Protein AF-A0A970AX11-F1 (afdb_monomer)

Foldseek 3Di:
DAWFAFWDWAFLDAQVVQCLFFAAPQKAFDDKHKFFFSQQKTKTACDCVRWNQQFPDRIHMKGKLAGPRQQTDHGDAAQPDLFPFHQTRGDWQPVQQCVQLVATWPSKIKMKTKMAGQAFKWKWKKKKFWSCPPVCAPVQKKWFKFKDKQNHTQFFPAAPRTPINNQEHCVHQPLQKDACCVSPTRTNTRIMGQIGMTMDTDDHRDIMMMMIMITIHHDRTIMIMMHIHTNRRHRQWDQEAAEDEAEEQGKDKDQRCPPIDGNVPFQKDWQDKSSHGDDAQDWDATPQGWIWHHHPPRMIMIGHYNVGWFFKHKIKIWMAGPVGDIDIYMYIYGYHYDFDFQPFFQFPVGTDTLVRDDFQTQTQAPPPGTDGDHDHDDDDDDDDDQQFWDWDPACNVHHDHIWTHGPVPDDTDDDDDDDDDDDDDDDDDDDDDDDDDDDDDDDDDDDDDDDDDDDDDPHHTDDDPDDDDDDDDDDDDDDDDDDDDDDDDDDDDDDDDDDDDDDDPDDPPDDDPVVVDDDDDDDDPVLVVVVVVVVVQLVCLVVPFPKDKDKDKFFLFVVVVVLVVCQVVVPPFFRQDCVLLLLLLLLVLCVVQQLQLWFADPVVRDIGGDPFAQEFEWEAEPSGIATFTDGRSNVDHSRRVSVVCVVLNVCVRVVNQDPVRRDDGREYEYEPEQPFDLDDRDRDRPRHFKYKYKGYWDWDWDWDDPVPPGTDTDTTTMIMMMMIGRCVRDPPVSVVVSVVSSSVCSNVVVNSVPD

pLDDT: mean 76.19, std 24.23, range [20.14, 98.44]

Nearest PDB structures (foldseek):
  1dpb-assembly1_A  TM=8.694E-01  e=2.633E-24  Azotobacter vinelandii
  6zzl-assembly1_C  TM=8.648E-01  e=4.869E-24  Corynebacterium glutamicum ATCC 13032
  6zzk-assembly2_B  TM=8.872E-01  e=3.254E-23  Corynebacterium glutamicum ATCC 13032
  7b9k-assembly1_A  TM=8.643E-01  e=3.077E-23  Escherichia coli K-12
  6zzm-assembly2_B  TM=8.950E-01  e=8.792E-22  Corynebacterium mustelae

Secondary structure (DSSP, 8-state):
--B-----EEES--HHHHHHTTB-TTEEEEEEEEES-TTSEEEE-SHHHHSTTTSSSSSEEEEESS-GGGGS-SSSBTT--TT-----S-BTT-TTHHHHHSS-EEEEEEEEEEEEESSSEEEEEEEEEESSTTTTTTTT---EEEEEETTEE---SSTTS-EETTTSBTTBSGGGEEE-TT--SSSS-SEEE--EEEEEE--TTS-EEEEEEEEEESSS-S-EEEEEETT-BBSSEE---EEEEEETT-EEEEEGGGS-EETT----EEEEETTEE--TT-EEE-TTS-EEEE-STTEEEEE--TTSPPEEEEEEEEEE-TTS-EEEEEEEEEEE----TT-EEEETTEEEETTT--TT-EEE-SSSSEEE------------STTS-EEEPTTBTBS-PPEEE-SSS--B---------SS----------------------------------S------------------------------------------PPPPPPP--S--GGGTPPP-----HHHHHHHHHHHHHHHHHHHHS-EEEEEEEEE-HHHHHHHHHHHHT-TTSPP--SHHHHHHHHHHHGGG-TTTTEEEETTTTEEEE-SS--EEE-EEETTEEE--EETTGGG--HHHHHHHHHHHHHHHHTT---TTTSS--SEEE---GGG--S---PPP-TTBSEEEEEEEEEEEEEEEE-SSSSEEEEEEEEEEEEEEEETTTS-HHHHHHHHHHHHHHHHSGGGGT--

Sequence (755 aa):
MVDAVKLPIETGVDAMRLADAMFGSSIKIVDATYWGDPLSAGIYSDGLKVAPGVVPSDSGVILSTGRATDFTNATGEANQTASRSSDMSGIDGDGAMDGVAGAQTFDASIFEANFIPEGSVLTMQITFSSEEYLEYVGSGFNDAVGIWVNGKPAVLTVGNGDVSINNINPTSNGDLYIDNANDQFNTEMDGFTVTLTLKAPVIPGQINSIRIGIADGGDAVYDSNLLIKGDSIQTAVVATDDTFTVDWEGKTEVNLLANDTDASGGTLTITKINGVPVVAGSEVMLPSGLVIVVGEDGNITIVSDPSDTPGEASFSYEVANAEGITDVGFVTGQVVPCFVEGARIATARGPVRVEDVAVGDLVLTLDDGYQPVRWHGRRQVARPGALAAVRIPAGTLGDHGALAVSQDGMVAVSYICQSRLWKNCDDYSLEDSFISIPSGKLAAPLAVGGLWLWMFFTELRQRPLLATGDPYLREALETGEGTDGPRSSRRPRVGGRRRIPFYAMDYIEGKSLSGLIQENEVIPRRAAEFVRTIAETMVHAKHTIPHFTYVEECDVTDLEDLRAQLNAARGDRPKLTLLPLLITAICKTIPAFPMINARYDDEANVVTRYGAVHLGMAAQTDSGLMVPVIRDAQSKNLWQLAREIGRLAEAARSGKATSEELSGSTLTITSLGPLGGVATTPVINRPEVAIIGPNRIVERPMFVPDGMGGERIAKRKLMNISISCDHRVVDGHDAASFVQGIKRLIETPALLLVD

Radius of gyration: 34.45 Å; Cα contacts (8 Å, |Δi|>4): 1591; chains: 1; bounding box: 81×86×94 Å

Mean predicted aligned error: 20.93 Å

Solvent-accessible surface area (backbone atoms only — not comparable to full-atom values): 43191 Å² total; per-residue (Å²): 91,30,72,20,44,54,56,54,52,48,52,63,64,55,37,54,61,52,44,72,36,24,47,12,92,44,40,46,79,75,50,48,46,66,48,40,34,54,51,12,31,28,42,38,38,61,22,46,84,46,21,54,83,58,47,68,36,45,36,16,32,32,39,10,25,18,52,40,63,58,54,25,36,74,65,60,48,13,44,82,49,94,71,74,48,43,87,64,65,31,41,63,57,44,78,65,51,20,67,67,34,75,34,58,24,20,30,21,23,34,40,38,35,37,29,30,33,67,33,49,50,37,35,35,36,32,16,49,34,23,53,50,44,71,88,36,58,82,72,70,50,29,46,25,50,43,40,28,44,72,88,37,77,46,52,38,98,57,79,89,22,63,55,30,54,71,36,49,27,88,91,32,60,31,62,45,38,43,85,21,86,64,17,68,40,42,29,37,40,25,20,34,31,50,69,44,51,37,60,38,84,47,57,51,80,36,86,41,42,41,38,42,34,35,27,27,17,52,50,72,75,50,36,41,39,40,35,38,22,38,43,25,38,24,27,44,45,46,39,49,71,45,78,53,66,33,48,60,67,26,70,36,78,48,59,60,63,75,71,38,49,43,72,87,69,61,66,73,44,66,43,23,48,71,81,45,77,48,48,72,74,34,76,47,73,47,88,58,53,39,35,40,33,34,43,69,96,45,28,34,37,46,36,41,55,88,84,41,65,68,42,79,52,52,46,36,35,31,35,31,40,89,86,69,55,60,28,46,21,44,39,40,32,41,38,45,82,74,88,53,88,74,42,67,44,53,32,86,89,42,74,39,32,59,81,71,56,50,66,66,41,33,34,54,30,65,87,78,39,72,43,63,34,83,69,74,87,87,84,89,79,78,78,83,66,85,86,46,58,54,70,44,62,52,56,76,90,46,99,49,72,68,42,40,31,52,81,86,78,63,73,74,65,81,84,89,77,89,86,87,89,85,82,83,87,79,91,87,90,89,82,89,88,90,91,89,87,88,90,85,85,91,89,86,88,85,85,89,74,82,86,87,87,87,84,92,69,89,73,80,43,71,82,78,88,76,84,78,85,85,89,84,86,88,79,86,89,80,89,79,91,83,86,84,87,80,90,83,88,88,86,84,88,87,90,86,91,82,89,78,86,78,81,76,78,82,74,81,80,88,76,58,71,80,77,70,63,76,78,91,76,82,75,57,67,71,59,52,55,51,52,46,56,51,49,56,52,53,52,51,36,61,77,73,37,61,71,42,71,50,76,45,83,34,56,37,41,62,33,52,50,50,44,50,52,52,52,73,70,40,75,95,51,68,74,64,64,67,62,35,57,53,51,52,30,49,50,68,42,39,82,82,43,48,59,51,31,12,32,51,38,83,88,81,70,43,78,48,68,45,95,62,45,18,33,18,38,50,37,82,33,96,93,43,82,44,46,40,35,45,71,45,47,69,80,47,54,59,67,53,37,31,44,48,54,54,49,45,51,48,22,50,55,69,76,63,57,48,74,80,34,56,44,85,45,26,31,36,40,40,61,61,46,89,74,27,50,78,69,66,82,58,80,45,63,75,51,24,34,22,24,36,33,51,28,24,74,44,81,44,81,37,81,39,78,65,85,84,86,52,73,39,81,41,85,39,33,36,29,24,41,18,37,18,27,26,51,92,72,40,51,71,67,58,57,50,54,48,50,52,49,33,40,56,30,40,57,39,45,66,60,71,74,49,137

Structure (mmCIF, N/CA/C/O backbone):
data_AF-A0A970AX11-F1
#
_entry.id   AF-A0A970AX11-F1
#
loop_
_atom_site.group_PDB
_atom_site.id
_atom_site.type_symbol
_atom_site.label_atom_id
_atom_site.label_alt_id
_atom_site.label_comp_id
_atom_site.label_asym_id
_atom_site.label_entity_id
_atom_site.label_seq_id
_atom_site.pdbx_PDB_ins_code
_atom_site.Cartn_x
_atom_site.Cartn_y
_atom_site.Cartn_z
_atom_site.occupancy
_atom_site.B_iso_or_equiv
_atom_site.auth_seq_id
_atom_site.auth_comp_id
_atom_site.auth_asym_id
_atom_site.auth_atom_id
_atom_site.pdbx_PDB_model_num
ATOM 1 N N . MET A 1 1 ? -24.011 28.729 4.607 1.00 67.19 1 MET A N 1
ATOM 2 C CA . MET A 1 1 ? -25.065 28.995 5.608 1.00 67.19 1 MET A CA 1
ATOM 3 C C . MET A 1 1 ? -26.304 28.158 5.319 1.00 67.19 1 MET A C 1
ATOM 5 O O . MET A 1 1 ? -27.054 28.466 4.394 1.00 67.19 1 MET A O 1
ATOM 9 N N . VAL A 1 2 ? -26.484 27.086 6.092 1.00 81.31 2 VAL A N 1
ATOM 10 C CA . VAL A 1 2 ? -27.699 26.255 6.186 1.00 81.31 2 VAL A CA 1
ATOM 11 C C . VAL A 1 2 ? -28.391 26.549 7.528 1.00 81.31 2 VAL A C 1
ATOM 13 O O . VAL A 1 2 ? -27.719 26.883 8.504 1.00 81.31 2 VAL A O 1
ATOM 16 N N . ASP A 1 3 ? -29.723 26.447 7.588 1.00 81.50 3 ASP A N 1
ATOM 17 C CA . ASP A 1 3 ? -30.483 26.593 8.841 1.00 81.50 3 ASP A CA 1
ATOM 18 C C . ASP A 1 3 ? -30.063 25.511 9.858 1.00 81.50 3 ASP A C 1
ATOM 20 O O . ASP A 1 3 ? -30.034 24.324 9.525 1.00 81.50 3 ASP A O 1
ATOM 24 N N . ALA A 1 4 ? -29.791 25.893 11.110 1.00 83.31 4 ALA A N 1
ATOM 25 C CA . ALA A 1 4 ? -29.389 24.945 12.147 1.00 83.31 4 ALA A CA 1
ATOM 26 C C . ALA A 1 4 ? -30.532 24.001 12.552 1.00 83.31 4 ALA A C 1
ATOM 28 O O . ALA A 1 4 ? -31.623 24.444 12.931 1.00 83.31 4 ALA A O 1
ATOM 29 N N . VAL A 1 5 ? -30.253 22.695 12.567 1.00 88.81 5 VAL A N 1
ATOM 30 C CA . VAL A 1 5 ? -31.185 21.662 13.044 1.00 88.81 5 VAL A CA 1
ATOM 31 C C . VAL A 1 5 ?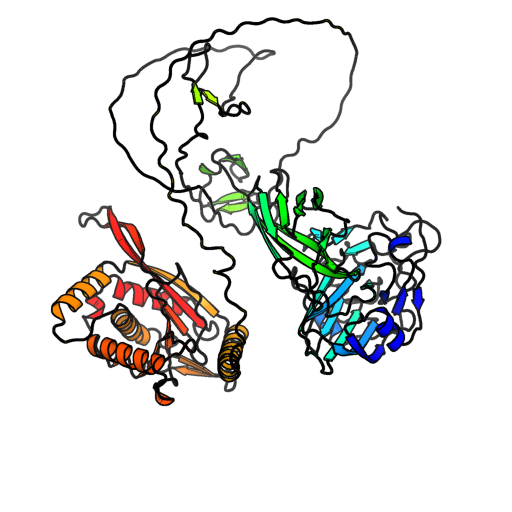 -30.456 20.716 13.997 1.00 88.81 5 VAL A C 1
ATOM 33 O O . VAL A 1 5 ? -29.471 20.086 13.622 1.00 88.81 5 VAL A O 1
ATOM 36 N N . LYS A 1 6 ? -30.954 20.572 15.231 1.00 92.25 6 LYS A N 1
ATOM 37 C CA . LYS A 1 6 ? -30.282 19.755 16.253 1.00 92.25 6 LYS A CA 1
ATOM 38 C C . LYS A 1 6 ? -30.325 18.276 15.881 1.00 92.25 6 LYS A C 1
ATOM 40 O O . LYS A 1 6 ? -31.416 17.710 15.796 1.00 92.25 6 LYS A O 1
ATOM 45 N N . LEU A 1 7 ? -29.158 17.652 15.739 1.00 94.12 7 LEU A N 1
ATOM 46 C CA . LEU A 1 7 ? -29.021 16.202 15.621 1.00 94.12 7 LEU A CA 1
ATOM 47 C C . LEU A 1 7 ? -29.486 15.542 16.937 1.00 94.12 7 LEU A C 1
ATOM 49 O O . LEU A 1 7 ? -28.969 15.888 18.004 1.00 94.12 7 LEU A O 1
ATOM 53 N N . PRO A 1 8 ? -30.481 14.634 16.915 1.00 96.25 8 PRO A N 1
ATOM 54 C CA . PRO A 1 8 ? -30.900 13.905 18.109 1.00 96.25 8 PRO A CA 1
ATOM 55 C C . PRO A 1 8 ? -29.827 12.901 18.551 1.00 96.25 8 PRO A C 1
ATOM 57 O O . PRO A 1 8 ? -29.627 11.873 17.901 1.00 96.25 8 PRO A O 1
ATOM 60 N N . ILE A 1 9 ? -29.159 13.205 19.668 1.00 97.19 9 ILE A N 1
ATOM 61 C CA . ILE A 1 9 ? -28.058 12.415 20.240 1.00 97.19 9 ILE A CA 1
ATOM 62 C C . ILE A 1 9 ? -28.411 12.024 21.679 1.00 97.19 9 ILE A C 1
ATOM 64 O O . ILE A 1 9 ? -28.693 12.886 22.514 1.00 97.19 9 ILE A O 1
ATOM 68 N N . GLU A 1 10 ? -28.397 10.724 21.976 1.00 97.19 10 GLU A N 1
ATOM 69 C CA . GLU A 1 10 ? -28.572 10.178 23.323 1.00 97.19 10 GLU A CA 1
ATOM 70 C C . GLU A 1 10 ? -27.198 9.997 23.988 1.00 97.19 10 GLU A C 1
ATOM 72 O O . GLU A 1 10 ? -26.509 9.006 23.743 1.00 97.19 10 GLU A O 1
ATOM 77 N N . THR A 1 11 ? -26.791 10.972 24.805 1.00 96.00 11 THR A N 1
ATOM 78 C CA . THR A 1 11 ? -25.576 10.914 25.638 1.00 96.00 11 THR A CA 1
ATOM 79 C C . THR A 1 11 ? -25.831 10.241 26.990 1.00 96.00 11 THR A C 1
ATOM 81 O O . THR A 1 11 ? -26.975 10.038 27.401 1.00 96.00 11 THR A O 1
ATOM 84 N N . GLY A 1 12 ? -24.762 9.876 27.704 1.00 90.62 12 GLY A N 1
ATOM 85 C CA . GLY A 1 12 ? -24.847 9.199 29.005 1.00 90.62 12 GLY A CA 1
ATOM 86 C C . GLY A 1 12 ? -25.311 7.739 28.928 1.00 90.62 12 GLY A C 1
ATOM 87 O O . GLY A 1 12 ? -25.750 7.175 29.933 1.00 90.62 12 GLY A O 1
ATOM 88 N N . VAL A 1 13 ? -25.235 7.139 27.739 1.00 94.00 13 VAL A N 1
ATOM 89 C CA . VAL A 1 13 ? -25.500 5.717 27.490 1.00 94.00 13 VAL A CA 1
ATOM 90 C C . VAL A 1 13 ? -24.345 4.841 27.983 1.00 94.00 13 VAL A C 1
ATOM 92 O O . VAL A 1 13 ? -23.206 5.289 28.090 1.00 94.00 13 VAL A O 1
ATOM 95 N N . ASP A 1 14 ? -24.627 3.576 28.298 1.00 95.00 14 ASP A N 1
ATOM 96 C CA . ASP A 1 14 ? -23.584 2.618 28.667 1.00 95.00 14 ASP A CA 1
ATOM 97 C C . ASP A 1 14 ? -22.807 2.090 27.445 1.00 95.00 14 ASP A C 1
ATOM 99 O O . ASP A 1 14 ? -23.277 2.126 26.306 1.00 95.00 14 ASP A O 1
ATOM 103 N N . ALA A 1 15 ? -21.605 1.563 27.692 1.00 97.00 15 ALA A N 1
ATOM 104 C CA . ALA A 1 15 ? -20.713 1.092 26.636 1.00 97.00 15 ALA A CA 1
ATOM 105 C C . ALA A 1 15 ? -21.270 -0.097 25.832 1.00 97.00 15 ALA A C 1
ATOM 107 O O . ALA A 1 15 ? -20.946 -0.228 24.656 1.00 97.00 15 ALA A O 1
ATOM 108 N N . MET A 1 16 ? -22.134 -0.941 26.412 1.00 97.81 16 MET A N 1
ATOM 109 C CA . MET A 1 16 ? -22.776 -2.006 25.635 1.00 97.81 16 MET A CA 1
ATOM 110 C C . MET A 1 16 ? -23.800 -1.432 24.660 1.00 97.81 16 MET A C 1
ATOM 112 O O . MET A 1 16 ? -23.828 -1.858 23.513 1.00 97.81 16 MET A O 1
ATOM 116 N N . ARG A 1 17 ? -24.561 -0.404 25.050 1.00 97.62 17 ARG A N 1
ATOM 117 C CA . ARG A 1 17 ? -25.443 0.314 24.119 1.00 97.62 17 ARG A CA 1
ATOM 118 C C . ARG A 1 17 ? -24.693 1.060 23.016 1.00 97.62 17 ARG A C 1
ATOM 120 O O . ARG A 1 17 ? -25.209 1.127 21.905 1.00 97.62 17 ARG A O 1
ATOM 127 N N . LEU A 1 18 ? -23.499 1.593 23.292 1.00 97.94 18 LEU A N 1
ATOM 128 C CA . LEU A 1 18 ? -22.620 2.124 22.241 1.00 97.94 18 LEU A CA 1
ATOM 129 C C . LEU A 1 18 ? -22.189 1.005 21.280 1.00 97.94 18 LEU A C 1
ATOM 131 O O . LEU A 1 18 ? -22.278 1.178 20.068 1.00 97.94 18 LEU A O 1
ATOM 135 N N . ALA A 1 19 ? -21.785 -0.159 21.801 1.00 97.81 19 ALA A N 1
ATOM 136 C CA . ALA A 1 19 ? -21.413 -1.311 20.982 1.00 97.81 19 ALA A CA 1
ATOM 137 C C . ALA A 1 19 ? -22.584 -1.800 20.103 1.00 97.81 19 ALA A C 1
ATOM 139 O O . ALA A 1 19 ? -22.443 -1.883 18.883 1.00 97.81 19 ALA A O 1
ATOM 140 N N . ASP A 1 20 ? -23.758 -2.026 20.700 1.00 97.31 20 ASP A N 1
ATOM 141 C CA . ASP A 1 20 ? -24.993 -2.451 20.022 1.00 97.31 20 ASP A CA 1
ATOM 142 C C . ASP A 1 20 ? -25.456 -1.466 18.921 1.00 97.31 20 ASP A C 1
ATOM 144 O O . ASP A 1 20 ? -26.274 -1.833 18.082 1.00 97.31 20 ASP A O 1
ATOM 148 N N . ALA A 1 21 ? -24.959 -0.221 18.917 1.00 97.19 21 ALA A N 1
ATOM 149 C CA . ALA A 1 21 ? -25.280 0.807 17.924 1.00 97.19 21 ALA A CA 1
ATOM 150 C C . ALA A 1 21 ? -24.243 0.952 16.788 1.00 97.19 21 ALA A C 1
ATOM 152 O O . ALA A 1 21 ? -24.512 1.672 15.826 1.00 97.19 21 ALA A O 1
ATOM 153 N N . MET A 1 22 ? -23.073 0.301 16.875 1.00 96.50 22 MET A N 1
ATOM 154 C CA . MET A 1 22 ? -21.998 0.396 15.866 1.00 96.50 22 MET A CA 1
ATOM 155 C C . MET A 1 22 ? -21.528 -0.955 15.294 1.00 96.50 22 MET A C 1
ATOM 157 O O . MET A 1 22 ? -20.972 -0.986 14.196 1.00 96.50 22 MET A O 1
ATOM 161 N N . PHE A 1 23 ? -21.745 -2.066 16.005 1.00 97.75 23 PHE A N 1
ATOM 162 C CA . PHE A 1 23 ? -21.361 -3.412 15.567 1.00 97.75 23 PHE A CA 1
ATOM 163 C C . PHE A 1 23 ? -22.467 -4.086 14.750 1.00 97.75 23 PHE A C 1
ATOM 165 O O . PHE A 1 23 ? -23.550 -4.351 15.265 1.00 97.75 23 PHE A O 1
ATOM 172 N N . GLY A 1 24 ? -22.167 -4.413 13.493 1.00 94.88 24 GLY A N 1
ATOM 173 C CA . GLY A 1 24 ? -23.111 -5.064 12.586 1.00 94.88 24 GLY A CA 1
ATOM 174 C C . GLY A 1 24 ? -23.305 -6.558 12.861 1.00 94.88 24 GLY A C 1
ATOM 175 O O . GLY A 1 24 ? -22.483 -7.217 13.500 1.00 94.88 24 GLY A O 1
ATOM 176 N N . SER A 1 25 ? -24.374 -7.122 12.292 1.00 92.12 25 SER A N 1
ATOM 177 C CA . SER A 1 25 ? -24.873 -8.493 12.527 1.00 92.12 25 SER A CA 1
ATOM 178 C C . SER A 1 25 ? -23.838 -9.630 12.448 1.00 92.12 25 SER A C 1
ATOM 180 O O . SER A 1 25 ? -23.980 -10.627 13.154 1.00 92.12 25 SER A O 1
ATOM 182 N N . SER A 1 26 ? -22.795 -9.485 11.623 1.00 93.75 26 SER A N 1
ATOM 183 C CA . SER A 1 26 ? -21.678 -10.444 11.487 1.00 93.75 26 SER A CA 1
ATOM 184 C C . SER A 1 26 ? -20.705 -10.487 12.679 1.00 93.75 26 SER A C 1
ATOM 186 O O . SER A 1 26 ? -19.719 -11.231 12.654 1.00 93.75 26 SER A O 1
ATOM 188 N N . ILE A 1 27 ? -20.938 -9.668 13.709 1.00 97.25 27 ILE A N 1
ATOM 189 C CA . ILE A 1 27 ? -20.134 -9.608 14.924 1.00 97.25 27 ILE A CA 1
ATOM 190 C C . ILE A 1 27 ? -20.983 -9.954 16.144 1.00 97.25 27 ILE A C 1
ATOM 192 O O . ILE A 1 27 ? -22.038 -9.377 16.393 1.00 97.25 27 ILE A O 1
ATOM 196 N N . LYS A 1 28 ? -20.460 -10.842 16.988 1.00 97.69 28 LYS A N 1
ATOM 197 C CA . LYS A 1 28 ? -20.988 -11.074 18.329 1.00 97.69 28 LYS A CA 1
ATOM 198 C C . LYS A 1 28 ? -20.143 -10.330 19.364 1.00 97.69 28 LYS A C 1
ATOM 200 O O . LYS A 1 28 ? -19.036 -10.769 19.680 1.00 97.69 28 LYS A O 1
ATOM 205 N N . ILE A 1 29 ? -20.684 -9.267 19.953 1.00 97.88 29 ILE A N 1
ATOM 206 C CA . ILE A 1 29 ? -20.067 -8.568 21.092 1.00 97.88 29 ILE A CA 1
ATOM 207 C C . ILE A 1 29 ? -19.958 -9.528 22.301 1.00 97.88 29 ILE A C 1
ATOM 209 O O . ILE A 1 29 ? -20.810 -10.401 22.507 1.00 97.88 29 ILE A O 1
ATOM 213 N N . VAL A 1 30 ? -18.885 -9.401 23.084 1.00 97.94 30 VAL A N 1
ATOM 214 C CA . VAL A 1 30 ? -18.632 -10.158 24.326 1.00 97.94 30 VAL A CA 1
ATOM 215 C C . VAL A 1 30 ? -18.752 -9.240 25.539 1.00 97.94 30 VAL A C 1
ATOM 217 O O . VAL A 1 30 ? -19.475 -9.570 26.479 1.00 97.94 30 VAL A O 1
ATOM 220 N N . ASP A 1 31 ? -18.076 -8.094 25.489 1.00 98.25 31 ASP A N 1
ATOM 221 C CA . ASP A 1 31 ? -18.140 -7.007 26.465 1.00 98.25 31 ASP A CA 1
ATOM 222 C C . ASP A 1 31 ? -17.668 -5.690 25.822 1.00 98.25 31 ASP A C 1
ATOM 224 O O . ASP A 1 31 ? -17.024 -5.701 24.771 1.00 98.25 31 ASP A O 1
ATOM 228 N N . ALA A 1 32 ? -18.012 -4.564 26.450 1.00 98.12 32 ALA A N 1
ATOM 229 C CA . ALA A 1 32 ? -17.599 -3.225 26.045 1.00 98.12 32 ALA A CA 1
ATOM 230 C C . ALA A 1 32 ? -17.391 -2.323 27.273 1.00 98.12 32 ALA A C 1
ATOM 232 O O . ALA A 1 32 ? -18.082 -2.469 28.285 1.00 98.12 32 ALA A O 1
ATOM 233 N N . THR A 1 33 ? -16.444 -1.390 27.181 1.00 97.88 33 THR A N 1
ATOM 234 C CA . THR A 1 33 ? -16.103 -0.389 28.204 1.00 97.88 33 THR A CA 1
ATOM 235 C C . THR A 1 33 ? -15.876 0.974 27.542 1.00 97.88 33 THR A C 1
ATOM 237 O O . THR A 1 33 ? -15.437 1.050 26.398 1.00 97.88 33 THR A O 1
ATOM 240 N N . TYR A 1 34 ? -16.190 2.049 28.261 1.00 96.75 34 TYR A N 1
ATOM 241 C CA . TYR A 1 34 ? -15.983 3.431 27.833 1.00 96.75 34 TYR A CA 1
ATOM 242 C C . TYR A 1 34 ? -15.291 4.219 28.950 1.00 96.75 34 TYR A C 1
ATOM 244 O O . TYR A 1 34 ? -15.588 4.005 30.131 1.00 96.75 34 TYR A O 1
ATOM 252 N N . TRP A 1 35 ? -14.402 5.130 28.566 1.00 94.31 35 TRP A N 1
ATOM 253 C CA . TRP A 1 35 ? -13.742 6.097 29.433 1.00 94.31 35 TRP A CA 1
ATOM 254 C C . TRP A 1 35 ? -13.743 7.468 28.750 1.00 94.31 35 TRP A C 1
ATOM 256 O O . TRP A 1 35 ? -13.467 7.567 27.560 1.00 94.31 35 TRP A O 1
ATOM 266 N N . GLY A 1 36 ? -14.047 8.511 29.514 1.00 91.81 36 GLY A N 1
ATOM 267 C CA . GLY A 1 36 ? -14.295 9.864 29.019 1.00 91.81 36 GLY A CA 1
ATOM 268 C C . GLY A 1 36 ? -15.491 10.475 29.752 1.00 91.81 36 GLY A C 1
ATOM 269 O O . GLY A 1 36 ? -16.133 9.789 30.560 1.00 91.81 36 GLY A O 1
ATOM 270 N N . ASP A 1 37 ? -15.839 11.732 29.467 1.00 92.81 37 ASP A N 1
ATOM 271 C CA . ASP A 1 37 ? -17.061 12.314 30.031 1.00 92.81 37 ASP A CA 1
ATOM 272 C C . ASP A 1 37 ? -18.307 11.595 29.459 1.00 92.81 37 ASP A C 1
ATOM 274 O O . ASP A 1 37 ? -18.351 11.284 28.262 1.00 92.81 37 ASP A O 1
ATOM 278 N N . PRO A 1 38 ? -19.353 11.317 30.262 1.00 91.88 38 PRO A N 1
ATOM 279 C CA . PRO A 1 38 ? -20.613 10.767 29.757 1.00 91.88 38 PRO A CA 1
ATOM 280 C C . PRO A 1 38 ? -21.338 11.644 28.718 1.00 91.88 38 PRO A C 1
ATOM 282 O O . PRO A 1 38 ? -22.255 11.154 28.060 1.00 91.88 38 PRO A O 1
ATOM 285 N N . LEU A 1 39 ? -20.979 12.925 28.577 1.00 94.44 39 LEU A N 1
ATOM 286 C CA . LEU A 1 39 ? -21.493 13.841 27.550 1.00 94.44 39 LEU A CA 1
ATOM 287 C C . LEU A 1 39 ? -20.641 13.871 26.267 1.00 94.44 39 LEU A C 1
ATOM 289 O O . LEU A 1 39 ? -21.127 14.367 25.248 1.00 94.44 39 LEU A O 1
ATOM 293 N N . SER A 1 40 ? -19.432 13.308 26.301 1.00 94.25 40 SER A N 1
ATOM 294 C CA . SER A 1 40 ? -18.502 13.176 25.166 1.00 94.25 40 SER A CA 1
ATOM 295 C C .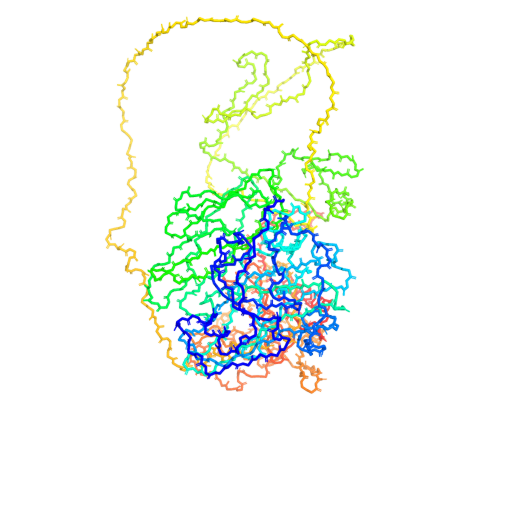 SER A 1 40 ? -18.784 11.962 24.272 1.00 94.25 40 SER A C 1
ATOM 297 O O . SER A 1 40 ? -18.118 11.769 23.261 1.00 94.25 40 SER A O 1
ATOM 299 N N . ALA A 1 41 ? -19.782 11.135 24.600 1.00 96.56 41 ALA A N 1
ATOM 300 C CA . ALA A 1 41 ? -20.210 10.021 23.755 1.00 96.56 41 ALA A CA 1
ATOM 301 C C . ALA A 1 41 ? -21.735 9.872 23.729 1.00 96.56 41 ALA A C 1
ATOM 303 O O . ALA A 1 41 ? -22.418 10.093 24.735 1.00 96.56 41 ALA A O 1
ATOM 304 N N . GLY A 1 42 ? -22.279 9.451 22.585 1.00 97.56 42 GLY A N 1
ATOM 305 C CA . GLY A 1 42 ? -23.709 9.191 22.447 1.00 97.56 42 GLY A CA 1
ATOM 306 C C . GLY A 1 42 ? -24.111 8.469 21.164 1.00 97.56 42 GLY A C 1
ATOM 307 O O . GLY A 1 42 ? -23.317 8.297 20.242 1.00 97.56 42 GLY A O 1
ATOM 308 N N . ILE A 1 43 ? -25.376 8.050 21.109 1.00 98.31 43 ILE A N 1
ATOM 309 C CA . ILE A 1 43 ? -25.988 7.418 19.930 1.00 98.31 43 ILE A CA 1
ATOM 310 C C . ILE A 1 43 ? -26.781 8.483 19.170 1.00 98.31 43 ILE A C 1
ATOM 312 O O . ILE A 1 43 ? -27.676 9.097 19.753 1.00 98.31 43 ILE A O 1
ATOM 316 N N . TYR A 1 44 ? -26.483 8.701 17.888 1.00 97.69 44 TYR A N 1
ATOM 317 C CA . TYR A 1 44 ? -27.227 9.639 17.040 1.00 97.69 44 TYR A CA 1
ATOM 318 C C . TYR A 1 44 ? -28.327 8.944 16.224 1.00 97.69 44 TYR A C 1
ATOM 320 O O . TYR A 1 44 ? -28.278 7.739 15.965 1.00 97.69 44 TYR A O 1
ATOM 328 N N . SER A 1 45 ? -29.340 9.714 15.819 1.00 97.00 45 SER A N 1
ATOM 329 C CA . SER A 1 45 ? -30.483 9.261 15.010 1.00 97.00 45 SER A CA 1
ATOM 330 C C . SER A 1 45 ? -31.001 10.382 14.094 1.00 97.00 45 SER A C 1
ATOM 332 O O . SER A 1 45 ? -30.631 11.535 14.288 1.00 97.00 45 SER A O 1
ATOM 334 N N . ASP A 1 46 ? -31.841 10.067 13.094 1.00 95.38 46 ASP A N 1
ATOM 335 C CA . ASP A 1 46 ? -32.291 11.011 12.044 1.00 95.38 46 ASP A CA 1
ATOM 336 C C . ASP A 1 46 ? -31.121 11.686 11.270 1.00 95.38 46 ASP A C 1
ATOM 338 O O . ASP A 1 46 ? -31.259 12.783 10.727 1.00 95.38 46 ASP A O 1
ATOM 342 N N . GLY A 1 47 ? -29.956 11.034 11.214 1.00 93.38 47 GLY A N 1
ATOM 343 C CA . GLY A 1 47 ? -28.684 11.606 10.770 1.00 93.38 47 GLY A CA 1
ATOM 344 C C . GLY A 1 47 ? -28.678 12.229 9.371 1.00 93.38 47 GLY A C 1
ATOM 345 O O . GLY A 1 47 ? -28.463 13.433 9.246 1.00 93.38 47 GLY A O 1
ATOM 346 N N . LEU A 1 48 ? -28.938 11.455 8.312 1.00 91.50 48 LEU A N 1
ATOM 347 C CA . LEU A 1 48 ? -28.899 11.942 6.922 1.00 91.50 48 LEU A CA 1
ATOM 348 C C . LEU A 1 48 ? -30.040 12.927 6.632 1.00 91.50 48 LEU A C 1
ATOM 350 O O . LEU A 1 48 ? -29.969 13.722 5.699 1.00 91.50 48 LEU A O 1
ATOM 354 N N . LYS A 1 49 ? -31.096 12.884 7.444 1.00 90.94 49 LYS A N 1
ATOM 355 C CA . LYS A 1 49 ? -32.223 13.820 7.423 1.00 90.94 49 LYS A CA 1
ATOM 356 C C . LYS A 1 49 ? -31.904 15.165 8.094 1.00 90.94 49 LYS A C 1
ATOM 358 O O . LYS A 1 49 ? -32.535 16.159 7.736 1.00 90.94 49 LYS A O 1
ATOM 363 N N . VAL A 1 50 ? -30.979 15.206 9.056 1.00 91.38 50 VAL A N 1
ATOM 364 C CA . VAL A 1 50 ? -30.638 16.411 9.837 1.00 91.38 50 VAL A CA 1
ATOM 365 C C . VAL A 1 50 ? -29.319 17.043 9.393 1.00 91.38 50 VAL A C 1
ATOM 367 O O . VAL A 1 50 ? -29.265 18.257 9.214 1.00 91.38 50 VAL A O 1
ATOM 370 N N . ALA A 1 51 ? -28.274 16.247 9.180 1.00 91.50 51 ALA A N 1
ATOM 371 C CA . ALA A 1 51 ? -26.938 16.692 8.780 1.00 91.50 51 ALA A CA 1
ATOM 372 C C . ALA A 1 51 ? -26.444 15.936 7.520 1.00 91.50 51 ALA A C 1
ATOM 374 O O . ALA A 1 51 ? -25.410 15.258 7.559 1.00 91.50 51 ALA A O 1
ATOM 375 N N . PRO A 1 52 ? -27.190 16.013 6.392 1.00 89.69 52 PRO A N 1
ATOM 376 C CA . PRO A 1 52 ? -26.828 15.347 5.141 1.00 89.69 52 PRO A CA 1
ATOM 377 C C . PRO A 1 52 ? -25.429 15.750 4.665 1.00 89.69 52 PRO A C 1
ATOM 379 O O . PRO A 1 52 ? -25.069 16.924 4.687 1.00 89.69 52 PRO A O 1
ATOM 382 N N . GLY A 1 53 ? -24.660 14.769 4.193 1.00 85.19 53 GLY A N 1
ATOM 383 C CA . GLY A 1 53 ? -23.298 14.961 3.688 1.00 85.19 53 GLY A CA 1
ATOM 384 C C . GLY A 1 53 ? -22.211 14.921 4.764 1.00 85.19 53 GLY A C 1
ATOM 385 O O . GLY A 1 53 ? -21.112 14.482 4.451 1.00 85.19 53 GLY A O 1
ATOM 386 N N . VAL A 1 54 ? -22.518 15.294 6.013 1.00 89.75 54 VAL A N 1
ATOM 387 C CA . VAL A 1 54 ? -21.557 15.246 7.134 1.00 89.75 54 VAL A CA 1
ATOM 388 C C . VAL A 1 54 ? -21.556 13.871 7.799 1.00 89.75 54 VAL A C 1
ATOM 390 O O . VAL A 1 54 ? -20.522 13.217 7.925 1.00 89.75 54 VAL A O 1
ATOM 393 N N . VAL A 1 55 ? -22.733 13.406 8.226 1.00 92.88 55 VAL A N 1
ATOM 394 C CA . VAL A 1 55 ? -22.850 12.148 8.974 1.00 92.88 55 VAL A CA 1
ATOM 395 C C . VAL A 1 55 ? -22.887 10.946 8.019 1.00 92.88 55 VAL A C 1
ATOM 397 O O . VAL A 1 55 ? -23.507 11.031 6.955 1.00 92.88 55 VAL A O 1
ATOM 400 N N . PRO A 1 56 ? -22.278 9.800 8.373 1.00 92.12 56 PRO A N 1
ATOM 401 C CA . PRO A 1 56 ? -22.145 8.674 7.446 1.00 92.12 56 PRO A CA 1
ATOM 402 C C . PRO A 1 56 ? -23.416 7.802 7.321 1.00 92.12 56 PRO A C 1
ATOM 404 O O . PRO A 1 56 ? -23.501 6.956 6.424 1.00 92.12 56 PRO A O 1
ATOM 407 N N . SER A 1 57 ? -24.413 7.983 8.197 1.00 93.44 57 SER A N 1
ATOM 408 C CA . SER A 1 57 ? -25.673 7.216 8.228 1.00 93.44 57 SER A CA 1
ATOM 409 C C . SER A 1 57 ? -26.789 7.929 9.001 1.00 93.44 57 SER A C 1
ATOM 411 O O . SER A 1 57 ? -26.562 8.941 9.655 1.00 93.44 57 SER A O 1
ATOM 413 N N . ASP A 1 58 ? -28.020 7.402 8.946 1.00 94.12 58 ASP A N 1
ATOM 414 C CA . ASP A 1 58 ? -29.149 7.933 9.732 1.00 94.12 58 ASP A CA 1
ATOM 415 C C . ASP A 1 58 ? -29.054 7.621 11.235 1.00 94.12 58 ASP A C 1
ATOM 417 O O . ASP A 1 58 ? -29.706 8.286 12.038 1.00 94.12 58 ASP A O 1
ATOM 421 N N . SER A 1 59 ? -28.244 6.640 11.629 1.00 96.19 59 SER A N 1
ATOM 422 C CA . SER A 1 59 ? -27.963 6.297 13.026 1.00 96.19 59 SER A CA 1
ATOM 423 C C . SER A 1 59 ? -26.546 5.759 13.191 1.00 96.19 59 SER A C 1
ATOM 425 O O . SER A 1 59 ? -25.966 5.245 12.233 1.00 96.19 59 SER A O 1
ATOM 427 N N . GLY A 1 60 ? -26.003 5.853 14.402 1.00 97.25 60 GLY A N 1
ATOM 428 C CA . GLY A 1 60 ? -24.665 5.375 14.744 1.00 97.25 60 GLY A CA 1
ATOM 429 C C . GLY A 1 60 ? -24.186 5.954 16.072 1.00 97.25 60 GLY A C 1
ATOM 430 O O . GLY A 1 60 ? -24.997 6.399 16.886 1.00 97.25 60 GLY A O 1
ATOM 431 N N . VAL A 1 61 ? -22.871 5.968 16.283 1.00 98.25 61 VAL A N 1
ATOM 432 C CA . VAL A 1 61 ? -22.238 6.481 17.508 1.00 98.25 61 VAL A CA 1
ATOM 433 C C . VAL A 1 61 ? -21.389 7.700 17.193 1.00 98.25 61 VAL A C 1
ATOM 435 O O . VAL A 1 61 ? -20.672 7.717 16.200 1.00 98.25 61 VAL A O 1
ATOM 438 N N . ILE A 1 62 ? -21.448 8.705 18.056 1.00 97.62 62 ILE A N 1
ATOM 439 C CA . ILE A 1 62 ? -20.535 9.843 18.051 1.00 97.62 62 ILE A CA 1
ATOM 440 C C . ILE A 1 62 ? -19.657 9.775 19.302 1.00 97.62 62 ILE A C 1
ATOM 442 O O . ILE A 1 62 ? -20.167 9.607 20.413 1.00 97.62 62 ILE A O 1
ATOM 446 N N . LEU A 1 63 ? -18.345 9.877 19.100 1.00 96.88 63 LEU A N 1
ATOM 447 C CA . LEU A 1 63 ? -17.374 10.227 20.132 1.00 96.88 63 LEU A CA 1
ATOM 448 C C . LEU A 1 63 ? -16.917 11.659 19.848 1.00 96.88 63 LEU A C 1
ATOM 450 O O . LEU A 1 63 ? -16.702 12.025 18.697 1.00 96.88 63 LEU A O 1
ATOM 454 N N . SER A 1 64 ? -16.783 12.458 20.888 1.00 94.50 64 SER A N 1
ATOM 455 C CA . SER A 1 64 ? -16.332 13.845 20.854 1.00 94.50 64 SER A CA 1
ATOM 456 C C . SER A 1 64 ? -15.268 14.001 21.925 1.00 94.50 64 SER A C 1
ATOM 458 O O . SER A 1 64 ? -15.276 13.247 22.893 1.00 94.50 64 SER A O 1
ATOM 460 N N . THR A 1 65 ? -14.383 14.975 21.799 1.00 91.50 65 THR A N 1
ATOM 461 C CA . THR A 1 65 ? -13.550 15.396 22.933 1.00 91.50 65 THR A CA 1
ATOM 462 C C . THR A 1 65 ? -14.388 16.273 23.857 1.00 91.50 65 THR A C 1
ATOM 464 O O . THR A 1 65 ? -14.726 15.864 24.969 1.00 91.50 65 THR A O 1
ATOM 467 N N . GLY A 1 66 ? -14.938 17.352 23.300 1.00 89.94 66 GLY A N 1
ATOM 468 C CA . GLY A 1 66 ? -16.005 18.141 23.909 1.00 89.94 66 GLY A CA 1
ATOM 469 C C . GLY A 1 66 ? -17.385 17.468 23.977 1.00 89.94 66 GLY A C 1
ATOM 470 O O . GLY A 1 66 ? -17.536 16.254 24.124 1.00 89.94 66 GLY A O 1
ATOM 471 N N . ARG A 1 67 ? -18.455 18.267 23.880 1.00 91.62 67 ARG A N 1
ATOM 472 C CA . ARG A 1 67 ? -19.842 17.766 23.981 1.00 91.62 67 ARG A CA 1
ATOM 473 C C . ARG A 1 67 ? -20.313 17.122 22.681 1.00 91.62 67 ARG A C 1
ATOM 475 O O . ARG A 1 67 ? -20.666 17.823 21.737 1.00 91.62 67 ARG A O 1
ATOM 482 N N . ALA A 1 68 ? -20.558 15.813 22.710 1.00 92.81 68 ALA A N 1
ATOM 483 C CA . ALA A 1 68 ? -21.140 15.092 21.578 1.00 92.81 68 ALA A CA 1
ATOM 484 C C . ALA A 1 68 ? -22.507 15.653 21.141 1.00 92.81 68 ALA A C 1
ATOM 486 O O . ALA A 1 68 ? -22.829 15.641 19.958 1.00 92.81 68 ALA A O 1
ATOM 487 N N . THR A 1 69 ? -23.320 16.203 22.058 1.00 92.75 69 THR A N 1
ATOM 488 C CA . THR A 1 69 ? -24.572 16.878 21.664 1.00 92.75 69 THR A CA 1
ATOM 489 C C . THR A 1 69 ? -24.342 18.088 20.771 1.00 92.75 69 THR A C 1
ATOM 491 O O . THR A 1 69 ? -25.245 18.465 20.028 1.00 92.75 69 THR A O 1
ATOM 494 N N . ASP A 1 70 ? -23.199 18.752 20.891 1.00 90.75 70 ASP A N 1
ATOM 495 C CA . ASP A 1 70 ? -23.008 20.143 20.497 1.00 90.75 70 ASP A CA 1
ATOM 496 C C . ASP A 1 70 ? -22.465 20.326 19.079 1.00 90.75 70 ASP A C 1
ATOM 498 O O . ASP A 1 70 ? -22.605 21.419 18.545 1.00 90.75 70 ASP A O 1
ATOM 502 N N . PHE A 1 71 ? -22.105 19.220 18.420 1.00 91.00 71 PHE A N 1
ATOM 503 C CA . PHE A 1 71 ? -21.872 19.042 16.977 1.00 91.00 71 PHE A CA 1
ATOM 504 C C . PHE A 1 71 ? -22.875 19.746 16.025 1.00 91.00 71 PHE A C 1
ATOM 506 O O . PHE A 1 71 ? -22.569 19.955 14.854 1.00 91.00 71 PHE A O 1
ATOM 513 N N . THR A 1 72 ? -24.082 20.101 16.489 1.00 90.75 72 THR A N 1
ATOM 514 C CA . THR A 1 72 ? -25.080 20.897 15.738 1.00 90.75 72 THR A CA 1
ATOM 515 C C . THR A 1 72 ? -25.812 21.903 16.626 1.00 90.75 72 THR A C 1
ATOM 517 O O . THR A 1 72 ? -26.154 21.612 17.780 1.00 90.75 72 THR A O 1
ATOM 520 N N . ASN A 1 73 ? -26.170 23.066 16.079 1.00 84.81 73 ASN A N 1
ATOM 521 C CA . ASN A 1 73 ? -27.082 24.004 16.735 1.00 84.81 73 ASN A CA 1
ATOM 522 C C . ASN A 1 73 ? -28.563 23.600 16.654 1.00 84.81 73 ASN A C 1
ATOM 524 O O . ASN A 1 73 ? -28.999 22.856 15.783 1.00 84.81 73 ASN A O 1
ATOM 528 N N . ALA A 1 74 ? -29.362 24.114 17.596 1.00 81.81 74 ALA A N 1
ATOM 529 C CA . ALA A 1 74 ? -30.811 23.879 17.659 1.00 81.81 74 ALA A CA 1
ATOM 530 C C . ALA A 1 74 ? -31.664 25.036 17.110 1.00 81.81 74 ALA A C 1
ATOM 532 O O . ALA A 1 74 ? -32.869 24.874 16.920 1.00 81.81 74 ALA A O 1
ATOM 533 N N . THR A 1 75 ? -31.050 26.204 16.916 1.00 75.50 75 THR A N 1
ATOM 534 C CA . THR A 1 75 ? -31.657 27.450 16.431 1.00 75.50 75 THR A CA 1
ATOM 535 C C . THR A 1 75 ? -30.550 28.354 15.900 1.00 75.50 75 THR A C 1
ATOM 537 O O . THR A 1 75 ? -29.527 28.461 16.570 1.00 75.50 75 THR A O 1
ATOM 540 N N . GLY A 1 76 ? -30.793 29.065 14.799 1.00 75.25 76 GLY A N 1
ATOM 541 C CA . GLY A 1 76 ? -29.807 29.939 14.154 1.00 75.25 76 GLY A CA 1
ATOM 542 C C . GLY A 1 76 ? -29.408 29.400 12.782 1.00 75.25 76 GLY A C 1
ATOM 543 O O . GLY A 1 76 ? -30.121 28.575 12.212 1.00 75.25 76 GLY A O 1
ATOM 544 N N . GLU A 1 77 ? -28.278 29.868 12.271 1.00 72.94 77 GLU A N 1
ATOM 545 C CA . GLU A 1 77 ? -27.532 29.204 11.196 1.00 72.94 77 GLU A CA 1
ATOM 546 C C . GLU A 1 77 ? -26.616 28.129 11.819 1.00 72.94 77 GLU A C 1
ATOM 548 O O . GLU A 1 77 ? -26.323 28.174 13.020 1.00 72.94 77 GLU A O 1
ATOM 553 N N . ALA A 1 78 ? -26.206 27.131 11.035 1.00 71.88 78 ALA A N 1
ATOM 554 C CA . ALA A 1 78 ? -25.125 26.226 11.433 1.00 71.88 78 ALA A CA 1
ATOM 555 C C . ALA A 1 78 ? -23.801 27.001 11.597 1.00 71.88 78 ALA A C 1
ATOM 557 O O . ALA A 1 78 ? -23.651 28.057 10.984 1.00 71.88 78 ALA A O 1
ATOM 558 N N . ASN A 1 79 ? -22.876 26.497 12.421 1.00 70.69 79 ASN A N 1
ATOM 559 C CA . ASN A 1 79 ? -21.554 27.099 12.659 1.00 70.69 79 ASN A CA 1
ATOM 560 C C . ASN A 1 79 ? -21.591 28.604 13.026 1.00 70.69 79 ASN A C 1
ATOM 562 O O . ASN A 1 79 ? -20.850 29.442 12.523 1.00 70.69 79 ASN A O 1
ATOM 566 N N . GLN A 1 80 ? -22.478 28.984 13.951 1.00 63.38 80 GLN A N 1
ATOM 567 C CA . GLN A 1 80 ? -22.512 30.360 14.477 1.00 63.38 80 GLN A CA 1
ATOM 568 C C . GLN A 1 80 ? -21.502 30.609 15.612 1.00 63.38 80 GLN A C 1
ATOM 570 O O . GLN A 1 80 ? -21.513 31.680 16.225 1.00 63.38 80 GLN A O 1
ATOM 575 N N . THR A 1 81 ? -20.676 29.627 15.978 1.00 61.47 81 THR A N 1
ATOM 576 C CA . THR A 1 81 ? -19.759 29.699 17.126 1.00 61.47 81 THR A CA 1
ATOM 577 C C . THR A 1 81 ? -18.449 28.978 16.801 1.00 61.47 81 THR A C 1
ATOM 579 O O . THR A 1 81 ? -18.174 27.958 17.406 1.00 61.47 81 THR A O 1
ATOM 582 N N . ALA A 1 82 ? -17.638 29.536 15.894 1.00 50.28 82 ALA A N 1
ATOM 583 C CA . ALA A 1 82 ? -16.293 29.056 15.514 1.00 50.28 82 ALA A CA 1
ATOM 584 C C . ALA A 1 82 ? -15.246 29.203 16.650 1.00 50.28 82 ALA A C 1
ATOM 586 O O . ALA A 1 82 ? -14.268 29.948 16.548 1.00 50.28 82 ALA A O 1
ATOM 587 N N . SER A 1 83 ? -15.573 28.650 17.818 1.00 54.34 83 SER A N 1
ATOM 588 C CA . SER A 1 83 ? -14.842 28.599 19.093 1.00 54.34 83 SER A CA 1
ATOM 589 C C . SER A 1 83 ? -15.666 27.803 20.125 1.00 54.34 83 SER A C 1
ATOM 591 O O . SER A 1 83 ? -15.700 28.177 21.305 1.00 54.34 83 SER A O 1
ATOM 593 N N . ARG A 1 84 ? -16.430 26.778 19.721 1.00 61.41 84 ARG A N 1
ATOM 594 C CA . ARG A 1 84 ? -17.434 26.131 20.585 1.00 61.41 84 ARG A CA 1
ATOM 595 C C . ARG A 1 84 ? -16.829 25.078 21.514 1.00 61.41 84 ARG A C 1
ATOM 597 O O . ARG A 1 84 ? -17.366 23.984 21.660 1.00 61.41 84 ARG A O 1
ATOM 604 N N . SER A 1 85 ? -15.743 25.437 22.189 1.00 63.34 85 SER A N 1
ATOM 605 C CA . SER A 1 85 ? -14.995 24.482 22.994 1.00 63.34 85 SER A CA 1
ATOM 606 C C . SER A 1 85 ? -15.584 24.219 24.381 1.00 63.34 85 SER A C 1
ATOM 608 O O . SER A 1 85 ? -16.151 25.118 25.017 1.00 63.34 85 SER A O 1
ATOM 610 N N . SER A 1 86 ? -15.430 22.983 24.857 1.00 68.75 86 SER A N 1
ATOM 611 C CA . SER A 1 86 ? -16.005 22.475 26.097 1.00 68.75 86 SER A CA 1
ATOM 612 C C . SER A 1 86 ? -15.038 21.554 26.861 1.00 68.75 86 SER A C 1
ATOM 614 O O . SER A 1 86 ? -15.214 20.348 26.804 1.00 68.75 86 SER A O 1
ATOM 616 N N . ASP A 1 87 ? -14.119 22.122 27.652 1.00 71.31 87 ASP A N 1
ATOM 617 C CA . ASP A 1 87 ? -13.339 21.461 28.734 1.00 71.31 87 ASP A CA 1
ATOM 618 C C . ASP A 1 87 ? -14.189 20.394 29.477 1.00 71.31 87 ASP A C 1
ATOM 620 O O . ASP A 1 87 ? -15.237 20.716 30.068 1.00 71.31 87 ASP A O 1
ATOM 624 N N . MET A 1 88 ? -13.794 19.120 29.358 1.00 81.25 88 MET A N 1
ATOM 625 C CA . MET A 1 88 ? -14.539 17.924 29.778 1.00 81.25 88 MET A CA 1
ATOM 626 C C . MET A 1 88 ? -13.901 17.227 30.998 1.00 81.25 88 MET A C 1
ATOM 628 O O . MET A 1 88 ? -13.081 17.765 31.738 1.00 81.25 88 MET A O 1
ATOM 632 N N . SER A 1 89 ? -14.386 16.021 31.313 1.00 79.94 89 SER A N 1
ATOM 633 C CA . SER A 1 89 ? -13.736 15.103 32.254 1.00 79.94 89 SER A CA 1
ATOM 634 C C . SER A 1 89 ? -13.146 13.873 31.548 1.00 79.94 89 SER A C 1
ATOM 636 O O . SER A 1 89 ? -13.318 12.738 32.004 1.00 79.94 89 SER A O 1
ATOM 638 N N . GLY A 1 90 ? -12.481 14.098 30.408 1.00 80.50 90 GLY A N 1
ATOM 639 C CA . GLY A 1 90 ? -11.839 13.059 29.604 1.00 80.50 90 GLY A CA 1
ATOM 640 C C . GLY A 1 90 ? -10.534 12.511 30.200 1.00 80.50 90 GLY A C 1
ATOM 641 O O . GLY A 1 90 ? -10.243 12.676 31.389 1.00 80.50 90 GLY A O 1
ATOM 642 N N . ILE A 1 91 ? -9.747 11.796 29.386 1.00 85.44 91 ILE A N 1
ATOM 643 C CA . ILE A 1 91 ? -8.417 11.308 29.792 1.00 85.44 91 ILE A CA 1
ATOM 644 C C . ILE A 1 91 ? -7.317 12.186 29.186 1.00 85.44 91 ILE A C 1
ATOM 646 O O . ILE A 1 91 ? -7.068 12.132 27.985 1.00 85.44 91 ILE A O 1
ATOM 650 N N . ASP A 1 92 ? -6.588 12.899 30.045 1.00 88.75 92 ASP A N 1
ATOM 651 C CA . ASP A 1 92 ? -5.325 13.553 29.687 1.00 88.75 92 ASP A CA 1
ATOM 652 C C . ASP A 1 92 ? -4.172 12.544 29.584 1.00 88.75 92 ASP A C 1
ATOM 654 O O . ASP A 1 92 ? -3.991 11.696 30.468 1.00 88.75 92 ASP A O 1
ATOM 658 N N . GLY A 1 93 ? -3.317 12.703 28.572 1.00 87.00 93 GLY A N 1
ATOM 659 C CA . GLY A 1 93 ? -2.037 11.999 28.462 1.00 87.00 93 GLY A CA 1
ATOM 660 C C . GLY A 1 93 ? -2.166 10.479 28.347 1.00 87.00 93 GLY A C 1
ATOM 661 O O . GLY A 1 93 ? -1.374 9.737 28.944 1.00 87.00 93 GLY A O 1
ATOM 662 N N . ASP A 1 94 ? -3.178 9.988 27.624 1.00 91.50 94 ASP A N 1
ATOM 663 C CA . ASP A 1 94 ? -3.232 8.571 27.278 1.00 91.50 94 ASP A CA 1
ATOM 664 C C . ASP A 1 94 ? -2.089 8.247 26.308 1.00 91.50 94 ASP A C 1
ATOM 666 O O . ASP A 1 94 ? -2.086 8.657 25.152 1.00 91.50 94 ASP A O 1
ATOM 670 N N . GLY A 1 95 ? -1.115 7.462 26.772 1.00 89.06 95 GLY A N 1
ATOM 671 C CA . GLY A 1 95 ? 0.108 7.171 26.019 1.00 89.06 95 GLY A CA 1
ATOM 672 C C . GLY A 1 95 ? -0.077 6.407 24.697 1.00 89.06 95 GLY A C 1
ATOM 673 O O . GLY A 1 95 ? 0.920 6.159 24.019 1.00 89.06 95 GLY A O 1
ATOM 674 N N . ALA A 1 96 ? -1.301 5.997 24.334 1.00 88.50 96 ALA A N 1
ATOM 675 C CA . ALA A 1 96 ? -1.618 5.527 22.988 1.00 88.50 96 ALA A CA 1
ATOM 676 C C . ALA A 1 96 ? -2.128 6.680 22.106 1.00 88.50 96 ALA A C 1
ATOM 678 O O . ALA A 1 96 ? -1.651 6.808 20.981 1.00 88.50 96 ALA A O 1
ATOM 679 N N . MET A 1 97 ? -3.015 7.541 22.621 1.00 89.88 97 MET A N 1
ATOM 680 C CA . MET A 1 97 ? -3.470 8.762 21.935 1.00 89.88 97 MET A CA 1
ATOM 681 C C . MET A 1 97 ? -2.329 9.769 21.713 1.00 89.88 97 MET A C 1
ATOM 683 O O . MET A 1 97 ? -2.149 10.220 20.582 1.00 89.88 97 MET A O 1
ATOM 687 N N . ASP A 1 98 ? -1.475 10.013 22.717 1.00 89.12 98 ASP A N 1
ATOM 688 C CA . ASP A 1 98 ? -0.238 10.814 22.598 1.00 89.12 98 ASP A CA 1
ATOM 689 C C . ASP A 1 98 ? 0.645 10.342 21.424 1.00 89.12 98 ASP A C 1
ATOM 691 O O . ASP A 1 98 ? 1.309 11.127 20.745 1.00 89.12 98 ASP A O 1
ATOM 695 N N . GLY A 1 99 ? 0.650 9.028 21.172 1.00 85.12 99 GLY A N 1
ATOM 696 C CA . GLY A 1 99 ? 1.412 8.400 20.096 1.00 85.12 99 GLY A CA 1
ATOM 697 C C . GLY A 1 99 ? 0.843 8.624 18.692 1.00 85.12 99 GLY A C 1
ATOM 698 O O . GLY A 1 99 ? 1.605 8.510 17.735 1.00 85.12 99 GLY A O 1
ATOM 699 N N . VAL A 1 100 ? -0.452 8.942 18.565 1.00 83.56 100 VAL A N 1
ATOM 700 C CA . VAL A 1 100 ? -1.120 9.270 17.288 1.00 83.56 100 VAL A CA 1
ATOM 701 C C . VAL A 1 100 ? -1.131 10.785 17.062 1.00 83.56 100 VAL A C 1
ATOM 703 O O . VAL A 1 100 ? -0.828 11.246 15.966 1.00 83.56 100 VAL A O 1
ATOM 706 N N . ALA A 1 101 ? -1.397 11.575 18.107 1.00 82.38 101 ALA A N 1
ATOM 707 C CA . ALA A 1 101 ? -1.336 13.034 18.029 1.00 82.38 101 ALA A CA 1
ATOM 708 C C . ALA A 1 101 ? 0.102 13.561 17.850 1.00 82.38 101 ALA A C 1
ATOM 710 O O . ALA A 1 101 ? 0.306 14.637 17.290 1.00 82.38 101 ALA A O 1
ATOM 711 N N . GLY A 1 102 ? 1.119 12.838 18.336 1.00 84.19 102 GLY A N 1
ATOM 712 C CA . GLY A 1 102 ? 2.516 13.297 18.333 1.00 84.19 102 GLY A CA 1
ATOM 713 C C . GLY A 1 102 ? 2.812 14.414 19.348 1.00 84.19 102 GLY A C 1
ATOM 714 O O . GLY A 1 102 ? 3.938 14.916 19.407 1.00 84.19 102 GLY A O 1
ATOM 715 N N . ALA A 1 103 ? 1.816 14.769 20.158 1.00 85.38 103 ALA A N 1
ATOM 716 C CA . ALA A 1 103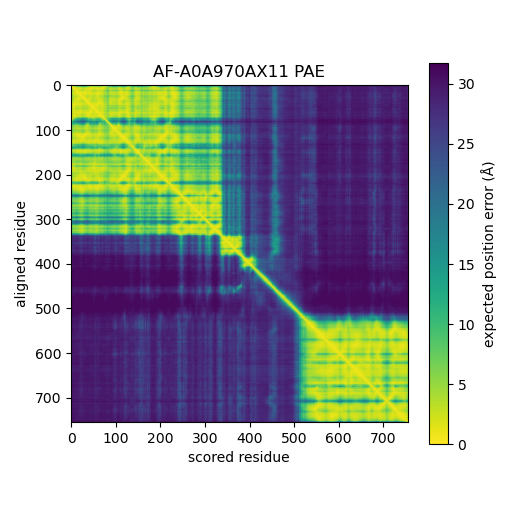 ? 1.834 15.745 21.241 1.00 85.38 103 ALA A CA 1
ATOM 717 C C . ALA A 1 103 ? 1.233 15.108 22.510 1.00 85.38 103 ALA A C 1
ATOM 719 O O . ALA A 1 103 ? 0.801 13.957 22.479 1.00 85.38 103 ALA A O 1
ATOM 720 N N . GLN A 1 104 ? 1.200 15.838 23.629 1.00 88.19 104 GLN A N 1
ATOM 721 C CA . GLN A 1 104 ? 0.362 15.424 24.759 1.00 88.19 104 GLN A CA 1
ATOM 722 C C . GLN A 1 104 ? -1.108 15.624 24.375 1.00 88.19 104 GLN A C 1
ATOM 724 O O . GLN A 1 104 ? -1.457 16.683 23.856 1.00 88.19 104 GLN A O 1
ATOM 729 N N . THR A 1 105 ? -1.939 14.624 24.648 1.00 89.25 105 THR A N 1
ATOM 730 C CA . THR A 1 105 ? -3.379 14.654 24.379 1.00 89.25 105 THR A CA 1
ATOM 731 C C . THR A 1 105 ? -4.209 15.031 25.597 1.00 89.25 105 THR A C 1
ATOM 733 O O . THR A 1 105 ? -3.784 14.825 26.741 1.00 89.25 105 THR A O 1
ATOM 736 N N . PHE A 1 106 ? -5.394 15.579 25.338 1.00 87.19 106 PHE A N 1
ATOM 737 C CA . PHE A 1 106 ? -6.350 16.028 26.345 1.00 87.19 106 PHE A CA 1
ATOM 738 C C . PHE A 1 106 ? -7.762 15.516 26.043 1.00 87.19 106 PHE A C 1
ATOM 740 O O . PHE A 1 106 ? -8.056 15.079 24.929 1.00 87.19 106 PHE A O 1
ATOM 747 N N . ASP A 1 107 ? -8.597 15.506 27.084 1.00 86.31 107 ASP A N 1
ATOM 748 C CA . ASP A 1 107 ? -10.031 15.190 27.041 1.00 86.31 107 ASP A CA 1
ATOM 749 C C . ASP A 1 107 ? -10.438 13.919 26.262 1.00 86.31 107 ASP A C 1
ATOM 751 O O . ASP A 1 107 ? -11.551 13.785 25.749 1.00 86.31 107 ASP A O 1
ATOM 755 N N . ALA A 1 108 ? -9.556 12.912 26.235 1.00 90.19 108 ALA A N 1
ATOM 756 C CA . ALA A 1 108 ? -9.739 11.754 25.372 1.00 90.19 108 ALA A CA 1
ATOM 757 C C . ALA A 1 108 ? -11.014 10.951 25.694 1.00 90.19 108 ALA A C 1
ATOM 759 O O . ALA A 1 108 ? -11.226 10.499 26.828 1.00 90.19 108 ALA A O 1
ATOM 760 N N . SER A 1 109 ? -11.813 10.713 24.654 1.00 94.50 109 SER A N 1
ATOM 761 C CA . SER A 1 109 ? -13.015 9.881 24.652 1.00 94.50 109 SER A CA 1
ATOM 762 C C . SER A 1 109 ? -12.680 8.530 24.023 1.00 94.50 109 SER A C 1
ATOM 764 O O . SER A 1 109 ? -12.388 8.437 22.828 1.00 94.50 109 SER A O 1
ATOM 766 N N . ILE A 1 110 ? -12.648 7.478 24.847 1.00 96.19 110 ILE A N 1
ATOM 767 C CA . ILE A 1 110 ? -12.087 6.165 24.506 1.00 96.19 110 ILE A CA 1
ATOM 768 C C . ILE A 1 110 ? -13.114 5.055 24.746 1.00 96.19 110 ILE A C 1
ATOM 770 O O . ILE A 1 110 ? -13.686 4.913 25.826 1.00 96.19 110 ILE A O 1
ATOM 774 N N . PHE A 1 111 ? -13.292 4.202 23.745 1.00 97.75 111 PHE A N 1
ATOM 775 C CA . PHE A 1 111 ? -14.139 3.017 23.763 1.00 97.75 111 PHE A CA 1
ATOM 776 C C . PHE A 1 111 ? -13.298 1.759 23.496 1.00 97.75 111 PHE A C 1
ATOM 778 O O . PHE A 1 111 ? -12.501 1.724 22.560 1.00 97.75 111 PHE A O 1
ATOM 785 N N . GLU A 1 112 ? -13.505 0.693 24.270 1.00 97.94 112 GLU A N 1
ATOM 786 C CA . GLU A 1 112 ? -12.961 -0.642 23.985 1.00 97.94 112 GLU A CA 1
ATOM 787 C C . GLU A 1 112 ? -14.061 -1.700 23.995 1.00 97.94 112 GLU A C 1
ATOM 789 O O . GLU A 1 112 ? -14.965 -1.662 24.829 1.00 97.94 112 GLU A O 1
ATOM 794 N N . ALA A 1 113 ? -13.951 -2.697 23.117 1.00 98.38 113 ALA A N 1
ATOM 795 C CA . ALA A 1 113 ? -14.826 -3.864 23.127 1.00 98.38 113 ALA A CA 1
ATOM 796 C C . ALA A 1 113 ? -14.087 -5.155 22.770 1.00 98.38 113 ALA A C 1
ATOM 798 O O . ALA A 1 113 ? -13.225 -5.184 21.886 1.00 98.38 113 ALA A O 1
ATOM 799 N N . ASN A 1 114 ? -14.486 -6.245 23.423 1.00 98.44 114 ASN A N 1
ATOM 800 C CA . ASN A 1 114 ? -14.141 -7.603 23.024 1.00 98.44 114 ASN A CA 1
ATOM 801 C C . ASN A 1 114 ? -15.295 -8.196 22.211 1.00 98.44 114 ASN A C 1
ATOM 803 O O . ASN A 1 114 ? -16.462 -8.094 22.592 1.00 98.44 114 ASN A O 1
ATOM 807 N N . PHE A 1 115 ? -14.982 -8.844 21.092 1.00 98.44 115 PHE A N 1
ATOM 808 C CA . PHE A 1 115 ? -15.977 -9.351 20.148 1.00 98.44 115 PHE A CA 1
ATOM 809 C C . PHE A 1 115 ? -15.511 -10.625 19.436 1.00 98.44 115 PHE A C 1
ATOM 811 O O . PHE A 1 115 ? -14.330 -10.966 19.428 1.00 98.44 115 PHE A O 1
ATOM 818 N N . ILE A 1 116 ? -16.450 -11.349 18.831 1.00 98.25 116 ILE A N 1
ATOM 819 C CA . ILE A 1 116 ? -16.207 -12.559 18.044 1.00 98.25 116 ILE A CA 1
ATOM 820 C C . ILE A 1 116 ? -16.770 -12.331 16.631 1.00 98.25 116 ILE A C 1
ATOM 822 O O . ILE A 1 116 ? -17.993 -12.268 16.489 1.00 98.25 116 ILE A O 1
ATOM 826 N N . PRO A 1 117 ? -15.917 -12.196 15.601 1.00 97.38 117 PRO A N 1
ATOM 827 C CA . PRO A 1 117 ? -16.339 -12.002 14.218 1.00 97.38 117 PRO A CA 1
ATOM 828 C C . PRO A 1 117 ? -16.630 -13.326 13.501 1.00 97.38 117 PRO A C 1
ATOM 830 O O . PRO A 1 117 ? -16.072 -14.375 13.850 1.00 97.38 117 PRO A O 1
ATOM 833 N N . GLU A 1 118 ? -17.446 -13.260 12.449 1.00 95.19 118 GLU A N 1
ATOM 834 C CA . GLU A 1 118 ? -17.650 -14.365 11.506 1.00 95.19 118 GLU A CA 1
ATOM 835 C C . GLU A 1 118 ? -16.619 -14.361 10.359 1.00 95.19 118 GLU A C 1
ATOM 837 O O . GLU A 1 118 ? -16.088 -15.421 10.020 1.00 95.19 118 GLU A O 1
ATOM 842 N N . GLY A 1 119 ? -16.276 -13.191 9.806 1.00 93.44 119 GLY A N 1
ATOM 843 C CA . GLY A 1 119 ? -15.230 -13.026 8.787 1.00 93.44 119 GLY A CA 1
ATOM 844 C C . GLY A 1 119 ? -13.841 -12.679 9.352 1.00 93.44 119 GLY A C 1
ATOM 845 O O . GLY A 1 119 ? -13.648 -12.538 10.560 1.00 93.44 119 GLY A O 1
ATOM 846 N N . SER A 1 120 ? -12.836 -12.584 8.470 1.00 94.12 120 SER A N 1
ATOM 847 C CA . SER A 1 120 ? -11.414 -12.394 8.837 1.00 94.12 120 SER A CA 1
ATOM 848 C C . SER A 1 120 ? -10.849 -10.988 8.596 1.00 94.12 120 SER A C 1
ATOM 850 O O . SER A 1 120 ? -9.697 -10.723 8.941 1.00 94.12 120 SER A O 1
ATOM 852 N N . VAL A 1 121 ? -11.633 -10.090 8.000 1.00 93.56 121 VAL A N 1
ATOM 853 C CA . VAL A 1 121 ? -11.302 -8.668 7.850 1.00 93.56 121 VAL A CA 1
ATOM 854 C C . VAL A 1 121 ? -12.453 -7.876 8.448 1.00 93.56 121 VAL A C 1
ATOM 856 O O . VAL A 1 121 ? -13.597 -8.058 8.044 1.00 93.56 121 VAL A O 1
ATOM 859 N N . LEU A 1 122 ? -12.136 -7.053 9.440 1.00 94.75 122 LEU A N 1
ATOM 860 C CA . LEU A 1 122 ? -13.050 -6.108 10.061 1.00 94.75 122 LEU A CA 1
ATOM 861 C C . LEU A 1 122 ? -13.019 -4.806 9.264 1.00 94.75 122 LEU A C 1
ATOM 863 O O . LEU A 1 122 ? -11.933 -4.271 9.037 1.00 94.75 122 LEU A O 1
ATOM 867 N N . THR A 1 123 ? -14.188 -4.304 8.885 1.00 94.06 123 THR A N 1
ATOM 868 C CA . THR A 1 123 ? -14.386 -2.942 8.378 1.00 94.06 123 THR A CA 1
ATOM 869 C C . THR A 1 123 ? -14.850 -2.033 9.510 1.00 94.06 123 THR A C 1
ATOM 871 O O . THR A 1 123 ? -15.406 -2.513 10.497 1.00 94.06 123 THR A O 1
ATOM 874 N N . MET A 1 124 ? -14.708 -0.724 9.342 1.00 94.19 124 MET A N 1
ATOM 875 C CA . MET A 1 124 ? -15.345 0.298 10.176 1.00 94.19 124 MET A CA 1
ATOM 876 C C . MET A 1 124 ? -15.476 1.577 9.350 1.00 94.19 124 MET A C 1
ATOM 878 O O . MET A 1 124 ? -14.492 1.988 8.742 1.00 94.19 124 MET A O 1
ATOM 882 N N . GLN A 1 125 ? -16.654 2.206 9.313 1.00 93.62 125 GLN A N 1
ATOM 883 C CA . GLN A 1 125 ? -16.869 3.446 8.553 1.00 93.62 125 GLN A CA 1
ATOM 884 C C . GLN A 1 125 ? -17.059 4.643 9.482 1.00 93.62 125 GLN A C 1
ATOM 886 O O . GLN A 1 125 ? -17.831 4.573 10.443 1.00 93.62 125 GLN A O 1
ATOM 891 N N . ILE A 1 126 ? -16.365 5.740 9.179 1.00 93.44 126 ILE A N 1
ATOM 892 C CA . ILE A 1 126 ? -16.314 6.940 10.022 1.00 93.44 126 ILE A CA 1
ATOM 893 C C . ILE A 1 126 ? -16.387 8.234 9.203 1.00 93.44 126 ILE A C 1
ATOM 895 O O . ILE A 1 126 ? -15.948 8.261 8.058 1.00 93.44 126 ILE A O 1
ATOM 899 N N . THR A 1 127 ? -16.849 9.319 9.818 1.00 94.12 127 THR A N 1
ATOM 900 C CA . THR A 1 127 ? -16.470 10.692 9.446 1.00 94.12 127 THR A CA 1
ATOM 901 C C . THR A 1 127 ? -15.674 11.295 10.606 1.00 94.12 127 THR A C 1
ATOM 903 O O . THR A 1 127 ? -16.068 11.125 11.761 1.00 94.12 127 THR A O 1
ATOM 906 N N . PHE A 1 128 ? -14.580 12.000 10.314 1.00 93.88 128 PHE A N 1
ATOM 907 C CA . PHE A 1 128 ? -13.871 12.852 11.276 1.00 93.88 128 PHE A CA 1
ATOM 908 C C . PHE A 1 128 ? -14.142 14.330 10.957 1.00 93.88 128 PHE A C 1
ATOM 910 O O . PHE A 1 128 ? -14.283 14.692 9.788 1.00 93.88 128 PHE A O 1
ATOM 917 N N . SER A 1 129 ? -14.254 15.172 11.982 1.00 92.69 129 SER A N 1
ATOM 918 C CA . SER A 1 129 ? -14.614 16.589 11.852 1.00 92.69 129 SER A CA 1
ATOM 919 C C . SER A 1 129 ? -14.115 17.406 13.044 1.00 92.69 129 SER A C 1
ATOM 921 O O . SER A 1 129 ? -14.172 16.903 14.165 1.00 92.69 129 SER A O 1
ATOM 923 N N . SER A 1 130 ? -13.665 18.639 12.803 1.00 90.31 130 SER A N 1
ATOM 924 C CA . SER A 1 130 ? -12.964 19.482 13.786 1.00 90.31 130 SER A CA 1
ATOM 925 C C . SER A 1 130 ? -13.192 20.982 13.526 1.00 90.31 130 SER A C 1
ATOM 927 O O . SER A 1 130 ? -13.374 21.380 12.371 1.00 90.31 130 SER A O 1
ATOM 929 N N . GLU A 1 131 ? -13.138 21.805 14.580 1.00 85.31 131 GLU A N 1
ATOM 930 C CA . GLU A 1 131 ? -13.003 23.278 14.508 1.00 85.31 131 GLU A CA 1
ATOM 931 C C . GLU A 1 131 ? -11.529 23.744 14.365 1.00 85.31 131 GLU A C 1
ATOM 933 O O . GLU A 1 131 ? -11.269 24.928 14.185 1.00 85.31 131 GLU A O 1
ATOM 938 N N . GLU A 1 132 ? -10.538 22.839 14.375 1.00 81.88 132 GLU A N 1
ATOM 939 C CA . GLU A 1 132 ? -9.139 23.179 14.050 1.00 81.88 132 GLU A CA 1
ATOM 940 C C . GLU A 1 132 ? -8.886 23.385 12.539 1.00 81.88 132 GLU A C 1
ATOM 942 O O . GLU A 1 132 ? -7.880 23.984 12.128 1.00 81.88 132 GLU A O 1
ATOM 947 N N . TYR A 1 133 ? -9.763 22.837 11.692 1.00 81.75 133 TYR A N 1
ATOM 948 C CA . TYR A 1 133 ? -9.693 23.010 10.244 1.00 81.75 133 TYR A CA 1
ATOM 949 C C . TYR A 1 133 ? -10.080 24.453 9.871 1.00 81.75 133 TYR A C 1
ATOM 951 O O . TYR A 1 133 ? -11.161 24.889 10.222 1.00 81.75 133 TYR A O 1
ATOM 959 N N . LEU A 1 134 ? -9.298 25.230 9.118 1.00 74.94 134 LEU A N 1
ATOM 960 C CA . LEU A 1 134 ? -8.002 24.938 8.481 1.00 74.94 134 LEU A CA 1
ATOM 961 C C . LEU A 1 134 ? -6.829 25.660 9.161 1.00 74.94 134 LEU A C 1
ATOM 963 O O . LEU A 1 134 ? -5.666 25.385 8.862 1.00 74.94 134 LEU A O 1
ATOM 967 N N . GLU A 1 135 ? -7.145 26.592 10.050 1.00 74.06 135 GLU A N 1
ATOM 968 C CA . GLU A 1 135 ? -6.279 27.579 10.681 1.00 74.06 135 GLU A CA 1
ATOM 969 C C . GLU A 1 135 ? -5.106 26.966 11.457 1.00 74.06 135 GLU A C 1
ATOM 971 O O . GLU A 1 135 ? -4.037 27.583 11.529 1.00 74.06 135 GLU A O 1
ATOM 976 N N . TYR A 1 136 ? -5.285 25.762 12.008 1.00 73.75 136 TYR A N 1
ATOM 977 C CA . TYR A 1 136 ? -4.323 25.122 12.907 1.00 73.75 136 TYR A CA 1
ATOM 978 C C . TYR A 1 136 ? -3.528 23.974 12.262 1.00 73.75 136 TYR A C 1
ATOM 980 O O . TYR A 1 136 ? -2.559 23.489 12.860 1.00 73.75 136 TYR A O 1
ATOM 988 N N . VAL A 1 137 ? -3.821 23.619 11.004 1.00 72.06 137 VAL A N 1
ATOM 989 C CA . VAL A 1 137 ? -3.085 22.599 10.234 1.00 72.06 137 VAL A CA 1
ATOM 990 C C . VAL A 1 137 ? -1.586 22.928 10.179 1.00 72.06 137 VAL A C 1
ATOM 992 O O . VAL A 1 137 ? -1.151 23.957 9.662 1.00 72.06 137 VAL A O 1
ATOM 995 N N . GLY A 1 138 ? -0.772 22.026 10.725 1.00 70.06 138 GLY A N 1
ATOM 996 C CA . GLY A 1 138 ? 0.685 22.110 10.799 1.00 70.06 138 GLY A CA 1
ATOM 997 C C . GLY A 1 138 ? 1.232 23.017 11.906 1.00 70.06 138 GLY A C 1
ATOM 998 O O . GLY A 1 138 ? 2.449 23.196 11.982 1.00 70.06 138 GLY A O 1
ATOM 999 N N . SER A 1 139 ? 0.382 23.603 12.757 1.00 68.19 139 SER A N 1
ATOM 1000 C CA . SER A 1 139 ? 0.801 24.633 13.722 1.00 68.19 139 SER A CA 1
ATOM 1001 C C . SER A 1 139 ? 1.319 24.099 15.068 1.00 68.19 139 SER A C 1
ATOM 1003 O O . SER A 1 139 ? 1.930 24.855 15.826 1.00 68.19 139 SER A O 1
ATOM 1005 N N . GLY A 1 140 ? 1.159 22.798 15.333 1.00 61.03 140 GLY A N 1
ATOM 1006 C CA . GLY A 1 140 ? 1.587 22.130 16.572 1.00 61.03 140 GLY A CA 1
ATOM 1007 C C . GLY A 1 140 ? 0.437 21.538 17.387 1.00 61.03 140 GLY A C 1
ATOM 1008 O O . GLY A 1 140 ? 0.702 20.757 18.299 1.00 61.03 140 GLY A O 1
ATOM 1009 N N . PHE A 1 141 ? -0.794 21.872 17.007 1.00 72.81 141 PHE A N 1
ATOM 1010 C CA . PHE A 1 141 ? -2.016 21.196 17.418 1.00 72.81 141 PHE A CA 1
ATOM 1011 C C . PHE A 1 141 ? -2.400 20.133 16.363 1.00 72.81 141 PHE A C 1
ATOM 1013 O O . PHE A 1 141 ? -1.931 20.204 15.212 1.00 72.81 141 PHE A O 1
ATOM 1020 N N . ASN A 1 142 ? -3.077 19.059 16.781 1.00 75.44 142 ASN A N 1
ATOM 1021 C CA . ASN A 1 142 ? -3.299 17.868 15.948 1.00 75.44 142 ASN A CA 1
ATOM 1022 C C . ASN A 1 142 ? -4.360 16.924 16.536 1.00 75.44 142 ASN A C 1
ATOM 1024 O O . ASN A 1 142 ? -4.012 15.847 17.035 1.00 75.44 142 ASN A O 1
ATOM 1028 N N . ASP A 1 143 ? -5.632 17.293 16.454 1.00 77.50 143 ASP A N 1
ATOM 1029 C CA . ASP A 1 143 ? -6.729 16.432 16.893 1.00 77.50 143 ASP A CA 1
ATOM 1030 C C . ASP A 1 143 ? -6.735 15.106 16.131 1.00 77.50 143 ASP A C 1
ATOM 1032 O O . ASP A 1 143 ? -6.710 15.062 14.893 1.00 77.50 143 ASP A O 1
ATOM 1036 N N . ALA A 1 144 ? -6.724 14.006 16.887 1.00 82.25 144 ALA A N 1
ATOM 1037 C CA . ALA A 1 144 ? -6.324 12.702 16.378 1.00 82.25 144 ALA A CA 1
ATOM 1038 C C . ALA A 1 144 ? -7.296 11.586 16.769 1.00 82.25 144 ALA A C 1
ATOM 1040 O O . ALA A 1 144 ? -7.691 11.436 17.927 1.00 82.25 144 ALA A O 1
ATOM 1041 N N . VAL A 1 145 ? -7.615 10.735 15.792 1.00 91.31 145 VAL A N 1
ATOM 1042 C CA . VAL A 1 145 ? -8.407 9.517 15.975 1.00 91.31 145 VAL A CA 1
ATOM 1043 C C . VAL A 1 145 ? -7.488 8.298 15.946 1.00 91.31 145 VAL A C 1
ATOM 1045 O O . VAL A 1 145 ? -6.890 7.959 14.925 1.00 91.31 145 VAL A O 1
ATOM 1048 N N . GLY A 1 146 ? -7.401 7.610 17.083 1.00 91.00 146 GLY A N 1
ATOM 1049 C CA . GLY A 1 146 ? -6.650 6.372 17.247 1.00 91.00 146 GLY A CA 1
ATOM 1050 C C . GLY A 1 146 ? -7.576 5.159 17.236 1.00 91.00 146 GLY A C 1
ATOM 1051 O O . GLY A 1 146 ? -8.481 5.050 18.062 1.00 91.00 146 GLY A O 1
ATOM 1052 N N . ILE A 1 147 ? -7.349 4.213 16.324 1.00 93.62 147 ILE A N 1
ATOM 1053 C CA . ILE A 1 147 ? -8.091 2.947 16.273 1.00 93.62 147 ILE A CA 1
ATOM 1054 C C . ILE A 1 147 ? -7.091 1.793 16.310 1.00 93.62 147 ILE A C 1
ATOM 1056 O O . ILE A 1 147 ? -6.153 1.748 15.518 1.00 93.62 147 ILE A O 1
ATOM 1060 N N . TRP A 1 148 ? -7.293 0.833 17.214 1.00 94.44 148 TRP A N 1
ATOM 1061 C CA . TRP A 1 148 ? -6.453 -0.357 17.347 1.00 94.44 148 TRP A CA 1
ATOM 1062 C C . TRP A 1 148 ? -7.296 -1.626 17.377 1.00 94.44 148 TRP A C 1
ATOM 1064 O O . TRP A 1 148 ? -8.219 -1.742 18.175 1.00 94.44 148 TRP A O 1
ATOM 1074 N N . VAL A 1 149 ? -6.924 -2.627 16.583 1.00 95.81 149 VAL A N 1
ATOM 1075 C CA . VAL A 1 149 ? -7.555 -3.953 16.566 1.00 95.81 149 VAL A CA 1
ATOM 1076 C C . VAL A 1 149 ? -6.521 -5.000 16.966 1.00 95.81 149 VAL A C 1
ATOM 1078 O O . VAL A 1 149 ? -5.408 -5.033 16.438 1.00 95.81 149 VAL A O 1
ATOM 1081 N N . ASN A 1 150 ? -6.862 -5.846 17.940 1.00 95.69 150 ASN A N 1
ATOM 1082 C CA . ASN A 1 150 ? -5.959 -6.832 18.543 1.00 95.69 150 ASN A CA 1
ATOM 1083 C C . ASN A 1 150 ? -4.615 -6.224 19.015 1.00 95.69 150 ASN A C 1
ATOM 1085 O O . ASN A 1 150 ? -3.558 -6.851 18.903 1.00 95.69 150 ASN A O 1
ATOM 1089 N N . GLY A 1 151 ? -4.650 -4.980 19.513 1.00 91.06 151 GLY A N 1
ATOM 1090 C CA . GLY A 1 151 ? -3.475 -4.238 19.989 1.00 91.06 151 GLY A CA 1
ATOM 1091 C C . GLY A 1 151 ? -2.550 -3.688 18.893 1.00 91.06 151 GLY A C 1
ATOM 1092 O O . GLY A 1 151 ? -1.427 -3.291 19.197 1.00 91.06 151 GLY A O 1
ATOM 1093 N N . LYS A 1 152 ? -2.984 -3.668 17.627 1.00 91.00 152 LYS A N 1
ATOM 1094 C CA . LYS A 1 152 ? -2.264 -3.049 16.501 1.00 91.00 152 LYS A CA 1
ATOM 1095 C C . LYS A 1 152 ? -3.068 -1.875 15.945 1.00 91.00 152 LYS A C 1
ATOM 1097 O O . LYS A 1 152 ? -4.279 -2.045 15.828 1.00 91.00 152 LYS A O 1
ATOM 1102 N N . PRO A 1 153 ? -2.446 -0.749 15.552 1.00 86.44 153 PRO A N 1
ATOM 1103 C CA . PRO A 1 153 ? -3.158 0.317 14.855 1.00 86.44 153 PRO A CA 1
ATOM 1104 C C . PRO A 1 153 ? -3.876 -0.217 13.609 1.00 86.44 153 PRO A C 1
ATOM 1106 O O . PRO A 1 153 ? -3.293 -0.986 12.837 1.00 86.44 153 PRO A O 1
ATOM 1109 N N . ALA A 1 154 ? -5.130 0.182 13.424 1.00 83.62 154 ALA A N 1
ATOM 1110 C CA . ALA A 1 154 ? -5.782 0.169 12.126 1.00 83.62 154 ALA A CA 1
ATOM 1111 C C . ALA A 1 154 ? -5.324 1.436 11.398 1.00 83.62 154 ALA A C 1
ATOM 1113 O O . ALA A 1 154 ? -5.471 2.535 11.923 1.00 83.62 154 ALA A O 1
ATOM 1114 N N . VAL A 1 155 ? -4.713 1.267 10.229 1.00 71.69 155 VAL A N 1
ATOM 1115 C CA . VAL A 1 155 ? -4.074 2.352 9.476 1.00 71.69 155 VAL A CA 1
ATOM 1116 C C . VAL A 1 155 ? -4.943 2.667 8.267 1.00 71.69 155 VAL A C 1
ATOM 1118 O O . VAL A 1 155 ? -5.418 1.748 7.597 1.00 7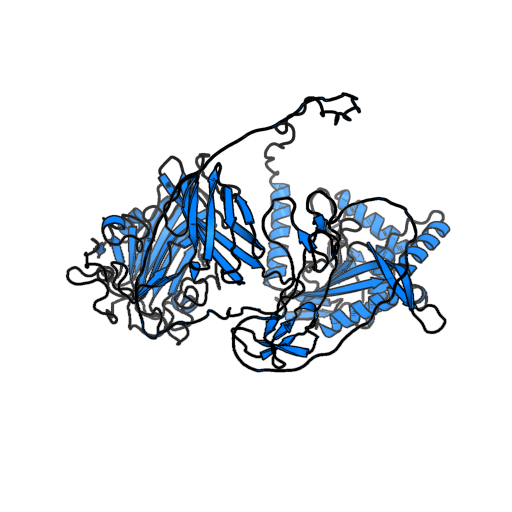1.69 155 VAL A O 1
ATOM 1121 N N . LEU A 1 156 ? -5.159 3.951 7.996 1.00 73.94 156 LEU A N 1
ATOM 1122 C CA . LEU A 1 156 ? -5.865 4.408 6.807 1.00 73.94 156 LEU A CA 1
ATOM 1123 C C . LEU A 1 156 ? -4.958 4.253 5.572 1.00 73.94 156 LEU A C 1
ATOM 1125 O O . LEU A 1 156 ? -3.761 4.512 5.634 1.00 73.94 156 LEU A O 1
ATOM 1129 N N . THR A 1 157 ? -5.502 3.851 4.424 1.00 68.62 157 THR A N 1
ATOM 1130 C CA . THR A 1 157 ? -4.691 3.565 3.219 1.00 68.62 157 THR A CA 1
ATOM 1131 C C . THR A 1 157 ? -4.149 4.827 2.516 1.00 68.62 157 THR A C 1
ATOM 1133 O O . THR A 1 157 ? -3.405 4.715 1.543 1.00 68.62 157 THR A O 1
ATOM 1136 N N . VAL A 1 158 ? -4.491 6.034 2.990 1.00 64.94 158 VAL A N 1
ATOM 1137 C CA . VAL A 1 158 ? -4.144 7.318 2.351 1.00 64.94 158 VAL A CA 1
ATOM 1138 C C . VAL A 1 158 ? -3.244 8.216 3.212 1.00 64.94 158 VAL A C 1
ATOM 1140 O O . VAL A 1 158 ? -3.373 8.293 4.437 1.00 64.94 158 VAL A O 1
ATOM 1143 N N . GLY A 1 159 ? -2.336 8.935 2.545 1.00 62.50 159 GLY A N 1
ATOM 1144 C CA . GLY A 1 159 ? -1.386 9.849 3.178 1.00 62.50 159 GLY A CA 1
ATOM 1145 C C . GLY A 1 159 ? -0.347 9.149 4.055 1.00 62.50 159 GLY A C 1
ATOM 1146 O O . GLY A 1 159 ? 0.269 8.170 3.636 1.00 62.50 159 GLY A O 1
ATOM 1147 N N . ASN A 1 160 ? -0.132 9.661 5.271 1.00 65.44 160 ASN A N 1
ATOM 1148 C CA . ASN A 1 160 ? 0.754 9.021 6.251 1.00 65.44 160 ASN A CA 1
ATOM 1149 C C . ASN A 1 160 ? 0.102 7.816 6.968 1.00 65.44 160 ASN A C 1
ATOM 1151 O O . ASN A 1 160 ? 0.817 7.004 7.556 1.00 65.44 160 ASN A O 1
ATOM 1155 N N . GLY A 1 161 ? -1.226 7.690 6.870 1.00 72.25 161 GLY A N 1
ATOM 1156 C CA . GLY A 1 161 ? -2.040 6.615 7.434 1.00 72.25 161 GLY A CA 1
ATOM 1157 C C . GLY A 1 161 ? -2.789 6.948 8.730 1.00 72.25 161 GLY A C 1
ATOM 1158 O O . GLY A 1 161 ? -3.577 6.117 9.187 1.00 72.25 161 GLY A O 1
ATOM 1159 N N . ASP A 1 162 ? -2.594 8.144 9.290 1.00 79.56 162 ASP A N 1
ATOM 1160 C CA . ASP A 1 162 ? -3.296 8.619 10.486 1.00 79.56 162 ASP A CA 1
ATOM 1161 C C . ASP A 1 162 ? -4.618 9.322 10.123 1.00 79.56 162 ASP A C 1
ATOM 1163 O O . ASP A 1 162 ? -4.773 9.884 9.034 1.00 79.56 162 ASP A O 1
ATOM 1167 N N . VAL A 1 163 ? -5.581 9.333 11.048 1.00 82.81 163 VAL A N 1
ATOM 1168 C CA . VAL A 1 163 ? -6.810 10.137 10.933 1.00 82.81 163 VAL A CA 1
ATOM 1169 C C . VAL A 1 163 ? -6.651 11.364 11.830 1.00 82.81 163 VAL A C 1
ATOM 1171 O O . VAL A 1 163 ? -6.916 11.304 13.029 1.00 82.81 163 VAL A O 1
ATOM 1174 N N . SER A 1 164 ? -6.163 12.460 11.247 1.00 83.00 164 SER A N 1
ATOM 1175 C CA . SER A 1 164 ? -6.007 13.753 11.921 1.00 83.00 164 SER A CA 1
ATOM 1176 C C . SER A 1 164 ? -6.040 14.918 10.927 1.00 83.00 164 SER A C 1
ATOM 1178 O O . SER A 1 164 ? -5.870 14.725 9.713 1.00 83.00 164 SER A O 1
ATOM 1180 N N . ILE A 1 165 ? -6.182 16.142 11.446 1.00 78.88 165 ILE A N 1
ATOM 1181 C CA . ILE A 1 165 ? -6.219 17.378 10.645 1.00 78.88 165 ILE A CA 1
ATOM 1182 C C . ILE A 1 165 ? -4.975 17.576 9.760 1.00 78.88 165 ILE A C 1
ATOM 1184 O O . ILE A 1 165 ? -5.038 18.170 8.679 1.00 78.88 165 ILE A O 1
ATOM 1188 N N . ASN A 1 166 ? -3.837 17.021 10.180 1.00 82.12 166 ASN A N 1
ATOM 1189 C CA . ASN A 1 166 ? -2.561 17.146 9.488 1.00 82.12 166 ASN A CA 1
ATOM 1190 C C . ASN A 1 166 ? -2.423 16.187 8.293 1.00 82.12 166 ASN A C 1
ATOM 1192 O O . ASN A 1 166 ? -1.674 16.499 7.366 1.00 82.12 166 ASN A O 1
ATOM 1196 N N . ASN A 1 167 ? -3.163 15.070 8.266 1.00 82.44 167 ASN A N 1
ATOM 1197 C CA . ASN A 1 167 ? -3.125 14.120 7.148 1.00 82.44 167 ASN A CA 1
ATOM 1198 C C . ASN A 1 167 ? -4.197 14.390 6.074 1.00 82.44 167 ASN A C 1
ATOM 1200 O O . ASN A 1 167 ? -3.922 14.161 4.895 1.00 82.44 167 ASN A O 1
ATOM 1204 N N . ILE A 1 168 ? -5.396 14.863 6.444 1.00 83.69 168 ILE A N 1
ATOM 1205 C CA . ILE A 1 168 ? -6.542 15.017 5.523 1.00 83.69 168 ILE A CA 1
ATOM 1206 C C . ILE A 1 168 ? -7.018 16.476 5.505 1.00 83.69 168 ILE A C 1
ATOM 1208 O O . ILE A 1 168 ? -7.773 16.893 6.376 1.00 83.69 168 ILE A O 1
ATOM 1212 N N . ASN A 1 169 ? -6.557 17.253 4.524 1.00 82.00 169 ASN A N 1
ATOM 1213 C CA . ASN A 1 169 ? -6.801 18.693 4.364 1.00 82.00 169 ASN A CA 1
ATOM 1214 C C . ASN A 1 169 ? -6.582 19.122 2.886 1.00 82.00 169 ASN A C 1
ATOM 1216 O O . ASN A 1 169 ? -6.079 18.330 2.090 1.00 82.00 169 ASN A O 1
ATOM 1220 N N . PRO A 1 170 ? -6.877 20.371 2.470 1.00 81.00 170 PRO A N 1
ATOM 1221 C CA . PRO A 1 170 ? -6.737 20.813 1.074 1.00 81.00 170 PRO A CA 1
ATOM 1222 C C . PRO A 1 170 ? -5.339 20.684 0.443 1.00 81.00 170 PRO A C 1
ATOM 1224 O O . PRO A 1 170 ? -5.216 20.801 -0.775 1.00 81.00 170 PRO A O 1
ATOM 1227 N N . THR A 1 171 ? -4.284 20.455 1.234 1.00 76.56 171 THR A N 1
ATOM 1228 C CA . THR A 1 171 ? -2.912 20.229 0.737 1.00 76.56 171 THR A CA 1
ATOM 1229 C C . THR A 1 171 ? -2.436 18.776 0.830 1.00 76.56 171 THR A C 1
ATOM 1231 O O . THR A 1 171 ? -1.462 18.423 0.170 1.00 76.56 171 THR A O 1
ATOM 1234 N N . SER A 1 172 ? -3.132 17.923 1.587 1.00 76.69 172 SER A N 1
ATOM 1235 C CA . SER A 1 172 ? -2.809 16.509 1.805 1.00 76.69 172 SER A CA 1
ATOM 1236 C C . SER A 1 172 ? -4.095 15.680 1.781 1.00 76.69 172 SER A C 1
ATOM 1238 O O . SER A 1 172 ? -4.943 15.832 2.651 1.00 76.69 172 SER A O 1
ATOM 1240 N N . ASN A 1 173 ? -4.262 14.807 0.780 1.00 77.69 173 ASN A N 1
ATOM 1241 C CA . ASN A 1 173 ? -5.494 14.025 0.554 1.00 77.69 173 ASN A CA 1
ATOM 1242 C C . ASN A 1 173 ? -6.776 14.877 0.382 1.00 77.69 173 ASN A C 1
ATOM 1244 O O . ASN A 1 173 ? -7.865 14.449 0.758 1.00 77.69 173 ASN A O 1
ATOM 1248 N N . GLY A 1 174 ? -6.659 16.073 -0.207 1.00 79.31 174 GLY A N 1
ATOM 1249 C CA . GLY A 1 174 ? -7.742 17.065 -0.287 1.00 79.31 174 GLY A CA 1
ATOM 1250 C C . GLY A 1 174 ? -9.030 16.629 -1.001 1.00 79.31 174 GLY A C 1
ATOM 1251 O O . GLY A 1 174 ? -10.085 17.151 -0.665 1.00 79.31 174 GLY A O 1
ATOM 1252 N N . ASP A 1 175 ? -8.992 15.640 -1.906 1.00 79.88 175 ASP A N 1
ATOM 1253 C CA . ASP A 1 175 ? -10.206 15.050 -2.509 1.00 79.88 175 ASP A CA 1
ATOM 1254 C C . ASP A 1 175 ? -11.088 14.287 -1.479 1.00 79.88 175 ASP A C 1
ATOM 1256 O O . ASP A 1 175 ? -12.222 13.913 -1.791 1.00 79.88 175 ASP A O 1
ATOM 1260 N N . LEU A 1 176 ? -10.584 14.055 -0.256 1.00 84.25 176 LEU A N 1
ATOM 1261 C CA . LEU A 1 176 ? -11.289 13.426 0.873 1.00 84.25 176 LEU A CA 1
ATOM 1262 C C . LEU A 1 176 ? -11.683 14.422 1.982 1.00 84.25 176 LEU A C 1
ATOM 1264 O O . LEU A 1 176 ? -12.277 14.010 2.980 1.00 84.25 176 LEU A O 1
ATOM 1268 N N . TYR A 1 177 ? -11.349 15.705 1.826 1.00 88.81 177 TYR A N 1
ATOM 1269 C CA . TYR A 1 177 ? -11.677 16.790 2.753 1.00 88.81 177 TYR A CA 1
ATOM 1270 C C . TYR A 1 177 ? -12.866 17.614 2.231 1.00 88.81 177 TYR A C 1
ATOM 1272 O O . TYR A 1 177 ? -12.993 17.843 1.028 1.00 88.81 177 TYR A O 1
ATOM 1280 N N . ILE A 1 178 ? -13.720 18.093 3.136 1.00 89.00 178 ILE A N 1
ATOM 1281 C CA . ILE A 1 178 ? -14.865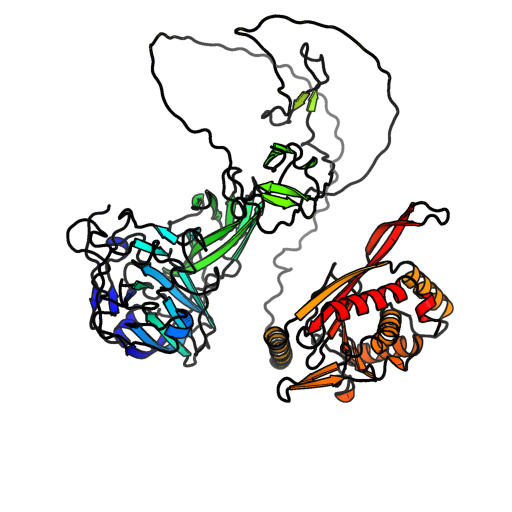 18.955 2.838 1.00 89.00 178 ILE A CA 1
ATOM 1282 C C . ILE A 1 178 ? -14.795 20.216 3.711 1.00 89.00 178 ILE A C 1
ATOM 1284 O O . ILE A 1 178 ? -14.757 20.151 4.938 1.00 89.00 178 ILE A O 1
ATOM 1288 N N . ASP A 1 179 ? -14.792 21.369 3.038 1.00 88.50 179 ASP A N 1
ATOM 1289 C CA . ASP A 1 179 ? -14.758 22.710 3.630 1.00 88.50 179 ASP A CA 1
ATOM 1290 C C . ASP A 1 179 ? -16.144 23.156 4.131 1.00 88.50 179 ASP A C 1
ATOM 1292 O O . ASP A 1 179 ? -17.101 23.237 3.348 1.00 88.50 179 ASP A O 1
ATOM 1296 N N . ASN A 1 180 ? -16.238 23.507 5.416 1.00 88.44 180 ASN A N 1
ATOM 1297 C CA . ASN A 1 180 ? -17.432 24.073 6.034 1.00 88.44 180 ASN A CA 1
ATOM 1298 C C . ASN A 1 180 ? -17.235 25.498 6.592 1.00 88.44 180 ASN A C 1
ATOM 1300 O O . ASN A 1 180 ? -18.194 26.043 7.130 1.00 88.44 180 ASN A O 1
ATOM 1304 N N . ALA A 1 181 ? -16.104 26.177 6.351 1.00 82.31 181 ALA A N 1
ATOM 1305 C CA . ALA A 1 181 ? -15.824 27.554 6.811 1.00 82.31 181 ALA A CA 1
ATOM 1306 C C . ALA A 1 181 ? -16.678 28.657 6.118 1.00 82.31 181 ALA A C 1
ATOM 1308 O O . ALA A 1 181 ? -16.337 29.840 6.083 1.00 82.31 181 ALA A O 1
ATOM 1309 N N . ASN A 1 182 ? -17.786 28.252 5.486 1.00 81.81 182 ASN A N 1
ATOM 1310 C CA . ASN A 1 182 ? -18.842 29.080 4.891 1.00 81.81 182 ASN A CA 1
ATOM 1311 C C . ASN A 1 182 ? -20.248 28.527 5.262 1.00 81.81 182 ASN A C 1
ATOM 1313 O O . ASN A 1 182 ? -21.249 28.770 4.570 1.00 81.81 182 ASN A O 1
ATOM 1317 N N . ASP A 1 183 ? -20.305 27.714 6.320 1.00 83.06 183 ASP A N 1
ATOM 1318 C CA . ASP A 1 183 ? -21.466 27.097 6.975 1.00 83.06 183 ASP A CA 1
ATOM 1319 C C . ASP A 1 183 ? -22.354 26.313 5.995 1.00 83.06 183 ASP A C 1
ATOM 1321 O O . ASP A 1 183 ? -23.584 26.437 5.951 1.00 83.06 183 ASP A O 1
ATOM 1325 N N . GLN A 1 184 ? -21.708 25.605 5.070 1.00 86.69 184 GLN A N 1
ATOM 1326 C CA . GLN A 1 184 ? -22.333 24.940 3.923 1.00 86.69 184 GLN A CA 1
ATOM 1327 C C . GLN A 1 184 ? -23.131 23.694 4.328 1.00 86.69 184 GLN A C 1
ATOM 1329 O O . GLN A 1 184 ? -24.013 23.262 3.585 1.00 86.69 184 GLN A O 1
ATOM 1334 N N . PHE A 1 185 ? -22.858 23.159 5.517 1.00 90.06 185 PHE A N 1
ATOM 1335 C CA . PHE A 1 185 ? -23.461 21.964 6.080 1.00 90.06 185 PHE A CA 1
ATOM 1336 C C . PHE A 1 185 ? -23.969 22.223 7.503 1.00 90.06 185 PHE A C 1
ATOM 1338 O O . PHE A 1 185 ? -23.505 23.124 8.198 1.00 90.06 185 PHE A O 1
ATOM 1345 N N . ASN A 1 186 ? -24.932 21.415 7.956 1.00 90.38 186 ASN A N 1
ATOM 1346 C CA . ASN A 1 186 ? -25.448 21.491 9.322 1.00 90.38 186 ASN A CA 1
ATOM 1347 C C . ASN A 1 186 ? -24.529 20.722 10.288 1.00 90.38 186 ASN A C 1
ATOM 1349 O O . ASN A 1 186 ? -24.804 19.582 10.656 1.00 90.38 186 ASN A O 1
ATOM 1353 N N . THR A 1 187 ? -23.425 21.367 10.653 1.00 90.56 187 THR A N 1
ATOM 1354 C CA . THR A 1 187 ? -22.509 21.024 11.748 1.00 90.56 187 THR A CA 1
ATOM 1355 C C . THR A 1 187 ? -21.878 22.323 12.264 1.00 90.56 187 THR A C 1
ATOM 1357 O O . THR A 1 187 ? -21.875 23.320 11.542 1.00 90.56 187 THR A O 1
ATOM 1360 N N . GLU A 1 188 ? -21.384 22.337 13.500 1.00 87.75 188 GLU A N 1
ATOM 1361 C CA . GLU A 1 188 ? -20.570 23.453 14.015 1.00 87.75 188 GLU A CA 1
ATOM 1362 C C . GLU A 1 188 ? -19.099 23.359 13.567 1.00 87.75 188 GLU A C 1
ATOM 1364 O O . GLU A 1 188 ? -18.388 24.347 13.626 1.00 87.75 188 GLU A O 1
ATOM 1369 N N . MET A 1 189 ? -18.648 22.196 13.084 1.00 89.50 189 MET A N 1
ATOM 1370 C CA . MET A 1 189 ? -17.250 21.957 12.707 1.00 89.50 189 MET A CA 1
ATOM 1371 C C . MET A 1 189 ? -16.879 22.706 11.415 1.00 89.50 189 MET A C 1
ATOM 1373 O O . MET A 1 189 ? -17.569 22.546 10.403 1.00 89.50 189 MET A O 1
ATOM 1377 N N . ASP A 1 190 ? -15.774 23.457 11.409 1.00 86.94 190 ASP A N 1
ATOM 1378 C CA . ASP A 1 190 ? -15.291 24.215 10.238 1.00 86.94 190 ASP A CA 1
ATOM 1379 C C . ASP A 1 190 ? -14.775 23.320 9.088 1.00 86.94 190 ASP A C 1
ATOM 1381 O O . ASP A 1 190 ? -14.804 23.718 7.918 1.00 86.94 190 ASP A O 1
ATOM 1385 N N . GLY A 1 191 ? -14.389 22.070 9.372 1.00 89.88 191 GLY A N 1
ATOM 1386 C CA . GLY A 1 191 ? -14.025 21.085 8.349 1.00 89.88 191 GLY A CA 1
ATOM 1387 C C . GLY A 1 191 ? -14.339 19.639 8.736 1.00 89.88 191 GLY A C 1
ATOM 1388 O O . GLY A 1 191 ? -14.410 19.285 9.916 1.00 89.88 191 GLY A O 1
ATOM 1389 N N . PHE A 1 192 ? -14.533 18.782 7.731 1.00 92.31 192 PHE A N 1
ATOM 1390 C CA . PHE A 1 192 ? -14.788 17.352 7.933 1.00 92.31 192 PHE A CA 1
ATOM 1391 C C . PHE A 1 192 ? -14.335 16.484 6.752 1.00 92.31 192 PHE A C 1
ATOM 1393 O O . PHE A 1 192 ? -14.075 16.975 5.656 1.00 92.31 192 PHE A O 1
ATOM 1400 N N . THR A 1 193 ? -14.221 15.174 6.966 1.00 91.06 193 THR A N 1
ATOM 1401 C CA . THR A 1 193 ? -13.838 14.212 5.922 1.00 91.06 193 THR A CA 1
ATOM 1402 C C . THR A 1 193 ? -15.053 13.689 5.151 1.00 91.06 193 THR A C 1
ATOM 1404 O O . THR A 1 193 ? -16.165 13.636 5.674 1.00 91.06 193 THR A O 1
ATOM 1407 N N . VAL A 1 194 ? -14.850 13.162 3.940 1.00 87.31 194 VAL A N 1
ATOM 1408 C CA . VAL A 1 194 ? -15.794 12.169 3.387 1.00 87.31 194 VAL A CA 1
ATOM 1409 C C . VAL A 1 194 ? -15.902 10.968 4.341 1.00 87.31 194 VAL A C 1
ATOM 1411 O O . VAL A 1 194 ? -15.029 10.765 5.189 1.00 87.31 194 VAL A O 1
ATOM 1414 N N . THR A 1 195 ? -16.928 10.124 4.193 1.00 89.25 195 THR A N 1
ATOM 1415 C CA . THR A 1 195 ? -16.971 8.855 4.938 1.00 89.25 195 THR A CA 1
ATOM 1416 C C . THR A 1 195 ? -15.762 7.991 4.568 1.00 89.25 195 THR A C 1
ATOM 1418 O O . THR A 1 195 ? -15.634 7.540 3.428 1.00 89.25 195 THR A O 1
ATOM 1421 N N . LEU A 1 196 ? -14.880 7.777 5.541 1.00 87.81 196 LEU A N 1
ATOM 1422 C CA . LEU A 1 196 ? -13.697 6.932 5.455 1.00 87.81 196 LEU A CA 1
ATOM 1423 C C . LEU A 1 196 ? -14.045 5.491 5.852 1.00 87.81 196 LEU A C 1
ATOM 1425 O O . LEU A 1 196 ? -15.024 5.242 6.558 1.00 87.81 196 LEU A O 1
ATOM 1429 N N . THR A 1 197 ? -13.195 4.550 5.451 1.00 88.62 197 THR A N 1
ATOM 1430 C CA . THR A 1 197 ? -13.188 3.150 5.903 1.00 88.62 197 THR A CA 1
ATOM 1431 C C . THR A 1 197 ? -11.863 2.852 6.607 1.00 88.62 197 THR A C 1
ATOM 1433 O O . THR A 1 197 ? -10.823 3.393 6.230 1.00 88.62 197 THR A O 1
ATOM 1436 N N . LEU A 1 198 ? -11.878 1.966 7.598 1.00 88.88 198 LEU A N 1
ATOM 1437 C CA . LEU A 1 198 ? -10.683 1.324 8.139 1.00 88.88 198 LEU A CA 1
ATOM 1438 C C . LEU A 1 198 ? -10.829 -0.189 8.025 1.00 88.88 198 LEU A C 1
ATOM 1440 O O . LEU A 1 198 ? -11.907 -0.735 8.262 1.00 88.88 198 LEU A O 1
ATOM 1444 N N . LYS A 1 199 ? -9.726 -0.868 7.698 1.00 89.56 199 LYS A N 1
ATOM 1445 C CA . LYS A 1 199 ? -9.683 -2.321 7.500 1.00 89.56 199 LYS A CA 1
ATOM 1446 C C . LYS A 1 199 ? -8.653 -2.953 8.429 1.00 89.56 199 LYS A C 1
ATOM 1448 O O . LYS A 1 199 ? -7.501 -2.525 8.463 1.00 89.56 199 LYS A O 1
ATOM 1453 N N . ALA A 1 200 ? -9.043 -3.989 9.171 1.00 92.50 200 ALA A N 1
ATOM 1454 C CA . ALA A 1 200 ? -8.164 -4.646 10.138 1.00 92.50 200 ALA A CA 1
ATOM 1455 C C . ALA A 1 200 ? -8.279 -6.184 10.120 1.00 92.50 200 ALA A C 1
ATOM 1457 O O . ALA A 1 200 ? -9.384 -6.722 10.044 1.00 92.50 200 ALA A O 1
ATOM 1458 N N . PRO A 1 201 ? -7.162 -6.931 10.234 1.00 93.69 201 PRO A N 1
ATOM 1459 C CA . PRO A 1 201 ? -7.195 -8.389 10.274 1.00 93.69 201 PRO A CA 1
ATOM 1460 C C . PRO A 1 201 ? -7.701 -8.903 11.630 1.00 93.69 201 PRO A C 1
ATOM 1462 O O . PRO A 1 201 ? -7.126 -8.609 12.684 1.00 93.69 201 PRO A O 1
ATOM 1465 N N . VAL A 1 202 ? -8.734 -9.742 11.588 1.00 96.06 202 VAL A N 1
ATOM 1466 C CA . VAL A 1 202 ? -9.351 -10.382 12.758 1.00 96.06 202 VAL A CA 1
ATOM 1467 C C . VAL A 1 202 ? -9.421 -11.900 12.591 1.00 96.06 202 VAL A C 1
ATOM 1469 O O . VAL A 1 202 ? -9.252 -12.440 11.499 1.00 96.06 202 VAL A O 1
ATOM 1472 N N . ILE A 1 203 ? -9.623 -12.614 13.698 1.00 96.75 203 ILE A N 1
ATOM 1473 C CA . ILE A 1 203 ? -9.627 -14.079 13.736 1.00 96.75 203 ILE A CA 1
ATOM 1474 C C . ILE A 1 203 ? -11.073 -14.592 13.880 1.00 96.75 203 ILE A C 1
ATOM 1476 O O . ILE A 1 203 ? -11.641 -14.441 14.967 1.00 96.75 203 ILE A O 1
ATOM 1480 N N . PRO A 1 204 ? -11.655 -15.233 12.843 1.00 96.75 204 PRO A N 1
ATOM 1481 C CA . PRO A 1 204 ? -13.003 -15.800 12.887 1.00 96.75 204 PRO A CA 1
ATOM 1482 C C . PRO A 1 204 ? -13.240 -16.726 14.082 1.00 96.75 204 PRO A C 1
ATOM 1484 O O . PRO A 1 204 ? -12.408 -17.585 14.396 1.00 96.75 204 PRO A O 1
ATOM 1487 N N . GLY A 1 205 ? -14.395 -16.583 14.733 1.00 96.62 205 GLY A N 1
ATOM 1488 C CA . GLY A 1 205 ? -14.835 -17.467 15.817 1.00 96.62 205 GLY A CA 1
ATOM 1489 C C . GLY A 1 205 ? -13.986 -17.418 17.097 1.00 96.62 205 GLY A C 1
ATOM 1490 O O . GLY A 1 205 ? -14.164 -18.266 17.973 1.00 96.62 205 GLY A O 1
ATOM 1491 N N . GLN A 1 206 ? -13.070 -16.453 17.224 1.00 97.81 206 GLN A N 1
ATOM 1492 C CA . GLN A 1 206 ? -12.251 -16.219 18.418 1.00 97.81 206 GLN A CA 1
ATOM 1493 C C . GLN A 1 206 ? -12.505 -14.817 18.977 1.00 97.81 206 GLN A C 1
ATOM 1495 O O . GLN A 1 206 ? -13.027 -13.952 18.279 1.00 97.81 206 GLN A O 1
ATOM 1500 N N . ILE A 1 207 ? -12.150 -14.593 20.245 1.00 98.25 207 ILE A N 1
ATOM 1501 C CA . ILE A 1 207 ? -12.237 -13.255 20.838 1.00 98.25 207 ILE A CA 1
ATOM 1502 C C . ILE A 1 207 ? -11.131 -12.389 20.231 1.00 98.25 207 ILE A C 1
ATOM 1504 O O . ILE A 1 207 ? -9.954 -12.745 20.290 1.00 98.25 207 ILE A O 1
ATOM 1508 N N . ASN A 1 208 ? -11.544 -11.269 19.656 1.00 98.25 208 ASN A N 1
ATOM 1509 C CA . ASN A 1 208 ? -10.719 -10.173 19.175 1.00 98.25 208 ASN A CA 1
ATOM 1510 C C . ASN A 1 208 ? -11.048 -8.935 20.021 1.00 98.25 208 ASN A C 1
ATOM 1512 O O . ASN A 1 208 ? -12.141 -8.855 20.586 1.00 98.25 208 ASN A O 1
ATOM 1516 N N . SER A 1 209 ? -10.134 -7.970 20.088 1.00 97.94 209 SER A N 1
ATOM 1517 C CA . SER A 1 209 ? -10.387 -6.676 20.733 1.00 97.94 209 SER A CA 1
ATOM 1518 C C . SER A 1 209 ? -10.315 -5.523 19.737 1.00 97.94 209 SER A C 1
ATOM 1520 O O . SER A 1 209 ? -9.561 -5.581 18.763 1.00 97.94 209 SER A O 1
ATOM 1522 N N . ILE A 1 210 ? -11.084 -4.467 19.996 1.00 97.62 210 ILE A N 1
ATOM 1523 C CA . ILE A 1 210 ? -10.938 -3.157 19.357 1.00 97.62 210 ILE A CA 1
ATOM 1524 C C . ILE A 1 210 ? -10.892 -2.065 20.429 1.00 97.62 210 ILE A C 1
ATOM 1526 O O . ILE A 1 210 ? -11.598 -2.152 21.433 1.00 97.62 210 ILE A O 1
ATOM 1530 N N . ARG A 1 211 ? -10.058 -1.053 20.194 1.00 96.88 211 ARG A N 1
ATOM 1531 C CA . ARG A 1 211 ? -9.973 0.220 20.914 1.00 96.88 211 ARG A CA 1
ATOM 1532 C C . ARG A 1 211 ? -10.181 1.337 19.898 1.00 96.88 211 ARG A C 1
ATOM 1534 O O . ARG A 1 211 ? -9.561 1.305 18.839 1.00 96.88 211 ARG A O 1
ATOM 1541 N N . ILE A 1 212 ? -11.035 2.296 20.218 1.00 96.56 212 ILE A N 1
ATOM 1542 C CA . ILE A 1 212 ? -11.322 3.497 19.430 1.00 96.56 212 ILE A CA 1
ATOM 1543 C C . ILE A 1 212 ? -11.151 4.674 20.385 1.00 96.56 212 ILE A C 1
ATOM 1545 O O . ILE A 1 212 ? -11.690 4.635 21.487 1.00 96.56 212 ILE A O 1
ATOM 1549 N N . GLY A 1 213 ? -10.410 5.699 19.989 1.00 94.69 213 GLY A N 1
ATOM 1550 C CA . GLY A 1 213 ? -10.241 6.916 20.770 1.00 94.69 213 GLY A CA 1
ATOM 1551 C C . GLY A 1 213 ? -10.186 8.152 19.885 1.00 94.69 213 GLY A C 1
ATOM 1552 O O . GLY A 1 213 ? -9.685 8.094 18.762 1.00 94.69 213 GLY A O 1
ATOM 1553 N N . ILE A 1 214 ? -10.688 9.261 20.413 1.00 94.44 214 ILE A N 1
ATOM 1554 C CA . ILE A 1 214 ? -10.472 10.617 19.905 1.00 94.44 214 ILE A CA 1
ATOM 1555 C C . ILE A 1 214 ? -9.977 11.480 21.069 1.00 94.44 214 ILE A C 1
ATOM 1557 O O . ILE A 1 214 ? -10.426 11.277 22.198 1.00 94.44 214 ILE A O 1
ATOM 1561 N N . ALA A 1 215 ? -9.019 12.368 20.819 1.00 90.75 215 ALA A N 1
ATOM 1562 C CA . ALA A 1 215 ? -8.426 13.243 21.828 1.00 90.75 215 ALA A CA 1
ATOM 1563 C C . ALA A 1 215 ? -7.884 14.521 21.179 1.00 90.75 215 ALA A C 1
ATOM 1565 O O . ALA A 1 215 ? -7.417 14.460 20.035 1.00 90.75 215 ALA A O 1
ATOM 1566 N N . ASP A 1 216 ? -7.915 15.629 21.921 1.00 85.25 216 ASP A N 1
ATOM 1567 C CA . ASP A 1 216 ? -7.433 16.918 21.426 1.00 85.25 216 ASP A CA 1
ATOM 1568 C C . ASP A 1 216 ? -5.902 16.949 21.460 1.00 85.25 216 ASP A C 1
ATOM 1570 O O . ASP A 1 216 ? -5.263 16.392 22.366 1.00 85.25 216 ASP A O 1
ATOM 1574 N N . GLY A 1 217 ? -5.296 17.535 20.430 1.00 81.56 217 GLY A N 1
ATOM 1575 C CA . GLY A 1 217 ? -3.856 17.467 20.211 1.00 81.56 217 GLY A CA 1
ATOM 1576 C C . GLY A 1 217 ? -3.109 18.704 20.696 1.00 81.56 217 GLY A C 1
ATOM 1577 O O . GLY A 1 217 ? -3.052 19.699 19.989 1.00 81.56 217 GLY A O 1
ATOM 1578 N N . GLY A 1 218 ? -2.405 18.624 21.828 1.00 79.69 218 GLY A N 1
ATOM 1579 C CA . GLY A 1 218 ? -1.435 19.642 22.261 1.00 79.69 218 GLY A CA 1
ATOM 1580 C C . GLY A 1 218 ? -1.978 20.722 23.204 1.00 79.69 218 GLY A C 1
ATOM 1581 O O . GLY A 1 218 ? -1.220 21.178 24.067 1.00 79.69 218 GLY A O 1
ATOM 1582 N N . ASP A 1 219 ? -3.263 21.065 23.119 1.00 74.81 219 ASP A N 1
ATOM 1583 C CA . ASP A 1 219 ? -4.038 21.624 24.233 1.00 74.81 219 ASP A CA 1
ATOM 1584 C C . ASP A 1 219 ? -5.476 21.052 24.255 1.00 74.81 219 ASP A C 1
ATOM 1586 O O . ASP A 1 219 ? -5.681 19.943 23.769 1.00 74.81 219 ASP A O 1
ATOM 1590 N N . ALA A 1 220 ? -6.412 21.734 24.919 1.00 73.69 220 ALA A N 1
ATOM 1591 C CA . ALA A 1 220 ? -7.806 21.321 25.124 1.00 73.69 220 ALA A CA 1
ATOM 1592 C C . ALA A 1 220 ? -8.750 22.480 24.746 1.00 73.69 220 ALA A C 1
ATOM 1594 O O . ALA A 1 220 ? -9.586 22.922 25.542 1.00 73.69 220 ALA A O 1
ATOM 1595 N N . VAL A 1 221 ? -8.489 23.101 23.594 1.00 69.00 221 VAL A N 1
ATOM 1596 C CA . VAL A 1 221 ? -9.232 24.248 23.074 1.00 69.00 221 VAL A CA 1
ATOM 1597 C C . VAL A 1 221 ? -9.593 23.978 21.618 1.00 69.00 221 VAL A C 1
ATOM 1599 O O . VAL A 1 221 ? -8.714 23.749 20.798 1.00 69.00 221 VAL A O 1
ATOM 1602 N N . TYR A 1 222 ? -10.888 24.121 21.327 1.00 78.38 222 TYR A N 1
ATOM 1603 C CA . TYR A 1 222 ? -11.610 23.586 20.162 1.00 78.38 222 TYR A CA 1
ATOM 1604 C C . TYR A 1 222 ? -11.913 22.090 20.318 1.00 78.38 222 TYR A C 1
ATOM 1606 O O . TYR A 1 222 ? -11.146 21.357 20.926 1.00 78.38 222 TYR A O 1
ATOM 1614 N N . ASP A 1 223 ? -13.096 21.673 19.854 1.00 83.81 223 ASP A N 1
ATOM 1615 C CA . ASP A 1 223 ? -13.639 20.336 20.116 1.00 83.81 223 ASP A CA 1
ATOM 1616 C C . ASP A 1 223 ? -13.698 19.535 18.804 1.00 83.81 223 ASP A C 1
ATOM 1618 O O . ASP A 1 223 ? -14.295 19.985 17.820 1.00 83.81 223 ASP A O 1
ATOM 1622 N N . SER A 1 224 ? -13.168 18.311 18.801 1.00 90.25 224 SER A N 1
ATOM 1623 C CA . SER A 1 224 ? -13.224 17.399 17.652 1.00 90.25 224 SER A CA 1
ATOM 1624 C C . SER A 1 224 ? -14.223 16.256 17.829 1.00 90.25 224 SER A C 1
ATOM 1626 O O . SER A 1 224 ? -14.536 15.819 18.938 1.00 90.25 224 SER A O 1
ATOM 1628 N N . ASN A 1 225 ? -14.735 15.748 16.703 1.00 93.94 225 ASN A N 1
ATOM 1629 C CA . ASN A 1 225 ? -15.802 14.748 16.640 1.00 93.94 225 ASN A CA 1
ATOM 1630 C C . ASN A 1 225 ? -15.471 13.594 15.669 1.00 93.94 225 ASN A C 1
ATOM 1632 O O . ASN A 1 225 ? -15.084 13.802 14.517 1.00 93.94 225 ASN A O 1
ATOM 1636 N N . LEU A 1 226 ? -15.700 12.360 16.128 1.00 96.00 226 LEU A N 1
ATOM 1637 C CA . LEU A 1 226 ? -15.622 11.105 15.379 1.00 96.00 226 LEU A CA 1
ATOM 1638 C C . LEU A 1 226 ? -17.014 10.472 15.293 1.00 96.00 226 LEU A C 1
ATOM 1640 O O . LEU A 1 226 ? -17.564 9.986 16.284 1.00 96.00 226 LEU A O 1
ATOM 1644 N N . LEU A 1 227 ? -17.570 10.428 14.085 1.00 97.12 227 LEU A N 1
ATOM 1645 C CA . LEU A 1 227 ? -18.895 9.887 13.813 1.00 97.12 227 LEU A CA 1
ATOM 1646 C C . LEU A 1 227 ? -18.769 8.503 13.184 1.00 97.12 227 LEU A C 1
ATOM 1648 O O . LEU A 1 227 ? -18.413 8.366 12.019 1.00 97.12 227 LEU A O 1
ATOM 1652 N N . ILE A 1 228 ? -19.093 7.472 13.954 1.00 97.00 228 ILE A N 1
ATOM 1653 C CA . ILE A 1 228 ? -19.070 6.067 13.552 1.00 97.00 228 ILE A CA 1
ATOM 1654 C C . ILE A 1 228 ? -20.418 5.712 12.912 1.00 97.00 228 ILE A C 1
ATOM 1656 O O . ILE A 1 228 ? -21.484 5.993 13.473 1.00 97.00 228 ILE A O 1
ATOM 1660 N N . LYS A 1 229 ? -20.389 5.085 11.734 1.00 96.31 229 LYS A N 1
ATOM 1661 C CA . LYS A 1 229 ? -21.582 4.606 11.020 1.00 96.31 229 LYS A CA 1
ATOM 1662 C C . LYS A 1 229 ? -22.207 3.415 11.749 1.00 96.31 229 LYS A C 1
ATOM 1664 O O . LYS A 1 229 ? -21.496 2.476 12.121 1.00 96.31 229 LYS A O 1
ATOM 1669 N N . GLY A 1 230 ? -23.527 3.440 11.932 1.00 96.19 230 GLY A N 1
ATOM 1670 C CA . GLY A 1 230 ? -24.275 2.326 12.522 1.00 96.19 230 GLY A CA 1
ATOM 1671 C C . GLY A 1 230 ? -24.074 1.025 11.742 1.00 96.19 230 GLY A C 1
ATOM 1672 O O . GLY A 1 230 ? -23.904 1.059 10.523 1.00 96.19 230 GLY A O 1
ATOM 1673 N N . ASP A 1 231 ? -24.023 -0.100 12.459 1.00 95.44 231 ASP A N 1
ATOM 1674 C CA . ASP A 1 231 ? -23.729 -1.449 11.938 1.00 95.44 231 ASP A CA 1
ATOM 1675 C C . ASP A 1 231 ? -22.394 -1.608 11.158 1.00 95.44 231 ASP A C 1
ATOM 1677 O O . ASP A 1 231 ? -22.118 -2.683 10.622 1.00 95.44 231 ASP A O 1
ATOM 1681 N N . SER A 1 232 ? -21.537 -0.579 11.076 1.00 95.19 232 SER A N 1
ATOM 1682 C CA . SER A 1 232 ? -20.366 -0.587 10.179 1.00 95.19 232 SER A CA 1
ATOM 1683 C C . SER A 1 232 ? -19.142 -1.336 10.696 1.00 95.19 232 SER A C 1
ATOM 1685 O O . SER A 1 232 ? -18.248 -1.640 9.899 1.00 95.19 232 SER A O 1
ATOM 1687 N N . ILE A 1 233 ? -19.087 -1.650 11.995 1.00 96.50 233 ILE A N 1
ATOM 1688 C CA . ILE A 1 233 ? -18.065 -2.538 12.552 1.00 96.50 233 ILE A CA 1
ATOM 1689 C C . ILE A 1 233 ? -18.503 -3.973 12.256 1.00 96.50 233 ILE A C 1
ATOM 1691 O O . ILE A 1 233 ? -19.263 -4.578 13.014 1.00 96.50 233 ILE A O 1
ATOM 1695 N N . GLN A 1 234 ? -18.096 -4.482 11.091 1.00 95.31 234 GLN A N 1
ATOM 1696 C CA . GLN A 1 234 ? -18.618 -5.716 10.495 1.00 95.31 234 GLN A CA 1
ATOM 1697 C C . GLN A 1 234 ? -17.578 -6.442 9.623 1.00 95.31 234 GLN A C 1
ATOM 1699 O O . GLN A 1 234 ? -16.472 -5.952 9.411 1.00 95.31 234 GLN A O 1
ATOM 1704 N N . THR A 1 235 ? -17.902 -7.666 9.195 1.00 95.25 235 THR A N 1
ATOM 1705 C CA . THR A 1 235 ? -17.013 -8.594 8.461 1.00 95.25 235 THR A CA 1
ATOM 1706 C C . THR A 1 235 ? -17.722 -9.328 7.308 1.00 95.25 235 THR A C 1
ATOM 1708 O O . THR A 1 235 ? -17.186 -10.298 6.770 1.00 95.25 235 THR A O 1
ATOM 1711 N N . ALA A 1 236 ? -18.943 -8.908 6.958 1.00 92.88 236 ALA A N 1
ATOM 1712 C CA . ALA A 1 236 ? -19.780 -9.516 5.925 1.00 92.88 236 ALA A CA 1
ATOM 1713 C C . ALA A 1 236 ? -19.540 -8.925 4.530 1.00 92.88 236 ALA A C 1
ATOM 1715 O O . ALA A 1 236 ? -19.544 -9.673 3.561 1.00 92.88 236 ALA A O 1
ATOM 1716 N N . VAL A 1 237 ? -19.316 -7.616 4.416 1.00 93.00 237 VAL A N 1
ATOM 1717 C CA . VAL A 1 237 ? -18.956 -6.936 3.159 1.00 93.00 237 VAL A CA 1
ATOM 1718 C C . VAL A 1 237 ? -17.599 -6.268 3.339 1.00 93.00 237 VAL A C 1
ATOM 1720 O O . VAL A 1 237 ? -17.372 -5.653 4.375 1.00 93.00 237 VAL A O 1
ATOM 1723 N N . VAL A 1 238 ? -16.695 -6.383 2.366 1.00 93.12 238 VAL A N 1
ATOM 1724 C CA . VAL A 1 238 ? -15.383 -5.713 2.389 1.00 93.12 238 VAL A CA 1
ATOM 1725 C C . VAL A 1 238 ? -15.081 -5.164 0.999 1.00 93.12 238 VAL A C 1
ATOM 1727 O O . VAL A 1 238 ? -14.994 -5.951 0.053 1.00 93.12 238 VAL A O 1
ATOM 1730 N N . ALA A 1 239 ? -14.913 -3.844 0.905 1.00 92.62 239 ALA A N 1
ATOM 1731 C CA . ALA A 1 239 ? -14.637 -3.107 -0.328 1.00 92.62 239 ALA A CA 1
ATOM 1732 C C . ALA A 1 239 ? -13.138 -2.774 -0.432 1.00 92.62 239 ALA A C 1
ATOM 1734 O O . ALA A 1 239 ? -12.664 -1.847 0.226 1.00 92.62 239 ALA A O 1
ATOM 1735 N N . THR A 1 240 ? -12.355 -3.585 -1.139 1.00 90.88 240 THR A N 1
ATOM 1736 C CA . THR A 1 240 ? -10.885 -3.581 -1.080 1.00 90.88 240 THR A CA 1
ATOM 1737 C C . THR A 1 240 ? -10.283 -2.423 -1.875 1.00 90.88 240 THR A C 1
ATOM 1739 O O . THR A 1 240 ? -10.650 -2.166 -3.012 1.00 90.88 240 THR A O 1
ATOM 1742 N N . ASP A 1 241 ? -9.301 -1.737 -1.289 1.00 89.75 241 ASP A N 1
ATOM 1743 C CA . ASP A 1 241 ? -8.774 -0.508 -1.880 1.00 89.75 241 ASP A CA 1
ATOM 1744 C C . ASP A 1 241 ? -8.033 -0.755 -3.215 1.00 89.75 241 ASP A C 1
ATOM 1746 O O . ASP A 1 241 ? -7.256 -1.705 -3.371 1.00 89.75 241 ASP A O 1
ATOM 1750 N N . ASP A 1 242 ? -8.266 0.144 -4.169 1.00 90.69 242 ASP A N 1
ATOM 1751 C CA . ASP A 1 242 ? -7.903 0.049 -5.579 1.00 90.69 242 ASP A CA 1
ATOM 1752 C C . ASP A 1 242 ? -6.864 1.088 -6.010 1.00 90.69 242 ASP A C 1
ATOM 1754 O O . ASP A 1 242 ? -6.602 2.093 -5.338 1.00 90.69 242 ASP A O 1
ATOM 1758 N N . THR A 1 243 ? -6.286 0.868 -7.196 1.00 88.44 243 THR A N 1
ATOM 1759 C CA . THR A 1 243 ? -5.333 1.805 -7.805 1.00 88.44 243 THR A CA 1
ATOM 1760 C C . THR A 1 243 ? -5.624 2.084 -9.275 1.00 88.44 243 THR A C 1
ATOM 1762 O O . THR A 1 243 ? -6.051 1.198 -10.015 1.00 88.44 243 THR A O 1
ATOM 1765 N N . PHE A 1 244 ? -5.339 3.309 -9.723 1.00 85.50 244 PHE A N 1
ATOM 1766 C CA . PHE A 1 244 ? -5.416 3.687 -11.133 1.00 85.50 244 PHE A CA 1
ATOM 1767 C C . PHE A 1 244 ? -4.224 4.531 -11.598 1.00 85.50 244 PHE A C 1
ATOM 1769 O O . PHE A 1 244 ? -3.435 5.082 -10.830 1.00 85.50 244 PHE A O 1
ATOM 1776 N N . THR A 1 245 ? -4.083 4.649 -12.912 1.00 78.25 245 THR A N 1
ATOM 1777 C CA . THR A 1 245 ? -3.224 5.648 -13.551 1.00 78.25 245 THR A CA 1
ATOM 1778 C C . THR A 1 245 ? -3.930 6.105 -14.814 1.00 78.25 245 THR A C 1
ATOM 1780 O O . THR A 1 245 ? -4.439 5.270 -15.567 1.00 78.25 245 THR A O 1
ATOM 1783 N N . VAL A 1 246 ? -3.989 7.417 -15.031 1.00 78.75 246 VAL A N 1
ATOM 1784 C CA . VAL A 1 246 ? -4.600 8.018 -16.218 1.00 78.75 246 VAL A CA 1
ATOM 1785 C C . VAL A 1 246 ? -3.624 9.013 -16.841 1.00 78.75 246 VAL A C 1
ATOM 1787 O O . VAL A 1 246 ? -2.979 9.803 -16.150 1.00 78.75 246 VAL A O 1
ATOM 1790 N N . ASP A 1 247 ? -3.475 8.944 -18.159 1.00 65.81 247 ASP A N 1
ATOM 1791 C CA . ASP A 1 247 ? -2.673 9.907 -18.910 1.00 65.81 247 ASP A CA 1
ATOM 1792 C C . ASP A 1 247 ? -3.375 11.277 -18.965 1.00 65.81 247 ASP A C 1
ATOM 1794 O O . ASP A 1 247 ? -4.583 11.385 -18.755 1.00 65.81 247 ASP A O 1
ATOM 1798 N N . TRP A 1 248 ? -2.630 12.334 -19.285 1.00 62.75 248 TRP A N 1
ATOM 1799 C CA . TRP A 1 248 ? -3.191 13.646 -19.631 1.00 62.75 248 TRP A CA 1
ATOM 1800 C C . TRP A 1 248 ? -4.062 13.561 -20.899 1.00 62.75 248 TRP A C 1
ATOM 1802 O O . TRP A 1 248 ? -3.621 12.981 -21.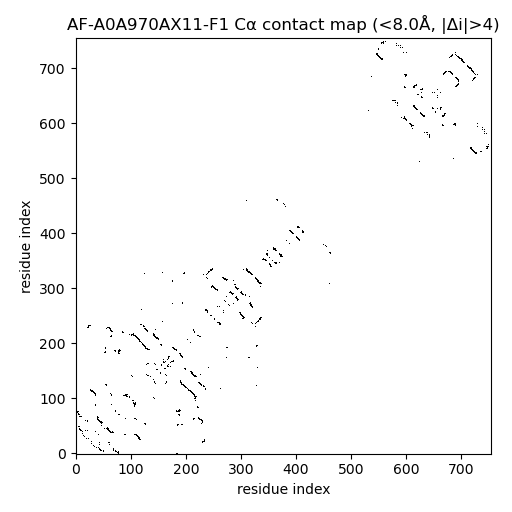893 1.00 62.75 248 TRP A O 1
ATOM 1812 N N . GLU A 1 249 ? -5.262 14.158 -20.887 1.00 64.31 249 GLU A N 1
ATOM 1813 C CA . GLU A 1 249 ? -6.296 13.996 -21.938 1.00 64.31 249 GLU A CA 1
ATOM 1814 C C . GLU A 1 249 ? -6.742 12.523 -22.139 1.00 64.31 249 GLU A C 1
ATOM 1816 O O . GLU A 1 249 ? -7.036 12.079 -23.256 1.00 64.31 249 GLU A O 1
ATOM 1821 N N . GLY A 1 250 ? -6.725 11.731 -21.063 1.00 70.88 250 GLY A N 1
ATOM 1822 C CA . GLY A 1 250 ? -6.821 10.274 -21.083 1.00 70.88 250 GLY A CA 1
ATOM 1823 C C . GLY A 1 250 ? -8.157 9.699 -20.604 1.00 70.88 250 GLY A C 1
ATOM 1824 O O . GLY A 1 250 ? -9.030 10.382 -20.068 1.00 70.88 250 GLY A O 1
ATOM 1825 N N . LYS A 1 251 ? -8.300 8.381 -20.788 1.00 85.69 251 LYS A N 1
ATOM 1826 C CA . LYS A 1 251 ? -9.335 7.556 -20.151 1.00 85.69 251 LYS A CA 1
ATOM 1827 C C . LYS A 1 251 ? -8.739 6.231 -19.696 1.00 85.69 251 LYS A C 1
ATOM 1829 O O . LYS A 1 251 ? -7.958 5.637 -20.439 1.00 85.69 251 LYS A O 1
ATOM 1834 N N . THR A 1 252 ? -9.135 5.759 -18.520 1.00 87.31 252 THR A N 1
ATOM 1835 C CA . THR A 1 252 ? -8.756 4.440 -17.993 1.00 87.31 252 THR A CA 1
ATOM 1836 C C . THR A 1 252 ? -9.975 3.738 -17.393 1.00 87.31 252 THR A C 1
ATOM 1838 O O . THR A 1 252 ? -10.890 4.401 -16.905 1.00 87.31 252 THR A O 1
ATOM 1841 N N . GLU A 1 253 ? -10.016 2.410 -17.469 1.00 91.31 253 GLU A N 1
ATOM 1842 C CA . GLU A 1 253 ? -11.115 1.576 -16.964 1.00 91.31 253 GLU A CA 1
ATOM 1843 C C . GLU A 1 253 ? -10.617 0.751 -15.771 1.00 91.31 253 GLU A C 1
ATOM 1845 O O . GLU A 1 253 ? -9.548 0.139 -15.841 1.00 91.31 253 GLU A O 1
ATOM 1850 N N . VAL A 1 254 ? -11.387 0.734 -14.681 1.00 90.50 254 VAL A N 1
ATOM 1851 C CA . VAL A 1 254 ? -11.064 0.018 -13.433 1.00 90.50 254 VAL A CA 1
ATOM 1852 C C . VAL A 1 254 ? -12.297 -0.768 -12.997 1.00 90.50 254 VAL A C 1
ATOM 1854 O O . VAL A 1 254 ? -13.399 -0.228 -13.034 1.00 90.50 254 VAL A O 1
ATOM 1857 N N . ASN A 1 255 ? -12.137 -2.027 -12.586 1.00 92.44 255 ASN A N 1
ATOM 1858 C CA . ASN A 1 255 ? -13.215 -2.795 -11.960 1.00 92.44 255 ASN A CA 1
ATOM 1859 C C . ASN A 1 255 ? -12.984 -2.826 -10.451 1.00 92.44 255 ASN A C 1
ATOM 1861 O O . ASN A 1 255 ? -12.069 -3.514 -10.006 1.00 92.44 255 ASN A O 1
ATOM 1865 N N . LEU A 1 256 ? -13.803 -2.078 -9.712 1.00 92.31 256 LEU A N 1
ATOM 1866 C CA . LEU A 1 256 ? -13.689 -1.953 -8.258 1.00 92.31 256 LEU A CA 1
ATOM 1867 C C . LEU A 1 256 ? -14.211 -3.212 -7.551 1.00 92.31 256 LEU A C 1
ATOM 1869 O O . LEU A 1 256 ? -13.682 -3.637 -6.544 1.00 92.31 256 LEU A O 1
ATOM 1873 N N . LEU A 1 257 ? -15.192 -3.910 -8.131 1.00 92.81 257 LEU A N 1
ATOM 1874 C CA . LEU A 1 257 ? -15.760 -5.123 -7.526 1.00 92.81 257 LEU A CA 1
ATOM 1875 C C . LEU A 1 257 ? -14.903 -6.389 -7.771 1.00 92.81 257 LEU A C 1
ATOM 1877 O O . LEU A 1 257 ? -15.388 -7.509 -7.604 1.00 92.81 257 LEU A O 1
ATOM 1881 N N . ALA A 1 258 ? -13.652 -6.249 -8.229 1.00 91.00 258 ALA A N 1
ATOM 1882 C CA . ALA A 1 258 ? -12.796 -7.370 -8.643 1.00 91.00 258 ALA A CA 1
ATOM 1883 C C . ALA A 1 258 ? -11.976 -8.000 -7.496 1.00 91.00 258 ALA A C 1
ATOM 1885 O O . ALA A 1 258 ? -11.523 -9.143 -7.608 1.00 91.00 258 ALA A O 1
ATOM 1886 N N . ASN A 1 259 ? -11.767 -7.244 -6.422 1.00 90.00 259 ASN A N 1
ATOM 1887 C CA . ASN A 1 259 ? -11.052 -7.574 -5.181 1.00 90.00 259 ASN A CA 1
ATOM 1888 C C . ASN A 1 259 ? -11.981 -7.528 -3.942 1.00 90.00 259 ASN A C 1
ATOM 1890 O O . ASN A 1 259 ? -11.569 -7.933 -2.852 1.00 90.00 259 ASN A O 1
ATOM 1894 N N . ASP A 1 260 ? -13.221 -7.077 -4.118 1.00 93.25 260 ASP A N 1
ATOM 1895 C CA . ASP A 1 260 ? -14.270 -7.022 -3.102 1.00 93.25 260 ASP A CA 1
ATOM 1896 C C . ASP A 1 260 ? -14.816 -8.393 -2.693 1.00 93.25 260 ASP A C 1
ATOM 1898 O O . ASP A 1 260 ? -14.767 -9.373 -3.443 1.00 93.25 260 ASP A O 1
ATOM 1902 N N . THR A 1 261 ? -15.389 -8.464 -1.486 1.00 92.38 261 THR A N 1
ATOM 1903 C CA . THR A 1 261 ? -16.007 -9.695 -0.976 1.00 92.38 261 THR A CA 1
ATOM 1904 C C . THR A 1 261 ? -17.331 -9.460 -0.253 1.00 92.38 261 THR A C 1
ATOM 1906 O O . THR A 1 261 ? -17.488 -8.512 0.513 1.00 92.38 261 THR A O 1
ATOM 1909 N N . ASP A 1 262 ? -18.267 -10.386 -0.473 1.00 91.88 262 ASP A N 1
ATOM 1910 C CA . ASP A 1 262 ? -19.489 -10.581 0.308 1.00 91.88 262 ASP A CA 1
ATOM 1911 C C . ASP A 1 262 ? -19.437 -11.996 0.908 1.00 91.88 262 ASP A C 1
ATOM 1913 O O . ASP A 1 262 ? -19.377 -12.992 0.180 1.00 91.88 262 ASP A O 1
ATOM 1917 N N . ALA A 1 263 ? -19.445 -12.101 2.236 1.00 87.25 263 ALA A N 1
ATOM 1918 C CA . ALA A 1 263 ? -19.370 -13.356 2.979 1.00 87.25 263 ALA A CA 1
ATOM 1919 C C . ALA A 1 263 ? -20.594 -14.264 2.754 1.00 87.25 263 ALA A C 1
ATOM 1921 O O . ALA A 1 263 ? -20.493 -15.480 2.932 1.00 87.25 263 ALA A O 1
ATOM 1922 N N . SER A 1 264 ? -21.731 -13.706 2.319 1.00 84.75 264 SER A N 1
ATOM 1923 C CA . SER A 1 264 ? -22.904 -14.479 1.890 1.00 84.75 264 SER A CA 1
ATOM 1924 C C . SER A 1 264 ? -22.726 -15.120 0.503 1.00 84.75 264 SER A C 1
ATOM 1926 O O . SER A 1 264 ? -23.481 -16.024 0.135 1.00 84.75 264 SER A O 1
ATOM 1928 N N . GLY A 1 265 ? -21.727 -14.676 -0.271 1.00 83.50 265 GLY A N 1
ATOM 1929 C CA . GLY A 1 265 ? -21.560 -15.016 -1.686 1.00 83.50 265 GLY A CA 1
ATOM 1930 C C . GLY A 1 265 ? -22.527 -14.277 -2.619 1.00 83.50 265 GLY A C 1
ATOM 1931 O O . GLY A 1 265 ? -22.754 -14.736 -3.742 1.00 83.50 265 GLY A O 1
ATOM 1932 N N . GLY A 1 266 ? -23.130 -13.179 -2.153 1.00 84.94 266 GLY A N 1
ATOM 1933 C CA . GLY A 1 266 ? -23.996 -12.306 -2.936 1.00 84.94 266 GLY A CA 1
ATOM 1934 C C . GLY A 1 266 ? -23.259 -11.486 -4.000 1.00 84.94 266 GLY A C 1
ATOM 1935 O O . GLY A 1 266 ? -22.046 -11.574 -4.187 1.00 84.94 266 GLY A O 1
ATOM 1936 N N . THR A 1 267 ? -24.026 -10.694 -4.748 1.00 87.81 267 THR A N 1
ATOM 1937 C CA . THR A 1 267 ? -23.499 -9.752 -5.745 1.00 87.81 267 THR A CA 1
ATOM 1938 C C . THR A 1 267 ? -23.484 -8.354 -5.145 1.00 87.81 267 THR A C 1
ATOM 1940 O O . THR A 1 267 ? -24.531 -7.852 -4.735 1.00 87.81 267 THR A O 1
ATOM 1943 N N . LEU A 1 268 ? -22.305 -7.734 -5.112 1.00 92.50 268 LEU A N 1
ATOM 1944 C CA . LEU A 1 268 ? -22.133 -6.348 -4.687 1.00 92.50 268 LEU A CA 1
ATOM 1945 C C . LEU A 1 268 ? -22.536 -5.373 -5.798 1.00 92.50 268 LEU A C 1
ATOM 1947 O O . LEU A 1 268 ? -22.580 -5.718 -6.979 1.00 92.50 268 LEU A O 1
ATOM 1951 N N . THR A 1 269 ? -22.871 -4.143 -5.425 1.00 92.38 269 THR A N 1
ATOM 1952 C CA . THR A 1 269 ? -23.207 -3.057 -6.355 1.00 92.38 269 THR A CA 1
ATOM 1953 C C . THR A 1 269 ? -22.670 -1.742 -5.809 1.00 92.38 269 THR A C 1
ATOM 1955 O O . THR A 1 269 ? -22.889 -1.443 -4.638 1.00 92.38 269 THR A O 1
ATOM 1958 N N . ILE A 1 270 ? -21.998 -0.949 -6.649 1.00 93.88 270 ILE A N 1
ATOM 1959 C CA . ILE A 1 270 ? -21.516 0.391 -6.283 1.00 93.88 270 ILE A CA 1
ATOM 1960 C C . ILE A 1 270 ? -22.728 1.315 -6.087 1.00 93.88 270 ILE A C 1
ATOM 1962 O O . ILE A 1 270 ? -23.534 1.478 -7.005 1.00 93.88 270 ILE A O 1
ATOM 1966 N N . THR A 1 271 ? -22.858 1.916 -4.904 1.00 93.00 271 THR A N 1
ATOM 1967 C CA . THR A 1 271 ? -23.964 2.809 -4.520 1.00 93.00 271 THR A CA 1
ATOM 1968 C C . THR A 1 271 ? -23.567 4.278 -4.448 1.00 93.00 271 THR A C 1
ATOM 1970 O O . THR A 1 271 ? -24.430 5.135 -4.660 1.00 93.00 271 THR A O 1
ATOM 1973 N N . LYS A 1 272 ? -22.295 4.602 -4.167 1.00 91.38 272 LYS A N 1
ATOM 1974 C CA . LYS A 1 272 ? -21.791 5.990 -4.096 1.00 91.38 272 LYS A CA 1
ATOM 1975 C C . LYS A 1 272 ? -20.369 6.131 -4.643 1.00 91.38 272 LYS A C 1
ATOM 1977 O O . LYS A 1 272 ? -19.599 5.179 -4.579 1.00 91.38 272 LYS A O 1
ATOM 1982 N N . ILE A 1 273 ? -20.013 7.343 -5.074 1.00 90.06 273 ILE A N 1
ATOM 1983 C CA . ILE A 1 273 ? -18.635 7.815 -5.319 1.00 90.06 273 ILE A CA 1
ATOM 1984 C C . ILE A 1 273 ? -18.460 9.143 -4.564 1.00 90.06 273 ILE A C 1
ATOM 1986 O O . ILE A 1 273 ? -19.292 10.032 -4.733 1.00 90.06 273 ILE A O 1
ATOM 1990 N N . ASN A 1 274 ? -17.440 9.282 -3.708 1.00 84.38 274 ASN A N 1
ATOM 1991 C CA . ASN A 1 274 ? -17.248 10.426 -2.794 1.00 84.38 274 ASN A CA 1
ATOM 1992 C C . ASN A 1 274 ? -18.552 10.855 -2.078 1.00 84.38 274 ASN A C 1
ATOM 1994 O O . ASN A 1 274 ? -18.928 12.024 -2.040 1.00 84.38 274 ASN A O 1
ATOM 1998 N N . GLY A 1 275 ? -19.305 9.877 -1.562 1.00 82.31 275 GLY A N 1
ATOM 1999 C CA . GLY A 1 275 ? -20.599 10.091 -0.898 1.00 82.31 275 GLY A CA 1
ATOM 2000 C C . GLY A 1 275 ? -21.786 10.409 -1.826 1.00 82.31 275 GLY A C 1
ATOM 2001 O O . GLY A 1 275 ? -22.934 10.238 -1.411 1.00 82.31 275 GLY A O 1
ATOM 2002 N N . VAL A 1 276 ? -21.550 10.798 -3.083 1.00 85.38 276 VAL A N 1
ATOM 2003 C CA . VAL A 1 276 ? -22.593 11.086 -4.082 1.00 85.38 276 VAL A CA 1
ATOM 2004 C C . VAL A 1 276 ? -23.252 9.778 -4.541 1.00 85.38 276 VAL A C 1
ATOM 2006 O O . VAL A 1 276 ? -22.538 8.904 -5.033 1.00 85.38 276 VAL A O 1
ATOM 2009 N N . PRO A 1 277 ? -24.588 9.612 -4.434 1.00 89.81 277 PRO A N 1
ATOM 2010 C CA . PRO A 1 277 ? -25.275 8.413 -4.914 1.00 89.81 277 PRO A CA 1
ATOM 2011 C C . PRO A 1 277 ? -25.160 8.221 -6.432 1.00 89.81 277 PRO A C 1
ATOM 2013 O O . PRO A 1 277 ? -25.391 9.158 -7.200 1.00 89.81 277 PRO A O 1
ATOM 2016 N N . VAL A 1 278 ? -24.861 6.995 -6.867 1.00 92.69 278 VAL A N 1
ATOM 2017 C CA . VAL A 1 278 ? -24.657 6.637 -8.281 1.00 92.69 278 VAL A CA 1
ATOM 2018 C C . VAL A 1 278 ? -25.485 5.429 -8.718 1.00 92.69 278 VAL A C 1
ATOM 2020 O O . VAL A 1 278 ? -25.941 4.622 -7.911 1.00 92.69 278 VAL A O 1
ATOM 2023 N N . VAL A 1 279 ? -25.656 5.305 -10.033 1.00 90.25 279 VAL A N 1
ATOM 2024 C CA . VAL A 1 279 ? -26.131 4.111 -10.742 1.00 90.25 279 VAL A CA 1
ATOM 2025 C C . VAL A 1 279 ? -25.280 3.908 -12.002 1.00 90.25 279 VAL A C 1
ATOM 2027 O O . VAL A 1 279 ? -24.513 4.794 -12.381 1.00 90.25 279 VAL A O 1
ATOM 2030 N N . ALA A 1 280 ? -25.427 2.777 -12.696 1.00 87.50 280 ALA A N 1
ATOM 2031 C CA . ALA A 1 280 ? -24.819 2.598 -14.017 1.00 87.50 280 ALA A CA 1
ATOM 2032 C C . ALA A 1 280 ? -25.256 3.731 -14.974 1.00 87.50 280 ALA A C 1
ATOM 2034 O O . ALA A 1 280 ? -26.450 3.974 -15.166 1.00 87.50 280 ALA A O 1
ATOM 2035 N N . GLY A 1 281 ? -24.284 4.437 -15.554 1.00 87.06 281 GLY A N 1
ATOM 2036 C CA . GLY A 1 281 ? -24.473 5.645 -16.360 1.00 87.06 281 GLY A CA 1
ATOM 2037 C C . GLY A 1 281 ? -24.393 6.976 -15.596 1.00 87.06 281 GLY A C 1
ATOM 2038 O O . GLY A 1 281 ? -24.557 8.019 -16.226 1.00 87.06 281 GLY A O 1
ATOM 2039 N N . SER A 1 282 ? -24.149 6.980 -14.280 1.00 90.94 282 SER A N 1
ATOM 2040 C CA . SER A 1 282 ? -23.844 8.205 -13.523 1.00 90.94 282 SER A CA 1
ATOM 2041 C C . SER A 1 282 ? -22.462 8.763 -13.875 1.00 90.94 282 SER A C 1
ATOM 2043 O O . SER A 1 282 ? -21.504 8.007 -14.028 1.00 90.94 282 SER A O 1
ATOM 2045 N N . GLU A 1 283 ? -22.350 10.092 -13.910 1.00 92.00 283 GLU A N 1
ATOM 2046 C CA . GLU A 1 283 ? -21.082 10.827 -13.988 1.00 92.00 283 GLU A CA 1
ATOM 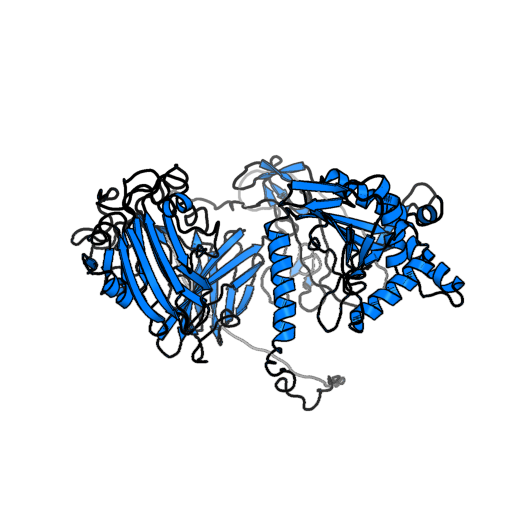2047 C C . GLU A 1 283 ? -20.892 11.630 -12.688 1.00 92.00 283 GLU A C 1
ATOM 2049 O O . GLU A 1 283 ? -21.822 12.306 -12.241 1.00 92.00 283 GLU A O 1
ATOM 2054 N N . VAL A 1 284 ? -19.709 11.550 -12.074 1.00 87.88 284 VAL A N 1
ATOM 2055 C CA . VAL A 1 284 ? -19.331 12.279 -10.849 1.00 87.88 284 VAL A CA 1
ATOM 2056 C C . VAL A 1 284 ? -18.010 13.004 -11.094 1.00 87.88 284 VAL A C 1
ATOM 2058 O O . VAL A 1 284 ? -17.046 12.393 -11.544 1.00 87.88 284 VAL A O 1
ATOM 2061 N N . MET A 1 285 ? -17.967 14.305 -10.810 1.00 85.62 285 MET A N 1
ATOM 2062 C CA . MET A 1 285 ? -16.766 15.138 -10.929 1.00 85.62 285 MET A CA 1
ATOM 2063 C C . MET A 1 285 ? -16.086 15.261 -9.561 1.00 85.62 285 MET A C 1
ATOM 2065 O O . MET A 1 285 ? -16.752 15.585 -8.578 1.00 85.62 285 MET A O 1
ATOM 2069 N N . LEU A 1 286 ? -14.781 14.995 -9.502 1.00 81.25 286 LEU A N 1
ATOM 2070 C CA . LEU A 1 286 ? -13.963 15.126 -8.293 1.00 81.25 286 LEU A CA 1
ATOM 2071 C C . LEU A 1 286 ? -13.443 16.570 -8.124 1.00 81.25 286 LEU A C 1
ATOM 2073 O O . LEU A 1 286 ? -13.333 17.287 -9.123 1.00 81.25 286 LEU A O 1
ATOM 2077 N N . PRO A 1 287 ? -13.070 17.006 -6.903 1.00 69.00 287 PRO A N 1
ATOM 2078 C CA . PRO A 1 287 ? -12.454 18.320 -6.675 1.00 69.00 287 PRO A CA 1
ATOM 2079 C C . PRO A 1 287 ? -11.184 18.568 -7.509 1.00 69.00 287 PRO A C 1
ATOM 2081 O O . PRO A 1 287 ? -10.952 19.690 -7.957 1.00 69.00 287 PRO A O 1
ATOM 2084 N N . SER A 1 288 ? -10.403 17.520 -7.786 1.00 67.12 288 SER A N 1
ATOM 2085 C CA . SER A 1 288 ? -9.243 17.531 -8.693 1.00 67.12 288 SER A CA 1
ATOM 2086 C C . SER A 1 288 ? -9.559 17.784 -10.185 1.00 67.12 288 SER A C 1
ATOM 2088 O O . SER A 1 288 ? -8.631 18.053 -10.957 1.00 67.12 288 SER A O 1
ATOM 2090 N N . GLY A 1 289 ? -10.838 17.742 -10.587 1.00 74.12 289 GLY A N 1
ATOM 2091 C CA . GLY A 1 289 ? -11.351 17.970 -11.951 1.00 74.12 289 GLY A CA 1
ATOM 2092 C C . GLY A 1 289 ? -11.810 16.694 -12.673 1.00 74.12 289 GLY A C 1
ATOM 2093 O O . GLY A 1 289 ? -12.770 16.726 -13.446 1.00 74.12 289 GLY A O 1
ATOM 2094 N N . LEU A 1 290 ? -11.191 15.555 -12.332 1.00 81.50 290 LEU A N 1
ATOM 2095 C CA . LEU A 1 290 ? -11.447 14.239 -12.927 1.00 81.50 290 LEU A CA 1
ATOM 2096 C C . LEU A 1 290 ? -12.935 13.863 -12.941 1.00 81.50 290 LEU A C 1
ATOM 2098 O O . LEU A 1 290 ? -13.650 14.052 -11.955 1.00 81.50 290 LEU A O 1
ATOM 2102 N N . VAL A 1 291 ? -13.380 13.223 -14.027 1.00 87.81 291 VAL A N 1
ATOM 2103 C CA . VAL A 1 291 ? -14.753 12.713 -14.158 1.00 87.81 291 VAL A CA 1
ATOM 2104 C C . VAL A 1 291 ? -14.773 11.187 -14.090 1.00 87.81 291 VAL A C 1
ATOM 2106 O O . VAL A 1 291 ? -14.191 10.496 -14.929 1.00 87.81 291 VAL A O 1
ATOM 2109 N N . ILE A 1 292 ? -15.491 10.664 -13.098 1.00 90.94 292 ILE A N 1
ATOM 2110 C CA . ILE A 1 292 ? -15.764 9.243 -12.881 1.00 90.94 292 ILE A CA 1
ATOM 2111 C C . ILE A 1 292 ? -17.102 8.896 -13.538 1.00 90.94 292 ILE A C 1
ATOM 2113 O O . ILE A 1 292 ? -18.145 9.408 -13.136 1.00 90.94 292 ILE A O 1
ATOM 2117 N N . VAL A 1 293 ? -17.087 8.012 -14.534 1.00 91.88 293 VAL A N 1
ATOM 2118 C CA . VAL A 1 293 ? -18.293 7.473 -15.181 1.00 91.88 293 VAL A CA 1
ATOM 2119 C C . VAL A 1 293 ? -18.524 6.051 -14.682 1.00 91.88 293 VAL A C 1
ATOM 2121 O O . VAL A 1 293 ? -17.671 5.183 -14.865 1.00 91.88 293 VAL A O 1
ATOM 2124 N N . VAL A 1 294 ? -19.671 5.792 -14.058 1.00 91.50 294 VAL A N 1
ATOM 2125 C CA . VAL A 1 294 ? -20.011 4.474 -13.501 1.00 91.50 294 VAL A CA 1
ATOM 2126 C C . VAL A 1 294 ? -20.601 3.582 -14.594 1.00 91.50 294 VAL A C 1
ATOM 2128 O O . VAL A 1 294 ? -21.549 3.969 -15.276 1.00 91.50 294 VAL A O 1
ATOM 2131 N N . GLY A 1 295 ? -20.035 2.393 -14.784 1.00 87.75 295 GLY A N 1
ATOM 2132 C CA . GLY A 1 295 ? -20.454 1.411 -15.784 1.00 87.75 295 GLY A CA 1
ATOM 2133 C C . GLY A 1 295 ? -21.389 0.329 -15.237 1.00 87.75 295 GLY A C 1
ATOM 2134 O O . GLY A 1 295 ? -21.991 0.464 -14.173 1.00 87.75 295 GLY A O 1
ATOM 2135 N N . GLU A 1 296 ? -21.509 -0.763 -15.993 1.00 79.19 296 GLU A N 1
ATOM 2136 C CA . GLU A 1 296 ? -22.153 -2.009 -15.554 1.00 79.19 296 GLU A CA 1
ATOM 2137 C C . GLU A 1 296 ? -21.111 -2.949 -14.900 1.00 79.19 296 GLU A C 1
ATOM 2139 O O . GLU A 1 296 ? -19.901 -2.783 -15.085 1.00 79.19 296 GLU A O 1
ATOM 2144 N N . ASP A 1 297 ? -21.573 -3.937 -14.126 1.00 75.50 297 ASP A N 1
ATOM 2145 C CA . ASP A 1 297 ? -20.769 -5.023 -13.532 1.00 75.50 297 ASP A CA 1
ATOM 2146 C C . ASP A 1 297 ? -19.505 -4.583 -12.747 1.00 75.50 297 ASP A C 1
ATOM 2148 O O . ASP A 1 297 ? -18.455 -5.224 -12.820 1.00 75.50 297 ASP A O 1
ATOM 2152 N N . GLY A 1 298 ? -19.599 -3.478 -11.994 1.00 75.94 298 GLY A N 1
ATOM 2153 C CA . GLY A 1 298 ? -18.534 -2.991 -11.099 1.00 75.94 298 GLY A CA 1
ATOM 2154 C C . GLY A 1 298 ? -17.429 -2.162 -11.759 1.00 75.94 298 GLY A C 1
ATOM 2155 O O . GLY A 1 298 ? -16.502 -1.714 -11.084 1.00 75.94 298 GLY A O 1
ATOM 2156 N N . ASN A 1 299 ? -17.523 -1.933 -13.069 1.00 89.19 299 ASN A N 1
ATOM 2157 C CA . ASN A 1 299 ? -16.538 -1.158 -13.816 1.00 89.19 299 ASN A CA 1
ATOM 2158 C C . ASN A 1 299 ? -16.821 0.348 -13.708 1.00 89.19 299 ASN A C 1
ATOM 2160 O O . ASN A 1 299 ? -17.967 0.780 -13.821 1.00 89.19 299 ASN A O 1
ATOM 2164 N N . ILE A 1 300 ? -15.771 1.155 -13.584 1.00 92.00 300 ILE A N 1
ATOM 2165 C CA . ILE A 1 300 ? -15.793 2.611 -13.758 1.00 92.00 300 ILE A CA 1
ATOM 2166 C C . ILE A 1 300 ? -14.856 3.021 -14.900 1.00 92.00 300 ILE A C 1
ATOM 2168 O O . ILE A 1 300 ? -13.864 2.349 -15.184 1.00 92.00 300 ILE A O 1
ATOM 2172 N N . THR A 1 301 ? -15.145 4.147 -15.550 1.00 91.06 301 THR A N 1
ATOM 2173 C CA . THR A 1 301 ? -14.213 4.843 -16.447 1.00 91.06 301 THR A CA 1
ATOM 2174 C C . THR A 1 301 ? -13.797 6.160 -15.810 1.00 91.06 301 THR A C 1
ATOM 2176 O O . THR A 1 301 ? -14.640 7.020 -15.570 1.00 91.06 301 THR A O 1
ATOM 2179 N N . ILE A 1 302 ? -12.501 6.342 -15.582 1.00 88.62 302 ILE A N 1
ATOM 2180 C CA . ILE A 1 302 ? -11.917 7.597 -15.102 1.00 88.62 302 ILE A CA 1
ATOM 2181 C C . ILE A 1 302 ? -11.463 8.396 -16.324 1.00 88.62 302 ILE A C 1
ATOM 2183 O O . ILE A 1 302 ? -10.775 7.860 -17.198 1.00 88.62 302 ILE A O 1
ATOM 2187 N N . VAL A 1 303 ? -11.869 9.661 -16.404 1.00 84.38 303 VAL A N 1
ATOM 2188 C CA . VAL A 1 303 ? -11.605 10.578 -17.520 1.00 84.38 303 VAL A CA 1
ATOM 2189 C C . VAL A 1 303 ? -10.848 11.797 -17.009 1.00 84.38 303 VAL A C 1
ATOM 2191 O O . VAL A 1 303 ? -11.252 12.366 -15.997 1.00 84.38 303 VAL A O 1
ATOM 2194 N N . SER A 1 304 ? -9.804 12.212 -17.733 1.00 78.88 304 SER A N 1
ATOM 2195 C CA . SER A 1 304 ? -9.068 13.453 -17.469 1.00 78.88 304 SER A CA 1
ATOM 2196 C C . SER A 1 304 ? -9.195 14.465 -18.616 1.00 78.88 304 SER A C 1
ATOM 2198 O O . SER A 1 304 ? -9.172 14.109 -19.799 1.00 78.88 304 SER A O 1
ATOM 2200 N N . ASP A 1 305 ? -9.306 15.742 -18.263 1.00 65.19 305 ASP A N 1
ATOM 2201 C CA . ASP A 1 305 ? -9.309 16.903 -19.156 1.00 65.19 305 ASP A CA 1
ATOM 2202 C C . ASP A 1 305 ? -7.980 17.682 -19.019 1.00 65.19 305 ASP A C 1
ATOM 2204 O O . ASP A 1 305 ? -7.379 17.702 -17.944 1.00 65.19 305 ASP A O 1
ATOM 2208 N N . PRO A 1 306 ? -7.474 18.357 -20.071 1.00 51.47 306 PRO A N 1
ATOM 2209 C CA . PRO A 1 306 ? -6.274 19.196 -19.967 1.00 51.47 306 PRO A CA 1
ATOM 2210 C C . PRO A 1 306 ? -6.387 20.417 -19.029 1.00 51.47 306 PRO A C 1
ATOM 2212 O O . PRO A 1 306 ? -5.407 21.161 -18.917 1.00 51.47 306 PRO A O 1
ATOM 2215 N N . SER A 1 307 ? -7.538 20.660 -18.392 1.00 55.34 307 SER A N 1
ATOM 2216 C CA . SER A 1 307 ? -7.715 21.652 -17.323 1.00 55.34 307 SER A CA 1
ATOM 2217 C C . SER A 1 307 ? -7.684 21.091 -15.890 1.00 55.34 307 SER A C 1
ATOM 2219 O O . SER A 1 307 ? -7.671 21.894 -14.954 1.00 55.34 307 SER A O 1
ATOM 2221 N N . ASP A 1 308 ? -7.599 19.767 -15.714 1.00 60.66 308 ASP A N 1
ATOM 2222 C CA . ASP A 1 308 ? -7.508 19.105 -14.403 1.00 60.66 308 ASP A CA 1
ATOM 2223 C C . ASP A 1 308 ? -6.168 19.377 -13.690 1.00 60.66 308 ASP A C 1
ATOM 2225 O O . ASP A 1 308 ? -5.210 19.902 -14.267 1.00 60.66 308 ASP A O 1
ATOM 2229 N N . THR A 1 309 ? -6.061 18.997 -12.413 1.00 57.09 309 THR A N 1
ATOM 2230 C CA . THR A 1 309 ? -4.804 19.128 -11.653 1.00 57.09 309 THR A CA 1
ATOM 2231 C C . THR A 1 309 ? -3.892 17.900 -11.848 1.00 57.09 309 THR A C 1
ATOM 2233 O O . THR A 1 309 ? -4.329 16.780 -11.595 1.00 57.09 309 THR A O 1
ATOM 2236 N N . PRO A 1 310 ? -2.608 18.060 -12.245 1.00 61.66 310 PRO A N 1
ATOM 2237 C CA . PRO A 1 310 ? -1.662 16.946 -12.317 1.00 61.66 310 PRO A CA 1
ATOM 2238 C C . PRO A 1 310 ? -1.146 16.547 -10.932 1.00 61.66 310 PRO A C 1
ATOM 2240 O O . PRO A 1 310 ? -0.802 17.411 -10.121 1.00 61.66 310 PRO A O 1
ATOM 2243 N N . GLY A 1 311 ? -0.993 15.241 -10.712 1.00 65.31 311 GLY A N 1
ATOM 2244 C CA . GLY A 1 311 ? -0.470 14.667 -9.473 1.00 65.31 311 GLY A CA 1
ATOM 2245 C C . GLY A 1 311 ? -1.293 13.476 -8.993 1.00 65.31 311 GLY A C 1
ATOM 2246 O O . GLY A 1 311 ? -1.869 12.743 -9.799 1.00 65.31 311 GLY A O 1
ATOM 2247 N N . GLU A 1 312 ? -1.329 13.293 -7.676 1.00 70.38 312 GLU A N 1
ATOM 2248 C CA . GLU A 1 312 ? -2.177 12.297 -7.023 1.00 70.38 312 GLU A CA 1
ATOM 2249 C C . GLU A 1 312 ? -3.623 12.782 -6.911 1.00 70.38 312 GLU A C 1
ATOM 2251 O O . GLU A 1 312 ? -3.872 13.950 -6.612 1.00 70.38 312 GLU A O 1
ATOM 2256 N N . ALA A 1 313 ? -4.551 11.855 -7.132 1.00 76.81 313 ALA A N 1
ATOM 2257 C CA . ALA A 1 313 ? -5.978 12.013 -6.892 1.00 76.81 313 ALA A CA 1
ATOM 2258 C C . ALA A 1 313 ? -6.499 10.756 -6.183 1.00 76.81 313 ALA A C 1
ATOM 2260 O O . ALA A 1 313 ? -6.040 9.637 -6.453 1.00 76.81 313 ALA A O 1
ATOM 2261 N N . SER A 1 314 ? -7.458 10.927 -5.279 1.00 82.88 314 SER A N 1
ATOM 2262 C CA . SER A 1 314 ? -8.061 9.824 -4.529 1.00 82.88 314 SER A CA 1
ATOM 2263 C C . SER A 1 314 ? -9.560 10.035 -4.360 1.00 82.88 314 SER A C 1
ATOM 2265 O O . SER A 1 314 ? -10.043 11.159 -4.330 1.00 82.88 314 SER A O 1
ATOM 2267 N N . PHE A 1 315 ? -10.323 8.951 -4.288 1.00 86.88 315 PHE A N 1
ATOM 2268 C CA . PHE A 1 315 ? -11.758 9.021 -4.019 1.00 86.88 315 PHE A CA 1
ATOM 2269 C C . PHE A 1 315 ? -12.235 7.765 -3.299 1.00 86.88 315 PHE A C 1
ATOM 2271 O O . PHE A 1 315 ? -11.608 6.708 -3.383 1.00 86.88 315 PHE A O 1
ATOM 2278 N N . SER A 1 316 ? -13.350 7.877 -2.588 1.00 88.94 316 SER A N 1
ATOM 2279 C CA . SER A 1 316 ? -14.038 6.746 -1.977 1.00 88.94 316 SER A CA 1
ATOM 2280 C C . SER A 1 316 ? -15.169 6.231 -2.868 1.00 88.94 316 SER A C 1
ATOM 2282 O O . SER A 1 316 ? -15.789 6.986 -3.622 1.00 88.94 316 SER A O 1
ATOM 2284 N N . TYR A 1 317 ? -15.465 4.939 -2.770 1.00 93.06 317 TYR A N 1
ATOM 2285 C CA . TYR A 1 317 ? -16.654 4.319 -3.348 1.00 93.06 317 TYR A CA 1
ATOM 2286 C C . TYR A 1 317 ? -17.396 3.528 -2.270 1.00 93.06 317 TYR A C 1
ATOM 2288 O O . TYR A 1 317 ? -16.763 2.879 -1.446 1.00 93.06 317 TYR A O 1
ATOM 2296 N N . GLU A 1 318 ? -18.728 3.587 -2.245 1.00 93.50 318 GLU A N 1
ATOM 2297 C CA . GLU A 1 318 ? -19.545 2.718 -1.381 1.00 93.50 318 GLU A CA 1
ATOM 2298 C C . GLU A 1 318 ? -20.075 1.553 -2.215 1.00 93.50 318 GLU A C 1
ATOM 2300 O O . GLU A 1 318 ? -20.541 1.764 -3.339 1.00 93.50 318 GLU A O 1
ATOM 2305 N N . VAL A 1 319 ? -20.043 0.344 -1.656 1.00 94.12 319 VAL A N 1
ATOM 2306 C CA . VAL A 1 319 ? -20.709 -0.839 -2.213 1.00 94.12 319 VAL A CA 1
ATOM 2307 C C . VAL A 1 319 ? -21.777 -1.337 -1.253 1.00 94.12 319 VAL A C 1
ATOM 2309 O O . VAL A 1 319 ? -21.617 -1.243 -0.039 1.00 94.12 319 VAL A O 1
ATOM 2312 N N . ALA A 1 320 ? -22.846 -1.916 -1.793 1.00 93.62 320 ALA A N 1
ATOM 2313 C CA . ALA A 1 320 ? -23.892 -2.586 -1.029 1.00 93.62 320 ALA A CA 1
ATOM 2314 C C . ALA A 1 320 ? -24.063 -4.039 -1.481 1.00 93.62 320 ALA A C 1
ATOM 2316 O O . ALA A 1 320 ? -23.978 -4.331 -2.678 1.00 93.62 320 ALA A O 1
ATOM 2317 N N . ASN A 1 321 ? -24.376 -4.933 -0.539 1.00 92.62 321 ASN A N 1
ATOM 2318 C CA . ASN A 1 321 ? -24.914 -6.256 -0.852 1.00 92.62 321 ASN A CA 1
ATOM 2319 C C . ASN A 1 321 ? -26.454 -6.252 -0.922 1.00 92.62 321 ASN A C 1
ATOM 2321 O O . ASN A 1 321 ? -27.122 -5.261 -0.617 1.00 92.62 321 ASN A O 1
ATOM 2325 N N . ALA A 1 322 ? -27.038 -7.392 -1.299 1.00 88.19 322 ALA A N 1
ATOM 2326 C CA . ALA A 1 322 ? -28.490 -7.552 -1.433 1.00 88.19 322 ALA A CA 1
ATOM 2327 C C . ALA A 1 322 ? -29.277 -7.457 -0.104 1.00 88.19 322 ALA A C 1
ATOM 2329 O O . ALA A 1 322 ? -30.505 -7.367 -0.132 1.00 88.19 322 ALA A O 1
ATOM 2330 N N . GLU A 1 323 ? -28.594 -7.478 1.043 1.00 87.25 323 GLU A N 1
ATOM 2331 C CA . GLU A 1 323 ? -29.180 -7.330 2.382 1.00 87.25 323 GLU A CA 1
ATOM 2332 C C . GLU A 1 323 ? -29.129 -5.874 2.886 1.00 87.25 323 GLU A C 1
ATOM 2334 O O . GLU A 1 323 ? -29.740 -5.555 3.904 1.00 87.25 323 GLU A O 1
ATOM 2339 N N . GLY A 1 324 ? -28.451 -4.979 2.155 1.00 87.62 324 GLY A N 1
ATOM 2340 C CA . GLY A 1 324 ? -28.265 -3.572 2.518 1.00 87.62 324 GLY A CA 1
ATOM 2341 C C . GLY A 1 324 ? -27.046 -3.301 3.404 1.00 87.62 324 GLY A C 1
ATOM 2342 O O . GLY A 1 324 ? -26.869 -2.165 3.839 1.00 87.62 324 GLY A O 1
ATOM 2343 N N . ILE A 1 325 ? -26.196 -4.303 3.656 1.00 90.31 325 ILE A N 1
ATOM 2344 C CA . ILE A 1 325 ? -24.899 -4.109 4.318 1.00 90.31 325 ILE A CA 1
ATOM 2345 C C . ILE A 1 325 ? -23.973 -3.402 3.325 1.00 90.31 325 ILE A C 1
ATOM 2347 O O . ILE A 1 325 ? -23.881 -3.807 2.163 1.00 90.31 325 ILE A O 1
ATOM 2351 N N . THR A 1 326 ? -23.290 -2.353 3.784 1.00 93.00 326 THR A N 1
ATOM 2352 C CA . THR A 1 326 ? -22.393 -1.535 2.958 1.00 93.00 326 THR A CA 1
ATOM 2353 C C . THR A 1 326 ? -20.991 -1.442 3.541 1.00 93.00 326 THR A C 1
ATOM 2355 O O . THR A 1 326 ? -20.866 -1.178 4.740 1.00 93.00 326 THR A O 1
ATOM 2358 N N . ASP A 1 327 ? -19.970 -1.503 2.690 1.00 93.12 327 ASP A N 1
ATOM 2359 C CA . ASP A 1 327 ? -18.620 -1.016 3.004 1.00 93.12 327 ASP A CA 1
ATOM 2360 C C . ASP A 1 327 ? -18.208 0.101 2.035 1.00 93.12 327 ASP A C 1
ATOM 2362 O O . ASP A 1 327 ? -18.825 0.294 0.984 1.00 93.12 327 ASP A O 1
ATOM 2366 N N . VAL A 1 328 ? -17.175 0.847 2.414 1.00 91.00 328 VAL A N 1
ATOM 2367 C CA . VAL A 1 328 ? -16.497 1.823 1.564 1.00 91.00 328 VAL A CA 1
ATOM 2368 C C . VAL A 1 328 ? -15.104 1.299 1.210 1.00 91.00 328 VAL A C 1
ATOM 2370 O O . VAL A 1 328 ? -14.428 0.713 2.055 1.00 91.00 328 VAL A O 1
ATOM 2373 N N . GLY A 1 329 ? -14.669 1.520 -0.028 1.00 89.88 329 GLY A N 1
ATOM 2374 C CA . GLY A 1 329 ? -13.299 1.311 -0.499 1.00 89.88 329 GLY A CA 1
ATOM 2375 C C . GLY A 1 329 ? -12.682 2.625 -0.976 1.00 89.88 329 GLY A C 1
ATOM 2376 O O . GLY A 1 329 ? -13.402 3.568 -1.315 1.00 89.88 329 GLY A O 1
ATOM 2377 N N . PHE A 1 330 ? -11.352 2.712 -0.997 1.00 88.56 330 PHE A N 1
ATOM 2378 C CA . PHE A 1 330 ? -10.638 3.846 -1.598 1.00 88.56 330 PHE A CA 1
ATOM 2379 C C . PHE A 1 330 ? -10.033 3.476 -2.945 1.00 88.56 330 PHE A C 1
ATOM 2381 O O . PHE A 1 330 ? -9.459 2.405 -3.088 1.00 88.56 330 PHE A O 1
ATOM 2388 N N . VAL A 1 331 ? -10.066 4.397 -3.904 1.00 88.62 331 VAL A N 1
ATOM 2389 C CA . VAL A 1 331 ? -9.277 4.318 -5.136 1.00 88.62 331 VAL A CA 1
ATOM 2390 C C . VAL A 1 331 ? -8.219 5.416 -5.095 1.00 88.62 331 VAL A C 1
ATOM 2392 O O . VAL A 1 331 ? -8.540 6.584 -4.878 1.00 88.62 331 VAL A O 1
ATOM 2395 N N . THR A 1 332 ? -6.956 5.057 -5.311 1.00 85.25 332 THR A N 1
ATOM 2396 C CA . THR A 1 332 ? -5.829 6.007 -5.351 1.00 85.25 332 THR A CA 1
ATOM 2397 C C . THR A 1 332 ? -5.161 5.994 -6.722 1.00 85.25 332 THR A C 1
ATOM 2399 O O . THR A 1 332 ? -5.035 4.945 -7.352 1.00 85.25 332 THR A O 1
ATOM 2402 N N . GLY A 1 333 ? -4.729 7.141 -7.241 1.00 76.75 333 GLY A N 1
ATOM 2403 C CA . GLY A 1 333 ? -4.110 7.148 -8.561 1.00 76.75 333 GLY A CA 1
ATOM 2404 C C . GLY A 1 333 ? -3.362 8.407 -8.937 1.00 76.75 333 GLY A C 1
ATOM 2405 O O . GLY A 1 333 ? -3.301 9.385 -8.200 1.00 76.75 333 GLY A O 1
ATOM 2406 N N . GLN A 1 334 ? -2.745 8.327 -10.112 1.00 72.12 334 GLN A N 1
ATOM 2407 C CA . GLN A 1 334 ? -1.804 9.312 -10.638 1.00 72.12 334 GLN A CA 1
ATOM 2408 C C . GLN A 1 334 ? -2.285 9.825 -12.000 1.00 72.12 334 GLN A C 1
ATOM 2410 O O . GLN A 1 334 ? -2.541 9.034 -12.916 1.00 72.12 334 GLN A O 1
ATOM 2415 N N . VAL A 1 335 ? -2.371 11.150 -12.132 1.00 67.69 335 VAL A N 1
ATOM 2416 C CA . VAL A 1 335 ? -2.688 11.876 -13.370 1.00 67.69 335 VAL A CA 1
ATOM 2417 C C . VAL A 1 335 ? -1.377 12.335 -14.010 1.00 67.69 335 VAL A C 1
ATOM 2419 O O . VAL A 1 335 ? -0.720 13.250 -13.510 1.00 67.69 335 VAL A O 1
ATOM 2422 N N . VAL A 1 336 ? -0.957 11.683 -15.099 1.00 58.97 336 VAL A N 1
ATOM 2423 C CA . VAL A 1 336 ? 0.416 11.802 -15.630 1.00 58.97 336 VAL A CA 1
ATOM 2424 C C . VAL A 1 336 ? 0.515 12.848 -16.758 1.00 58.97 336 VAL A C 1
ATOM 2426 O O . VAL A 1 336 ? 0.062 12.578 -17.876 1.00 58.97 336 VAL A O 1
ATOM 2429 N N . PRO A 1 337 ? 1.154 14.021 -16.541 1.00 52.97 337 PRO A N 1
ATOM 2430 C CA . PRO A 1 337 ? 1.249 15.077 -17.551 1.00 52.97 337 PRO A CA 1
ATOM 2431 C C . PRO A 1 337 ? 2.153 14.684 -18.734 1.00 52.97 337 PRO A C 1
ATOM 2433 O O . PRO A 1 337 ? 3.356 14.457 -18.583 1.00 52.97 337 PRO A O 1
ATOM 2436 N N . CYS A 1 338 ? 1.587 14.661 -19.944 1.00 48.50 338 CYS A N 1
ATOM 2437 C CA . CYS A 1 338 ? 2.292 14.301 -21.178 1.00 48.50 338 CYS A CA 1
ATOM 2438 C C . CYS A 1 338 ? 2.573 15.524 -22.069 1.00 48.50 338 CYS A C 1
ATOM 2440 O O . CYS A 1 338 ? 1.691 16.028 -22.762 1.00 48.50 338 CYS A O 1
ATOM 2442 N N . PHE A 1 339 ? 3.831 15.975 -22.125 1.00 54.16 339 PHE A N 1
ATOM 2443 C CA . PHE A 1 339 ? 4.231 17.100 -22.980 1.00 54.16 339 PHE A CA 1
ATOM 2444 C C . PHE A 1 339 ? 4.502 16.691 -24.439 1.00 54.16 339 PHE A C 1
ATOM 2446 O O . PHE A 1 339 ? 5.187 15.704 -24.717 1.00 54.16 339 PHE A O 1
ATOM 2453 N N . VAL A 1 340 ? 4.029 17.509 -25.386 1.00 47.19 340 VAL A N 1
ATOM 2454 C CA . VAL A 1 340 ? 4.234 17.337 -26.838 1.00 47.19 340 VAL A CA 1
ATOM 2455 C C . VAL A 1 340 ? 5.184 18.388 -27.424 1.00 47.19 340 VAL A C 1
ATOM 2457 O O . VAL A 1 340 ? 5.294 19.501 -26.914 1.00 47.19 340 VAL A O 1
ATOM 2460 N N . GLU A 1 341 ? 5.855 18.046 -28.527 1.00 50.50 341 GLU A N 1
ATOM 2461 C CA . GLU A 1 341 ? 6.764 18.941 -29.264 1.00 50.50 341 GLU A CA 1
ATOM 2462 C C . GLU A 1 341 ? 6.047 20.249 -29.659 1.00 50.50 341 GLU A C 1
ATOM 2464 O O . GLU A 1 341 ? 5.032 20.228 -30.356 1.00 50.50 341 GLU A O 1
ATOM 2469 N N . GLY A 1 342 ? 6.561 21.384 -29.178 1.00 49.09 342 GLY A N 1
ATOM 2470 C CA . GLY A 1 342 ? 5.947 22.709 -29.275 1.00 49.09 342 GLY A CA 1
ATOM 2471 C C . GLY A 1 342 ? 5.383 23.271 -27.961 1.00 49.09 342 GLY A C 1
ATOM 2472 O O . GLY A 1 342 ? 5.232 24.494 -27.866 1.00 49.09 342 GLY A O 1
ATOM 2473 N N . ALA A 1 343 ? 5.103 22.437 -26.949 1.00 56.44 343 ALA A N 1
ATOM 2474 C CA . ALA A 1 343 ? 4.617 22.881 -25.636 1.00 56.44 343 ALA A CA 1
ATOM 2475 C C . ALA A 1 343 ? 5.636 23.812 -24.958 1.00 56.44 343 ALA A C 1
ATOM 2477 O O . ALA A 1 343 ? 6.837 23.559 -25.027 1.00 56.44 343 ALA A O 1
ATOM 2478 N N . ARG A 1 344 ? 5.187 24.900 -24.315 1.00 61.91 344 ARG A N 1
ATOM 2479 C CA . ARG A 1 344 ? 6.083 25.919 -23.738 1.00 61.91 344 ARG A CA 1
ATOM 2480 C C . ARG A 1 344 ? 6.169 25.825 -22.222 1.00 61.91 344 ARG A C 1
ATOM 2482 O O . ARG A 1 344 ? 5.201 26.114 -21.531 1.00 61.91 344 ARG A O 1
ATOM 2489 N N . ILE A 1 345 ? 7.362 25.512 -21.735 1.00 69.75 345 ILE A N 1
ATOM 2490 C CA . ILE A 1 345 ? 7.711 25.459 -20.319 1.00 69.75 345 ILE A CA 1
ATOM 2491 C C . ILE A 1 345 ? 8.188 26.847 -19.874 1.00 69.75 345 ILE A C 1
ATOM 2493 O O . ILE A 1 345 ? 9.050 27.458 -20.515 1.00 69.75 345 ILE A O 1
ATOM 2497 N N . ALA A 1 346 ? 7.646 27.360 -18.771 1.00 67.56 346 ALA A N 1
ATOM 2498 C CA . ALA A 1 346 ? 8.151 28.578 -18.145 1.00 67.56 346 ALA A CA 1
ATOM 2499 C C . ALA A 1 346 ? 9.567 28.344 -17.579 1.00 67.56 346 ALA A C 1
ATOM 2501 O O . ALA A 1 346 ? 9.761 27.464 -16.742 1.00 67.56 346 ALA A O 1
ATOM 2502 N N . THR A 1 347 ? 10.554 29.131 -18.022 1.00 81.50 347 THR A N 1
ATOM 2503 C CA . THR A 1 347 ? 11.935 29.083 -17.505 1.00 81.50 347 THR A CA 1
ATOM 2504 C C . THR A 1 347 ? 12.429 30.471 -17.111 1.00 81.50 347 THR A C 1
ATOM 2506 O O . THR A 1 347 ? 11.902 31.481 -17.583 1.00 81.50 347 THR A O 1
ATOM 2509 N N . ALA A 1 348 ? 13.512 30.540 -16.335 1.00 80.69 348 ALA A N 1
ATOM 2510 C CA . ALA A 1 348 ? 14.192 31.797 -16.011 1.00 80.69 348 ALA A CA 1
ATOM 2511 C C . ALA A 1 348 ? 14.768 32.519 -17.255 1.00 80.69 348 ALA A C 1
ATOM 2513 O O . ALA A 1 348 ? 15.133 33.691 -17.178 1.00 80.69 348 ALA A O 1
ATOM 2514 N N . ARG A 1 349 ? 14.826 31.842 -18.415 1.00 79.12 349 ARG A N 1
ATOM 2515 C CA . ARG A 1 349 ? 15.168 32.416 -19.731 1.00 79.12 349 ARG A CA 1
ATOM 2516 C C . ARG A 1 349 ? 13.932 32.826 -20.555 1.00 79.12 349 ARG A C 1
ATOM 2518 O O . ARG A 1 349 ? 14.076 33.208 -21.715 1.00 79.12 349 ARG A O 1
ATOM 2525 N N . GLY A 1 350 ? 12.730 32.748 -19.980 1.00 70.00 350 GLY A N 1
ATOM 2526 C CA . GLY A 1 350 ? 11.438 32.921 -20.653 1.00 70.00 350 GLY A CA 1
ATOM 2527 C C . GLY A 1 350 ? 10.794 31.588 -21.084 1.00 70.00 350 GLY A C 1
ATOM 2528 O O . GLY A 1 350 ? 11.306 30.519 -20.745 1.00 70.00 350 GLY A O 1
ATOM 2529 N N . PRO A 1 351 ? 9.664 31.612 -21.821 1.00 67.69 351 PRO A N 1
ATOM 2530 C CA . PRO A 1 351 ? 8.957 30.395 -22.245 1.00 67.69 351 PRO A CA 1
ATOM 2531 C C . PRO A 1 351 ? 9.693 29.599 -23.346 1.00 67.69 351 PRO A C 1
ATOM 2533 O O . PRO A 1 351 ? 9.523 29.851 -24.547 1.00 67.69 351 PRO A O 1
ATOM 2536 N N . VAL A 1 352 ? 10.498 28.617 -22.935 1.00 76.06 352 VAL A N 1
ATOM 2537 C CA . VAL A 1 352 ? 11.250 27.690 -23.807 1.00 76.06 352 VAL A CA 1
ATOM 2538 C C . VAL A 1 352 ? 10.334 26.537 -24.231 1.00 76.06 352 VAL A C 1
ATOM 2540 O O . VAL A 1 352 ? 9.409 26.189 -23.502 1.00 76.06 352 VAL A O 1
ATOM 2543 N N . ARG A 1 353 ? 10.521 25.952 -25.420 1.00 72.44 353 ARG A N 1
ATOM 2544 C CA . ARG A 1 353 ? 9.727 24.776 -25.818 1.00 72.44 353 ARG A CA 1
ATOM 2545 C C . ARG A 1 353 ? 10.258 23.508 -25.157 1.00 72.44 353 ARG A C 1
ATOM 2547 O O . ARG A 1 353 ? 11.462 23.411 -24.963 1.00 72.44 353 ARG A O 1
ATOM 2554 N N . VAL A 1 354 ? 9.417 22.517 -24.879 1.00 68.12 354 VAL A N 1
ATOM 2555 C CA . VAL A 1 354 ? 9.834 21.279 -24.199 1.00 68.12 354 VAL A CA 1
ATOM 2556 C C . VAL A 1 354 ? 10.933 20.516 -24.957 1.00 68.12 354 VAL A C 1
ATOM 2558 O O . VAL A 1 354 ? 11.816 19.943 -24.327 1.00 68.12 354 VAL A O 1
ATOM 2561 N N . GLU A 1 355 ? 10.958 20.574 -26.295 1.00 75.56 355 GLU A N 1
ATOM 2562 C CA . GLU A 1 355 ? 12.043 20.007 -27.109 1.00 75.56 355 GLU A CA 1
ATOM 2563 C C . GLU A 1 355 ? 13.360 20.814 -27.077 1.00 75.56 355 GLU A C 1
ATOM 2565 O O . GLU A 1 355 ? 14.406 20.271 -27.434 1.00 75.56 355 GLU A O 1
ATOM 2570 N N . ASP A 1 356 ? 13.304 22.078 -26.639 1.00 80.88 356 ASP A N 1
ATOM 2571 C CA . ASP A 1 356 ? 14.419 23.035 -26.547 1.00 80.88 356 ASP A CA 1
ATOM 2572 C C . ASP A 1 356 ? 14.934 23.229 -25.096 1.00 80.88 356 ASP A C 1
ATOM 2574 O O . ASP A 1 356 ? 15.934 23.923 -24.888 1.00 80.88 356 ASP A O 1
ATOM 2578 N N . VAL A 1 357 ? 14.262 22.657 -24.086 1.00 79.31 357 VAL A N 1
ATOM 2579 C CA . VAL A 1 357 ? 14.695 22.681 -22.673 1.00 79.31 357 VAL A CA 1
ATOM 2580 C C . VAL A 1 357 ? 15.929 21.792 -22.498 1.00 79.31 357 VAL A C 1
ATOM 2582 O O . VAL A 1 357 ? 15.945 20.656 -22.973 1.00 79.31 357 VAL A O 1
ATOM 2585 N N . ALA A 1 358 ? 16.952 22.287 -21.798 1.00 81.81 358 ALA A N 1
ATOM 2586 C CA . ALA A 1 358 ? 18.230 21.604 -21.586 1.00 81.81 358 ALA A CA 1
ATOM 2587 C C . ALA A 1 358 ? 18.523 21.316 -20.103 1.00 81.81 358 ALA A C 1
ATOM 2589 O O . ALA A 1 358 ? 17.980 21.957 -19.205 1.00 81.81 358 ALA A O 1
ATOM 2590 N N . VAL A 1 359 ? 19.443 20.381 -19.833 1.00 80.31 359 VAL A N 1
ATOM 2591 C CA . VAL A 1 359 ? 19.966 20.160 -18.471 1.00 80.31 359 VAL A CA 1
ATOM 2592 C C . VAL A 1 359 ? 20.603 21.446 -17.937 1.00 80.31 359 VAL A C 1
ATOM 2594 O O . VAL A 1 359 ? 21.455 22.043 -18.594 1.00 80.31 359 VAL A O 1
ATOM 2597 N N . GLY A 1 360 ? 20.198 21.854 -16.736 1.00 77.12 360 GLY A N 1
ATOM 2598 C CA . GLY A 1 360 ? 20.597 23.104 -16.091 1.00 77.12 360 GLY A CA 1
ATOM 2599 C C . GLY A 1 360 ? 19.654 24.286 -16.335 1.00 77.12 360 GLY A C 1
ATOM 2600 O O . GLY A 1 360 ? 19.843 25.321 -15.698 1.00 77.12 360 GLY A O 1
ATOM 2601 N N . ASP A 1 361 ? 18.632 24.161 -17.190 1.00 81.75 361 ASP A N 1
ATOM 2602 C CA . ASP A 1 361 ? 17.587 25.185 -17.281 1.00 81.75 361 ASP A CA 1
ATOM 2603 C C . ASP A 1 361 ? 16.783 25.262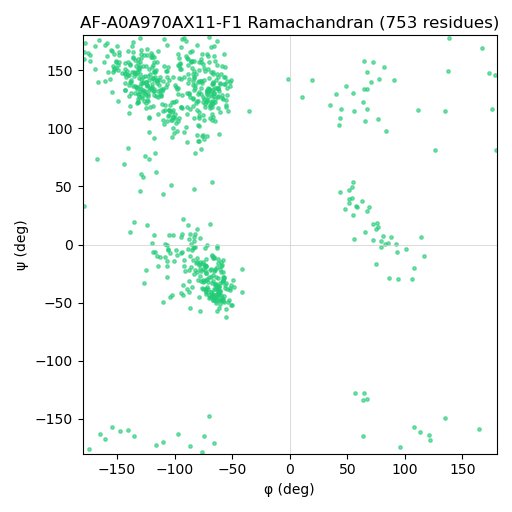 -15.983 1.00 81.75 361 ASP A C 1
ATOM 2605 O O . ASP A 1 361 ? 16.295 24.252 -15.485 1.00 81.75 361 ASP A O 1
ATOM 2609 N N . LEU A 1 362 ? 16.615 26.475 -15.455 1.00 79.50 362 LEU A N 1
ATOM 2610 C CA . LEU A 1 362 ? 15.729 26.731 -14.324 1.00 79.50 362 LEU A CA 1
ATOM 2611 C C . LEU A 1 362 ? 14.284 26.821 -14.826 1.00 79.50 362 LEU A C 1
ATOM 2613 O O . LEU A 1 362 ? 13.902 27.843 -15.402 1.00 79.50 362 LEU A O 1
ATOM 2617 N N . VAL A 1 363 ? 13.498 25.765 -14.624 1.00 78.44 363 VAL A N 1
ATOM 2618 C CA . VAL A 1 363 ? 12.054 25.716 -14.907 1.00 78.44 363 VAL A CA 1
ATOM 2619 C C . VAL A 1 363 ? 11.262 26.205 -13.698 1.00 78.44 363 VAL A C 1
ATOM 2621 O O . VAL A 1 363 ? 11.696 26.016 -12.567 1.00 78.44 363 VAL A O 1
ATOM 2624 N N . LEU A 1 364 ? 10.121 26.856 -13.926 1.00 63.62 364 LEU A N 1
ATOM 2625 C CA . LEU A 1 364 ? 9.238 27.293 -12.844 1.00 63.62 364 LEU A CA 1
ATOM 2626 C C . LEU A 1 364 ? 8.331 26.128 -12.411 1.00 63.62 364 LEU A C 1
ATOM 2628 O O . LEU A 1 364 ? 7.438 25.740 -13.164 1.00 63.62 364 LEU A O 1
ATOM 2632 N N . THR A 1 365 ? 8.562 25.576 -11.226 1.00 56.97 365 THR A N 1
ATOM 2633 C CA . THR A 1 365 ? 7.641 24.683 -10.507 1.00 56.97 365 THR A CA 1
ATOM 2634 C C . THR A 1 365 ? 6.611 25.516 -9.735 1.00 56.97 365 THR A C 1
ATOM 2636 O O . THR A 1 365 ? 6.863 26.688 -9.443 1.00 56.97 365 THR A O 1
ATOM 2639 N N . LEU A 1 366 ? 5.459 24.934 -9.392 1.00 43.44 366 LEU A N 1
ATOM 2640 C CA . LEU A 1 366 ? 4.438 25.604 -8.576 1.00 43.44 366 LEU A CA 1
ATOM 2641 C C . LEU A 1 366 ? 4.951 25.928 -7.163 1.00 43.44 366 LEU A C 1
ATOM 2643 O O . LEU A 1 366 ? 4.726 27.033 -6.675 1.00 43.44 366 LEU A O 1
ATOM 2647 N N . ASP A 1 367 ? 5.665 24.979 -6.560 1.00 41.41 367 ASP A N 1
ATOM 2648 C CA . ASP A 1 367 ? 5.862 24.911 -5.107 1.00 41.41 367 ASP A CA 1
ATOM 2649 C C . ASP A 1 367 ? 7.257 25.424 -4.699 1.00 41.41 367 ASP A C 1
ATOM 2651 O O . ASP A 1 367 ? 7.401 26.254 -3.806 1.00 41.41 367 ASP A O 1
ATOM 2655 N N . ASP A 1 368 ? 8.284 25.017 -5.453 1.00 50.72 368 ASP A N 1
ATOM 2656 C CA . ASP A 1 368 ? 9.706 25.307 -5.200 1.00 50.72 368 ASP A CA 1
ATOM 2657 C C . ASP A 1 368 ? 10.298 26.439 -6.080 1.00 50.72 368 ASP A C 1
ATOM 2659 O O . ASP A 1 368 ? 11.512 26.677 -6.109 1.00 50.72 368 ASP A O 1
ATOM 2663 N N . GLY A 1 369 ? 9.462 27.148 -6.845 1.00 69.88 369 GLY A N 1
ATOM 2664 C CA . GLY A 1 369 ? 9.899 28.229 -7.734 1.00 69.88 369 GLY A CA 1
ATOM 2665 C C . GLY A 1 369 ? 10.819 27.773 -8.879 1.00 69.88 369 GLY A C 1
ATOM 2666 O O . GLY A 1 369 ? 10.455 26.927 -9.683 1.00 69.88 369 GLY A O 1
ATOM 2667 N N . TYR A 1 370 ? 11.987 28.402 -9.049 1.00 73.06 370 TYR A N 1
ATOM 2668 C CA . TYR A 1 370 ? 12.868 28.143 -10.200 1.00 73.06 370 TYR A CA 1
ATOM 2669 C C . TYR A 1 370 ? 13.877 27.015 -9.928 1.00 73.06 370 TYR A C 1
ATOM 2671 O O . TYR A 1 370 ? 14.923 27.257 -9.325 1.00 73.06 370 TYR A O 1
ATOM 2679 N N . GLN A 1 371 ? 13.603 25.811 -10.440 1.00 73.25 371 GLN A N 1
ATOM 2680 C CA . GLN A 1 371 ? 14.382 24.591 -10.182 1.00 73.25 371 GLN A CA 1
ATOM 2681 C C . GLN A 1 371 ? 15.123 24.052 -11.422 1.00 73.25 371 GLN A C 1
ATOM 2683 O O . GLN A 1 371 ? 14.605 24.134 -12.536 1.00 73.25 371 GLN A O 1
ATOM 2688 N N . PRO A 1 372 ? 16.343 23.492 -11.275 1.00 75.31 372 PRO A N 1
ATOM 2689 C CA . PRO A 1 372 ? 17.166 23.070 -12.406 1.00 75.31 372 PRO A CA 1
ATOM 2690 C C . PRO A 1 372 ? 16.753 21.708 -12.982 1.00 75.31 372 PRO A C 1
ATOM 2692 O O . PRO A 1 372 ? 16.815 20.680 -12.305 1.00 75.31 372 PRO A O 1
ATOM 2695 N N . VAL A 1 373 ? 16.455 21.683 -14.282 1.00 72.50 373 VAL A N 1
ATOM 2696 C CA . VAL A 1 373 ? 16.289 20.472 -15.102 1.00 72.50 373 VAL A CA 1
ATOM 2697 C C . VAL A 1 373 ? 17.525 19.584 -14.955 1.00 72.50 373 VAL A C 1
ATOM 2699 O O . VAL A 1 373 ? 18.617 19.963 -15.377 1.00 72.50 373 VAL A O 1
ATOM 2702 N N . ARG A 1 374 ? 17.379 18.386 -14.377 1.00 54.06 374 ARG A N 1
ATOM 2703 C CA . ARG A 1 374 ? 18.511 17.453 -14.182 1.00 54.06 374 ARG A CA 1
ATOM 2704 C C . ARG A 1 374 ? 18.717 16.481 -15.341 1.00 54.06 374 ARG A C 1
ATOM 2706 O O . ARG A 1 374 ? 19.823 15.979 -15.525 1.00 54.06 374 ARG A O 1
ATOM 2713 N N . TRP A 1 375 ? 17.678 16.236 -16.133 1.00 49.09 375 TRP A N 1
ATOM 2714 C CA . TRP A 1 375 ? 17.715 15.390 -17.322 1.00 49.09 375 TRP A CA 1
ATOM 2715 C C . TRP A 1 375 ? 16.641 15.833 -18.321 1.00 49.09 375 TRP A C 1
ATOM 2717 O O . TRP A 1 375 ? 15.606 16.366 -17.931 1.00 49.09 375 TRP A O 1
ATOM 2727 N N . HIS A 1 376 ? 16.886 15.592 -19.607 1.00 52.12 376 HIS A N 1
ATOM 2728 C CA . HIS A 1 376 ? 15.912 15.767 -20.681 1.00 52.12 376 HIS A CA 1
ATOM 2729 C C . HIS A 1 376 ? 16.103 14.660 -21.725 1.00 52.12 376 HIS A C 1
ATOM 2731 O O . HIS A 1 376 ? 17.213 14.152 -21.902 1.00 52.12 376 HIS A O 1
ATOM 2737 N N . GLY A 1 377 ? 15.035 14.279 -22.424 1.00 45.66 377 GLY A N 1
ATOM 2738 C CA . GLY A 1 377 ? 15.086 13.203 -23.408 1.00 45.66 377 GLY A CA 1
ATOM 2739 C C . GLY A 1 377 ? 13.964 13.291 -24.433 1.00 45.66 377 GLY A C 1
ATOM 2740 O O . GLY A 1 377 ? 12.862 13.740 -24.136 1.00 45.66 377 GLY A O 1
ATOM 2741 N N . ARG A 1 378 ? 14.249 12.841 -25.658 1.00 48.69 378 ARG A N 1
ATOM 2742 C CA . ARG A 1 378 ? 13.310 12.852 -26.786 1.00 48.69 378 ARG A CA 1
ATOM 2743 C C . ARG A 1 378 ? 13.237 11.474 -27.432 1.00 48.69 378 ARG A C 1
ATOM 2745 O O . ARG A 1 378 ? 14.263 10.840 -27.670 1.00 48.69 378 ARG A O 1
ATOM 2752 N N . ARG A 1 379 ? 12.029 11.047 -27.807 1.00 39.50 379 ARG A N 1
ATOM 2753 C CA . ARG A 1 379 ? 11.793 9.848 -28.622 1.00 39.50 379 ARG A CA 1
ATOM 2754 C C . ARG A 1 379 ? 10.826 10.170 -29.759 1.00 39.50 379 ARG A C 1
ATOM 2756 O O . ARG A 1 379 ? 9.728 10.651 -29.516 1.00 39.50 379 ARG A O 1
ATOM 2763 N N . GLN A 1 380 ? 11.225 9.884 -30.996 1.00 41.19 380 GLN A N 1
ATOM 2764 C CA . GLN A 1 380 ? 10.326 9.922 -32.155 1.00 41.19 380 GLN A CA 1
ATOM 2765 C C . GLN A 1 380 ? 9.702 8.536 -32.382 1.00 41.19 380 GLN A C 1
ATOM 2767 O O . GLN A 1 380 ? 10.359 7.515 -32.169 1.00 41.19 380 GLN A O 1
ATOM 2772 N N . VAL A 1 381 ? 8.441 8.498 -32.821 1.00 38.41 381 VAL A N 1
ATOM 2773 C CA . VAL A 1 381 ? 7.685 7.264 -33.099 1.00 38.41 381 VAL A CA 1
ATOM 2774 C C . VAL A 1 381 ? 6.851 7.455 -34.370 1.00 38.41 381 VAL A C 1
ATOM 2776 O O . VAL A 1 381 ? 6.259 8.513 -34.575 1.00 38.41 381 VAL A O 1
ATOM 2779 N N . ALA A 1 382 ? 6.818 6.449 -35.247 1.00 39.56 382 ALA A N 1
ATOM 2780 C CA . ALA A 1 382 ? 6.124 6.522 -36.534 1.00 39.56 382 ALA A CA 1
ATOM 2781 C C . ALA A 1 382 ? 4.646 6.101 -36.423 1.00 39.56 382 ALA A C 1
ATOM 2783 O O . ALA A 1 382 ? 4.333 5.106 -35.774 1.00 39.56 382 ALA A O 1
ATOM 2784 N N . ARG A 1 383 ? 3.739 6.819 -37.104 1.00 45.56 383 ARG A N 1
ATOM 2785 C CA . ARG A 1 383 ? 2.286 6.551 -37.117 1.00 45.56 383 ARG A CA 1
ATOM 2786 C C . ARG A 1 383 ? 1.815 6.001 -38.481 1.00 45.56 383 ARG A C 1
ATOM 2788 O O . ARG A 1 383 ? 1.697 6.782 -39.425 1.00 45.56 383 ARG A O 1
ATOM 2795 N N . PRO A 1 384 ? 1.543 4.689 -38.621 1.00 42.75 384 PRO A N 1
ATOM 2796 C CA . PRO A 1 384 ? 0.933 4.105 -39.819 1.00 42.75 384 PRO A CA 1
ATOM 2797 C C . PRO A 1 384 ? -0.596 3.940 -39.687 1.00 42.75 384 PRO A C 1
ATOM 2799 O O . PRO A 1 384 ? -1.109 3.720 -38.595 1.00 42.75 384 PRO A O 1
ATOM 2802 N N . GLY A 1 385 ? -1.322 3.939 -40.811 1.00 52.62 385 GLY A N 1
ATOM 2803 C CA . GLY A 1 385 ? -2.740 3.541 -40.871 1.00 52.62 385 GLY A CA 1
ATOM 2804 C C . GLY A 1 385 ? -3.732 4.691 -41.080 1.00 52.62 385 GLY A C 1
ATOM 2805 O O . GLY A 1 385 ? -3.377 5.734 -41.624 1.00 52.62 385 GLY A O 1
ATOM 2806 N N . ALA A 1 386 ? -4.993 4.480 -40.683 1.00 39.88 386 ALA A N 1
ATOM 2807 C CA . ALA A 1 386 ? -6.107 5.408 -40.939 1.00 39.88 386 ALA A CA 1
ATOM 2808 C C . ALA A 1 386 ? -5.961 6.775 -40.237 1.00 39.88 386 ALA A C 1
ATOM 2810 O O . ALA A 1 386 ? -6.495 7.768 -40.714 1.00 39.88 386 ALA A O 1
ATOM 2811 N N . LEU A 1 387 ? -5.166 6.841 -39.164 1.00 43.47 387 LEU A N 1
ATOM 2812 C CA . LEU A 1 387 ? -4.845 8.070 -38.428 1.00 43.47 387 LEU A CA 1
ATOM 2813 C C . LEU A 1 387 ? -3.713 8.898 -39.081 1.00 43.47 387 LEU A C 1
ATOM 2815 O O . LEU A 1 387 ? -3.205 9.848 -38.485 1.00 43.47 387 LEU A O 1
ATOM 2819 N N . ALA A 1 388 ? -3.279 8.544 -40.296 1.00 50.12 388 ALA A N 1
ATOM 2820 C CA . ALA A 1 388 ? -2.334 9.346 -41.066 1.00 50.12 388 ALA A CA 1
ATOM 2821 C C . ALA A 1 388 ? -3.032 10.580 -41.668 1.00 50.12 388 ALA A C 1
ATOM 2823 O O . ALA A 1 388 ? -3.994 10.454 -42.433 1.00 50.12 388 ALA A O 1
ATOM 2824 N N . ALA A 1 389 ? -2.515 11.769 -41.344 1.00 50.78 389 ALA A N 1
ATOM 2825 C CA . ALA A 1 389 ? -3.064 13.038 -41.811 1.00 50.78 389 ALA A CA 1
ATOM 2826 C C . ALA A 1 389 ? -3.006 13.164 -43.344 1.00 50.78 389 ALA A C 1
ATOM 2828 O O . ALA A 1 389 ? -1.978 12.901 -43.979 1.00 50.78 389 ALA A O 1
ATOM 2829 N N . VAL A 1 390 ? -4.107 13.617 -43.942 1.00 52.41 390 VAL A N 1
ATOM 2830 C CA . VAL A 1 390 ? -4.202 13.869 -45.381 1.00 52.41 390 VAL A CA 1
ATOM 2831 C C . VAL A 1 390 ? -3.445 15.156 -45.691 1.00 52.41 390 VAL A C 1
ATOM 2833 O O . VAL A 1 390 ? -3.852 16.248 -45.294 1.00 52.41 390 VAL A O 1
ATOM 2836 N N . ARG A 1 391 ? -2.316 15.028 -46.393 1.00 56.69 391 ARG A N 1
ATOM 2837 C CA . ARG A 1 391 ? -1.471 16.165 -46.770 1.00 56.69 391 ARG A CA 1
ATOM 2838 C C . ARG A 1 391 ? -1.947 16.793 -48.077 1.00 56.69 391 ARG A C 1
ATOM 2840 O O . ARG A 1 391 ? -1.855 16.168 -49.133 1.00 56.69 391 ARG A O 1
ATOM 2847 N N . ILE A 1 392 ? -2.368 18.051 -48.013 1.00 59.12 392 ILE A N 1
ATOM 2848 C CA . ILE A 1 392 ? -2.697 18.882 -49.174 1.00 59.12 392 ILE A CA 1
ATOM 2849 C C . ILE A 1 392 ? -1.439 19.698 -49.532 1.00 59.12 392 ILE A C 1
ATOM 2851 O O . ILE A 1 392 ? -0.963 20.470 -48.695 1.00 59.12 392 ILE A O 1
ATOM 2855 N N . PRO A 1 393 ? -0.849 19.542 -50.733 1.00 56.25 393 PRO A N 1
ATOM 2856 C CA . PRO A 1 393 ? 0.321 20.321 -51.141 1.00 56.25 393 PRO A CA 1
ATOM 2857 C C . PRO A 1 393 ? 0.064 21.835 -51.135 1.00 56.25 393 PRO A C 1
ATOM 2859 O O . PRO A 1 393 ? -1.069 22.281 -51.329 1.00 56.25 393 PRO A O 1
ATOM 2862 N N . ALA A 1 394 ? 1.123 22.628 -50.961 1.00 57.38 394 ALA A N 1
ATOM 2863 C CA . ALA A 1 394 ? 1.050 24.082 -51.110 1.00 57.38 394 ALA A CA 1
ATOM 2864 C C . ALA A 1 394 ? 0.513 24.465 -52.503 1.00 57.38 394 ALA A C 1
ATOM 2866 O O . ALA A 1 394 ? 0.802 23.774 -53.483 1.00 57.38 394 ALA A O 1
ATOM 2867 N N . GLY A 1 395 ? -0.272 25.539 -52.590 1.00 50.12 395 GLY A N 1
ATOM 2868 C CA . GLY A 1 395 ? -0.849 26.014 -53.855 1.00 50.12 395 GLY A CA 1
ATOM 2869 C C . GLY A 1 395 ? -2.089 25.257 -54.364 1.00 50.12 395 GLY A C 1
ATOM 2870 O O . GLY A 1 395 ? -2.626 25.617 -55.410 1.00 50.12 395 GLY A O 1
ATOM 2871 N N . THR A 1 396 ? -2.560 24.206 -53.679 1.00 59.59 396 THR A N 1
ATOM 2872 C CA . THR A 1 396 ? -3.636 23.325 -54.195 1.00 59.59 396 THR A CA 1
ATOM 2873 C C . THR A 1 396 ? -5.021 23.988 -54.203 1.00 59.59 396 THR A C 1
ATOM 2875 O O . THR A 1 396 ? -5.856 23.650 -55.040 1.00 59.59 396 THR A O 1
ATOM 2878 N N . LEU A 1 397 ? -5.277 24.920 -53.280 1.00 46.25 397 LEU A N 1
ATOM 2879 C CA . LEU A 1 397 ? -6.568 25.595 -53.065 1.00 46.25 397 LEU A CA 1
ATOM 2880 C C . LEU A 1 397 ? -6.457 27.133 -53.147 1.00 46.25 397 LEU A C 1
ATOM 2882 O O . LEU A 1 397 ? -7.346 27.842 -52.683 1.00 46.25 397 LEU A O 1
ATOM 2886 N N . GLY A 1 398 ? -5.364 27.652 -53.711 1.00 49.09 398 GLY A N 1
ATOM 2887 C CA . GLY A 1 398 ? -4.986 29.069 -53.662 1.00 49.09 398 GLY A CA 1
ATOM 2888 C C . GLY A 1 398 ? -3.611 29.254 -53.023 1.00 49.09 398 GLY A C 1
ATOM 2889 O O . GLY A 1 398 ? -2.888 28.278 -52.829 1.00 49.09 398 GLY A O 1
ATOM 2890 N N . ASP A 1 399 ? -3.240 30.492 -52.697 1.00 42.69 399 ASP A N 1
ATOM 2891 C CA . ASP A 1 399 ? -1.934 30.785 -52.100 1.00 42.69 399 ASP A CA 1
ATOM 2892 C C . ASP A 1 399 ? -1.908 30.399 -50.610 1.00 42.69 399 ASP A C 1
ATOM 2894 O O . ASP A 1 399 ? -2.374 31.130 -49.737 1.00 42.69 399 ASP A O 1
ATOM 2898 N N . HIS A 1 400 ? -1.449 29.176 -50.337 1.00 56.34 400 HIS A N 1
ATOM 2899 C CA . HIS A 1 400 ? -1.346 28.605 -48.998 1.00 56.34 400 HIS A CA 1
ATOM 2900 C C . HIS A 1 400 ? -0.171 27.619 -48.906 1.00 56.34 400 HIS A C 1
ATOM 2902 O O . HIS A 1 400 ? 0.161 26.924 -49.873 1.00 56.34 400 HIS A O 1
ATOM 2908 N N . GLY A 1 401 ? 0.426 27.506 -47.714 1.00 46.09 401 GLY A N 1
ATOM 2909 C CA . GLY A 1 401 ? 1.452 26.503 -47.402 1.00 46.09 401 GLY A CA 1
ATOM 2910 C C . GLY A 1 401 ? 0.916 25.064 -47.421 1.00 46.09 401 GLY A C 1
ATOM 2911 O O . GLY A 1 401 ? -0.286 24.835 -47.521 1.00 46.09 401 GLY A O 1
ATOM 2912 N N . ALA A 1 402 ? 1.790 24.059 -47.331 1.00 47.34 402 ALA A N 1
ATOM 2913 C CA . ALA A 1 402 ? 1.346 22.661 -47.331 1.00 47.34 402 ALA A CA 1
ATOM 2914 C C . ALA A 1 402 ? 0.560 22.332 -46.046 1.00 47.34 402 ALA A C 1
ATOM 2916 O O . ALA A 1 402 ? 1.119 22.398 -44.955 1.00 47.34 402 ALA A O 1
ATOM 2917 N N . LEU A 1 403 ? -0.711 21.952 -46.191 1.00 46.69 403 LEU A N 1
ATOM 2918 C CA . LEU A 1 403 ? -1.633 21.672 -45.086 1.00 46.69 403 LEU A CA 1
ATOM 2919 C C . LEU A 1 403 ? -1.669 20.174 -44.754 1.00 46.69 403 LEU A C 1
ATOM 2921 O O . LEU A 1 403 ? -1.431 19.325 -45.619 1.00 46.69 403 LEU A O 1
ATOM 2925 N N . ALA A 1 404 ? -2.029 19.848 -43.515 1.00 46.00 404 ALA A N 1
ATOM 2926 C CA . ALA A 1 404 ? -2.312 18.491 -43.060 1.00 46.00 404 ALA A CA 1
ATOM 2927 C C . ALA A 1 404 ? -3.607 18.483 -42.231 1.00 46.00 404 ALA A C 1
ATOM 2929 O O . ALA A 1 404 ? -3.766 19.301 -41.324 1.00 46.00 404 ALA A O 1
ATOM 2930 N N . VAL A 1 405 ? -4.530 17.573 -42.555 1.00 46.72 405 VAL A N 1
ATOM 2931 C CA . VAL A 1 405 ? -5.848 17.463 -41.902 1.00 46.72 405 VAL A CA 1
ATOM 2932 C C . VAL A 1 405 ? -6.157 16.027 -41.473 1.00 46.72 405 VAL A C 1
ATOM 2934 O O . VAL A 1 405 ? -5.688 15.068 -42.092 1.00 46.72 405 VAL A O 1
ATOM 2937 N N . SER A 1 406 ? -6.933 15.885 -40.398 1.00 41.72 406 SER A N 1
ATOM 2938 C CA . SER A 1 406 ? -7.489 14.611 -39.922 1.00 41.72 406 SER A CA 1
ATOM 2939 C C . SER A 1 406 ? -8.507 14.034 -40.923 1.00 41.72 406 SER A C 1
ATOM 2941 O O . SER A 1 406 ? -9.002 14.748 -41.798 1.00 41.72 406 SER A O 1
ATOM 2943 N N . GLN A 1 407 ? -8.819 12.734 -40.829 1.00 44.72 407 GLN A N 1
ATOM 2944 C CA . GLN A 1 407 ? -9.838 12.117 -41.698 1.00 44.72 407 GLN A CA 1
ATOM 2945 C C . GLN A 1 407 ? -11.268 12.334 -41.175 1.00 44.72 407 GLN A C 1
ATOM 2947 O O . GLN A 1 407 ? -12.195 12.414 -41.977 1.00 44.72 407 GLN A O 1
ATOM 2952 N N . ASP A 1 408 ? -11.431 12.532 -39.864 1.00 38.25 408 ASP A N 1
ATOM 2953 C CA . ASP A 1 408 ? -12.729 12.713 -39.196 1.00 38.25 408 ASP A CA 1
ATOM 2954 C C . ASP A 1 408 ? -13.224 14.176 -39.174 1.00 38.25 408 ASP A C 1
ATOM 2956 O O . ASP A 1 408 ? -14.236 14.501 -38.559 1.00 38.25 408 ASP A O 1
ATOM 2960 N N . GLY A 1 409 ? -12.545 15.074 -39.897 1.00 38.22 409 GLY A N 1
ATOM 2961 C CA . GLY A 1 409 ? -13.096 16.377 -40.289 1.00 38.22 409 GLY A CA 1
ATOM 2962 C C . GLY A 1 409 ? -13.061 17.488 -39.235 1.00 38.22 409 GLY A C 1
ATOM 2963 O O . GLY A 1 409 ? -13.596 18.565 -39.498 1.00 38.22 409 GLY A O 1
ATOM 2964 N N . MET A 1 410 ? -12.412 17.277 -38.087 1.00 35.12 410 MET A N 1
ATOM 2965 C CA . MET A 1 410 ? -12.173 18.317 -37.078 1.00 35.12 410 MET A CA 1
ATOM 2966 C C . MET A 1 410 ? -10.679 18.565 -36.829 1.00 35.12 410 MET A C 1
ATOM 2968 O O . MET A 1 410 ? -9.867 17.640 -36.831 1.00 35.12 410 MET A O 1
ATOM 2972 N N . VAL A 1 411 ? -10.362 19.847 -36.602 1.00 31.00 411 VAL A N 1
ATOM 2973 C CA . VAL A 1 411 ? -9.033 20.451 -36.378 1.00 31.00 411 VAL A CA 1
ATOM 2974 C C . VAL A 1 411 ? -8.050 20.346 -37.563 1.00 31.00 411 VAL A C 1
ATOM 2976 O O . VAL A 1 411 ? -7.670 19.271 -38.023 1.00 31.00 411 VAL A O 1
ATOM 2979 N N . ALA A 1 412 ? -7.579 21.508 -38.028 1.00 29.84 412 ALA A N 1
ATOM 2980 C CA . ALA A 1 412 ? -6.434 21.637 -38.931 1.00 29.84 412 ALA A CA 1
ATOM 2981 C C . ALA A 1 412 ? -5.180 21.987 -38.114 1.00 29.84 412 ALA A C 1
ATOM 2983 O O . ALA A 1 412 ? -5.234 22.864 -37.251 1.00 29.84 412 ALA A O 1
ATOM 2984 N N . VAL A 1 413 ? -4.053 21.315 -38.370 1.00 32.97 413 VAL A N 1
ATOM 2985 C CA . VAL A 1 413 ? -2.868 21.405 -37.499 1.00 32.97 413 VAL A CA 1
ATOM 2986 C C . VAL A 1 413 ? -1.770 22.270 -38.124 1.00 32.97 413 VAL A C 1
ATOM 2988 O O . VAL A 1 413 ? -1.095 21.851 -39.065 1.00 32.97 413 VAL A O 1
ATOM 2991 N N . SER A 1 414 ? -1.539 23.435 -37.505 1.00 29.91 414 SER A N 1
ATOM 2992 C CA . SER A 1 414 ? -0.515 24.451 -37.827 1.00 29.91 414 SER A CA 1
ATOM 2993 C C . SER A 1 414 ? -0.703 25.183 -39.176 1.00 29.91 414 SER A C 1
ATOM 2995 O O . SER A 1 414 ? -1.250 24.632 -40.124 1.00 29.91 414 SER A O 1
ATOM 2997 N N . TYR A 1 415 ? -0.310 26.450 -39.348 1.00 25.36 415 TYR A N 1
ATOM 2998 C CA . TYR A 1 415 ? 0.382 27.403 -38.462 1.00 25.36 415 TYR A CA 1
ATOM 2999 C C . TYR A 1 415 ? -0.336 28.766 -38.515 1.00 25.36 415 TYR A C 1
ATOM 3001 O O . TYR A 1 415 ? -0.874 29.128 -39.559 1.00 25.36 415 TYR A O 1
ATOM 3009 N N . ILE A 1 416 ? -0.243 29.575 -37.452 1.00 23.34 416 ILE A N 1
ATOM 3010 C CA . ILE A 1 416 ? -0.443 31.031 -37.550 1.00 23.34 416 ILE A CA 1
ATOM 3011 C C . ILE A 1 416 ? 0.818 31.740 -37.061 1.00 23.34 416 ILE A C 1
ATOM 3013 O O . ILE A 1 416 ? 1.187 31.655 -35.893 1.00 23.34 416 ILE A O 1
ATOM 3017 N N . CYS A 1 417 ? 1.435 32.501 -37.960 1.00 20.92 417 CYS A N 1
ATOM 3018 C CA . CYS A 1 417 ? 2.212 33.678 -37.607 1.00 20.92 417 CYS A CA 1
ATOM 3019 C C . CYS A 1 417 ? 1.774 34.804 -38.552 1.00 20.92 417 CYS A C 1
ATOM 3021 O O . CYS A 1 417 ? 1.806 34.615 -39.761 1.00 20.92 417 CYS A O 1
ATOM 3023 N N . GLN A 1 418 ? 1.289 35.901 -37.958 1.00 23.45 418 GLN A N 1
ATOM 3024 C CA . GLN A 1 418 ? 1.118 37.275 -38.471 1.00 23.45 418 GLN A CA 1
ATOM 3025 C C . GLN A 1 418 ? 1.316 37.478 -39.998 1.00 23.45 418 GLN A C 1
ATOM 3027 O O . GLN A 1 418 ? 2.388 37.225 -40.527 1.00 23.45 418 GLN A O 1
ATOM 3032 N N . SER A 1 419 ? 0.393 38.068 -40.766 1.00 23.39 419 SER A N 1
ATOM 3033 C CA . SER A 1 419 ? -0.502 39.211 -40.481 1.00 23.39 419 SER A CA 1
ATOM 3034 C C . SER A 1 419 ? -1.488 39.402 -41.673 1.00 23.39 419 SER A C 1
ATOM 3036 O O . SER A 1 419 ? -1.447 38.593 -42.592 1.00 23.39 419 SER A O 1
ATOM 3038 N N . ARG A 1 420 ? -2.399 40.387 -41.805 1.00 23.89 420 ARG A N 1
ATOM 3039 C CA . ARG A 1 420 ? -2.831 41.581 -41.032 1.00 23.89 420 ARG A CA 1
ATOM 3040 C C . ARG A 1 420 ? -4.248 41.990 -41.527 1.00 23.89 420 ARG A C 1
ATOM 3042 O O . ARG A 1 420 ? -4.824 41.259 -42.323 1.00 23.89 420 ARG A O 1
ATOM 3049 N N . LEU A 1 421 ? -4.702 43.201 -41.147 1.00 23.77 421 LEU A N 1
ATOM 3050 C CA . LEU A 1 421 ? -5.808 44.048 -41.676 1.00 23.77 421 LEU A CA 1
ATOM 3051 C C . LEU A 1 421 ? -7.002 44.183 -40.700 1.00 23.77 421 LEU A C 1
ATOM 3053 O O . LEU A 1 421 ? -7.681 43.198 -40.457 1.00 23.77 421 LEU A O 1
ATOM 3057 N N . TRP A 1 422 ? -7.380 45.342 -40.136 1.00 23.70 422 TRP A N 1
ATOM 3058 C CA . TRP A 1 422 ? -6.777 46.691 -39.976 1.00 23.70 422 TRP A CA 1
ATOM 3059 C C . TRP A 1 422 ? -6.671 46.970 -38.445 1.00 23.70 422 TRP A C 1
ATOM 3061 O O . TRP A 1 422 ? -7.335 46.297 -37.668 1.00 23.70 422 TRP A O 1
ATOM 3071 N N . LYS A 1 423 ? -5.873 47.907 -37.908 1.00 22.72 423 LYS A N 1
ATOM 3072 C CA . LYS A 1 423 ? -5.462 49.233 -38.415 1.00 22.72 423 LYS A CA 1
ATOM 3073 C C . LYS A 1 423 ? -4.109 49.690 -37.811 1.00 22.72 423 LYS A C 1
ATOM 3075 O O . LYS A 1 423 ? -3.693 49.160 -36.786 1.00 22.72 423 LYS A O 1
ATOM 3080 N N . ASN A 1 424 ? -3.519 50.739 -38.396 1.00 22.98 424 ASN A N 1
ATOM 3081 C CA . ASN A 1 424 ? -2.334 51.512 -37.958 1.00 22.98 424 ASN A CA 1
ATOM 3082 C C . ASN A 1 424 ? -0.937 50.852 -38.074 1.00 22.98 424 ASN A C 1
ATOM 3084 O O . ASN A 1 424 ? -0.786 49.632 -38.075 1.00 22.98 424 ASN A O 1
ATOM 3088 N N . CYS A 1 425 ? 0.080 51.723 -38.137 1.00 21.80 425 CYS A N 1
ATOM 3089 C CA . CYS A 1 425 ? 1.506 51.492 -38.416 1.00 21.80 425 CYS A CA 1
ATOM 3090 C C . CYS A 1 425 ? 1.811 51.020 -39.849 1.00 21.80 425 CYS A C 1
ATOM 3092 O O . CYS A 1 425 ? 1.381 49.944 -40.274 1.00 21.80 425 CYS A O 1
ATOM 3094 N N . ASP A 1 426 ? 2.557 51.873 -40.546 1.00 24.77 426 ASP A N 1
ATOM 3095 C CA . ASP A 1 426 ? 2.821 51.907 -41.987 1.00 24.77 426 ASP A CA 1
ATOM 3096 C C . ASP A 1 426 ? 4.091 51.125 -42.401 1.00 24.77 426 ASP A C 1
ATOM 3098 O O . ASP A 1 426 ? 4.782 50.579 -41.547 1.00 24.77 426 ASP A O 1
ATOM 3102 N N . ASP A 1 427 ? 4.349 51.082 -43.716 1.00 28.78 427 ASP A N 1
ATOM 3103 C CA . ASP A 1 427 ? 5.590 50.739 -44.445 1.00 28.78 427 ASP A CA 1
ATOM 3104 C C . ASP A 1 427 ? 6.554 49.658 -43.900 1.00 28.78 427 ASP A C 1
ATOM 3106 O O . ASP A 1 427 ? 7.201 49.818 -42.872 1.00 28.78 427 ASP A O 1
ATOM 3110 N N . TYR A 1 428 ? 6.781 48.598 -44.690 1.00 23.06 428 TYR A N 1
ATOM 3111 C CA . TYR A 1 428 ? 8.013 48.380 -45.486 1.00 23.06 428 TYR A CA 1
ATOM 3112 C C . TYR A 1 428 ? 7.899 47.062 -46.294 1.00 23.06 428 TYR A C 1
ATOM 3114 O O . TYR A 1 428 ? 7.065 46.210 -45.994 1.00 23.06 428 TYR A O 1
ATOM 3122 N N . SER A 1 429 ? 8.700 46.901 -47.355 1.00 28.95 429 SER A N 1
ATOM 3123 C CA . SER A 1 429 ? 8.642 45.782 -48.322 1.00 28.95 429 SER A CA 1
ATOM 3124 C C . SER A 1 429 ? 9.983 45.044 -48.453 1.00 28.95 429 SER A C 1
ATOM 3126 O O . SER A 1 429 ? 11.002 45.611 -48.059 1.00 28.95 429 SER A O 1
ATOM 3128 N N . LEU A 1 430 ? 9.981 43.816 -49.015 1.00 24.44 430 LEU A N 1
ATOM 3129 C CA . LEU A 1 430 ? 11.007 43.259 -49.934 1.00 24.44 430 LEU A CA 1
ATOM 3130 C C . LEU A 1 430 ? 10.651 41.831 -50.439 1.00 24.44 430 LEU A C 1
ATOM 3132 O O . LEU A 1 430 ? 9.631 41.275 -50.035 1.00 24.44 430 LEU A O 1
ATOM 3136 N N . GLU A 1 431 ? 11.448 41.289 -51.374 1.00 24.97 431 GLU A N 1
ATOM 3137 C CA . GLU A 1 431 ? 11.062 40.270 -52.383 1.00 24.97 431 GLU A CA 1
ATOM 3138 C C . GLU A 1 431 ? 11.929 38.972 -52.381 1.00 24.97 431 GLU A C 1
ATOM 3140 O O . GLU A 1 431 ? 12.998 38.951 -51.780 1.00 24.97 431 GLU A O 1
ATOM 3145 N N . ASP A 1 432 ? 11.465 37.933 -53.108 1.00 24.84 432 ASP A N 1
ATOM 3146 C CA . ASP A 1 432 ? 12.164 36.777 -53.746 1.00 24.84 432 ASP A CA 1
ATOM 3147 C C . ASP A 1 432 ? 13.202 35.910 -52.971 1.00 24.84 432 ASP A C 1
ATOM 3149 O O . ASP A 1 432 ? 14.168 36.386 -52.384 1.00 24.84 432 ASP A O 1
ATOM 3153 N N . SER A 1 433 ? 13.187 34.563 -53.065 1.00 22.70 433 SER A N 1
ATOM 3154 C CA . SER A 1 433 ? 13.703 33.803 -54.239 1.00 22.70 433 SER A CA 1
ATOM 3155 C C . SER A 1 433 ? 13.435 32.267 -54.194 1.00 22.70 433 SER A C 1
ATOM 3157 O O . SER A 1 433 ? 13.187 31.699 -53.134 1.00 22.70 433 SER A O 1
ATOM 3159 N N . PHE A 1 434 ? 13.557 31.569 -55.342 1.00 21.58 434 PHE A N 1
ATOM 3160 C CA . PHE A 1 434 ? 13.323 30.111 -55.565 1.00 21.58 434 PHE A CA 1
ATOM 3161 C C . PHE A 1 434 ? 14.587 29.205 -55.528 1.00 21.58 434 PHE A C 1
ATOM 3163 O O . PHE A 1 434 ? 15.676 29.713 -55.774 1.00 21.58 434 PHE A O 1
ATOM 3170 N N . ILE A 1 435 ? 14.426 27.859 -55.389 1.00 21.17 435 ILE A N 1
ATOM 3171 C CA . ILE A 1 435 ? 15.186 26.761 -56.090 1.00 21.17 435 ILE A CA 1
ATOM 3172 C C . ILE A 1 435 ? 14.647 25.324 -55.757 1.00 21.17 435 ILE A C 1
ATOM 3174 O O . ILE A 1 435 ? 13.861 25.167 -54.829 1.00 21.17 435 ILE A O 1
ATOM 3178 N N . SER A 1 436 ? 15.015 24.271 -56.526 1.00 21.27 436 SER A N 1
ATOM 3179 C CA . SER A 1 436 ? 14.615 22.834 -56.350 1.00 21.27 436 SER A CA 1
ATOM 3180 C C . SER A 1 436 ? 15.822 21.844 -56.504 1.00 21.27 436 SER A C 1
ATOM 3182 O O . SER A 1 436 ? 16.943 22.319 -56.361 1.00 21.27 436 SER A O 1
ATOM 3184 N N . ILE A 1 437 ? 15.803 20.498 -56.695 1.00 24.25 437 ILE A N 1
ATOM 3185 C CA . ILE A 1 437 ? 15.049 19.554 -57.586 1.00 24.25 437 ILE A CA 1
ATOM 3186 C C . ILE A 1 437 ? 14.962 18.091 -56.941 1.00 24.25 437 ILE A C 1
ATOM 3188 O O . ILE A 1 437 ? 15.007 18.062 -55.713 1.00 24.25 437 ILE A O 1
ATOM 3192 N N . PRO A 1 438 ? 14.755 16.881 -57.579 1.00 29.12 438 PRO A N 1
ATOM 3193 C CA . PRO A 1 438 ? 13.909 15.819 -56.950 1.00 29.12 438 PRO A CA 1
ATOM 3194 C C . PRO A 1 438 ? 14.362 14.310 -56.906 1.00 29.12 438 PRO A C 1
ATOM 3196 O O . PRO A 1 438 ? 14.988 13.789 -57.823 1.00 29.12 438 PRO A O 1
ATOM 3199 N N . SER A 1 439 ? 13.767 13.544 -55.965 1.00 27.22 439 SER A N 1
ATOM 3200 C CA . SER A 1 439 ? 13.271 12.127 -56.076 1.00 27.22 439 SER A CA 1
ATOM 3201 C C . SER A 1 439 ? 14.197 10.874 -56.187 1.00 27.22 439 SER A C 1
ATOM 3203 O O . SER A 1 439 ? 15.115 10.840 -56.997 1.00 27.22 439 SER A O 1
ATOM 3205 N N . GLY A 1 440 ? 13.846 9.756 -55.494 1.00 23.03 440 GLY A N 1
ATOM 3206 C CA . GLY A 1 440 ? 14.470 8.419 -55.719 1.00 23.03 440 GLY A CA 1
ATOM 3207 C C . GLY A 1 440 ? 14.048 7.168 -54.877 1.00 23.03 440 GLY A C 1
ATOM 3208 O O . GLY A 1 440 ? 14.786 6.765 -53.994 1.00 23.03 440 GLY A O 1
ATOM 3209 N N . LYS A 1 441 ? 12.930 6.496 -55.230 1.00 23.48 441 LYS A N 1
ATOM 3210 C CA . LYS A 1 441 ? 12.576 5.032 -55.118 1.00 23.48 441 LYS A CA 1
ATOM 3211 C C . LYS A 1 441 ? 12.836 4.125 -53.858 1.00 23.48 441 LYS A C 1
ATOM 3213 O O . LYS A 1 441 ? 13.936 3.638 -53.656 1.00 23.48 441 LYS A O 1
ATOM 3218 N N . LEU A 1 442 ? 11.714 3.648 -53.271 1.00 22.11 442 LEU A N 1
ATOM 3219 C CA . LEU A 1 442 ? 11.296 2.236 -52.970 1.00 22.11 442 LEU A CA 1
ATOM 3220 C C . LEU A 1 442 ? 12.149 1.232 -52.132 1.00 22.11 442 LEU A C 1
ATOM 3222 O O . LEU A 1 442 ? 13.084 0.649 -52.670 1.00 22.11 442 LEU A O 1
ATOM 3226 N N . ALA A 1 443 ? 11.635 0.821 -50.950 1.00 20.14 443 ALA A N 1
ATOM 3227 C CA . ALA A 1 443 ? 11.284 -0.577 -50.556 1.00 20.14 443 ALA A CA 1
ATOM 3228 C C . ALA A 1 443 ? 10.679 -0.657 -49.116 1.00 20.14 443 ALA A C 1
ATOM 3230 O O . ALA A 1 443 ? 10.771 0.303 -48.361 1.00 20.14 443 ALA A O 1
ATOM 3231 N N . ALA A 1 444 ? 10.049 -1.784 -48.742 1.00 21.91 444 ALA A N 1
ATOM 3232 C CA . ALA A 1 444 ? 9.388 -2.085 -47.443 1.00 21.91 444 ALA A CA 1
ATOM 3233 C C . ALA A 1 444 ? 9.784 -3.530 -46.983 1.00 21.91 444 ALA A C 1
ATOM 3235 O O . ALA A 1 444 ? 10.412 -4.189 -47.820 1.00 21.91 444 ALA A O 1
ATOM 3236 N N . PRO A 1 445 ? 9.441 -4.095 -45.783 1.00 25.70 445 PRO A N 1
ATOM 3237 C CA . PRO A 1 445 ? 8.299 -3.787 -44.887 1.00 25.70 445 PRO A CA 1
ATOM 3238 C C . PRO A 1 445 ? 8.534 -3.958 -43.344 1.00 25.70 445 PRO A C 1
ATOM 3240 O O . PRO A 1 445 ? 9.665 -4.057 -42.889 1.00 25.70 445 PRO A O 1
ATOM 3243 N N . LEU A 1 446 ? 7.423 -4.077 -42.584 1.00 20.19 446 LEU A N 1
ATOM 3244 C CA . LEU A 1 446 ? 7.235 -4.659 -41.225 1.00 20.19 446 LEU A CA 1
ATOM 3245 C C . LEU A 1 446 ? 7.510 -3.825 -39.937 1.00 20.19 446 LEU A C 1
ATOM 3247 O O . LEU A 1 446 ? 8.592 -3.863 -39.371 1.00 20.19 446 LEU A O 1
ATOM 3251 N N . ALA A 1 447 ? 6.401 -3.291 -39.391 1.00 21.39 447 ALA A N 1
ATOM 3252 C CA . ALA A 1 447 ? 5.754 -3.741 -38.133 1.00 21.39 447 ALA A CA 1
ATOM 3253 C C . ALA A 1 447 ? 6.105 -3.148 -36.732 1.00 21.39 447 ALA A C 1
ATOM 3255 O O . ALA A 1 447 ? 7.259 -2.974 -36.371 1.00 21.39 447 ALA A O 1
ATOM 3256 N N . VAL A 1 448 ? 5.027 -3.008 -35.928 1.00 24.62 448 VAL A N 1
ATOM 3257 C CA . VAL A 1 448 ? 4.897 -2.860 -34.449 1.00 24.62 448 VAL A CA 1
ATOM 3258 C C . VAL A 1 448 ? 5.474 -1.606 -33.755 1.00 24.62 448 VAL A C 1
ATOM 3260 O O . VAL A 1 448 ? 6.638 -1.262 -33.914 1.00 24.62 448 VAL A O 1
ATOM 3263 N N . GLY A 1 449 ? 4.671 -1.015 -32.853 1.00 23.92 449 GLY A N 1
ATOM 3264 C CA . GLY A 1 449 ? 5.146 -0.190 -31.726 1.00 23.92 449 GLY A CA 1
ATOM 3265 C C . GLY A 1 449 ? 4.384 1.126 -31.521 1.00 23.92 449 GLY A C 1
ATOM 3266 O O . GLY A 1 449 ? 4.456 2.009 -32.370 1.00 23.92 449 GLY A O 1
ATOM 3267 N N . GLY A 1 450 ? 3.681 1.267 -30.391 1.00 27.44 450 GLY A N 1
ATOM 3268 C CA . GLY A 1 450 ? 3.011 2.512 -29.986 1.00 27.44 450 GLY A CA 1
ATOM 3269 C C . GLY A 1 450 ? 3.945 3.546 -29.336 1.00 27.44 450 GLY A C 1
ATOM 3270 O O . GLY A 1 450 ? 5.111 3.262 -29.048 1.00 27.44 450 GLY A O 1
ATOM 3271 N N . LEU A 1 451 ? 3.417 4.754 -29.112 1.00 26.38 451 LEU A N 1
ATOM 3272 C CA . LEU A 1 451 ? 4.043 5.787 -28.277 1.00 26.38 451 LEU A CA 1
ATOM 3273 C C . LEU A 1 451 ? 3.897 5.432 -26.791 1.00 26.38 451 LEU A C 1
ATOM 3275 O O . LEU A 1 451 ? 2.914 4.801 -26.433 1.00 26.38 451 LEU A O 1
ATOM 3279 N N . TRP A 1 452 ? 4.845 5.904 -25.975 1.00 24.70 452 TRP A N 1
ATOM 3280 C CA . TRP A 1 452 ? 4.627 6.592 -24.689 1.00 24.70 452 TRP A CA 1
ATOM 3281 C C . TRP A 1 452 ? 5.913 7.366 -24.335 1.00 24.70 452 TRP A C 1
ATOM 3283 O O . TRP A 1 452 ? 6.994 7.041 -24.851 1.00 24.70 452 TRP A O 1
ATOM 3293 N N . LEU A 1 453 ? 5.798 8.405 -23.506 1.00 25.30 453 LEU A N 1
ATOM 3294 C CA . LEU A 1 453 ? 6.897 9.250 -23.021 1.00 25.30 453 LEU A CA 1
ATOM 3295 C C . LEU A 1 453 ? 6.880 9.230 -21.489 1.00 25.30 453 LEU A C 1
ATOM 3297 O O . LEU A 1 453 ? 5.812 9.331 -20.905 1.00 25.30 453 LEU A O 1
ATOM 3301 N N . TRP A 1 454 ? 8.045 9.115 -20.849 1.00 22.44 454 TRP A N 1
ATOM 3302 C CA . TRP A 1 454 ? 8.195 9.246 -19.396 1.00 22.44 454 TRP A CA 1
ATOM 3303 C C . TRP A 1 454 ? 9.225 10.337 -19.094 1.00 22.44 454 TRP A C 1
ATOM 3305 O O . TRP A 1 454 ? 10.282 10.391 -19.729 1.00 22.44 454 TRP A O 1
ATOM 3315 N N . MET A 1 455 ? 8.923 11.178 -18.108 1.00 25.53 455 MET A N 1
ATOM 3316 C CA . MET A 1 455 ? 9.827 12.173 -17.534 1.00 25.53 455 MET A CA 1
ATOM 3317 C C . MET A 1 455 ? 9.781 12.029 -16.014 1.00 25.53 455 MET A C 1
ATOM 3319 O O . MET A 1 455 ? 8.699 12.029 -15.441 1.00 25.53 455 MET A O 1
ATOM 3323 N N . PHE A 1 456 ? 10.943 11.930 -15.366 1.00 25.36 456 PHE A N 1
ATOM 3324 C CA . PHE A 1 456 ? 11.035 12.012 -13.909 1.00 25.36 456 PHE A CA 1
ATOM 3325 C C . PHE A 1 456 ? 11.526 13.398 -13.497 1.00 25.36 456 PHE A C 1
ATOM 3327 O O . PHE A 1 456 ? 12.667 13.771 -13.771 1.00 25.36 456 PHE A O 1
ATOM 3334 N N . PHE A 1 457 ? 10.657 14.114 -12.795 1.00 27.94 457 PHE A N 1
ATOM 3335 C CA . PHE A 1 457 ? 10.998 15.196 -11.882 1.00 27.94 457 PHE A CA 1
ATOM 3336 C C . PHE A 1 457 ? 10.436 14.826 -10.509 1.00 27.94 457 PHE A C 1
ATOM 3338 O O . PHE A 1 457 ? 9.415 14.145 -10.426 1.00 27.94 457 PHE A O 1
ATOM 3345 N N . THR A 1 458 ? 11.071 15.302 -9.443 1.00 27.11 458 THR A N 1
ATOM 3346 C CA . THR A 1 458 ? 10.337 15.597 -8.210 1.00 27.11 458 THR A CA 1
ATOM 3347 C C . THR A 1 458 ? 9.431 16.786 -8.519 1.00 27.11 458 THR A C 1
ATOM 3349 O O . THR A 1 458 ? 9.943 17.875 -8.758 1.00 27.11 458 THR A O 1
ATOM 3352 N N . GLU A 1 459 ? 8.135 16.498 -8.628 1.00 28.86 459 GLU A N 1
ATOM 3353 C CA . GLU A 1 459 ? 6.980 17.396 -8.782 1.00 28.86 459 GLU A CA 1
ATOM 3354 C C . GLU A 1 459 ? 7.099 18.579 -9.769 1.00 28.86 459 GLU A C 1
ATOM 3356 O O . GLU A 1 459 ? 7.736 19.605 -9.541 1.00 28.86 459 GLU A O 1
ATOM 3361 N N . LEU A 1 460 ? 6.372 18.452 -10.886 1.00 29.14 460 LEU A N 1
ATOM 3362 C CA . LEU A 1 460 ? 6.084 19.537 -11.827 1.00 29.14 460 LEU A CA 1
ATOM 3363 C C . LEU A 1 460 ? 4.572 19.791 -11.878 1.00 29.14 460 LEU A C 1
ATOM 3365 O O . LEU A 1 460 ? 3.894 19.401 -12.829 1.00 29.14 460 LEU A O 1
ATOM 3369 N N . ARG A 1 461 ? 4.047 20.497 -10.874 1.00 35.34 461 ARG A N 1
ATOM 3370 C CA . ARG A 1 461 ? 2.774 21.221 -11.003 1.00 35.34 461 ARG A CA 1
ATOM 3371 C C . ARG A 1 461 ? 3.051 22.591 -11.650 1.00 35.34 461 ARG A C 1
ATOM 3373 O O . ARG A 1 461 ? 4.112 23.182 -11.430 1.00 35.34 461 ARG A O 1
ATOM 3380 N N . GLN A 1 462 ? 2.126 23.115 -12.459 1.00 28.61 462 GLN A N 1
ATOM 3381 C CA . GLN A 1 462 ? 2.194 24.474 -13.029 1.00 28.61 462 GLN A CA 1
ATOM 3382 C C . GLN A 1 462 ? 0.803 25.114 -13.100 1.00 28.61 462 GLN A C 1
ATOM 3384 O O . GLN A 1 462 ? -0.185 24.438 -13.367 1.00 28.61 462 GLN A O 1
ATOM 3389 N N . ARG A 1 463 ? 0.734 26.442 -12.928 1.00 24.98 463 ARG A N 1
ATOM 3390 C CA . ARG A 1 463 ? -0.485 27.219 -13.203 1.00 24.98 463 ARG A CA 1
ATOM 3391 C C . ARG A 1 463 ? -0.630 27.488 -14.708 1.00 24.98 463 ARG A C 1
ATOM 3393 O O . ARG A 1 463 ? 0.295 28.069 -15.285 1.00 24.98 463 ARG A O 1
ATOM 3400 N N . PRO A 1 464 ? -1.785 27.207 -15.338 1.00 25.83 464 PRO A N 1
ATOM 3401 C CA . PRO A 1 464 ? -2.124 27.828 -16.612 1.00 25.83 464 PRO A CA 1
ATOM 3402 C C . PRO A 1 464 ? -2.341 29.339 -16.424 1.00 25.83 464 PRO A C 1
ATOM 3404 O O . PRO A 1 464 ? -2.850 29.798 -15.399 1.00 25.83 464 PRO A O 1
ATOM 3407 N N . LEU A 1 465 ? -1.985 30.135 -17.436 1.00 25.66 465 LEU A N 1
ATOM 3408 C CA . LEU A 1 465 ? -2.314 31.564 -17.481 1.00 25.66 465 LEU A CA 1
ATOM 3409 C C . LEU A 1 465 ? -3.786 31.751 -17.874 1.00 25.66 465 LEU A C 1
ATOM 3411 O O . LEU A 1 465 ? -4.102 32.010 -19.036 1.00 25.66 465 LEU A O 1
ATOM 3415 N N . LEU A 1 466 ? -4.685 31.635 -16.895 1.00 26.53 466 LEU A N 1
ATOM 3416 C CA . LEU A 1 466 ? -6.068 32.088 -17.037 1.00 26.53 466 LEU A CA 1
ATOM 3417 C C . LEU A 1 466 ? -6.096 33.606 -17.263 1.00 26.53 466 LEU A C 1
ATOM 3419 O O . LEU A 1 466 ? -5.522 34.380 -16.496 1.00 26.53 466 LEU A O 1
ATOM 3423 N N . ALA A 1 467 ? -6.770 34.034 -18.331 1.00 25.19 467 ALA A N 1
ATOM 3424 C CA . ALA A 1 467 ? -6.952 35.444 -18.643 1.00 25.19 467 ALA A CA 1
ATOM 3425 C C . ALA A 1 467 ? -8.064 36.039 -17.765 1.00 25.19 467 ALA A C 1
ATOM 3427 O O . ALA A 1 467 ? -9.244 35.755 -17.961 1.00 25.19 467 ALA A O 1
ATOM 3428 N N . THR A 1 468 ? -7.690 36.882 -16.806 1.00 26.39 468 THR A N 1
ATOM 3429 C CA . THR A 1 468 ? -8.630 37.610 -15.945 1.00 26.39 468 THR A CA 1
ATOM 3430 C C . THR A 1 468 ? -9.363 38.718 -16.715 1.00 26.39 468 THR A C 1
ATOM 3432 O O . THR A 1 468 ? -8.714 39.538 -17.369 1.00 26.39 468 THR A O 1
ATOM 3435 N N . GLY A 1 469 ? -10.692 38.807 -16.564 1.00 26.36 469 GLY A N 1
ATOM 3436 C CA . GLY A 1 469 ? -11.423 40.081 -16.722 1.00 26.36 469 GLY A CA 1
ATOM 3437 C C . GLY A 1 469 ? -10.974 41.097 -15.656 1.00 26.36 469 GLY A C 1
ATOM 3438 O O . GLY A 1 469 ? -10.176 40.764 -14.784 1.00 26.36 469 GLY A O 1
ATOM 3439 N N . ASP A 1 470 ? -11.407 42.354 -15.621 1.00 25.28 470 ASP A N 1
ATOM 3440 C CA . ASP A 1 470 ? -12.535 43.089 -16.230 1.00 25.28 470 ASP A CA 1
ATOM 3441 C C . ASP A 1 470 ? -12.182 44.611 -16.067 1.00 25.28 470 ASP A C 1
ATOM 3443 O O . ASP A 1 470 ? -11.046 44.901 -15.673 1.00 25.28 470 ASP A O 1
ATOM 3447 N N . PRO A 1 471 ? -13.062 45.630 -16.188 1.00 41.06 471 PRO A N 1
ATOM 3448 C CA . PRO A 1 471 ? -14.125 45.955 -17.155 1.00 41.06 471 PRO A CA 1
ATOM 3449 C C . PRO A 1 471 ? -13.765 47.165 -18.056 1.00 41.06 471 PRO A C 1
ATOM 3451 O O . PRO A 1 471 ? -12.766 47.837 -17.815 1.00 41.06 471 PRO A O 1
ATOM 3454 N N . TYR A 1 472 ? -14.634 47.526 -19.025 1.00 24.30 472 TYR A N 1
ATOM 3455 C CA . TYR A 1 472 ? -15.246 48.882 -19.150 1.00 24.30 472 TYR A CA 1
ATOM 3456 C C . TYR A 1 472 ? -16.137 49.066 -20.413 1.00 24.30 472 TYR A C 1
ATOM 3458 O O . TYR A 1 472 ? -15.638 49.142 -21.528 1.00 24.30 472 TYR A O 1
ATOM 3466 N N . LEU A 1 473 ? -17.440 49.301 -20.183 1.00 23.83 473 LEU A N 1
ATOM 3467 C CA . LEU A 1 473 ? -18.379 50.178 -20.929 1.00 23.83 473 LEU A CA 1
ATOM 3468 C C . LEU A 1 473 ? -18.635 50.055 -22.467 1.00 23.83 473 LEU A C 1
ATOM 3470 O O . LEU A 1 473 ? -17.761 50.315 -23.286 1.00 23.83 473 LEU A O 1
ATOM 3474 N N . ARG A 1 474 ? -19.952 50.008 -22.785 1.00 23.47 474 ARG A N 1
ATOM 3475 C CA . ARG A 1 474 ? -20.683 50.489 -24.000 1.00 23.47 474 ARG A CA 1
ATOM 3476 C C . ARG A 1 474 ? -20.726 49.627 -25.278 1.00 23.47 474 ARG A C 1
ATOM 3478 O O . ARG A 1 474 ? -19.774 48.926 -25.574 1.00 23.47 474 ARG A O 1
ATOM 3485 N N . GLU A 1 475 ? -21.749 49.729 -26.150 1.00 25.23 475 GLU A N 1
ATOM 3486 C CA . GLU A 1 475 ? -23.173 50.186 -26.082 1.00 25.23 475 GLU A CA 1
ATOM 3487 C C . GLU A 1 475 ? -23.852 49.887 -27.450 1.00 25.23 475 GLU A C 1
ATOM 3489 O O . GLU A 1 475 ? -23.143 49.815 -28.450 1.00 25.23 475 GLU A O 1
ATOM 3494 N N . ALA A 1 476 ? -25.195 49.782 -27.502 1.00 23.11 476 ALA A N 1
ATOM 3495 C CA . ALA A 1 476 ? -26.039 49.504 -28.693 1.00 23.11 476 ALA A CA 1
ATOM 3496 C C . ALA A 1 476 ? -25.879 48.080 -29.307 1.00 23.11 476 ALA A C 1
ATOM 3498 O O . ALA A 1 476 ? -24.788 47.527 -29.341 1.00 23.11 476 ALA A O 1
ATOM 3499 N N . LEU A 1 477 ? -26.929 47.318 -29.658 1.00 23.62 477 LEU A N 1
ATOM 3500 C CA . LEU A 1 477 ? -28.118 47.573 -30.502 1.00 23.62 477 LEU A CA 1
ATOM 3501 C C . LEU A 1 477 ? -27.778 47.824 -31.983 1.00 23.62 477 LEU A C 1
ATOM 3503 O O . LEU A 1 477 ? -27.348 48.916 -32.323 1.00 23.62 477 LEU A O 1
ATOM 3507 N N . GLU A 1 478 ? -28.061 46.850 -32.862 1.00 24.02 478 GLU A N 1
ATOM 3508 C CA . GLU A 1 478 ? -29.157 46.920 -33.858 1.00 24.02 478 GLU A CA 1
ATOM 3509 C C . GLU A 1 478 ? -29.225 45.660 -34.764 1.00 24.02 478 GLU A C 1
ATOM 3511 O O . GLU A 1 478 ? -28.209 45.045 -35.057 1.00 24.02 478 GLU A O 1
ATOM 3516 N N . THR A 1 479 ? -30.458 45.280 -35.141 1.00 25.81 479 THR A N 1
ATOM 3517 C CA . THR A 1 479 ? -30.949 44.469 -36.298 1.00 25.81 479 THR A CA 1
ATOM 3518 C C . THR A 1 479 ? -30.009 43.528 -37.092 1.00 25.81 479 THR A C 1
ATOM 3520 O O . THR A 1 479 ? -28.925 43.923 -37.497 1.00 25.81 479 THR A O 1
ATOM 3523 N N . GLY A 1 480 ? -30.420 42.333 -37.547 1.00 24.25 480 GLY A N 1
ATOM 3524 C CA . GLY A 1 480 ? -31.747 41.686 -37.551 1.00 24.25 480 GLY A CA 1
ATOM 3525 C C . GLY A 1 480 ? -32.043 40.982 -38.897 1.00 24.25 480 GLY A C 1
ATOM 3526 O O . GLY A 1 480 ? -31.594 41.467 -39.928 1.00 24.25 480 GLY A O 1
ATOM 3527 N N . GLU A 1 481 ? -32.833 39.891 -38.879 1.00 26.38 481 GLU A N 1
ATOM 3528 C CA . GLU A 1 481 ? -33.319 39.116 -40.060 1.00 26.38 481 GLU A CA 1
ATOM 3529 C C . GLU A 1 481 ? -32.216 38.402 -40.906 1.00 26.38 481 GLU A C 1
ATOM 3531 O O . GLU A 1 481 ? -31.044 38.750 -40.837 1.00 26.38 481 GLU A O 1
ATOM 3536 N N . GLY A 1 482 ? -32.462 37.346 -41.703 1.00 25.31 482 GLY A N 1
ATOM 3537 C CA . GLY A 1 482 ? -33.652 36.499 -41.899 1.00 25.31 482 GLY A CA 1
ATOM 3538 C C . GLY A 1 482 ? -33.563 35.595 -43.162 1.00 25.31 482 GLY A C 1
ATOM 3539 O O . GLY A 1 482 ? -32.725 35.814 -44.029 1.00 25.31 482 GLY A O 1
ATOM 3540 N N . THR A 1 483 ? -34.490 34.630 -43.300 1.00 25.39 483 THR A N 1
ATOM 3541 C CA . THR A 1 483 ? -34.906 33.893 -44.538 1.00 25.39 483 THR A CA 1
ATOM 3542 C C . THR A 1 483 ? -34.057 32.746 -45.166 1.00 25.39 483 THR A C 1
ATOM 3544 O O . THR A 1 483 ? -33.056 32.947 -45.840 1.00 25.39 483 THR A O 1
ATOM 3547 N N . ASP A 1 484 ? -34.572 31.514 -45.010 1.00 24.33 484 ASP A N 1
ATOM 3548 C CA . ASP A 1 484 ? -34.932 30.486 -46.026 1.00 24.33 484 ASP A CA 1
ATOM 3549 C C . ASP A 1 484 ? -34.079 30.108 -47.279 1.00 24.33 484 ASP A C 1
ATOM 3551 O O . ASP A 1 484 ? -34.292 30.617 -48.376 1.00 24.33 484 ASP A O 1
ATOM 3555 N N . GLY A 1 485 ? -33.374 28.962 -47.180 1.00 22.38 485 GLY A N 1
ATOM 3556 C CA . GLY A 1 485 ? -33.453 27.807 -48.121 1.00 22.38 485 GLY A CA 1
ATOM 3557 C C . GLY A 1 485 ? -33.026 27.945 -49.610 1.00 22.38 485 GLY A C 1
ATOM 3558 O O . GLY A 1 485 ? -32.372 28.902 -50.000 1.00 22.38 485 GLY A O 1
ATOM 3559 N N . PRO A 1 486 ? -33.396 26.986 -50.502 1.00 34.69 486 PRO A N 1
ATOM 3560 C CA . PRO A 1 486 ? -33.471 25.528 -50.293 1.00 34.69 486 PRO A CA 1
ATOM 3561 C C . PRO A 1 486 ? -32.885 24.651 -51.453 1.00 34.69 486 PRO A C 1
ATOM 3563 O O . PRO A 1 486 ? -32.857 25.053 -52.608 1.00 34.69 486 PRO A O 1
ATOM 3566 N N . ARG A 1 487 ? -32.551 23.376 -51.154 1.00 25.31 487 ARG A N 1
ATOM 3567 C CA . ARG A 1 487 ? -32.524 22.162 -52.039 1.00 25.31 487 ARG A CA 1
ATOM 3568 C C . ARG A 1 487 ? -32.001 22.250 -53.506 1.00 25.31 487 ARG A C 1
ATOM 3570 O O . ARG A 1 487 ? -32.672 22.799 -54.371 1.00 25.31 487 ARG A O 1
ATOM 3577 N N . SER A 1 488 ? -31.078 21.346 -53.894 1.00 24.78 488 SER A N 1
ATOM 3578 C CA . SER A 1 488 ? -31.460 20.081 -54.597 1.00 24.78 488 SER A CA 1
ATOM 3579 C C . SER A 1 488 ? -30.316 19.182 -55.142 1.00 24.78 488 SER A C 1
ATOM 3581 O O . SER A 1 488 ? -29.267 19.622 -55.588 1.00 24.78 488 SER A O 1
ATOM 3583 N N . SER A 1 489 ? -30.603 17.872 -55.118 1.00 25.03 489 SER A N 1
ATOM 3584 C CA . SER A 1 489 ? -30.057 16.708 -55.858 1.00 25.03 489 SER A CA 1
ATOM 3585 C C . SER A 1 489 ? -28.948 16.832 -56.931 1.00 25.03 489 SER A C 1
ATOM 3587 O O . SER A 1 489 ? -29.119 17.552 -57.913 1.00 25.03 489 SER A O 1
ATOM 3589 N N . ARG A 1 490 ? -28.034 15.835 -56.946 1.00 25.39 490 ARG A N 1
ATOM 3590 C CA . ARG A 1 490 ? -28.002 14.728 -57.954 1.00 25.39 490 ARG A CA 1
ATOM 3591 C C . ARG A 1 490 ? -27.020 13.591 -57.581 1.00 25.39 490 ARG A C 1
ATOM 3593 O O . ARG A 1 490 ? -26.007 13.824 -56.938 1.00 25.39 490 ARG A O 1
ATOM 3600 N N . ARG A 1 491 ? -27.315 12.355 -58.020 1.00 26.20 491 ARG A N 1
ATOM 3601 C CA . ARG A 1 491 ? -26.431 11.160 -57.999 1.00 26.20 491 ARG A CA 1
ATOM 3602 C C . ARG A 1 491 ? -26.416 10.499 -59.388 1.00 26.20 491 ARG A C 1
ATOM 3604 O O . ARG A 1 491 ? -27.457 10.510 -60.044 1.00 26.20 491 ARG A O 1
ATOM 3611 N N . PRO A 1 492 ? -25.328 9.801 -59.759 1.00 26.22 492 PRO A N 1
ATOM 3612 C CA . PRO A 1 492 ? -25.396 8.647 -60.666 1.00 26.22 492 PRO A CA 1
ATOM 3613 C C . PRO A 1 492 ? -24.893 7.327 -60.028 1.00 26.22 492 PRO A C 1
ATOM 3615 O O . PRO A 1 492 ? -24.053 7.325 -59.133 1.00 26.22 492 PRO A O 1
ATOM 3618 N N . ARG A 1 493 ? -25.388 6.186 -60.535 1.00 24.12 493 ARG A N 1
ATOM 3619 C CA . ARG A 1 493 ? -24.691 4.869 -60.556 1.00 24.12 493 ARG A CA 1
ATOM 3620 C C . ARG A 1 493 ? -23.978 4.758 -61.936 1.00 24.12 493 ARG A C 1
ATOM 3622 O O . ARG A 1 493 ? -24.256 5.601 -62.780 1.00 24.12 493 ARG A O 1
ATOM 3629 N N . VAL A 1 494 ? -23.084 3.829 -62.309 1.00 27.02 494 VAL A N 1
ATOM 3630 C CA . VAL A 1 494 ? -22.794 2.399 -62.006 1.00 27.02 494 VAL A CA 1
ATOM 3631 C C . VAL A 1 494 ? -21.275 2.169 -62.263 1.00 27.02 494 VAL A C 1
ATOM 3633 O O . VAL A 1 494 ? -20.721 2.871 -63.098 1.00 27.02 494 VAL A O 1
ATOM 3636 N N . GLY A 1 495 ? -20.512 1.234 -61.670 1.00 23.86 495 GLY A N 1
ATOM 3637 C CA . GLY A 1 495 ? -20.803 0.205 -60.655 1.00 23.86 495 GLY A CA 1
ATOM 3638 C C . GLY A 1 495 ? -20.404 -1.232 -61.078 1.00 23.86 495 GLY A C 1
ATOM 3639 O O . GLY A 1 495 ? -21.272 -1.991 -61.495 1.00 23.86 495 GLY A O 1
ATOM 3640 N N . GLY A 1 496 ? -19.124 -1.632 -60.960 1.00 25.58 496 GLY A N 1
ATOM 3641 C CA . GLY A 1 496 ? -18.600 -2.938 -61.428 1.00 25.58 496 GLY A CA 1
ATOM 3642 C C . GLY A 1 496 ? -17.880 -3.771 -60.351 1.00 25.58 496 GLY A C 1
ATOM 3643 O O . GLY A 1 496 ? -17.134 -3.230 -59.543 1.00 25.58 496 GLY A O 1
ATOM 3644 N N . ARG A 1 497 ? -18.096 -5.098 -60.333 1.00 27.84 497 ARG A N 1
ATOM 3645 C CA . ARG A 1 497 ? -17.555 -6.032 -59.318 1.00 27.84 497 ARG A CA 1
ATOM 3646 C C . ARG A 1 497 ? -16.295 -6.774 -59.789 1.00 27.84 497 ARG A C 1
ATOM 3648 O O . ARG A 1 497 ? -16.326 -7.422 -60.832 1.00 27.84 497 ARG A O 1
ATOM 3655 N N . ARG A 1 498 ? -15.281 -6.866 -58.921 1.00 25.78 498 ARG A N 1
ATOM 3656 C CA . ARG A 1 498 ? -14.405 -8.049 -58.788 1.00 25.78 498 ARG A CA 1
ATOM 3657 C C . ARG A 1 498 ? -14.234 -8.375 -57.301 1.00 25.78 498 ARG A C 1
ATOM 3659 O O . ARG A 1 498 ? -14.070 -7.466 -56.497 1.00 25.78 498 ARG A O 1
ATOM 3666 N N . ARG A 1 499 ? -14.320 -9.660 -56.941 1.00 26.69 499 ARG A N 1
ATOM 3667 C CA . ARG A 1 499 ? -13.992 -10.158 -55.594 1.00 26.69 499 ARG A CA 1
ATOM 3668 C C . ARG A 1 499 ? -12.481 -10.377 -55.491 1.00 26.69 499 ARG A C 1
ATOM 3670 O O . ARG A 1 499 ? -11.875 -10.858 -56.445 1.00 26.69 499 ARG A O 1
ATOM 3677 N N . ILE A 1 500 ? -11.930 -10.098 -54.318 1.00 25.94 500 ILE A N 1
ATOM 3678 C CA . ILE A 1 500 ? -10.628 -10.575 -53.833 1.00 25.94 500 ILE A CA 1
ATOM 3679 C C . ILE A 1 500 ? -10.956 -11.368 -52.552 1.00 25.94 500 ILE A C 1
ATOM 3681 O O . ILE A 1 500 ? -11.879 -10.958 -51.841 1.00 25.94 500 ILE A O 1
ATOM 3685 N N . PRO A 1 501 ? -10.345 -12.541 -52.297 1.00 24.42 501 PRO A N 1
ATOM 3686 C CA . PRO A 1 501 ? -10.758 -13.396 -51.188 1.00 24.42 501 PRO A CA 1
ATOM 3687 C C . PRO A 1 501 ? -10.447 -12.762 -49.829 1.00 24.42 501 PRO A C 1
ATOM 3689 O O . PRO A 1 501 ? -9.360 -12.230 -49.614 1.00 24.42 501 PRO A O 1
ATOM 3692 N N . PHE A 1 502 ? -11.397 -12.880 -48.902 1.00 23.17 502 PHE A N 1
ATOM 3693 C CA . PHE A 1 502 ? -11.105 -12.785 -47.476 1.00 23.17 502 PHE A CA 1
ATOM 3694 C C . PHE A 1 502 ? -10.234 -13.989 -47.100 1.00 23.17 502 PHE A C 1
ATOM 3696 O O . PHE A 1 502 ? -10.609 -15.123 -47.405 1.00 23.17 502 PHE A O 1
ATOM 3703 N N . TYR A 1 503 ? -9.116 -13.756 -46.414 1.00 26.95 503 TYR A N 1
ATOM 3704 C CA . TYR A 1 503 ? -8.565 -14.795 -45.551 1.00 26.95 503 TYR A CA 1
ATOM 3705 C C . TYR A 1 503 ? -9.528 -14.938 -44.374 1.00 26.95 503 TYR A C 1
ATOM 3707 O O . TYR A 1 503 ? -9.756 -13.974 -43.642 1.00 26.95 503 TYR A O 1
ATOM 3715 N N . ALA A 1 504 ? -10.128 -16.117 -44.223 1.00 24.16 504 ALA A N 1
ATOM 3716 C CA . ALA A 1 504 ? -10.753 -16.469 -42.961 1.00 24.16 504 ALA A CA 1
ATOM 3717 C C . ALA A 1 504 ? -9.635 -16.618 -41.922 1.00 24.16 504 ALA A C 1
ATOM 3719 O O . ALA A 1 504 ? -8.627 -17.271 -42.191 1.00 24.16 504 ALA A O 1
ATOM 3720 N N . MET A 1 505 ? -9.808 -16.000 -40.757 1.00 26.03 505 MET A N 1
ATOM 3721 C CA . MET A 1 505 ? -9.091 -16.444 -39.569 1.00 26.03 505 MET A CA 1
ATOM 3722 C C . MET A 1 505 ? -9.778 -17.744 -39.147 1.00 26.03 505 MET A C 1
ATOM 3724 O O . MET A 1 505 ? -10.987 -17.717 -38.902 1.00 26.03 505 MET A O 1
ATOM 3728 N N . ASP A 1 506 ? -9.061 -18.867 -39.129 1.00 26.09 506 ASP A N 1
ATOM 3729 C CA . ASP A 1 506 ? -9.661 -20.137 -38.719 1.00 26.09 506 ASP A CA 1
ATOM 3730 C C . ASP A 1 506 ? -10.115 -20.033 -37.258 1.00 26.09 506 ASP A C 1
ATOM 3732 O O . ASP A 1 506 ? -9.323 -19.787 -36.345 1.00 26.09 506 ASP A O 1
ATOM 3736 N N . TYR A 1 507 ? -11.424 -20.171 -37.054 1.00 29.08 507 TYR A N 1
ATOM 3737 C CA . TYR A 1 507 ? -12.045 -20.142 -35.736 1.00 29.08 507 TYR A CA 1
ATOM 3738 C C . TYR A 1 507 ? -11.591 -21.392 -34.976 1.00 29.08 507 TYR A C 1
ATOM 3740 O O . TYR A 1 507 ? -11.793 -22.507 -35.459 1.00 29.08 507 TYR A O 1
ATOM 3748 N N . ILE A 1 508 ? -10.985 -21.233 -33.797 1.00 36.53 508 ILE A N 1
ATOM 3749 C CA . ILE A 1 508 ? -10.637 -22.385 -32.955 1.00 36.53 508 ILE A CA 1
ATOM 3750 C C . ILE A 1 508 ? -11.947 -23.020 -32.480 1.00 36.53 508 ILE A C 1
ATOM 3752 O O . ILE A 1 508 ? -12.681 -22.436 -31.683 1.00 36.53 508 ILE A O 1
ATOM 3756 N N . GLU A 1 509 ? -12.257 -24.209 -32.993 1.00 33.66 509 GLU A N 1
ATOM 3757 C CA . GLU A 1 509 ? -13.510 -24.893 -32.687 1.00 33.66 509 GLU A CA 1
ATOM 3758 C C . GLU A 1 509 ? -13.598 -25.288 -31.202 1.00 33.66 509 GLU A C 1
ATOM 3760 O O . GLU A 1 509 ? -12.775 -26.037 -30.675 1.00 33.66 509 GLU A O 1
ATOM 3765 N N . GLY A 1 510 ? -14.672 -24.851 -30.541 1.00 36.16 510 GLY A N 1
ATOM 3766 C CA . GLY A 1 510 ? -15.318 -25.648 -29.496 1.00 36.16 510 GLY A CA 1
ATOM 3767 C C . GLY A 1 510 ? -14.662 -25.725 -28.113 1.00 36.16 510 GLY A C 1
ATOM 3768 O O . GLY A 1 510 ? -15.082 -26.572 -27.326 1.00 36.16 510 GLY A O 1
ATOM 3769 N N . LYS A 1 511 ? -13.699 -24.863 -27.757 1.00 34.56 511 LYS A N 1
ATOM 3770 C CA . LYS A 1 511 ? -13.281 -24.697 -26.349 1.00 34.56 511 LYS A CA 1
ATOM 3771 C C . LYS A 1 511 ? -13.882 -23.438 -25.726 1.00 34.56 511 LYS A C 1
ATOM 3773 O O . LYS A 1 511 ? -13.480 -22.328 -26.053 1.00 34.56 511 LYS A O 1
ATOM 3778 N N . SER A 1 512 ? -14.821 -23.636 -24.800 1.00 37.78 512 SER A N 1
ATOM 3779 C CA . SER A 1 512 ? -15.325 -22.576 -23.919 1.00 37.78 512 SER A CA 1
ATOM 3780 C C . SER A 1 512 ? -14.216 -22.061 -22.997 1.00 37.78 512 SER A C 1
ATOM 3782 O O . SER A 1 512 ? -13.449 -22.860 -22.454 1.00 37.78 512 SER A O 1
ATOM 3784 N N . LEU A 1 513 ? -14.194 -20.748 -22.746 1.00 41.47 513 LEU A N 1
ATOM 3785 C CA . LEU A 1 513 ? -13.359 -20.120 -21.711 1.00 41.47 513 LEU A CA 1
ATOM 3786 C C . LEU A 1 513 ? -13.633 -20.698 -20.312 1.00 41.47 513 LEU A C 1
ATOM 3788 O O . LEU A 1 513 ? -12.710 -20.815 -19.513 1.00 41.47 513 LEU A O 1
ATOM 3792 N N . SER A 1 514 ? -14.854 -21.177 -20.048 1.00 46.78 514 SER A N 1
ATOM 3793 C CA . SER A 1 514 ? -15.197 -21.864 -18.792 1.00 46.78 514 SER A CA 1
ATOM 3794 C C . SER A 1 514 ? -14.417 -23.168 -18.558 1.00 46.78 514 SER A C 1
ATOM 3796 O O . SER A 1 514 ? -14.401 -23.666 -17.442 1.00 46.78 514 SER A O 1
ATOM 3798 N N . GLY A 1 515 ? -13.774 -23.731 -19.589 1.00 39.28 515 GLY A N 1
ATOM 3799 C CA . GLY A 1 515 ? -12.871 -24.885 -19.480 1.00 39.28 515 GLY A CA 1
ATOM 3800 C C . GLY A 1 515 ? -11.390 -24.517 -19.311 1.00 39.28 515 GLY A C 1
ATOM 3801 O O . GLY A 1 515 ? -10.537 -25.393 -19.452 1.00 39.28 515 GLY A O 1
ATOM 3802 N N . LEU A 1 516 ? -11.080 -23.234 -19.092 1.00 42.28 516 LEU A N 1
ATOM 3803 C CA . LEU A 1 516 ? -9.737 -22.715 -18.792 1.00 42.28 516 LEU A CA 1
ATOM 3804 C C . LEU A 1 516 ? -9.623 -22.154 -17.364 1.00 42.28 516 LEU A C 1
ATOM 3806 O O . LEU A 1 516 ? -8.514 -21.890 -16.908 1.00 42.28 516 LEU A O 1
ATOM 3810 N N . ILE A 1 517 ? -10.748 -22.002 -16.660 1.00 47.19 517 ILE A N 1
ATOM 3811 C CA . ILE A 1 517 ? -10.788 -21.673 -15.233 1.00 47.19 517 ILE A CA 1
ATOM 3812 C C . ILE A 1 517 ? -10.355 -22.924 -14.458 1.00 47.19 517 ILE A C 1
ATOM 3814 O O . ILE A 1 517 ? -10.949 -23.989 -14.625 1.00 47.19 517 ILE A O 1
ATOM 3818 N N . GLN A 1 518 ? -9.313 -22.812 -13.632 1.00 43.72 518 GLN A N 1
ATOM 3819 C CA . GLN A 1 518 ? -8.975 -23.856 -12.662 1.00 43.72 518 GLN A CA 1
ATOM 3820 C C . GLN A 1 518 ? -9.894 -23.733 -11.442 1.00 43.72 518 GLN A C 1
ATOM 3822 O O . GLN A 1 518 ? -10.175 -22.628 -10.987 1.00 43.72 518 GLN A O 1
ATOM 3827 N N . GLU A 1 519 ? -10.353 -24.865 -10.911 1.00 49.09 519 GLU A N 1
ATOM 3828 C CA . GLU A 1 519 ? -11.087 -24.905 -9.643 1.00 49.09 519 GLU A CA 1
ATOM 3829 C C . GLU A 1 519 ? -10.165 -24.510 -8.473 1.00 49.09 519 GLU A C 1
ATOM 3831 O O . GLU A 1 519 ? -8.961 -24.774 -8.507 1.00 49.09 519 GLU A O 1
ATOM 3836 N N . ASN A 1 520 ? -10.727 -23.890 -7.430 1.00 57.69 520 ASN A N 1
ATOM 3837 C CA . ASN A 1 520 ? -9.969 -23.414 -6.268 1.00 57.69 520 ASN A CA 1
ATOM 3838 C C . ASN A 1 520 ? -9.345 -24.586 -5.482 1.00 57.69 520 ASN A C 1
ATOM 3840 O O . ASN A 1 520 ? -10.041 -25.303 -4.761 1.00 57.69 520 ASN A O 1
ATOM 3844 N N . GLU A 1 521 ? -8.026 -24.770 -5.589 1.00 57.47 521 GLU A N 1
ATOM 3845 C CA . GLU A 1 521 ? -7.304 -25.844 -4.897 1.00 57.47 521 GLU A CA 1
ATOM 3846 C C . GLU A 1 521 ? -6.941 -25.457 -3.450 1.00 57.47 521 GLU A C 1
ATOM 3848 O O . GLU A 1 521 ? -6.183 -24.520 -3.197 1.00 57.47 521 GLU A O 1
ATOM 3853 N N . VAL A 1 522 ? -7.443 -26.223 -2.475 1.00 59.59 522 VAL A N 1
ATOM 3854 C CA . VAL A 1 522 ? -7.113 -26.034 -1.054 1.00 59.59 522 VAL A CA 1
ATOM 3855 C C . VAL A 1 522 ? -5.743 -26.648 -0.748 1.00 59.59 522 VAL A C 1
ATOM 3857 O O . VAL A 1 522 ? -5.608 -27.861 -0.573 1.00 59.59 522 VAL A O 1
ATOM 3860 N N . ILE A 1 523 ? -4.723 -25.792 -0.654 1.00 63.50 523 ILE A N 1
ATOM 3861 C CA . ILE A 1 523 ? -3.326 -26.186 -0.422 1.00 63.50 523 ILE A CA 1
ATOM 3862 C C . ILE A 1 523 ? -3.181 -27.000 0.887 1.00 63.50 523 ILE A C 1
ATOM 3864 O O . ILE A 1 523 ? -3.549 -26.517 1.963 1.00 63.50 523 ILE A O 1
ATOM 3868 N N . PRO A 1 524 ? -2.593 -28.216 0.856 1.00 57.56 524 PRO A N 1
ATOM 3869 C CA . PRO A 1 524 ? -2.425 -29.040 2.051 1.00 57.56 524 PRO A CA 1
ATOM 3870 C C . PRO A 1 524 ? -1.575 -28.379 3.144 1.00 57.56 524 PRO A C 1
ATOM 3872 O O . PRO A 1 524 ? -0.500 -27.840 2.882 1.00 57.56 524 PRO A O 1
ATOM 3875 N N . ARG A 1 525 ? -2.006 -28.535 4.403 1.00 52.72 525 ARG A N 1
ATOM 3876 C CA . ARG A 1 525 ? -1.435 -27.899 5.609 1.00 52.72 525 ARG A CA 1
ATOM 3877 C C . ARG A 1 525 ? 0.101 -27.832 5.677 1.00 52.72 525 ARG A C 1
ATOM 3879 O O . ARG A 1 525 ? 0.625 -26.798 6.066 1.00 52.72 525 ARG A O 1
ATOM 3886 N N . ARG A 1 526 ? 0.832 -28.884 5.282 1.00 55.09 526 ARG A N 1
ATOM 3887 C CA . ARG A 1 526 ? 2.314 -28.887 5.297 1.00 55.09 526 ARG A CA 1
ATOM 3888 C C . ARG A 1 526 ? 2.949 -27.880 4.334 1.00 55.09 526 ARG A C 1
ATOM 3890 O O . ARG A 1 526 ? 4.006 -27.343 4.643 1.00 55.09 526 ARG A O 1
ATOM 3897 N N . ALA A 1 527 ? 2.333 -27.640 3.178 1.00 55.88 527 ALA A N 1
ATOM 3898 C CA . ALA A 1 527 ? 2.796 -26.616 2.247 1.00 55.88 527 ALA A CA 1
ATOM 3899 C C . ALA A 1 527 ? 2.476 -25.215 2.793 1.00 55.88 527 ALA A C 1
ATOM 3901 O O . ALA A 1 527 ? 3.330 -24.336 2.735 1.00 55.88 527 ALA A O 1
ATOM 3902 N N . ALA A 1 528 ? 1.311 -25.038 3.428 1.00 62.91 528 ALA A N 1
ATOM 3903 C CA . ALA A 1 528 ? 0.963 -23.795 4.119 1.00 62.91 528 ALA A CA 1
ATOM 3904 C C . ALA A 1 528 ? 1.929 -23.482 5.285 1.00 62.91 528 ALA A C 1
ATOM 3906 O O . ALA A 1 528 ? 2.365 -22.345 5.437 1.00 62.91 528 ALA A O 1
ATOM 3907 N N . GLU A 1 529 ? 2.327 -24.493 6.067 1.00 66.94 529 GLU A N 1
ATOM 3908 C CA . GLU A 1 529 ? 3.329 -24.369 7.138 1.00 66.94 529 GLU A CA 1
ATOM 3909 C C . GLU A 1 529 ? 4.713 -23.953 6.588 1.00 66.94 529 GLU A C 1
ATOM 3911 O O . GLU A 1 529 ? 5.359 -23.087 7.173 1.00 66.94 529 GLU A O 1
ATOM 3916 N N . PHE A 1 530 ? 5.142 -24.476 5.430 1.00 68.88 530 PHE A N 1
ATOM 3917 C CA . PHE A 1 530 ? 6.390 -24.056 4.769 1.00 68.88 530 PHE A CA 1
ATOM 3918 C C . PHE A 1 530 ? 6.320 -22.623 4.207 1.00 68.88 530 PHE A C 1
ATOM 3920 O O . PHE A 1 530 ? 7.231 -21.824 4.431 1.00 68.88 530 PHE A O 1
ATOM 3927 N N . VAL A 1 531 ? 5.221 -22.271 3.528 1.00 69.50 531 VAL A N 1
ATOM 3928 C CA . VAL A 1 531 ? 4.974 -20.908 3.018 1.00 69.50 531 VAL A CA 1
ATOM 3929 C C . VAL A 1 531 ? 4.939 -19.893 4.162 1.00 69.50 531 VAL A C 1
ATOM 3931 O O . VAL A 1 531 ? 5.525 -18.819 4.034 1.00 69.50 531 VAL A O 1
ATOM 3934 N N . ARG A 1 532 ? 4.339 -20.245 5.307 1.00 72.75 532 ARG A N 1
ATOM 3935 C CA . ARG A 1 532 ? 4.333 -19.408 6.513 1.00 72.75 532 ARG A CA 1
ATOM 3936 C C . ARG A 1 532 ? 5.751 -19.090 6.998 1.00 72.75 532 ARG A C 1
ATOM 3938 O O . ARG A 1 532 ? 6.046 -17.921 7.215 1.00 72.75 532 ARG A O 1
ATOM 3945 N N . THR A 1 533 ? 6.637 -20.081 7.118 1.00 72.75 533 THR A N 1
ATOM 3946 C CA . THR A 1 533 ? 8.028 -19.840 7.551 1.00 72.75 533 THR A CA 1
ATOM 3947 C C . THR A 1 533 ? 8.798 -18.948 6.571 1.00 72.75 533 THR A C 1
ATOM 3949 O O . THR A 1 533 ? 9.590 -18.106 7.000 1.00 72.75 533 THR A O 1
ATOM 3952 N N . ILE A 1 534 ? 8.545 -19.068 5.261 1.00 74.56 534 ILE A N 1
ATOM 3953 C CA . ILE A 1 534 ? 9.097 -18.134 4.266 1.00 74.56 534 ILE A CA 1
ATOM 3954 C C . ILE A 1 534 ? 8.545 -16.720 4.498 1.00 74.56 534 ILE A C 1
ATOM 3956 O O . ILE A 1 534 ? 9.331 -15.776 4.555 1.00 74.56 534 ILE A O 1
ATOM 3960 N N . ALA A 1 535 ? 7.230 -16.563 4.668 1.00 72.69 535 ALA A N 1
ATOM 3961 C CA . ALA A 1 535 ? 6.599 -15.262 4.890 1.00 72.69 535 ALA A CA 1
ATOM 3962 C C . ALA A 1 535 ? 7.129 -14.571 6.160 1.00 72.69 535 ALA A C 1
ATOM 3964 O O . ALA A 1 535 ? 7.558 -13.421 6.089 1.00 72.69 535 ALA A O 1
ATOM 3965 N N . GLU A 1 536 ? 7.195 -15.286 7.287 1.00 79.62 536 GLU A N 1
ATOM 3966 C CA . GLU A 1 536 ? 7.762 -14.793 8.551 1.00 79.62 536 GLU A CA 1
ATOM 3967 C C . GLU A 1 536 ? 9.221 -14.334 8.366 1.00 79.62 536 GLU A C 1
ATOM 3969 O O . GLU A 1 536 ? 9.584 -13.234 8.782 1.00 79.62 536 GLU A O 1
ATOM 3974 N N . THR A 1 537 ? 10.040 -15.116 7.652 1.00 75.69 537 THR A N 1
ATOM 3975 C CA . THR A 1 537 ? 11.446 -14.773 7.366 1.00 75.69 537 THR A CA 1
ATOM 3976 C C . THR A 1 537 ? 11.577 -13.531 6.473 1.00 75.69 537 THR A C 1
ATOM 3978 O O . THR A 1 537 ? 12.415 -12.666 6.735 1.00 75.69 537 THR A O 1
ATOM 3981 N N . MET A 1 538 ? 10.760 -13.421 5.420 1.00 80.94 538 MET A N 1
ATOM 3982 C CA . MET A 1 538 ? 10.826 -12.321 4.447 1.00 80.94 538 MET A CA 1
ATOM 3983 C C . MET A 1 538 ? 10.296 -11.002 5.022 1.00 80.94 538 MET A C 1
ATOM 3985 O O . MET A 1 538 ? 10.918 -9.958 4.815 1.00 80.94 538 MET A O 1
ATOM 3989 N N . VAL A 1 539 ? 9.200 -11.047 5.788 1.00 81.50 539 VAL A N 1
ATOM 3990 C CA . VAL A 1 539 ? 8.663 -9.883 6.514 1.00 81.50 539 VAL A CA 1
ATOM 3991 C C . VAL A 1 539 ? 9.677 -9.396 7.544 1.00 81.50 539 VAL A C 1
ATOM 3993 O O . VAL A 1 539 ? 10.017 -8.213 7.543 1.00 81.50 539 VAL A O 1
ATOM 3996 N N . HIS A 1 540 ? 10.246 -10.298 8.356 1.00 79.06 540 HIS A N 1
ATOM 3997 C CA . HIS A 1 540 ? 11.294 -9.938 9.317 1.00 79.06 540 HIS A CA 1
ATOM 3998 C C . HIS A 1 540 ? 12.492 -9.297 8.613 1.00 79.06 540 HIS A C 1
ATOM 4000 O O . HIS A 1 540 ? 12.953 -8.238 9.037 1.00 79.06 540 HIS A O 1
ATOM 4006 N N . ALA A 1 541 ? 12.978 -9.877 7.508 1.00 84.19 541 ALA A N 1
ATOM 4007 C CA . ALA A 1 541 ? 14.088 -9.317 6.737 1.00 84.19 541 ALA A CA 1
ATOM 4008 C C . ALA A 1 541 ? 13.796 -7.906 6.205 1.00 84.19 541 ALA A C 1
ATOM 4010 O O . ALA A 1 541 ? 14.659 -7.038 6.318 1.00 84.19 541 ALA A O 1
ATOM 4011 N N . LYS A 1 542 ? 12.594 -7.645 5.673 1.00 86.25 542 LYS A N 1
ATOM 4012 C CA . LYS A 1 542 ? 12.220 -6.313 5.169 1.00 86.25 542 LYS A CA 1
ATOM 4013 C C . LYS A 1 542 ? 11.990 -5.275 6.266 1.00 86.25 542 LYS A C 1
ATOM 4015 O O . LYS A 1 542 ? 12.393 -4.136 6.075 1.00 86.25 542 LYS A O 1
ATOM 4020 N N . HIS A 1 543 ? 11.414 -5.660 7.403 1.00 84.75 543 HIS A N 1
ATOM 4021 C CA . HIS A 1 543 ? 11.145 -4.746 8.520 1.00 84.75 543 HIS A CA 1
ATOM 4022 C C . HIS A 1 543 ? 12.425 -4.334 9.273 1.00 84.75 543 HIS A C 1
ATOM 4024 O O . HIS A 1 543 ? 12.502 -3.244 9.833 1.00 84.75 543 HIS A O 1
ATOM 4030 N N . THR A 1 544 ? 13.437 -5.206 9.320 1.00 84.25 544 THR A N 1
ATOM 4031 C CA . THR A 1 544 ? 14.632 -5.002 10.166 1.00 84.25 544 THR A CA 1
ATOM 4032 C C . THR A 1 544 ? 15.896 -4.612 9.405 1.00 84.25 544 THR A C 1
ATOM 4034 O O . THR A 1 544 ? 16.830 -4.116 10.027 1.00 84.25 544 THR A O 1
ATOM 4037 N N . ILE A 1 545 ? 15.963 -4.832 8.086 1.00 90.56 545 ILE A N 1
ATOM 4038 C CA . ILE A 1 545 ? 17.106 -4.423 7.258 1.00 90.56 545 ILE A CA 1
ATOM 4039 C C . ILE A 1 545 ? 16.710 -3.239 6.365 1.00 90.56 545 ILE A C 1
ATOM 4041 O O . ILE A 1 545 ? 15.929 -3.432 5.427 1.00 90.56 545 ILE A O 1
ATOM 4045 N N . PRO A 1 546 ? 17.318 -2.052 6.552 1.00 90.69 546 PRO A N 1
ATOM 4046 C CA . PRO A 1 546 ? 17.307 -0.975 5.567 1.00 90.69 546 PRO A CA 1
ATOM 4047 C C . PRO A 1 546 ? 17.991 -1.437 4.269 1.00 90.69 546 PRO A C 1
ATOM 4049 O O . PRO A 1 546 ? 19.216 -1.420 4.145 1.00 90.69 546 PRO A O 1
ATOM 4052 N N . HIS A 1 547 ? 17.194 -1.910 3.307 1.00 93.31 547 HIS A N 1
ATOM 4053 C CA . HIS A 1 547 ? 17.680 -2.451 2.035 1.00 93.31 547 HIS A CA 1
ATOM 4054 C C . HIS A 1 547 ? 18.128 -1.322 1.093 1.00 93.31 547 HIS A C 1
ATOM 4056 O O . HIS A 1 547 ? 17.329 -0.817 0.302 1.00 93.31 547 HIS A O 1
ATOM 4062 N N . PHE A 1 548 ? 19.417 -0.986 1.092 1.00 91.94 548 PHE A N 1
ATOM 4063 C CA . PHE A 1 548 ? 20.006 -0.258 -0.033 1.00 91.94 548 PHE A CA 1
ATOM 4064 C C . PHE A 1 548 ? 20.005 -1.161 -1.270 1.00 91.94 548 PHE A C 1
ATOM 4066 O O . PHE A 1 548 ? 20.317 -2.343 -1.153 1.00 91.94 548 PHE A O 1
ATOM 4073 N N . THR A 1 549 ? 19.672 -0.641 -2.456 1.00 95.12 549 THR A N 1
ATOM 4074 C CA . THR A 1 549 ? 19.791 -1.393 -3.717 1.00 95.12 549 THR A CA 1
ATOM 4075 C C . THR A 1 549 ? 20.488 -0.559 -4.785 1.00 95.12 549 THR A C 1
ATOM 4077 O O . THR A 1 549 ? 20.083 0.567 -5.057 1.00 95.12 549 THR A O 1
ATOM 4080 N N . TYR A 1 550 ? 21.505 -1.141 -5.418 1.00 94.38 550 TYR A N 1
ATOM 4081 C CA . TYR A 1 550 ? 22.239 -0.572 -6.548 1.00 94.38 550 TYR A CA 1
ATOM 4082 C C . TYR A 1 550 ? 22.099 -1.490 -7.768 1.00 94.38 550 TYR A C 1
ATOM 4084 O O . TYR A 1 550 ? 22.066 -2.714 -7.621 1.00 94.38 550 TYR A O 1
ATOM 4092 N N . VAL A 1 551 ? 22.002 -0.915 -8.969 1.00 96.12 551 VAL A N 1
ATOM 4093 C CA . VAL A 1 551 ? 21.822 -1.663 -10.223 1.00 96.12 551 VAL A CA 1
ATOM 4094 C C . VAL A 1 551 ? 22.714 -1.072 -11.313 1.00 96.12 551 VAL A C 1
ATOM 4096 O O . VAL A 1 551 ? 22.684 0.132 -11.545 1.00 96.12 551 VAL A O 1
ATOM 4099 N N . GLU A 1 552 ? 23.471 -1.926 -12.000 1.00 96.62 552 GLU A N 1
ATOM 4100 C CA . GLU A 1 552 ? 24.445 -1.545 -13.031 1.00 96.62 552 GLU A CA 1
ATOM 4101 C C . GLU A 1 552 ? 24.200 -2.312 -14.339 1.00 96.62 552 GLU A C 1
ATOM 4103 O O . GLU A 1 552 ? 24.075 -3.536 -14.299 1.00 96.62 552 GLU A O 1
ATOM 4108 N N . GLU A 1 553 ? 24.184 -1.633 -15.494 1.00 95.44 553 GLU A N 1
ATOM 4109 C CA . GLU A 1 553 ? 24.184 -2.286 -16.819 1.00 95.44 553 GLU A CA 1
ATOM 4110 C C . GLU A 1 553 ? 25.621 -2.641 -17.247 1.00 95.44 553 GLU A C 1
ATOM 4112 O O . GLU A 1 553 ? 26.495 -1.771 -17.281 1.00 95.44 553 GLU A O 1
ATOM 4117 N N . CYS A 1 554 ? 25.868 -3.912 -17.584 1.00 95.56 554 CYS A N 1
ATOM 4118 C CA . CYS A 1 554 ? 27.189 -4.448 -17.941 1.00 95.56 554 CYS A CA 1
ATOM 4119 C C . CYS A 1 554 ? 27.175 -5.118 -19.330 1.00 95.56 554 CYS A C 1
ATOM 4121 O O . CYS A 1 554 ? 26.275 -5.912 -19.622 1.00 95.56 554 CYS A O 1
ATOM 4123 N N . ASP A 1 555 ? 28.189 -4.879 -20.169 1.00 96.00 555 ASP A N 1
ATOM 4124 C CA . ASP A 1 555 ? 28.359 -5.552 -21.467 1.00 96.00 555 ASP A CA 1
ATOM 4125 C C . ASP A 1 555 ? 28.993 -6.945 -21.311 1.00 96.00 555 ASP A C 1
ATOM 4127 O O . ASP A 1 555 ? 30.210 -7.130 -21.297 1.00 96.00 555 ASP A O 1
ATOM 4131 N N . VAL A 1 556 ? 28.143 -7.970 -21.238 1.00 96.56 556 VAL A N 1
ATOM 4132 C CA . VAL A 1 556 ? 28.555 -9.376 -21.123 1.00 96.56 556 VAL A CA 1
ATOM 4133 C C . VAL A 1 556 ? 28.782 -10.053 -22.482 1.00 96.56 556 VAL A C 1
ATOM 4135 O O . VAL A 1 556 ? 28.831 -11.283 -22.547 1.00 96.56 556 VAL A O 1
ATOM 4138 N N . THR A 1 557 ? 28.933 -9.300 -23.582 1.00 96.31 557 THR A N 1
ATOM 4139 C CA . THR A 1 557 ? 29.163 -9.870 -24.928 1.00 96.31 557 THR A CA 1
ATOM 4140 C C . THR A 1 557 ? 30.366 -10.801 -24.955 1.00 96.31 557 THR A C 1
ATOM 4142 O O . THR A 1 557 ? 30.235 -11.974 -25.315 1.00 96.31 557 THR A O 1
ATOM 4145 N N . ASP A 1 558 ? 31.515 -10.283 -24.529 1.00 95.31 558 ASP A N 1
ATOM 4146 C CA . ASP A 1 558 ? 32.794 -10.982 -24.569 1.00 95.31 558 ASP A CA 1
ATOM 4147 C C . ASP A 1 558 ? 32.814 -12.137 -23.540 1.00 95.31 558 ASP A C 1
ATOM 4149 O O . ASP A 1 558 ? 33.445 -13.171 -23.772 1.00 95.31 558 ASP A O 1
ATOM 4153 N N . LEU A 1 559 ? 32.052 -12.024 -22.438 1.00 96.56 559 LEU A N 1
ATOM 4154 C CA . LEU A 1 559 ? 31.877 -13.095 -21.446 1.00 96.56 559 LEU A CA 1
ATOM 4155 C C . LEU A 1 559 ? 31.040 -14.257 -21.984 1.00 96.56 559 LEU A C 1
ATOM 4157 O O . LEU A 1 559 ? 31.395 -15.419 -21.786 1.00 96.56 559 LEU A O 1
ATOM 4161 N N . GLU A 1 560 ? 29.940 -13.961 -22.675 1.00 96.06 560 GLU A N 1
ATOM 4162 C CA . GLU A 1 560 ? 29.118 -14.966 -23.349 1.00 96.06 560 GLU A CA 1
ATOM 4163 C C . GLU A 1 560 ? 29.898 -15.680 -24.459 1.00 96.06 560 GLU A C 1
ATOM 4165 O O . GLU A 1 560 ? 29.761 -16.895 -24.623 1.00 96.06 560 GLU A O 1
ATOM 4170 N N . ASP A 1 561 ? 30.753 -14.960 -25.187 1.00 95.75 561 ASP A N 1
ATOM 4171 C CA . ASP A 1 561 ? 31.578 -15.536 -26.248 1.00 95.75 561 ASP A CA 1
ATOM 4172 C C . ASP A 1 561 ? 32.727 -16.389 -25.673 1.00 95.75 561 ASP A C 1
ATOM 4174 O O . ASP A 1 561 ? 32.963 -17.497 -26.166 1.00 95.75 561 ASP A O 1
ATOM 4178 N N . LEU A 1 562 ? 33.359 -15.980 -24.561 1.00 95.19 562 LEU A N 1
ATOM 4179 C CA . LEU A 1 562 ? 34.250 -16.855 -23.783 1.00 95.19 562 LEU A CA 1
ATOM 4180 C C . LEU A 1 562 ? 33.502 -18.104 -23.290 1.00 95.19 562 LEU A C 1
ATOM 4182 O O . LEU A 1 562 ? 33.992 -19.226 -23.433 1.00 95.19 562 LEU A O 1
ATOM 4186 N N . ARG A 1 563 ? 32.294 -17.943 -22.736 1.00 95.62 563 ARG A N 1
ATOM 4187 C CA . ARG A 1 563 ? 31.468 -19.058 -22.252 1.00 95.62 563 ARG A CA 1
ATOM 4188 C C . ARG A 1 563 ? 31.100 -20.018 -23.388 1.00 95.62 563 ARG A C 1
ATOM 4190 O O . ARG A 1 563 ? 31.057 -21.230 -23.160 1.00 95.62 563 ARG A O 1
ATOM 4197 N N . ALA A 1 564 ? 30.862 -19.520 -24.600 1.00 96.56 564 ALA A N 1
ATOM 4198 C CA . ALA A 1 564 ? 30.636 -20.341 -25.787 1.00 96.56 564 ALA A CA 1
ATOM 4199 C C . ALA A 1 564 ? 31.898 -21.129 -26.185 1.00 96.56 564 ALA A C 1
ATOM 4201 O O . ALA A 1 564 ? 31.822 -22.349 -26.347 1.00 96.56 564 ALA A O 1
ATOM 4202 N N . GLN A 1 565 ? 33.061 -20.472 -26.252 1.00 95.25 565 GLN A N 1
ATOM 4203 C CA . GLN A 1 565 ? 34.350 -21.108 -26.562 1.00 95.25 565 GLN A CA 1
ATOM 4204 C C . GLN A 1 565 ? 34.716 -22.199 -25.543 1.00 95.25 565 GLN A C 1
ATOM 4206 O O . GLN A 1 565 ? 35.022 -23.331 -25.925 1.00 95.25 565 GLN A O 1
ATOM 4211 N N . LEU A 1 566 ? 34.602 -21.906 -24.242 1.00 94.31 566 LEU A N 1
ATOM 4212 C CA . LEU A 1 566 ? 34.838 -22.882 -23.174 1.00 94.31 566 LEU A CA 1
ATOM 4213 C C . LEU A 1 566 ? 33.870 -24.071 -23.269 1.00 94.31 566 LEU A C 1
ATOM 4215 O O . LEU A 1 566 ? 34.295 -25.210 -23.095 1.00 94.31 566 LEU A O 1
ATOM 4219 N N . ASN A 1 567 ? 32.589 -23.843 -23.588 1.00 96.00 567 ASN A N 1
ATOM 4220 C CA . ASN A 1 567 ? 31.626 -24.932 -23.786 1.00 96.00 567 ASN A CA 1
ATOM 4221 C C . ASN A 1 567 ? 31.922 -25.791 -25.026 1.00 96.00 567 ASN A C 1
ATOM 4223 O O . ASN A 1 567 ? 31.662 -26.993 -24.983 1.00 96.00 567 ASN A O 1
ATOM 4227 N N . ALA A 1 568 ? 32.460 -25.214 -26.103 1.00 95.62 568 ALA A N 1
ATOM 4228 C CA . ALA A 1 568 ? 32.892 -25.970 -27.279 1.00 95.62 568 ALA A CA 1
ATOM 4229 C C . ALA A 1 568 ? 34.120 -26.847 -26.963 1.00 95.62 568 ALA A C 1
ATOM 4231 O O . ALA A 1 568 ? 34.161 -28.017 -27.336 1.00 95.62 568 ALA A O 1
ATOM 4232 N N . ALA A 1 569 ? 35.078 -26.322 -26.194 1.00 93.62 569 ALA A N 1
ATOM 4233 C CA . ALA A 1 569 ? 36.292 -27.027 -25.775 1.00 93.62 569 ALA A CA 1
ATOM 4234 C C . ALA A 1 569 ? 36.117 -27.942 -24.538 1.00 93.62 569 ALA A C 1
ATOM 4236 O O . ALA A 1 569 ? 37.099 -28.473 -24.007 1.00 93.62 569 ALA A O 1
ATOM 4237 N N . ARG A 1 570 ? 34.888 -28.128 -24.026 1.00 91.25 570 ARG A N 1
ATOM 4238 C CA . ARG A 1 570 ? 34.673 -28.735 -22.698 1.00 91.25 570 ARG A CA 1
ATOM 4239 C C . ARG A 1 570 ? 34.972 -30.236 -22.628 1.00 91.25 570 ARG A C 1
ATOM 4241 O O . ARG A 1 570 ? 35.421 -30.690 -21.574 1.00 91.25 570 ARG A O 1
ATOM 4248 N N . GLY A 1 571 ? 34.758 -30.991 -23.709 1.00 92.75 571 GLY A N 1
ATOM 4249 C CA . GLY A 1 571 ? 34.766 -32.463 -23.688 1.00 92.75 571 GLY A CA 1
ATOM 4250 C C . GLY A 1 571 ? 33.633 -33.014 -22.813 1.00 92.75 571 GLY A C 1
ATOM 4251 O O . GLY A 1 571 ? 32.518 -32.500 -22.855 1.00 92.75 571 GLY A O 1
ATOM 4252 N N . ASP A 1 572 ? 33.926 -33.992 -21.956 1.00 91.50 572 ASP A N 1
ATOM 4253 C CA . ASP A 1 572 ? 32.947 -34.588 -21.025 1.00 91.50 572 ASP A CA 1
ATOM 4254 C C . ASP A 1 572 ? 32.658 -33.726 -19.775 1.00 91.50 572 ASP A C 1
ATOM 4256 O O . ASP A 1 572 ? 31.955 -34.143 -18.852 1.00 91.50 572 ASP A O 1
ATOM 4260 N N . ARG A 1 573 ? 33.209 -32.506 -19.699 1.00 92.69 573 ARG A N 1
ATOM 4261 C CA . ARG A 1 573 ? 32.994 -31.588 -18.567 1.00 92.69 573 ARG A CA 1
ATOM 4262 C C . ARG A 1 573 ? 31.557 -31.024 -18.558 1.00 92.69 573 ARG A C 1
ATOM 4264 O O . ARG A 1 573 ? 30.954 -30.866 -19.626 1.00 92.69 573 ARG A O 1
ATOM 4271 N N . PRO A 1 574 ? 30.996 -30.676 -17.379 1.00 92.88 574 PRO A N 1
ATOM 4272 C CA . PRO A 1 574 ? 29.654 -30.091 -17.271 1.00 92.88 574 PRO A CA 1
ATOM 4273 C C . PRO A 1 574 ? 29.503 -28.816 -18.115 1.00 92.88 574 PRO A C 1
ATOM 4275 O O . PRO A 1 574 ? 30.475 -28.108 -18.374 1.00 92.88 574 PRO A O 1
ATOM 4278 N N . LYS A 1 575 ? 28.275 -28.521 -18.554 1.00 93.12 575 LYS A N 1
ATOM 4279 C CA . LYS A 1 575 ? 27.966 -27.318 -19.343 1.00 93.12 575 LYS A CA 1
ATOM 4280 C C . LYS A 1 575 ? 28.145 -26.066 -18.477 1.00 93.12 575 LYS A C 1
ATOM 4282 O O . LYS A 1 575 ? 27.541 -25.971 -17.412 1.00 93.12 575 LYS A O 1
ATOM 4287 N N . LEU A 1 576 ? 28.914 -25.088 -18.953 1.00 93.88 576 LEU A N 1
ATOM 4288 C CA . LEU A 1 576 ? 29.043 -23.789 -18.289 1.00 93.88 576 LEU A CA 1
ATOM 4289 C C . LEU A 1 576 ? 27.823 -22.914 -18.609 1.00 93.88 576 LEU A C 1
ATOM 4291 O O . LEU A 1 576 ? 27.639 -22.466 -19.749 1.00 93.88 576 LEU A O 1
ATOM 4295 N N . THR A 1 577 ? 26.998 -22.677 -17.590 1.00 93.69 577 THR A N 1
ATOM 4296 C CA . THR A 1 577 ? 26.068 -21.540 -17.514 1.00 93.69 577 THR A CA 1
ATOM 4297 C C . THR A 1 577 ? 26.844 -20.258 -17.178 1.00 93.69 577 THR A C 1
ATOM 4299 O O . THR A 1 577 ? 28.072 -20.285 -17.083 1.00 93.69 577 THR A O 1
ATOM 4302 N N . LEU A 1 578 ? 26.158 -19.120 -17.036 1.00 92.69 578 LEU A N 1
ATOM 4303 C CA . LEU A 1 578 ? 26.811 -17.863 -16.658 1.00 92.69 578 LEU A CA 1
ATOM 4304 C C . LEU A 1 578 ? 27.210 -17.832 -15.168 1.00 92.69 578 LEU A C 1
ATOM 4306 O O . LEU A 1 578 ? 28.237 -17.254 -14.826 1.00 92.69 578 LEU A O 1
ATOM 4310 N N . LEU A 1 579 ? 26.452 -18.512 -14.294 1.00 94.19 579 LEU A N 1
ATOM 4311 C CA . LEU A 1 579 ? 26.663 -18.491 -12.838 1.00 94.19 579 LEU A CA 1
ATOM 4312 C C . LEU A 1 579 ? 28.104 -18.837 -12.402 1.00 94.19 579 LEU A C 1
ATOM 4314 O O . LEU A 1 579 ? 28.656 -18.043 -11.651 1.00 94.19 579 LEU A O 1
ATOM 4318 N N . PRO A 1 580 ? 28.777 -19.907 -12.883 1.00 95.56 580 PRO A N 1
ATOM 4319 C CA . PRO A 1 580 ? 30.180 -20.168 -12.542 1.00 95.56 580 PRO A CA 1
ATOM 4320 C C . PRO A 1 580 ? 31.118 -18.975 -12.780 1.00 95.56 580 PRO A C 1
ATOM 4322 O O . PRO A 1 580 ? 31.996 -18.728 -11.962 1.00 95.56 580 PRO A O 1
ATOM 4325 N N . LEU A 1 581 ? 30.917 -18.223 -13.868 1.00 95.69 581 LEU A N 1
ATOM 4326 C CA . LEU A 1 581 ? 31.748 -17.069 -14.223 1.00 95.69 581 LEU A CA 1
ATOM 4327 C C . LEU A 1 581 ? 31.471 -15.873 -13.301 1.00 95.69 581 LEU A C 1
ATOM 4329 O O . LEU A 1 581 ? 32.412 -15.247 -12.819 1.00 95.69 581 LEU A O 1
ATOM 4333 N N . LEU A 1 582 ? 30.196 -15.600 -13.003 1.00 96.12 582 LEU A N 1
ATOM 4334 C CA . LEU A 1 582 ? 29.799 -14.546 -12.059 1.00 96.12 582 LEU A CA 1
ATOM 4335 C C . LEU A 1 582 ? 30.272 -14.851 -10.634 1.00 96.12 582 LEU A C 1
ATOM 4337 O O . LEU A 1 582 ? 30.731 -13.956 -9.937 1.00 96.12 582 LEU A O 1
ATOM 4341 N N . ILE A 1 583 ? 30.224 -16.118 -10.219 1.00 96.81 583 ILE A N 1
ATOM 4342 C CA . ILE A 1 583 ? 30.717 -16.562 -8.912 1.00 96.81 583 ILE A CA 1
ATOM 4343 C C . ILE A 1 583 ? 32.239 -16.400 -8.826 1.00 96.81 583 ILE A C 1
ATOM 4345 O O . ILE A 1 583 ? 32.734 -15.887 -7.827 1.00 96.81 583 ILE A O 1
ATOM 4349 N N . THR A 1 584 ? 32.993 -16.749 -9.876 1.00 96.31 584 THR A N 1
ATOM 4350 C CA . THR A 1 584 ? 34.436 -16.460 -9.927 1.00 96.31 584 THR A CA 1
ATOM 4351 C C . THR A 1 584 ? 34.727 -14.955 -9.893 1.00 96.31 584 THR A C 1
ATOM 4353 O O . THR A 1 584 ? 35.667 -14.558 -9.207 1.00 96.31 584 THR A O 1
ATOM 4356 N N . ALA A 1 585 ? 33.920 -14.112 -10.552 1.00 96.62 585 ALA A N 1
ATOM 4357 C CA . ALA A 1 585 ? 34.045 -12.655 -10.457 1.00 96.62 585 ALA A CA 1
ATOM 4358 C C . ALA A 1 585 ? 33.831 -12.169 -9.011 1.00 96.62 585 ALA A C 1
ATOM 4360 O O . ALA A 1 585 ? 34.729 -11.567 -8.431 1.00 96.62 585 ALA A O 1
ATOM 4361 N N . ILE A 1 586 ? 32.698 -12.531 -8.396 1.00 96.62 586 ILE A N 1
ATOM 4362 C CA . ILE A 1 586 ? 32.361 -12.229 -6.995 1.00 96.62 586 ILE A CA 1
ATOM 4363 C C . ILE A 1 586 ? 33.500 -12.647 -6.055 1.00 96.62 586 ILE A C 1
ATOM 4365 O O . ILE A 1 586 ? 33.999 -11.824 -5.291 1.00 96.62 586 ILE A O 1
ATOM 4369 N N . CYS A 1 587 ? 33.974 -13.894 -6.136 1.00 95.94 587 CYS A N 1
ATOM 4370 C CA . CYS A 1 587 ? 35.037 -14.388 -5.259 1.00 95.94 587 CYS A CA 1
ATOM 4371 C C . CYS A 1 587 ? 36.399 -13.703 -5.479 1.00 95.94 587 CYS A C 1
ATOM 4373 O O . CYS A 1 587 ? 37.179 -13.638 -4.531 1.00 95.94 587 CYS A O 1
ATOM 4375 N N . LYS A 1 588 ? 36.683 -13.172 -6.678 1.00 94.94 588 LYS A N 1
ATOM 4376 C CA . LYS A 1 588 ? 37.861 -12.324 -6.942 1.00 94.94 588 LYS A CA 1
ATOM 4377 C C . LYS A 1 588 ? 37.703 -10.902 -6.392 1.00 94.94 588 LYS A C 1
ATOM 4379 O O . LYS A 1 588 ? 38.696 -10.312 -5.980 1.00 94.94 588 LYS A O 1
ATOM 4384 N N . THR A 1 589 ? 36.488 -10.351 -6.364 1.00 95.81 589 THR A N 1
ATOM 4385 C CA . THR A 1 589 ? 36.232 -8.977 -5.898 1.00 95.81 589 THR A CA 1
ATOM 4386 C C . THR A 1 589 ? 36.065 -8.880 -4.372 1.00 95.81 589 THR A C 1
ATOM 4388 O O . THR A 1 589 ? 36.551 -7.923 -3.772 1.00 95.81 589 THR A O 1
ATOM 4391 N N . ILE A 1 590 ? 35.449 -9.874 -3.714 1.00 96.06 590 ILE A N 1
ATOM 4392 C CA . ILE A 1 590 ? 35.169 -9.870 -2.259 1.00 96.06 590 ILE A CA 1
ATOM 4393 C C . ILE A 1 590 ? 36.380 -9.561 -1.348 1.00 96.06 590 ILE A C 1
ATOM 4395 O O . ILE A 1 590 ? 36.179 -8.838 -0.372 1.00 96.06 590 ILE A O 1
ATOM 4399 N N . PRO A 1 591 ? 37.626 -10.008 -1.617 1.00 94.50 591 PRO A N 1
ATOM 4400 C CA . PRO A 1 591 ? 38.782 -9.663 -0.781 1.00 94.50 591 PRO A CA 1
ATOM 4401 C C . PRO A 1 591 ? 39.054 -8.156 -0.626 1.00 94.50 591 PRO A C 1
ATOM 4403 O O . PRO A 1 591 ? 39.657 -7.758 0.368 1.00 94.50 591 PRO A O 1
ATOM 4406 N N . ALA A 1 592 ? 38.601 -7.322 -1.570 1.00 94.94 592 ALA A N 1
ATOM 4407 C CA . ALA A 1 592 ? 38.679 -5.863 -1.470 1.00 94.94 592 ALA A CA 1
ATOM 4408 C C . ALA A 1 592 ? 37.487 -5.236 -0.714 1.00 94.94 592 ALA A C 1
ATOM 4410 O O . ALA A 1 592 ? 37.609 -4.121 -0.217 1.00 94.94 592 ALA A O 1
ATOM 4411 N N . PHE A 1 593 ? 36.367 -5.957 -0.584 1.00 96.31 593 PHE A N 1
ATOM 4412 C CA . PHE A 1 593 ? 35.112 -5.487 0.019 1.00 96.31 593 PHE A CA 1
ATOM 4413 C C . PHE A 1 593 ? 34.599 -6.474 1.093 1.00 96.31 593 PHE A C 1
ATOM 4415 O O . PHE A 1 593 ? 33.505 -7.034 0.969 1.00 96.31 593 PHE A O 1
ATOM 4422 N N . PRO A 1 594 ? 35.371 -6.727 2.172 1.00 93.75 594 PRO A N 1
ATOM 4423 C CA . PRO A 1 594 ? 35.084 -7.793 3.138 1.00 93.75 594 PRO A CA 1
ATOM 4424 C C . PRO A 1 594 ? 33.813 -7.578 3.979 1.00 93.75 594 PRO A C 1
ATOM 4426 O O . PRO A 1 594 ? 33.393 -8.503 4.672 1.00 93.75 594 PRO A O 1
ATOM 4429 N N . MET A 1 595 ? 33.193 -6.391 3.936 1.00 93.88 595 MET A N 1
ATOM 4430 C CA . MET A 1 595 ? 31.882 -6.140 4.556 1.00 93.88 595 MET A CA 1
ATOM 4431 C C . MET A 1 595 ? 30.726 -6.797 3.792 1.00 93.88 595 MET A C 1
ATOM 4433 O O . MET A 1 595 ? 29.720 -7.129 4.403 1.00 93.88 595 MET A O 1
ATOM 4437 N N . ILE A 1 596 ? 30.874 -7.057 2.488 1.00 95.94 596 ILE A N 1
ATOM 4438 C CA . ILE A 1 596 ? 29.827 -7.687 1.663 1.00 95.94 596 ILE A CA 1
ATOM 4439 C C . ILE A 1 596 ? 29.740 -9.205 1.918 1.00 95.94 596 ILE A C 1
ATOM 4441 O O . ILE A 1 596 ? 28.688 -9.803 1.724 1.00 95.94 596 ILE A O 1
ATOM 4445 N N . ASN A 1 597 ? 30.811 -9.829 2.424 1.00 97.06 597 ASN A N 1
ATOM 4446 C CA . ASN A 1 597 ? 30.825 -11.227 2.882 1.00 97.06 597 ASN A CA 1
ATOM 4447 C C . ASN A 1 597 ? 30.787 -11.298 4.421 1.00 97.06 597 ASN A C 1
ATOM 4449 O O . ASN A 1 597 ? 31.632 -11.929 5.066 1.00 97.06 597 ASN A O 1
ATOM 4453 N N . ALA A 1 598 ? 29.826 -10.589 5.012 1.00 95.62 598 ALA A N 1
ATOM 4454 C CA . ALA A 1 598 ? 29.594 -10.542 6.448 1.00 95.62 598 ALA A CA 1
ATOM 4455 C C . ALA A 1 598 ? 28.183 -11.026 6.816 1.00 95.62 598 ALA A C 1
ATOM 4457 O O . ALA A 1 598 ? 27.281 -11.133 5.983 1.00 95.62 598 ALA A O 1
ATOM 4458 N N . ARG A 1 599 ? 28.003 -11.311 8.103 1.00 95.69 599 ARG A N 1
ATOM 4459 C CA . ARG A 1 599 ? 26.700 -11.505 8.739 1.00 95.69 599 ARG A CA 1
ATOM 4460 C C . ARG A 1 599 ? 26.536 -10.497 9.863 1.00 95.69 599 ARG A C 1
ATOM 4462 O O . ARG A 1 599 ? 27.525 -10.186 10.529 1.00 95.69 599 ARG A O 1
ATOM 4469 N N . TYR A 1 600 ? 25.315 -10.037 10.091 1.00 93.31 600 TYR A N 1
ATOM 4470 C CA . TYR A 1 600 ? 24.979 -9.196 11.234 1.00 93.31 600 TYR A CA 1
ATOM 4471 C C . TYR A 1 600 ? 23.964 -9.909 12.123 1.00 93.31 600 TYR A C 1
ATOM 4473 O O . TYR A 1 600 ? 23.008 -10.512 11.641 1.00 93.31 600 TYR A O 1
ATOM 4481 N N . ASP A 1 601 ? 24.240 -9.873 13.419 1.00 90.62 601 ASP A N 1
ATOM 4482 C CA . ASP A 1 601 ? 23.411 -10.420 14.481 1.00 90.62 601 ASP A CA 1
ATOM 4483 C C . ASP A 1 601 ? 22.832 -9.234 15.260 1.00 90.62 601 ASP A C 1
ATOM 4485 O O . ASP A 1 601 ? 23.579 -8.535 15.947 1.00 90.62 601 ASP A O 1
ATOM 4489 N N . ASP A 1 602 ? 21.535 -8.959 15.095 1.00 80.81 602 ASP A N 1
ATOM 4490 C CA . ASP A 1 602 ? 20.867 -7.816 15.731 1.00 80.81 602 ASP A CA 1
ATOM 4491 C C . ASP A 1 602 ? 20.665 -8.020 17.246 1.00 80.81 602 ASP A C 1
ATOM 4493 O O . ASP A 1 602 ? 20.571 -7.036 17.975 1.00 80.81 602 ASP A O 1
ATOM 4497 N N . GLU A 1 603 ? 20.621 -9.270 17.733 1.00 85.25 603 GLU A N 1
ATOM 4498 C CA . GLU A 1 603 ? 20.447 -9.582 19.162 1.00 85.25 603 GLU A CA 1
ATOM 4499 C C . GLU A 1 603 ? 21.765 -9.407 19.927 1.00 85.25 603 GLU A C 1
ATOM 4501 O O . GLU A 1 603 ? 21.803 -8.789 20.992 1.00 85.25 603 GLU A O 1
ATOM 4506 N N . ALA A 1 604 ? 22.868 -9.912 19.368 1.00 86.88 604 ALA A N 1
ATOM 4507 C CA . ALA A 1 604 ? 24.209 -9.711 19.913 1.00 86.88 604 ALA A CA 1
ATOM 4508 C C . ALA A 1 604 ? 24.794 -8.326 19.571 1.00 86.88 604 ALA A C 1
ATOM 4510 O O . ALA A 1 604 ? 25.767 -7.900 20.196 1.00 86.88 604 ALA A O 1
ATOM 4511 N N . ASN A 1 605 ? 24.233 -7.644 18.566 1.00 85.88 605 ASN A N 1
ATOM 4512 C CA . ASN A 1 605 ? 24.767 -6.446 17.914 1.00 85.88 605 ASN A CA 1
ATOM 4513 C C . ASN A 1 605 ? 26.213 -6.640 17.399 1.00 85.88 605 ASN A C 1
ATOM 4515 O O . ASN A 1 605 ? 27.114 -5.842 17.667 1.00 85.88 605 ASN A O 1
ATOM 4519 N N . VAL A 1 606 ? 26.452 -7.739 16.668 1.00 92.25 606 VAL A N 1
ATOM 4520 C CA . VAL A 1 606 ? 27.787 -8.143 16.180 1.00 92.25 606 VAL A CA 1
ATOM 4521 C C . VAL A 1 606 ? 27.808 -8.321 14.661 1.00 92.25 606 VAL A C 1
ATOM 4523 O O . VAL A 1 606 ? 27.095 -9.152 14.102 1.00 92.25 606 VAL A O 1
ATOM 4526 N N . VAL A 1 607 ? 28.717 -7.607 13.985 1.00 93.94 607 VAL A N 1
ATOM 4527 C CA . VAL A 1 607 ? 29.072 -7.856 12.575 1.00 93.94 607 VAL A CA 1
ATOM 4528 C C . VAL A 1 607 ? 30.210 -8.878 12.507 1.00 93.94 607 VAL A C 1
ATOM 4530 O O . VAL A 1 607 ? 31.350 -8.586 12.872 1.00 93.94 607 VAL A O 1
ATOM 4533 N N . THR A 1 608 ? 29.929 -10.072 11.986 1.00 96.19 608 THR A N 1
ATOM 4534 C CA . THR A 1 608 ? 30.935 -11.117 11.741 1.00 96.19 608 THR A CA 1
ATOM 4535 C C . THR A 1 608 ? 31.341 -11.123 10.268 1.00 96.19 608 THR A C 1
ATOM 4537 O O . THR A 1 608 ? 30.544 -11.492 9.407 1.00 96.19 608 THR A O 1
ATOM 4540 N N . ARG A 1 609 ? 32.588 -10.745 9.960 1.00 95.12 609 ARG A N 1
ATOM 4541 C CA . ARG A 1 609 ? 33.173 -10.839 8.606 1.00 95.12 609 ARG A CA 1
ATOM 4542 C C . ARG A 1 609 ? 33.736 -12.240 8.357 1.00 95.12 609 ARG A C 1
ATOM 4544 O O . ARG A 1 609 ? 34.435 -12.772 9.218 1.00 95.12 609 ARG A O 1
ATOM 4551 N N . TYR A 1 610 ? 33.509 -12.807 7.173 1.00 94.56 610 TYR A N 1
ATOM 4552 C CA . TYR A 1 610 ? 34.001 -14.139 6.805 1.00 94.56 610 TYR A CA 1
ATOM 4553 C C . TYR A 1 610 ? 35.093 -14.049 5.733 1.00 94.56 610 TYR A C 1
ATOM 4555 O O . TYR A 1 610 ? 34.944 -13.353 4.732 1.00 94.56 610 TYR A O 1
ATOM 4563 N N . GLY A 1 611 ? 36.198 -14.780 5.922 1.00 89.94 611 GLY A N 1
ATOM 4564 C CA . GLY A 1 611 ? 37.262 -14.902 4.910 1.00 89.94 611 GLY A CA 1
ATOM 4565 C C . GLY A 1 611 ? 36.975 -15.957 3.831 1.00 89.94 611 GLY A C 1
ATOM 4566 O O . GLY A 1 611 ? 37.530 -15.890 2.738 1.00 89.94 611 GLY A O 1
ATOM 4567 N N . ALA A 1 612 ? 36.101 -16.922 4.128 1.00 94.88 612 ALA A N 1
ATOM 4568 C CA . ALA A 1 612 ? 35.585 -17.893 3.169 1.00 94.88 612 ALA A CA 1
ATOM 4569 C C . ALA A 1 612 ? 34.247 -17.410 2.595 1.00 94.88 612 ALA A C 1
ATOM 4571 O O . ALA A 1 612 ? 33.422 -16.860 3.326 1.00 94.88 612 ALA A O 1
ATOM 4572 N N . VAL A 1 613 ? 34.012 -17.645 1.303 1.00 97.12 613 VAL A N 1
ATOM 4573 C CA . VAL A 1 613 ? 32.740 -17.337 0.641 1.00 97.12 613 VAL A CA 1
ATOM 4574 C C . VAL A 1 613 ? 31.918 -18.622 0.578 1.00 97.12 613 VAL A C 1
ATOM 4576 O O . VAL A 1 613 ? 32.124 -19.472 -0.293 1.00 97.12 613 VAL A O 1
ATOM 4579 N N . HIS A 1 614 ? 30.993 -18.790 1.519 1.00 97.25 614 HIS A N 1
ATOM 4580 C CA . HIS A 1 614 ? 29.987 -19.849 1.465 1.00 97.25 614 HIS A CA 1
ATOM 4581 C C . HIS A 1 614 ? 28.777 -19.284 0.714 1.00 97.25 614 HIS A C 1
ATOM 4583 O O . HIS A 1 614 ? 27.894 -18.678 1.315 1.00 97.25 614 HIS A O 1
ATOM 4589 N N . LEU A 1 615 ? 28.773 -19.402 -0.614 1.00 97.38 615 LEU A N 1
ATOM 4590 C CA . LEU A 1 615 ? 27.811 -18.676 -1.439 1.00 97.38 615 LEU A CA 1
ATOM 4591 C C . LEU A 1 615 ? 26.449 -19.383 -1.456 1.00 97.38 615 LEU A C 1
ATOM 4593 O O . LEU A 1 615 ? 26.340 -20.487 -1.991 1.00 97.38 615 LEU A O 1
ATOM 4597 N N . GLY A 1 616 ? 25.413 -18.743 -0.919 1.00 96.81 616 GLY A N 1
ATOM 4598 C CA . GLY A 1 616 ? 24.030 -19.166 -1.120 1.00 96.81 616 GLY A CA 1
ATOM 4599 C C . GLY A 1 616 ? 23.641 -19.016 -2.591 1.00 96.81 616 GLY A C 1
ATOM 4600 O O . GLY A 1 616 ? 23.945 -18.004 -3.218 1.00 96.81 616 GLY A O 1
ATOM 4601 N N . MET A 1 617 ? 22.988 -20.018 -3.170 1.00 94.31 617 MET A N 1
ATOM 4602 C CA . MET A 1 617 ? 22.484 -19.986 -4.542 1.00 94.31 617 MET A CA 1
ATOM 4603 C C . MET A 1 617 ? 20.981 -20.237 -4.512 1.00 94.31 617 MET A C 1
ATOM 4605 O O . MET A 1 617 ? 20.556 -21.363 -4.269 1.00 94.31 617 MET A O 1
ATOM 4609 N N . ALA A 1 618 ? 20.176 -19.213 -4.788 1.00 90.31 618 ALA A N 1
ATOM 4610 C CA . ALA A 1 618 ? 18.727 -19.375 -4.828 1.00 90.31 618 ALA A CA 1
ATOM 4611 C C . ALA A 1 618 ? 18.314 -20.302 -5.989 1.00 90.31 618 ALA A C 1
ATOM 4613 O O . ALA A 1 618 ? 18.704 -20.099 -7.142 1.00 90.31 618 ALA A O 1
ATOM 4614 N N . ALA A 1 619 ? 17.526 -21.328 -5.674 1.00 85.38 619 ALA A N 1
ATOM 4615 C CA . ALA A 1 619 ? 17.073 -22.365 -6.587 1.00 85.38 619 ALA A CA 1
ATOM 4616 C C . ALA A 1 619 ? 15.561 -22.571 -6.437 1.00 85.38 619 ALA A C 1
ATOM 4618 O O . ALA A 1 619 ? 15.068 -22.894 -5.355 1.00 85.38 619 ALA A O 1
ATOM 4619 N N . GLN A 1 620 ? 14.825 -22.405 -7.538 1.00 82.06 620 GLN A N 1
ATOM 4620 C CA . GLN A 1 620 ? 13.397 -22.709 -7.580 1.00 82.06 620 GLN A CA 1
ATOM 4621 C C . GLN A 1 620 ? 13.174 -24.227 -7.522 1.00 82.06 620 GLN A C 1
ATOM 4623 O O . GLN A 1 620 ? 13.821 -24.990 -8.249 1.00 82.06 620 GLN A O 1
ATOM 4628 N N . THR A 1 621 ? 12.231 -24.648 -6.684 1.00 82.56 621 THR A N 1
ATOM 4629 C CA . THR A 1 621 ? 11.723 -26.021 -6.589 1.00 82.56 621 THR A CA 1
ATOM 4630 C C . THR A 1 621 ? 10.196 -26.011 -6.658 1.00 82.56 621 THR A C 1
ATOM 4632 O O . THR A 1 621 ? 9.575 -24.956 -6.497 1.00 82.56 621 THR A O 1
ATOM 4635 N N . ASP A 1 622 ? 9.590 -27.181 -6.853 1.00 74.69 622 ASP A N 1
ATOM 4636 C CA . ASP A 1 622 ? 8.129 -27.341 -6.872 1.00 74.69 622 ASP A CA 1
ATOM 4637 C C . ASP A 1 622 ? 7.497 -27.042 -5.496 1.00 74.69 622 ASP A C 1
ATOM 4639 O O . ASP A 1 622 ? 6.339 -26.648 -5.412 1.00 74.69 622 ASP A O 1
ATOM 4643 N N . SER A 1 623 ? 8.280 -27.157 -4.415 1.00 68.31 623 SER A N 1
ATOM 4644 C CA . SER A 1 623 ? 7.877 -26.791 -3.049 1.00 68.31 623 SER A CA 1
ATOM 4645 C C . SER A 1 623 ? 8.082 -25.304 -2.720 1.00 68.31 623 SER A C 1
ATOM 4647 O O . SER A 1 623 ? 7.737 -24.885 -1.620 1.00 68.31 623 SER A O 1
ATOM 4649 N N . GLY A 1 624 ? 8.677 -24.512 -3.621 1.00 73.75 624 GLY A N 1
ATOM 4650 C CA . GLY A 1 624 ? 9.045 -23.110 -3.392 1.00 73.75 624 GLY A CA 1
ATOM 4651 C C . GLY A 1 624 ? 10.543 -22.829 -3.560 1.00 73.75 624 GLY A C 1
ATOM 4652 O O . GLY A 1 624 ? 11.286 -23.617 -4.151 1.00 73.75 624 GLY A O 1
ATOM 4653 N N . LEU A 1 625 ? 10.999 -21.679 -3.060 1.00 83.12 625 LEU A N 1
ATOM 4654 C CA . LEU A 1 625 ? 12.397 -21.251 -3.166 1.00 83.12 625 LEU A CA 1
ATOM 4655 C C . LEU A 1 625 ? 13.265 -21.906 -2.078 1.00 83.12 625 LEU A C 1
ATOM 4657 O O . LEU A 1 625 ? 12.897 -21.914 -0.907 1.00 83.12 625 LEU A O 1
ATOM 4661 N N . MET A 1 626 ? 14.442 -22.410 -2.453 1.00 87.88 626 MET A N 1
ATOM 4662 C CA . MET A 1 626 ? 15.471 -22.895 -1.521 1.00 87.88 626 MET A CA 1
ATOM 4663 C C . MET A 1 626 ? 16.819 -22.232 -1.825 1.00 87.88 626 MET A C 1
ATOM 4665 O O . MET A 1 626 ? 17.075 -21.864 -2.969 1.00 87.88 626 MET A O 1
ATOM 4669 N N . VAL A 1 627 ? 17.701 -22.104 -0.828 1.00 92.75 627 VAL A N 1
ATOM 4670 C CA . VAL A 1 627 ? 19.031 -21.478 -0.987 1.00 92.75 627 VAL A CA 1
ATOM 4671 C C . VAL A 1 627 ? 20.148 -22.456 -0.583 1.00 92.75 627 VAL A C 1
ATOM 4673 O O . VAL A 1 627 ? 20.741 -22.321 0.486 1.00 92.75 627 VAL A O 1
ATOM 4676 N N . PRO A 1 628 ? 20.446 -23.486 -1.400 1.00 94.62 628 PRO A N 1
ATOM 4677 C CA . PRO A 1 628 ? 21.609 -24.339 -1.177 1.00 94.62 628 PRO A CA 1
ATOM 4678 C C . PRO A 1 628 ? 22.941 -23.573 -1.274 1.00 94.62 628 PRO A C 1
ATOM 4680 O O . PRO A 1 628 ? 23.102 -22.655 -2.079 1.00 94.62 628 PRO A O 1
ATOM 4683 N N . VAL A 1 629 ? 23.922 -23.988 -0.472 1.00 97.00 629 VAL A N 1
ATOM 4684 C CA . VAL A 1 629 ? 25.151 -23.239 -0.184 1.00 97.00 629 VAL A CA 1
ATOM 4685 C C . VAL A 1 629 ? 26.378 -23.889 -0.824 1.00 97.00 629 VAL A C 1
ATOM 4687 O O . VAL A 1 629 ? 26.835 -24.962 -0.425 1.00 97.00 629 VAL A O 1
ATOM 4690 N N . ILE A 1 630 ? 26.987 -23.187 -1.778 1.00 97.50 630 ILE A N 1
ATOM 4691 C CA . ILE A 1 630 ? 28.282 -23.536 -2.367 1.00 97.50 630 ILE A CA 1
ATOM 4692 C C . ILE A 1 630 ? 29.373 -23.196 -1.344 1.00 97.50 630 ILE A C 1
ATOM 4694 O O . ILE A 1 630 ? 29.898 -22.080 -1.300 1.00 97.50 630 ILE A O 1
ATOM 4698 N N . ARG A 1 631 ? 29.726 -24.173 -0.502 1.00 96.38 631 ARG A N 1
ATOM 4699 C CA . ARG A 1 631 ? 30.843 -24.064 0.450 1.00 96.38 631 ARG A CA 1
ATOM 4700 C C . ARG A 1 631 ? 32.126 -23.676 -0.279 1.00 96.38 631 ARG A C 1
ATOM 4702 O O . ARG A 1 631 ? 32.504 -24.352 -1.235 1.00 96.38 631 ARG A O 1
ATOM 4709 N N . ASP A 1 632 ? 32.818 -22.641 0.190 1.00 96.31 632 ASP A N 1
ATOM 4710 C CA . ASP A 1 632 ? 34.152 -22.260 -0.277 1.00 96.31 632 ASP A CA 1
ATOM 4711 C C . ASP A 1 632 ? 34.193 -22.045 -1.791 1.00 96.31 632 ASP A C 1
ATOM 4713 O O . ASP A 1 632 ? 34.971 -22.683 -2.508 1.00 96.31 632 ASP A O 1
ATOM 4717 N N . ALA A 1 633 ? 33.305 -21.189 -2.292 1.00 96.81 633 ALA A N 1
ATOM 4718 C CA . ALA A 1 633 ? 33.205 -20.860 -3.709 1.00 96.81 633 ALA A CA 1
ATOM 4719 C C . ALA A 1 633 ? 34.543 -20.330 -4.263 1.00 96.81 633 ALA A C 1
ATOM 4721 O O . ALA A 1 633 ? 34.945 -20.712 -5.361 1.00 96.81 633 ALA A O 1
ATOM 4722 N N . GLN A 1 634 ? 35.301 -19.582 -3.450 1.00 94.81 634 GLN A N 1
ATOM 4723 C CA . GLN A 1 634 ? 36.638 -19.071 -3.774 1.00 94.81 634 GLN A CA 1
ATOM 4724 C C . GLN A 1 634 ? 37.693 -20.171 -4.008 1.00 94.81 634 GLN A C 1
ATOM 4726 O O . GLN A 1 634 ? 38.716 -19.919 -4.635 1.00 94.81 634 GLN A O 1
ATOM 4731 N N . SER A 1 635 ? 37.458 -21.399 -3.527 1.00 95.56 635 SER A N 1
ATOM 4732 C CA . SER A 1 635 ? 38.372 -22.543 -3.707 1.00 95.56 635 SER A CA 1
ATOM 4733 C C . SER A 1 635 ? 38.129 -23.345 -4.994 1.00 95.56 635 SER A C 1
ATOM 4735 O O . SER A 1 635 ? 38.839 -24.318 -5.255 1.00 95.56 635 SER A O 1
ATOM 4737 N N . LYS A 1 636 ? 37.094 -23.002 -5.776 1.00 96.00 636 LYS A N 1
ATOM 4738 C CA . LYS A 1 636 ? 36.564 -23.849 -6.855 1.00 96.00 636 LYS A CA 1
ATOM 4739 C C . LYS A 1 636 ? 36.772 -23.211 -8.222 1.00 96.00 636 LYS A C 1
ATOM 4741 O O . LYS A 1 636 ? 36.332 -22.098 -8.482 1.00 96.00 636 LYS A O 1
ATOM 4746 N N . ASN A 1 637 ? 37.377 -23.964 -9.140 1.00 94.25 637 ASN A N 1
ATOM 4747 C CA . ASN A 1 637 ? 37.449 -23.564 -10.544 1.00 94.25 637 ASN A CA 1
ATOM 4748 C C . ASN A 1 637 ? 36.078 -23.676 -11.239 1.00 94.25 637 ASN A C 1
ATOM 4750 O O . ASN A 1 637 ? 35.185 -24.385 -10.771 1.00 94.25 637 ASN A O 1
ATOM 4754 N N . LEU A 1 638 ? 35.934 -23.034 -12.403 1.00 94.56 638 LEU A N 1
ATOM 4755 C CA . LEU A 1 638 ? 34.686 -22.969 -13.181 1.00 94.56 638 LEU A CA 1
ATOM 4756 C C . LEU A 1 638 ? 33.993 -24.331 -13.393 1.00 94.56 638 LEU A C 1
ATOM 4758 O O . LEU A 1 638 ? 32.767 -24.412 -13.357 1.00 94.56 638 LEU A O 1
ATOM 4762 N N . TRP A 1 639 ? 34.751 -25.418 -13.581 1.00 95.25 639 TRP A N 1
ATOM 4763 C CA . TRP A 1 639 ? 34.195 -26.760 -13.796 1.00 95.25 639 TRP A CA 1
ATOM 4764 C C . TRP A 1 639 ? 33.747 -27.439 -12.496 1.00 95.25 639 TRP A C 1
ATOM 4766 O O . TRP A 1 639 ? 32.800 -28.227 -12.514 1.00 95.25 639 TRP A O 1
ATOM 4776 N N . GLN A 1 640 ? 34.407 -27.135 -11.374 1.00 96.50 640 GLN A N 1
ATOM 4777 C CA . GLN A 1 640 ? 33.963 -27.540 -10.038 1.00 96.50 640 GLN A CA 1
ATOM 4778 C C . GLN A 1 640 ? 32.697 -26.772 -9.643 1.00 96.50 640 GLN A C 1
ATOM 4780 O O . GLN A 1 640 ? 31.731 -27.404 -9.230 1.00 96.50 640 GLN A O 1
ATOM 4785 N N . LEU A 1 641 ? 32.663 -25.451 -9.860 1.00 96.75 641 LEU A N 1
ATOM 4786 C CA . LEU A 1 641 ? 31.471 -24.620 -9.657 1.00 96.75 641 LEU A CA 1
ATOM 4787 C C . LEU A 1 641 ? 30.291 -25.125 -10.496 1.00 96.75 641 LEU A C 1
ATOM 4789 O O . LEU A 1 641 ? 29.225 -25.375 -9.950 1.00 96.75 641 LEU A O 1
ATOM 4793 N N . ALA A 1 642 ? 30.478 -25.370 -11.798 1.00 96.38 642 ALA A N 1
ATOM 4794 C CA . ALA A 1 642 ? 29.414 -25.888 -12.665 1.00 96.38 642 ALA A CA 1
ATOM 4795 C C . ALA A 1 642 ? 28.889 -27.271 -12.238 1.00 96.38 642 ALA A C 1
ATOM 4797 O O . ALA A 1 642 ? 27.692 -27.537 -12.348 1.00 96.38 642 ALA A O 1
ATOM 4798 N N . ARG A 1 643 ? 29.768 -28.154 -11.739 1.00 96.69 643 ARG A N 1
ATOM 4799 C CA . ARG A 1 643 ? 29.362 -29.453 -11.183 1.00 96.69 643 ARG A CA 1
ATOM 4800 C C . ARG A 1 643 ? 28.566 -29.280 -9.891 1.00 96.69 643 ARG A C 1
ATOM 4802 O O . ARG A 1 643 ? 27.543 -29.936 -9.734 1.00 96.69 643 ARG A O 1
ATOM 4809 N N . GLU A 1 644 ? 29.028 -28.414 -8.995 1.00 96.25 644 GLU A N 1
ATOM 4810 C CA . GLU A 1 644 ? 28.426 -28.224 -7.675 1.00 96.25 644 GLU A CA 1
ATOM 4811 C C . GLU A 1 644 ? 27.087 -27.483 -7.752 1.00 96.25 644 GLU A C 1
ATOM 4813 O O . GLU A 1 644 ? 26.125 -27.920 -7.133 1.00 96.25 644 GLU A O 1
ATOM 4818 N N . ILE A 1 645 ? 26.975 -26.465 -8.614 1.00 95.25 645 ILE A N 1
ATOM 4819 C CA . ILE A 1 645 ? 25.701 -25.834 -8.993 1.00 95.25 645 ILE A CA 1
ATOM 4820 C C . ILE A 1 645 ? 24.705 -26.891 -9.486 1.00 95.25 645 ILE A C 1
ATOM 4822 O O . ILE A 1 645 ? 23.572 -26.942 -9.015 1.00 95.25 645 ILE A O 1
ATOM 4826 N N . GLY A 1 646 ? 25.127 -27.765 -10.409 1.00 93.88 646 GLY A N 1
ATOM 4827 C CA . GLY A 1 646 ? 24.275 -28.837 -10.926 1.00 93.88 646 GLY A CA 1
ATOM 4828 C C . GLY A 1 646 ? 23.834 -29.822 -9.839 1.00 93.88 646 GLY A C 1
ATOM 4829 O O . GLY A 1 646 ? 22.657 -30.171 -9.775 1.00 93.88 646 GLY A O 1
ATOM 4830 N N . ARG A 1 647 ? 24.761 -30.224 -8.960 1.00 95.38 647 ARG A N 1
ATOM 4831 C CA . ARG A 1 647 ? 24.515 -31.146 -7.843 1.00 95.38 647 ARG A CA 1
ATOM 4832 C C . ARG A 1 647 ? 23.544 -30.560 -6.818 1.00 95.38 647 ARG A C 1
ATOM 4834 O O . ARG A 1 647 ? 22.568 -31.217 -6.476 1.00 95.38 647 ARG A O 1
ATOM 4841 N N . LEU A 1 648 ? 23.792 -29.335 -6.358 1.00 94.94 648 LEU A N 1
ATOM 4842 C CA . LEU A 1 648 ? 22.983 -28.650 -5.350 1.00 94.94 648 LEU A CA 1
ATOM 4843 C C . LEU A 1 648 ? 21.592 -28.285 -5.875 1.00 94.94 648 LEU A C 1
ATOM 4845 O O . LEU A 1 648 ? 20.606 -28.485 -5.172 1.00 94.94 648 LEU A O 1
ATOM 4849 N N . ALA A 1 649 ? 21.481 -27.820 -7.122 1.00 91.62 649 ALA A N 1
ATOM 4850 C CA . ALA A 1 649 ? 20.181 -27.523 -7.718 1.00 91.62 649 ALA A CA 1
ATOM 4851 C C . ALA A 1 649 ? 19.333 -28.794 -7.929 1.00 91.62 649 ALA A C 1
ATOM 4853 O O . ALA A 1 649 ? 18.109 -28.735 -7.834 1.00 91.62 649 ALA A O 1
ATOM 4854 N N . GLU A 1 650 ? 19.961 -29.946 -8.188 1.00 92.31 650 GLU A N 1
ATOM 4855 C CA . GLU A 1 650 ? 19.267 -31.239 -8.249 1.00 92.31 650 GLU A CA 1
ATOM 4856 C C . GLU A 1 650 ? 18.914 -31.780 -6.855 1.00 92.31 650 GLU A C 1
ATOM 4858 O O . GLU A 1 650 ? 17.826 -32.323 -6.665 1.00 92.31 650 GLU A O 1
ATOM 4863 N N . ALA A 1 651 ? 19.779 -31.585 -5.856 1.00 92.31 651 ALA A N 1
ATOM 4864 C CA . ALA A 1 651 ? 19.482 -31.918 -4.464 1.00 92.31 651 ALA A CA 1
ATOM 4865 C C . ALA A 1 651 ? 18.290 -31.100 -3.930 1.00 92.31 651 ALA A C 1
ATOM 4867 O O . ALA A 1 651 ? 17.400 -31.673 -3.306 1.00 92.31 651 ALA A O 1
ATOM 4868 N N . ALA A 1 652 ? 18.222 -29.802 -4.245 1.00 90.00 652 ALA A N 1
ATOM 4869 C CA . ALA A 1 652 ? 17.085 -28.942 -3.917 1.00 90.00 652 ALA A CA 1
ATOM 4870 C C . ALA A 1 652 ? 15.796 -29.411 -4.617 1.00 90.00 652 ALA A C 1
ATOM 4872 O O . ALA A 1 652 ? 14.835 -29.768 -3.939 1.00 90.00 652 ALA A O 1
ATOM 4873 N N . ARG A 1 653 ? 15.785 -29.511 -5.960 1.00 88.50 653 ARG A N 1
ATOM 4874 C CA . ARG A 1 653 ? 14.600 -29.965 -6.722 1.00 88.50 653 ARG A CA 1
ATOM 4875 C C . ARG A 1 653 ? 14.088 -31.340 -6.296 1.00 88.50 653 ARG A C 1
ATOM 4877 O O . ARG A 1 653 ? 12.886 -31.556 -6.274 1.00 88.50 653 ARG A O 1
ATOM 4884 N N . SER A 1 654 ? 14.982 -32.273 -5.967 1.00 90.19 654 SER A N 1
ATOM 4885 C CA . SER A 1 654 ? 14.595 -33.633 -5.571 1.00 90.19 654 SER A CA 1
ATOM 4886 C C . SER A 1 654 ? 14.295 -33.802 -4.075 1.00 90.19 654 SER A C 1
ATOM 4888 O O . SER A 1 654 ? 14.063 -34.934 -3.646 1.00 90.19 654 SER A O 1
ATOM 4890 N N . GLY A 1 655 ? 14.306 -32.719 -3.284 1.00 86.88 655 GLY A N 1
ATOM 4891 C CA . GLY A 1 655 ? 14.021 -32.745 -1.843 1.00 86.88 655 GLY A CA 1
ATOM 4892 C C . GLY A 1 655 ? 15.070 -33.491 -1.007 1.00 86.88 655 GLY A C 1
ATOM 4893 O O . GLY A 1 655 ? 14.734 -34.091 0.010 1.00 86.88 655 GLY A O 1
ATOM 4894 N N . LYS A 1 656 ? 16.328 -33.516 -1.467 1.00 90.38 656 LYS A N 1
ATOM 4895 C CA . LYS A 1 656 ? 17.444 -34.303 -0.902 1.00 90.38 656 LYS A CA 1
ATOM 4896 C C . LYS A 1 656 ? 18.633 -33.467 -0.422 1.00 90.38 656 LYS A C 1
ATOM 4898 O O . LYS A 1 656 ? 19.617 -34.051 0.023 1.00 90.38 656 LYS A O 1
ATOM 4903 N N . ALA A 1 657 ? 18.566 -32.140 -0.529 1.00 89.94 657 ALA A N 1
ATOM 4904 C CA . ALA A 1 657 ? 19.565 -31.253 0.062 1.00 89.94 657 ALA A CA 1
ATOM 4905 C C . ALA A 1 657 ? 19.571 -31.411 1.592 1.00 89.94 657 ALA A C 1
ATOM 4907 O O . ALA A 1 657 ? 18.505 -31.464 2.211 1.00 89.94 657 ALA A O 1
ATOM 4908 N N . THR A 1 658 ? 20.751 -31.515 2.204 1.00 91.12 658 THR A N 1
ATOM 4909 C CA . THR A 1 658 ? 20.859 -31.705 3.662 1.00 91.12 658 THR A CA 1
ATOM 4910 C C . THR A 1 658 ? 20.803 -30.375 4.421 1.00 91.12 658 THR A C 1
ATOM 4912 O O . THR A 1 658 ? 20.961 -29.298 3.842 1.00 91.12 658 THR A O 1
ATOM 4915 N N . SER A 1 659 ? 20.608 -30.419 5.744 1.00 88.19 659 SER A N 1
ATOM 4916 C CA . SER A 1 659 ? 20.576 -29.203 6.574 1.00 88.19 659 SER A CA 1
ATOM 4917 C C . SER A 1 659 ? 21.899 -28.427 6.511 1.00 88.19 659 SER A C 1
ATOM 4919 O O . SER A 1 659 ? 21.913 -27.199 6.561 1.00 88.19 659 SER A O 1
ATOM 4921 N N . GLU A 1 660 ? 23.018 -29.133 6.362 1.00 89.19 660 GLU A N 1
ATOM 4922 C CA . GLU A 1 660 ? 24.371 -28.590 6.210 1.00 89.19 660 GLU A CA 1
ATOM 4923 C C . GLU A 1 660 ? 24.608 -27.973 4.820 1.00 89.19 660 GLU A C 1
ATOM 4925 O O . GLU A 1 660 ? 25.534 -27.176 4.649 1.00 89.19 660 GLU A O 1
ATOM 4930 N N . GLU A 1 661 ? 23.778 -28.321 3.833 1.00 91.38 661 GLU A N 1
ATOM 4931 C CA . GLU A 1 661 ? 23.779 -27.743 2.487 1.00 91.38 661 GLU A CA 1
ATOM 4932 C C . GLU A 1 661 ? 22.830 -26.548 2.354 1.00 91.38 661 GLU A C 1
ATOM 4934 O O . GLU A 1 661 ? 23.001 -25.766 1.428 1.00 91.38 661 GLU A O 1
ATOM 4939 N N . LEU A 1 662 ? 21.863 -26.379 3.261 1.00 90.62 662 LEU A N 1
ATOM 4940 C CA . LEU A 1 662 ? 20.852 -25.308 3.244 1.00 90.62 662 LEU A CA 1
ATOM 4941 C C . LEU A 1 662 ? 21.109 -24.192 4.278 1.00 90.62 662 LEU A C 1
ATOM 4943 O O . LEU A 1 662 ? 20.253 -23.340 4.494 1.00 90.62 662 LEU A O 1
ATOM 4947 N N . SER A 1 663 ? 22.261 -24.196 4.956 1.00 90.25 663 SER A N 1
ATOM 4948 C CA . SER A 1 663 ? 22.554 -23.284 6.073 1.00 90.25 663 SER A CA 1
ATOM 4949 C C . SER A 1 663 ? 23.962 -22.687 6.014 1.00 90.25 663 SER A C 1
ATOM 4951 O O . SER A 1 663 ? 24.860 -23.209 5.358 1.00 90.25 663 SER A O 1
ATOM 4953 N N . GLY A 1 664 ? 24.202 -21.591 6.739 1.00 91.06 664 GLY A N 1
ATOM 4954 C CA . GLY A 1 664 ? 25.554 -21.043 6.921 1.00 91.06 664 GLY A CA 1
ATOM 4955 C C . GLY A 1 664 ? 26.189 -20.433 5.663 1.00 91.06 664 GLY A C 1
ATOM 4956 O O . GLY A 1 664 ? 27.404 -20.532 5.503 1.00 91.06 664 GLY A O 1
ATOM 4957 N N . SER A 1 665 ? 25.390 -19.850 4.769 1.00 95.75 665 SER A N 1
ATOM 4958 C CA . SER A 1 665 ? 25.839 -18.980 3.674 1.00 95.75 665 SER A CA 1
ATOM 4959 C C . SER A 1 665 ? 26.277 -17.597 4.176 1.00 95.75 665 SER A C 1
ATOM 4961 O O . SER A 1 665 ? 25.779 -17.113 5.191 1.00 95.75 665 SER A O 1
ATOM 4963 N N . THR A 1 666 ? 27.231 -16.962 3.496 1.00 96.56 666 THR A N 1
ATOM 4964 C CA . THR A 1 666 ? 27.833 -15.666 3.890 1.00 96.56 666 THR A CA 1
ATOM 4965 C C . THR A 1 666 ? 27.546 -14.529 2.907 1.00 96.56 666 THR A C 1
ATOM 4967 O O . THR A 1 666 ? 27.854 -13.380 3.205 1.00 96.56 666 THR A O 1
ATOM 4970 N N . LEU A 1 667 ? 26.987 -14.870 1.746 1.00 97.00 667 LEU A N 1
ATOM 4971 C CA . LEU A 1 667 ? 26.568 -13.998 0.651 1.00 97.00 667 LEU A CA 1
ATOM 4972 C C . LEU A 1 667 ? 25.683 -14.840 -0.281 1.00 97.00 667 LEU A C 1
ATOM 4974 O O . LEU A 1 667 ? 26.033 -15.993 -0.553 1.00 97.00 667 LEU A O 1
ATOM 4978 N N . THR A 1 668 ? 24.596 -14.285 -0.818 1.00 97.00 668 THR A N 1
ATOM 4979 C CA . THR A 1 668 ? 23.684 -15.016 -1.716 1.00 97.00 668 THR A CA 1
ATOM 4980 C C . THR A 1 668 ? 23.708 -14.463 -3.141 1.00 97.00 668 THR A C 1
ATOM 4982 O O . THR A 1 668 ? 23.749 -13.253 -3.361 1.00 97.00 668 THR A O 1
ATOM 4985 N N . ILE A 1 669 ? 23.636 -15.356 -4.132 1.00 95.81 669 ILE A N 1
ATOM 4986 C CA . ILE A 1 669 ? 23.305 -15.039 -5.524 1.00 95.81 669 ILE A CA 1
ATOM 4987 C C . ILE A 1 669 ? 21.926 -15.614 -5.874 1.00 95.81 669 ILE A C 1
ATOM 4989 O O . ILE A 1 669 ? 21.632 -16.781 -5.603 1.00 95.81 669 ILE A O 1
ATOM 4993 N N . THR A 1 670 ? 21.072 -14.805 -6.496 1.00 93.31 670 THR A N 1
ATOM 4994 C CA . THR A 1 670 ? 19.737 -15.205 -6.961 1.00 93.31 670 THR A CA 1
ATOM 4995 C C . THR A 1 670 ? 19.583 -14.894 -8.444 1.00 93.31 670 THR A C 1
ATOM 4997 O O . THR A 1 670 ? 19.952 -13.815 -8.893 1.00 93.31 670 THR A O 1
ATOM 5000 N N . SER A 1 671 ? 19.098 -15.837 -9.255 1.00 85.75 671 SER A N 1
ATOM 5001 C CA . SER A 1 671 ? 18.938 -15.590 -10.691 1.00 85.75 671 SER A CA 1
ATOM 5002 C C . SER A 1 671 ? 17.772 -16.355 -11.296 1.00 85.75 671 SER A C 1
ATOM 5004 O O . SER A 1 671 ? 17.730 -17.583 -11.285 1.00 85.75 671 SER A O 1
ATOM 5006 N N . LEU A 1 672 ? 16.873 -15.594 -11.918 1.00 78.19 672 LEU A N 1
ATOM 5007 C CA . LEU A 1 672 ? 15.761 -16.089 -12.730 1.00 78.19 672 LEU A CA 1
ATOM 5008 C C . LEU A 1 672 ? 16.196 -16.425 -14.175 1.00 78.19 672 LEU A C 1
ATOM 5010 O O . LEU A 1 672 ? 15.391 -16.875 -14.992 1.00 78.19 672 LEU A O 1
ATOM 5014 N N . GLY A 1 673 ? 17.472 -16.202 -14.522 1.00 75.75 673 GLY A N 1
ATOM 5015 C CA . GLY A 1 673 ? 18.012 -16.466 -15.855 1.00 75.75 673 GLY A CA 1
ATOM 5016 C C . GLY A 1 673 ? 17.235 -15.723 -16.958 1.00 75.75 673 GLY A C 1
ATOM 5017 O O . GLY A 1 673 ? 17.037 -14.513 -16.847 1.00 75.75 673 GLY A O 1
ATOM 5018 N N . PRO A 1 674 ? 16.767 -16.409 -18.023 1.00 70.75 674 PRO A N 1
ATOM 5019 C CA . PRO A 1 674 ? 15.971 -15.784 -19.086 1.00 70.75 674 PRO A CA 1
ATOM 5020 C C . PRO A 1 674 ? 14.641 -15.164 -18.627 1.00 70.75 674 PRO A C 1
ATOM 5022 O O . PRO A 1 674 ? 14.116 -14.305 -19.330 1.00 70.75 674 PRO A O 1
ATOM 5025 N N . LEU A 1 675 ? 14.107 -15.585 -17.471 1.00 76.06 675 LEU A N 1
ATOM 5026 C CA . LEU A 1 675 ? 12.884 -15.038 -16.867 1.00 76.06 675 LEU A CA 1
ATOM 5027 C C . LEU A 1 675 ? 13.152 -13.794 -16.000 1.00 76.06 675 LEU A C 1
ATOM 5029 O O . LEU A 1 675 ? 12.224 -13.249 -15.411 1.00 76.06 675 LEU A O 1
ATOM 5033 N N . GLY A 1 676 ? 14.407 -13.342 -15.898 1.00 69.62 676 GLY A N 1
ATOM 5034 C CA . GLY A 1 676 ? 14.754 -12.131 -15.161 1.00 69.62 676 GLY A CA 1
ATOM 5035 C C . GLY A 1 676 ? 14.063 -10.878 -15.707 1.00 69.62 676 GLY A C 1
ATOM 5036 O O . GLY A 1 676 ? 13.864 -10.723 -16.916 1.00 69.62 676 GLY A O 1
ATOM 5037 N N . GLY A 1 677 ? 13.746 -9.956 -14.798 1.00 78.62 677 GLY A N 1
ATOM 5038 C CA . GLY A 1 677 ? 13.307 -8.608 -15.146 1.00 78.62 677 GLY A CA 1
ATOM 5039 C C . GLY A 1 677 ? 14.407 -7.790 -15.833 1.00 78.62 677 GLY A C 1
ATOM 5040 O O . GLY A 1 677 ? 15.474 -8.296 -16.188 1.00 78.62 677 GLY A O 1
ATOM 5041 N N . VAL A 1 678 ? 14.149 -6.494 -16.018 1.00 85.62 678 VAL A N 1
ATOM 5042 C CA . VAL A 1 678 ? 15.201 -5.530 -16.399 1.00 85.62 678 VAL A CA 1
ATOM 5043 C C . VAL A 1 678 ? 16.085 -5.211 -15.190 1.00 85.62 678 VAL A C 1
ATOM 5045 O O . VAL A 1 678 ? 17.299 -5.126 -15.323 1.00 85.62 678 VAL A O 1
ATOM 5048 N N . ALA A 1 679 ? 15.488 -5.102 -14.007 1.00 87.94 679 ALA A N 1
ATOM 5049 C CA . ALA A 1 679 ? 16.172 -5.013 -12.725 1.00 87.94 679 ALA A CA 1
ATOM 5050 C C . ALA A 1 679 ? 15.397 -5.831 -11.679 1.00 87.94 679 ALA A C 1
ATOM 5052 O O . ALA A 1 679 ? 14.246 -6.211 -11.907 1.00 87.94 679 ALA A O 1
ATOM 5053 N N . THR A 1 680 ? 16.026 -6.085 -10.535 1.00 86.94 680 THR A N 1
ATOM 5054 C CA . THR A 1 680 ? 15.419 -6.716 -9.353 1.00 86.94 680 THR A CA 1
ATOM 5055 C C . THR A 1 680 ? 15.889 -6.019 -8.074 1.00 86.94 680 THR A C 1
ATOM 5057 O O . THR A 1 680 ? 16.975 -5.438 -8.046 1.00 86.94 680 THR A O 1
ATOM 5060 N N . THR A 1 681 ? 15.079 -6.090 -7.017 1.00 91.69 681 THR A N 1
ATOM 5061 C CA . THR A 1 681 ? 15.338 -5.556 -5.663 1.00 91.69 681 THR A CA 1
ATOM 5062 C C . THR A 1 681 ? 15.397 -6.709 -4.641 1.00 91.69 681 THR A C 1
ATOM 5064 O O . THR A 1 681 ? 14.522 -6.825 -3.778 1.00 91.69 681 THR A O 1
ATOM 5067 N N . PRO A 1 682 ? 16.364 -7.641 -4.785 1.00 90.38 682 PRO A N 1
ATOM 5068 C CA . PRO A 1 682 ? 16.375 -8.911 -4.057 1.00 90.38 682 PRO A CA 1
ATOM 5069 C C . PRO A 1 682 ? 16.342 -8.749 -2.526 1.00 90.38 682 PRO A C 1
ATOM 5071 O O . PRO A 1 682 ? 17.026 -7.906 -1.950 1.00 90.38 682 PRO A O 1
ATOM 5074 N N . VAL A 1 683 ? 15.546 -9.587 -1.854 1.00 92.62 683 VAL A N 1
ATOM 5075 C CA . VAL A 1 683 ? 15.428 -9.590 -0.386 1.00 92.62 683 VAL A CA 1
ATOM 5076 C C . VAL A 1 683 ? 16.620 -10.321 0.230 1.00 92.62 683 VAL A C 1
ATOM 5078 O O . VAL A 1 683 ? 16.973 -11.417 -0.207 1.00 92.62 683 VAL A O 1
ATOM 5081 N N . ILE A 1 684 ? 17.253 -9.714 1.232 1.00 94.00 684 ILE A N 1
ATOM 5082 C CA . ILE A 1 684 ? 18.478 -10.229 1.853 1.00 94.00 684 ILE A CA 1
ATOM 5083 C C . ILE A 1 684 ? 18.177 -11.468 2.712 1.00 94.00 684 ILE A C 1
ATOM 5085 O O . ILE A 1 684 ? 17.291 -11.458 3.568 1.00 94.00 684 ILE A O 1
ATOM 5089 N N . ASN A 1 685 ? 18.949 -12.538 2.502 1.00 91.06 685 ASN A N 1
ATOM 5090 C CA . ASN A 1 685 ? 18.817 -13.802 3.224 1.00 91.06 685 ASN A CA 1
ATOM 5091 C C . ASN A 1 685 ? 19.463 -13.714 4.619 1.00 91.06 685 ASN A C 1
ATOM 5093 O O . ASN A 1 685 ? 20.649 -14.002 4.790 1.00 91.06 685 ASN A O 1
ATOM 5097 N N . ARG A 1 686 ? 18.697 -13.288 5.630 1.00 88.06 686 ARG A N 1
ATOM 5098 C CA . ARG A 1 686 ? 19.186 -13.146 7.014 1.00 88.06 686 ARG A CA 1
ATOM 5099 C C . ARG A 1 686 ? 19.882 -14.423 7.530 1.00 88.06 686 ARG A C 1
ATOM 5101 O O . ARG A 1 686 ? 19.387 -15.523 7.289 1.00 88.06 686 ARG A O 1
ATOM 5108 N N . PRO A 1 687 ? 20.996 -14.314 8.283 1.00 92.12 687 PRO A N 1
ATOM 5109 C CA . PRO A 1 687 ? 21.641 -13.092 8.783 1.00 92.12 687 PRO A CA 1
ATOM 5110 C C . PRO A 1 687 ? 22.744 -12.532 7.856 1.00 92.12 687 PRO A C 1
ATOM 5112 O O . PRO A 1 687 ? 23.652 -11.855 8.331 1.00 92.12 687 PRO A O 1
ATOM 5115 N N . GLU A 1 688 ? 22.746 -12.850 6.556 1.00 95.56 688 GLU A N 1
ATOM 5116 C CA . GLU A 1 688 ? 23.663 -12.219 5.587 1.00 95.56 688 GLU A CA 1
ATOM 5117 C C . GLU A 1 688 ? 23.355 -10.721 5.437 1.00 95.56 688 GLU A C 1
ATOM 5119 O O . GLU A 1 688 ? 22.241 -10.287 5.721 1.00 95.56 688 GLU A O 1
ATOM 5124 N N . VAL A 1 689 ? 24.330 -9.933 4.968 1.00 96.31 689 VAL A N 1
ATOM 5125 C CA . VAL A 1 689 ? 24.173 -8.473 4.787 1.00 96.31 689 VAL A CA 1
ATOM 5126 C C . VAL A 1 689 ? 24.095 -8.028 3.324 1.00 96.31 689 VAL A C 1
ATOM 5128 O O . VAL A 1 689 ? 23.976 -6.834 3.060 1.00 96.31 689 VAL A O 1
ATOM 5131 N N . ALA A 1 690 ? 24.168 -8.959 2.367 1.00 97.06 690 ALA A N 1
ATOM 5132 C CA . ALA A 1 690 ? 24.102 -8.659 0.938 1.00 97.06 690 ALA A CA 1
ATOM 5133 C C . ALA A 1 690 ? 23.541 -9.825 0.103 1.00 97.06 690 ALA A C 1
ATOM 5135 O O . ALA A 1 690 ? 23.740 -10.999 0.423 1.00 97.06 690 ALA A O 1
ATOM 5136 N N . ILE A 1 691 ? 22.878 -9.496 -1.008 1.00 97.19 691 ILE A N 1
ATOM 5137 C CA . ILE A 1 691 ? 22.392 -10.447 -2.017 1.00 97.19 691 ILE A CA 1
ATOM 5138 C C . ILE A 1 691 ? 22.526 -9.860 -3.432 1.00 97.19 691 ILE A C 1
ATOM 5140 O O . ILE A 1 691 ? 22.264 -8.680 -3.659 1.00 97.19 691 ILE A O 1
ATOM 5144 N N . ILE A 1 692 ? 22.942 -10.687 -4.396 1.00 96.88 692 ILE A N 1
ATOM 5145 C CA . ILE A 1 692 ? 23.274 -10.273 -5.769 1.00 96.88 692 ILE A CA 1
ATOM 5146 C C . ILE A 1 692 ? 22.307 -10.917 -6.772 1.00 96.88 692 ILE A C 1
ATOM 5148 O O . ILE A 1 692 ? 22.150 -12.139 -6.802 1.00 96.88 692 ILE A O 1
ATOM 5152 N N . GLY A 1 693 ? 21.696 -10.096 -7.626 1.00 95.12 693 GLY A N 1
ATOM 5153 C CA . GLY A 1 693 ? 20.733 -10.488 -8.656 1.00 95.12 693 GLY A CA 1
ATOM 5154 C C . GLY A 1 693 ? 21.201 -10.169 -10.082 1.00 95.12 693 GLY A C 1
ATOM 5155 O O . GLY A 1 693 ? 20.930 -9.071 -10.569 1.00 95.12 693 GLY A O 1
ATOM 5156 N N . PRO A 1 694 ? 21.878 -11.088 -10.800 1.00 94.62 694 PRO A N 1
ATOM 5157 C CA . PRO A 1 694 ? 22.057 -10.973 -12.247 1.00 94.62 694 PRO A CA 1
ATOM 5158 C C . PRO A 1 694 ? 20.725 -11.180 -12.988 1.00 94.62 694 PRO A C 1
ATOM 5160 O O . PRO A 1 694 ? 20.103 -12.248 -12.910 1.00 94.62 694 PRO A O 1
ATOM 5163 N N . ASN A 1 695 ? 20.315 -10.141 -13.716 1.00 93.44 695 ASN A N 1
ATOM 5164 C CA . ASN A 1 695 ? 19.053 -10.046 -14.449 1.00 93.44 695 ASN A CA 1
ATOM 5165 C C . ASN A 1 695 ? 19.154 -10.655 -15.868 1.00 93.44 695 ASN A C 1
ATOM 5167 O O . ASN A 1 695 ? 20.154 -11.270 -16.244 1.00 93.44 695 ASN A O 1
ATOM 5171 N N . ARG A 1 696 ? 18.097 -10.506 -16.677 1.00 92.00 696 ARG A N 1
ATOM 5172 C CA . ARG A 1 696 ? 18.032 -11.039 -18.048 1.00 92.00 696 ARG A CA 1
ATOM 5173 C C . ARG A 1 696 ? 19.039 -10.346 -18.975 1.00 92.00 696 ARG A C 1
ATOM 5175 O O . ARG A 1 696 ? 19.087 -9.121 -19.037 1.00 92.00 696 ARG A O 1
ATOM 5182 N N . ILE A 1 697 ? 19.767 -11.139 -19.767 1.00 93.50 697 ILE A N 1
ATOM 5183 C CA . ILE A 1 697 ? 20.589 -10.632 -20.877 1.00 93.50 697 ILE A CA 1
ATOM 5184 C C . ILE A 1 697 ? 19.675 -10.162 -22.017 1.00 93.50 697 ILE A C 1
ATOM 5186 O O . ILE A 1 697 ? 18.791 -10.907 -22.446 1.00 93.50 697 ILE A O 1
ATOM 5190 N N . VAL A 1 698 ? 19.922 -8.966 -22.547 1.00 92.75 698 VAL A N 1
ATOM 5191 C CA . VAL A 1 698 ? 19.229 -8.398 -23.714 1.00 92.75 698 VAL A CA 1
ATOM 5192 C C . VAL A 1 698 ? 20.222 -7.974 -24.794 1.00 92.75 698 VAL A C 1
ATOM 5194 O O . VAL A 1 698 ? 21.321 -7.509 -24.504 1.00 92.75 698 VAL A O 1
ATOM 5197 N N . GLU A 1 699 ? 19.846 -8.123 -26.064 1.00 93.12 699 GLU A N 1
ATOM 5198 C CA . GLU A 1 699 ? 20.684 -7.695 -27.187 1.00 93.12 699 GLU A CA 1
ATOM 5199 C C . GLU A 1 699 ? 20.296 -6.280 -27.641 1.00 93.12 699 GLU A C 1
ATOM 5201 O O . GLU A 1 699 ? 19.162 -6.052 -28.063 1.00 93.12 699 GLU A O 1
ATOM 5206 N N . ARG A 1 700 ? 21.228 -5.321 -27.559 1.00 91.31 700 ARG A N 1
ATOM 5207 C CA . ARG A 1 700 ? 20.994 -3.891 -27.845 1.00 91.31 700 ARG A CA 1
ATOM 5208 C C . ARG A 1 700 ? 22.092 -3.324 -28.766 1.00 91.31 700 ARG A C 1
ATOM 5210 O O . ARG A 1 700 ? 23.228 -3.801 -28.721 1.00 91.31 700 ARG A O 1
ATOM 5217 N N . PRO A 1 701 ? 21.790 -2.333 -29.628 1.00 93.06 701 PRO A N 1
ATOM 5218 C CA . PRO A 1 701 ? 22.816 -1.575 -30.339 1.00 93.06 701 PRO A CA 1
ATOM 5219 C C . PRO A 1 701 ? 23.490 -0.585 -29.377 1.00 93.06 701 PRO A C 1
ATOM 5221 O O . PRO A 1 701 ? 22.805 0.202 -28.731 1.00 93.06 701 PRO A O 1
ATOM 5224 N N . MET A 1 702 ? 24.820 -0.614 -29.302 1.00 90.12 702 MET A N 1
ATOM 5225 C CA . MET A 1 702 ? 25.635 0.247 -28.436 1.00 90.12 702 MET A CA 1
ATOM 5226 C C . MET A 1 702 ? 26.762 0.903 -29.228 1.00 90.12 702 MET A C 1
ATOM 5228 O O . MET A 1 702 ? 27.312 0.287 -30.144 1.00 90.12 702 MET A O 1
ATOM 5232 N N . PHE A 1 703 ? 27.138 2.125 -28.851 1.00 91.50 703 PHE A N 1
ATOM 5233 C CA . PHE A 1 703 ? 28.398 2.725 -29.287 1.00 91.50 703 PHE A CA 1
ATOM 5234 C C . PHE A 1 703 ? 29.561 1.996 -28.614 1.00 91.50 703 PHE A C 1
ATOM 5236 O O . PHE A 1 703 ? 29.535 1.748 -27.411 1.00 91.50 703 PHE A O 1
ATOM 5243 N N . VAL A 1 704 ? 30.567 1.620 -29.400 1.00 89.38 704 VAL A N 1
ATOM 5244 C CA . VAL A 1 704 ? 31.814 1.018 -28.915 1.00 89.38 704 VAL A CA 1
ATOM 5245 C C . VAL A 1 704 ? 33.009 1.562 -29.696 1.00 89.38 704 VAL A C 1
ATOM 5247 O O . VAL A 1 704 ? 32.831 1.970 -30.848 1.00 89.38 704 VAL A O 1
ATOM 5250 N N . PRO A 1 705 ? 34.231 1.515 -29.136 1.00 87.88 705 PRO A N 1
ATOM 5251 C CA . PRO A 1 705 ? 35.430 1.934 -29.851 1.00 87.88 705 PRO A CA 1
ATOM 5252 C C . PRO A 1 705 ? 35.617 1.216 -31.197 1.00 87.88 705 PRO A C 1
ATOM 5254 O O . PRO A 1 705 ? 35.394 0.005 -31.338 1.00 87.88 705 PRO A O 1
ATOM 5257 N N . ASP A 1 706 ? 36.067 1.969 -32.197 1.00 87.62 706 ASP A N 1
ATOM 5258 C CA . ASP A 1 706 ? 36.437 1.450 -33.517 1.00 87.62 706 ASP A CA 1
ATOM 5259 C C . ASP A 1 706 ? 37.878 0.902 -33.584 1.00 87.62 706 ASP A C 1
ATOM 5261 O O . ASP A 1 706 ? 38.218 0.184 -34.522 1.00 87.62 706 ASP A O 1
ATOM 5265 N N . GLY A 1 707 ? 38.704 1.201 -32.574 1.00 82.44 707 GLY A N 1
ATOM 5266 C CA . GLY A 1 707 ? 40.128 0.848 -32.510 1.00 82.44 707 GLY A CA 1
ATOM 5267 C C . GLY A 1 707 ? 41.070 1.844 -33.204 1.00 82.44 707 GLY A C 1
ATOM 5268 O O . GLY A 1 707 ? 42.279 1.632 -33.204 1.00 82.44 707 GLY A O 1
ATOM 5269 N N . MET A 1 708 ? 40.535 2.926 -33.774 1.00 81.56 708 MET A N 1
ATOM 5270 C CA . MET A 1 708 ? 41.253 3.992 -34.486 1.00 81.56 708 MET A CA 1
ATOM 5271 C C . MET A 1 708 ? 41.083 5.375 -33.828 1.00 81.56 708 MET A C 1
ATOM 5273 O O . MET A 1 708 ? 41.763 6.321 -34.221 1.00 81.56 708 MET A O 1
ATOM 5277 N N . GLY A 1 709 ? 40.225 5.485 -32.809 1.00 80.44 709 GLY A N 1
ATOM 5278 C CA . GLY A 1 709 ? 39.993 6.705 -32.025 1.00 80.44 709 GLY A CA 1
ATOM 5279 C C . GLY A 1 709 ? 38.589 7.295 -32.181 1.00 80.44 709 GLY A C 1
ATOM 5280 O O . GLY A 1 709 ? 38.337 8.379 -31.662 1.00 80.44 709 GLY A O 1
ATOM 5281 N N . GLY A 1 710 ? 37.692 6.601 -32.882 1.00 85.81 710 GLY A N 1
ATOM 5282 C CA . GLY A 1 710 ? 36.278 6.934 -33.005 1.00 85.81 710 GLY A CA 1
ATOM 5283 C C . GLY A 1 710 ? 35.360 5.870 -32.400 1.00 85.81 710 GLY A C 1
ATOM 5284 O O . GLY A 1 710 ? 35.791 4.900 -31.768 1.00 85.81 710 GLY A O 1
ATOM 5285 N N . GLU A 1 711 ? 34.063 6.048 -32.630 1.00 91.44 711 GLU A N 1
ATOM 5286 C CA . GLU A 1 711 ? 33.012 5.142 -32.174 1.00 91.44 711 GLU A CA 1
ATOM 5287 C C . GLU A 1 711 ? 32.255 4.532 -33.355 1.00 91.44 711 GLU A C 1
ATOM 5289 O O . GLU A 1 711 ? 32.059 5.153 -34.401 1.00 91.44 711 GLU A O 1
ATOM 5294 N N . ARG A 1 712 ? 31.774 3.306 -33.163 1.00 91.56 712 ARG A N 1
ATOM 5295 C CA . ARG A 1 712 ? 30.911 2.584 -34.102 1.00 91.56 712 ARG A CA 1
ATOM 5296 C C . ARG A 1 712 ? 29.756 1.939 -33.348 1.00 91.56 712 ARG A C 1
ATOM 5298 O O . ARG A 1 712 ? 29.927 1.479 -32.222 1.00 9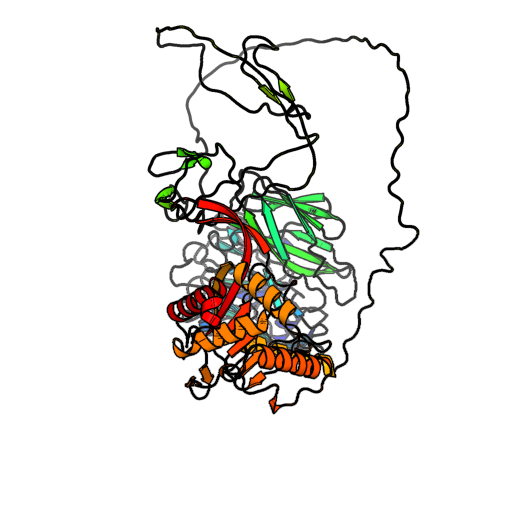1.56 712 ARG A O 1
ATOM 5305 N N . ILE A 1 713 ? 28.597 1.833 -33.989 1.00 93.38 713 ILE A N 1
ATOM 5306 C CA . ILE A 1 713 ? 27.475 1.075 -33.427 1.00 93.38 713 ILE A CA 1
ATOM 5307 C C . ILE A 1 713 ? 27.742 -0.425 -33.617 1.00 93.38 713 ILE A C 1
ATOM 5309 O O . ILE A 1 713 ? 28.055 -0.881 -34.719 1.00 93.38 713 ILE A O 1
ATOM 5313 N N . ALA A 1 714 ? 27.608 -1.199 -32.544 1.00 89.88 714 ALA A N 1
ATOM 5314 C CA . ALA A 1 714 ? 27.726 -2.652 -32.533 1.00 89.88 714 ALA A CA 1
ATOM 5315 C C . ALA A 1 714 ? 26.553 -3.292 -31.782 1.00 89.88 714 ALA A C 1
ATOM 5317 O O . ALA A 1 714 ? 26.009 -2.718 -30.842 1.00 89.88 714 ALA A O 1
ATOM 5318 N N . LYS A 1 715 ? 26.184 -4.516 -32.169 1.00 95.19 715 LYS A N 1
ATOM 5319 C CA . LYS A 1 715 ? 25.259 -5.350 -31.393 1.00 95.19 715 LYS A CA 1
ATOM 5320 C C . LYS A 1 715 ? 25.992 -5.874 -30.153 1.00 95.19 715 LYS A C 1
ATOM 5322 O O . LYS A 1 715 ? 26.999 -6.563 -30.310 1.00 95.19 715 LYS A O 1
ATOM 5327 N N . ARG A 1 716 ? 25.489 -5.572 -28.956 1.00 95.81 716 ARG A N 1
ATOM 5328 C CA . ARG A 1 716 ? 26.039 -6.018 -27.667 1.00 95.81 716 ARG A CA 1
ATOM 5329 C C . ARG A 1 716 ? 24.986 -6.741 -26.826 1.00 95.81 716 ARG A C 1
ATOM 5331 O O . ARG A 1 716 ? 23.788 -6.529 -27.010 1.00 95.81 716 ARG A O 1
ATOM 5338 N N . LYS A 1 717 ? 25.440 -7.627 -25.941 1.00 95.75 717 LYS A N 1
ATOM 5339 C CA . LYS A 1 717 ? 24.648 -8.409 -24.984 1.00 95.75 717 LYS A CA 1
ATOM 5340 C C . LYS A 1 717 ? 24.787 -7.744 -23.616 1.00 95.75 717 LYS A C 1
ATOM 5342 O O . LYS A 1 717 ? 25.800 -7.929 -22.951 1.00 95.75 717 LYS A O 1
ATOM 5347 N N . LEU A 1 718 ? 23.796 -6.960 -23.214 1.00 95.12 718 LEU A N 1
ATOM 5348 C CA . LEU A 1 718 ? 23.825 -6.233 -21.947 1.00 95.12 718 LEU A CA 1
ATOM 5349 C C . LEU A 1 718 ? 23.079 -7.017 -20.868 1.00 95.12 718 LEU A C 1
ATOM 5351 O O . LEU A 1 718 ? 22.075 -7.672 -21.153 1.00 95.12 718 LEU A O 1
ATOM 5355 N N . MET A 1 719 ? 23.581 -6.968 -19.639 1.00 95.50 719 MET A N 1
ATOM 5356 C CA . MET A 1 719 ? 22.997 -7.628 -18.476 1.00 95.50 719 MET A CA 1
ATOM 5357 C C . MET A 1 719 ? 23.086 -6.700 -17.272 1.00 95.50 719 MET A C 1
ATOM 5359 O O . MET A 1 719 ? 24.177 -6.254 -16.920 1.00 95.50 719 MET A O 1
ATOM 5363 N N . ASN A 1 720 ? 21.959 -6.473 -16.604 1.00 95.25 720 ASN A N 1
ATOM 5364 C CA . ASN A 1 720 ? 21.952 -5.689 -15.377 1.00 95.25 720 ASN A CA 1
ATOM 5365 C C . ASN A 1 720 ? 22.333 -6.563 -14.177 1.00 95.25 720 ASN A C 1
ATOM 5367 O O . ASN A 1 720 ? 21.770 -7.647 -13.995 1.00 95.25 720 ASN A O 1
ATOM 5371 N N . ILE A 1 721 ? 23.235 -6.085 -13.325 1.00 95.75 721 ILE A N 1
ATOM 5372 C CA . ILE A 1 721 ? 23.512 -6.675 -12.011 1.00 95.75 721 ILE A CA 1
ATOM 5373 C C . ILE A 1 721 ? 22.876 -5.788 -10.952 1.00 95.75 721 ILE A C 1
ATOM 5375 O O . ILE A 1 721 ? 23.281 -4.642 -10.778 1.00 95.75 721 ILE A O 1
ATOM 5379 N N . SER A 1 722 ? 21.900 -6.342 -10.239 1.00 95.44 722 SER A N 1
ATOM 5380 C CA . SER A 1 722 ? 21.379 -5.776 -8.999 1.00 95.44 722 SER A CA 1
ATOM 5381 C C . SER A 1 722 ? 22.204 -6.273 -7.811 1.00 95.44 722 SER A C 1
ATOM 5383 O O . SER A 1 722 ? 22.563 -7.451 -7.760 1.00 95.44 722 SER A O 1
ATOM 5385 N N . ILE A 1 723 ? 22.439 -5.423 -6.818 1.00 96.06 723 ILE A N 1
ATOM 5386 C CA . ILE A 1 723 ? 22.858 -5.821 -5.470 1.00 96.06 723 ILE A CA 1
ATOM 5387 C C . ILE A 1 723 ? 21.957 -5.128 -4.452 1.00 96.06 723 ILE A C 1
ATOM 5389 O O . ILE A 1 723 ? 21.695 -3.933 -4.584 1.00 96.06 723 ILE A O 1
ATOM 5393 N N . SER A 1 724 ? 21.506 -5.864 -3.439 1.00 96.75 724 SER A N 1
ATOM 5394 C CA . SER A 1 724 ? 20.823 -5.297 -2.277 1.00 96.75 724 SER A CA 1
ATOM 5395 C C . SER A 1 724 ? 21.636 -5.581 -1.016 1.00 96.75 724 SER A C 1
ATOM 5397 O O . SER A 1 724 ? 22.073 -6.715 -0.814 1.00 96.75 724 SER A O 1
ATOM 5399 N N . CYS A 1 725 ? 21.846 -4.556 -0.191 1.00 96.25 725 CYS A N 1
ATOM 5400 C CA . CYS A 1 725 ? 22.710 -4.578 0.990 1.00 96.25 725 CYS A CA 1
ATOM 5401 C C . CYS A 1 725 ? 21.999 -4.019 2.231 1.00 96.25 725 CYS A C 1
ATOM 5403 O O . CYS A 1 725 ? 21.132 -3.152 2.116 1.00 96.25 725 CYS A O 1
ATOM 5405 N N . ASP A 1 726 ? 22.407 -4.473 3.417 1.00 95.88 726 ASP A N 1
ATOM 5406 C CA . ASP A 1 726 ? 22.025 -3.863 4.692 1.00 95.88 726 ASP A CA 1
ATOM 5407 C C . ASP A 1 726 ? 22.795 -2.550 4.880 1.00 95.88 726 ASP A C 1
ATOM 5409 O O . ASP A 1 726 ? 23.999 -2.563 5.156 1.00 95.88 726 ASP A O 1
ATOM 5413 N N . HIS A 1 727 ? 22.112 -1.411 4.737 1.00 93.19 727 HIS A N 1
ATOM 5414 C CA . HIS A 1 727 ? 22.755 -0.095 4.814 1.00 93.19 727 HIS A CA 1
ATOM 5415 C C . HIS A 1 727 ? 23.278 0.241 6.228 1.00 93.19 727 HIS A C 1
ATOM 5417 O O . HIS A 1 727 ? 24.034 1.196 6.393 1.00 93.19 727 HIS A O 1
ATOM 5423 N N . ARG A 1 728 ? 22.949 -0.560 7.255 1.00 92.94 728 ARG A N 1
ATOM 5424 C CA . ARG A 1 728 ? 23.549 -0.457 8.600 1.00 92.94 728 ARG A CA 1
ATOM 5425 C C . ARG A 1 728 ? 24.978 -1.013 8.651 1.00 92.94 728 ARG A C 1
ATOM 5427 O O . ARG A 1 728 ? 25.694 -0.766 9.618 1.00 92.94 728 ARG A O 1
ATOM 5434 N N . VAL A 1 729 ? 25.377 -1.797 7.644 1.00 91.19 729 VAL A N 1
ATOM 5435 C CA . VAL A 1 729 ? 26.633 -2.570 7.620 1.00 91.19 729 VAL A CA 1
ATOM 5436 C C . VAL A 1 729 ? 27.468 -2.295 6.365 1.00 91.19 729 VAL A C 1
ATOM 5438 O O . VAL A 1 729 ? 28.695 -2.330 6.433 1.00 91.19 729 VAL A O 1
ATOM 5441 N N . VAL A 1 730 ? 26.839 -2.024 5.220 1.00 91.88 730 VAL A N 1
ATOM 5442 C CA . VAL A 1 730 ? 27.519 -1.785 3.939 1.00 91.88 730 VAL A CA 1
ATOM 5443 C C . VAL A 1 730 ? 27.090 -0.434 3.375 1.00 91.88 730 VAL A C 1
ATOM 5445 O O . VAL A 1 730 ? 25.925 -0.240 3.034 1.00 91.88 730 VAL A O 1
ATOM 5448 N N . ASP A 1 731 ? 28.046 0.482 3.224 1.00 89.25 731 ASP A N 1
ATOM 5449 C CA . ASP A 1 731 ? 27.807 1.783 2.601 1.00 89.25 731 ASP A CA 1
ATOM 5450 C C . ASP A 1 731 ? 27.518 1.661 1.098 1.00 89.25 731 ASP A C 1
ATOM 5452 O O . ASP A 1 731 ? 28.090 0.824 0.390 1.00 89.25 731 ASP A O 1
ATOM 5456 N N . GLY A 1 732 ? 26.697 2.575 0.571 1.00 83.94 732 GLY A N 1
ATOM 5457 C CA . GLY A 1 732 ? 26.390 2.632 -0.862 1.00 83.94 732 GLY A CA 1
ATOM 5458 C C . GLY A 1 732 ? 27.627 2.794 -1.759 1.00 83.94 732 GLY A C 1
ATOM 5459 O O . GLY A 1 732 ? 27.636 2.294 -2.884 1.00 83.94 732 GLY A O 1
ATOM 5460 N N . HIS A 1 733 ? 28.703 3.417 -1.255 1.00 90.56 733 HIS A N 1
ATOM 5461 C CA . HIS A 1 733 ? 29.985 3.504 -1.963 1.00 90.56 733 HIS A CA 1
ATOM 5462 C C . HIS A 1 733 ? 30.679 2.141 -2.104 1.00 90.56 733 HIS A C 1
ATOM 5464 O O . HIS A 1 733 ? 31.167 1.826 -3.191 1.00 90.56 733 HIS A O 1
ATOM 5470 N N . ASP A 1 734 ? 30.694 1.324 -1.047 1.00 89.81 734 ASP A N 1
ATOM 5471 C CA . ASP A 1 734 ? 31.271 -0.025 -1.070 1.00 89.81 734 ASP A CA 1
ATOM 5472 C C . ASP A 1 734 ? 30.452 -0.943 -1.982 1.00 89.81 734 ASP A C 1
ATOM 5474 O O . ASP A 1 734 ? 31.016 -1.643 -2.823 1.00 89.81 734 ASP A O 1
ATOM 5478 N N . ALA A 1 735 ? 29.118 -0.889 -1.884 1.00 92.62 735 ALA A N 1
ATOM 5479 C CA . ALA A 1 735 ? 28.214 -1.665 -2.731 1.00 92.62 735 ALA A CA 1
ATOM 5480 C C . ALA A 1 735 ? 28.378 -1.327 -4.228 1.00 92.62 735 ALA A C 1
ATOM 5482 O O . ALA A 1 735 ? 28.527 -2.232 -5.054 1.00 92.62 735 ALA A O 1
ATOM 5483 N N . ALA A 1 736 ? 28.413 -0.037 -4.584 1.00 93.12 736 ALA A N 1
ATOM 5484 C CA . ALA A 1 736 ? 28.635 0.399 -5.962 1.00 93.12 736 ALA A CA 1
ATOM 5485 C C . ALA A 1 736 ? 30.047 0.040 -6.457 1.00 93.12 736 ALA A C 1
ATOM 5487 O O . ALA A 1 736 ? 30.197 -0.534 -7.536 1.00 93.12 736 ALA A O 1
ATOM 5488 N N . SER A 1 737 ? 31.088 0.302 -5.659 1.00 95.75 737 SER A N 1
ATOM 5489 C CA . SER A 1 737 ? 32.484 0.009 -6.023 1.00 95.75 737 SER A CA 1
ATOM 5490 C C . SER A 1 737 ? 32.747 -1.490 -6.194 1.00 95.75 737 SER A C 1
ATOM 5492 O O . SER A 1 737 ? 33.498 -1.890 -7.085 1.00 95.75 737 SER A O 1
ATOM 5494 N N . PHE A 1 738 ? 32.081 -2.335 -5.405 1.00 97.06 738 PHE A N 1
ATOM 5495 C CA . PHE A 1 738 ? 32.091 -3.786 -5.567 1.00 97.06 738 PHE A CA 1
ATOM 5496 C C . PHE A 1 738 ? 31.440 -4.228 -6.885 1.00 97.06 738 PHE A C 1
ATOM 5498 O O . PHE A 1 738 ? 32.028 -5.023 -7.621 1.00 97.06 738 PHE A O 1
ATOM 5505 N N . VAL A 1 739 ? 30.270 -3.681 -7.240 1.00 97.19 739 VAL A N 1
ATOM 5506 C CA . VAL A 1 739 ? 29.611 -3.993 -8.522 1.00 97.19 739 VAL A CA 1
ATOM 5507 C C . VAL A 1 739 ? 30.428 -3.482 -9.712 1.00 97.19 739 VAL A C 1
ATOM 5509 O O . VAL A 1 739 ? 30.576 -4.218 -10.684 1.00 97.19 739 VAL A O 1
ATOM 5512 N N . GLN A 1 740 ? 31.060 -2.308 -9.622 1.00 96.69 740 GLN A N 1
ATOM 5513 C CA . GLN A 1 740 ? 32.023 -1.827 -10.627 1.00 96.69 740 GLN A CA 1
ATOM 5514 C C . GLN A 1 740 ? 33.266 -2.739 -10.721 1.00 96.69 740 GLN A C 1
ATOM 5516 O O . GLN A 1 740 ? 33.778 -3.011 -11.810 1.00 96.69 740 GLN A O 1
ATOM 5521 N N . GLY A 1 741 ? 33.721 -3.288 -9.590 1.00 96.25 741 GLY A N 1
ATOM 5522 C CA . GLY A 1 741 ? 34.767 -4.310 -9.535 1.00 96.25 741 GLY A CA 1
ATOM 5523 C C . GLY A 1 741 ? 34.382 -5.602 -10.264 1.00 96.25 741 GLY A C 1
ATOM 5524 O O . GLY A 1 741 ? 35.195 -6.140 -11.017 1.00 96.25 741 GLY A O 1
ATOM 5525 N N . ILE A 1 742 ? 33.140 -6.071 -10.105 1.00 96.81 742 ILE A N 1
ATOM 5526 C CA . ILE A 1 742 ? 32.592 -7.207 -10.864 1.00 96.81 742 ILE A CA 1
ATOM 5527 C C . ILE A 1 742 ? 32.459 -6.848 -12.348 1.00 96.81 742 ILE A C 1
ATOM 5529 O O . ILE A 1 742 ? 32.916 -7.623 -13.188 1.00 96.81 742 ILE A O 1
ATOM 5533 N N . LYS A 1 743 ? 31.890 -5.678 -12.674 1.00 97.06 743 LYS A N 1
ATOM 5534 C CA . LYS A 1 743 ? 31.701 -5.166 -14.041 1.00 97.06 743 LYS A CA 1
ATOM 5535 C C . LYS A 1 743 ? 33.000 -5.235 -14.839 1.00 97.06 743 LYS A C 1
ATOM 5537 O O . LYS A 1 743 ? 33.051 -5.901 -15.868 1.00 97.06 743 LYS A O 1
ATOM 5542 N N . ARG A 1 744 ? 34.094 -4.696 -14.293 1.00 96.00 744 ARG A N 1
ATOM 5543 C CA . ARG A 1 744 ? 35.434 -4.775 -14.900 1.00 96.00 744 ARG A CA 1
ATOM 5544 C C . ARG A 1 744 ? 35.885 -6.209 -15.221 1.00 96.00 744 ARG A C 1
ATOM 5546 O O . ARG A 1 744 ? 36.534 -6.425 -16.243 1.00 96.00 744 ARG A O 1
ATOM 5553 N N . LEU A 1 745 ? 35.576 -7.187 -14.366 1.00 95.62 745 LEU A N 1
ATOM 5554 C CA . LEU A 1 745 ? 35.953 -8.590 -14.583 1.00 95.62 745 LEU A CA 1
ATOM 5555 C C . LEU A 1 745 ? 35.070 -9.298 -15.624 1.00 95.62 745 LEU A C 1
ATOM 5557 O O . LEU A 1 745 ? 35.559 -10.185 -16.320 1.00 95.62 745 LEU A O 1
ATOM 5561 N N . ILE A 1 746 ? 33.793 -8.924 -15.748 1.00 96.00 746 ILE A N 1
ATOM 5562 C CA . ILE A 1 746 ? 32.861 -9.536 -16.712 1.00 96.00 746 ILE A CA 1
ATOM 5563 C C . ILE A 1 746 ? 32.890 -8.863 -18.089 1.00 96.00 746 ILE A C 1
ATOM 5565 O O . ILE A 1 746 ? 32.744 -9.554 -19.090 1.00 96.00 746 ILE A O 1
ATOM 5569 N N . GLU A 1 747 ? 33.160 -7.560 -18.161 1.00 95.19 747 GLU A N 1
ATOM 5570 C CA . GLU A 1 747 ? 33.379 -6.834 -19.422 1.00 95.19 747 GLU A CA 1
ATOM 5571 C C . GLU A 1 747 ? 34.787 -7.081 -19.990 1.00 95.19 747 GLU A C 1
ATOM 5573 O O . GLU A 1 747 ? 35.013 -6.938 -21.187 1.00 95.19 747 GLU A O 1
ATOM 5578 N N . THR A 1 748 ? 35.750 -7.510 -19.162 1.00 94.44 748 THR A N 1
ATOM 5579 C CA . THR A 1 748 ? 37.069 -7.997 -19.614 1.00 94.44 748 THR A CA 1
ATOM 5580 C C . THR A 1 748 ? 37.361 -9.403 -19.060 1.00 94.44 748 THR A C 1
ATOM 5582 O O . THR A 1 748 ? 38.192 -9.557 -18.159 1.00 94.44 748 THR A O 1
ATOM 5585 N N . PRO A 1 749 ? 36.743 -10.467 -19.618 1.00 91.88 749 PRO A N 1
ATOM 5586 C CA . PRO A 1 749 ? 36.797 -11.830 -19.069 1.00 91.88 749 PRO A CA 1
ATOM 5587 C C . PRO A 1 749 ? 38.195 -12.446 -18.938 1.00 91.88 749 PRO A C 1
ATOM 5589 O O . PRO A 1 749 ? 38.380 -13.394 -18.179 1.00 91.88 749 PRO A O 1
ATOM 5592 N N . ALA A 1 750 ? 39.198 -11.920 -19.647 1.00 91.12 750 ALA A N 1
ATOM 5593 C CA . ALA A 1 750 ? 40.592 -12.324 -19.467 1.00 91.12 750 ALA A CA 1
ATOM 5594 C C . ALA A 1 750 ? 41.082 -12.111 -18.017 1.00 91.12 750 ALA A C 1
ATOM 5596 O O . ALA A 1 750 ? 41.884 -12.898 -17.519 1.00 91.12 750 ALA A O 1
ATOM 5597 N N . LEU A 1 751 ? 40.549 -11.107 -17.308 1.00 90.69 751 LEU A N 1
ATOM 5598 C CA . LEU A 1 751 ? 40.873 -10.815 -15.905 1.00 90.69 751 LEU A CA 1
ATOM 5599 C C . LEU A 1 751 ? 40.280 -11.838 -14.912 1.00 90.69 751 LEU A C 1
ATOM 5601 O O . LEU A 1 751 ? 40.680 -11.871 -13.749 1.00 90.69 751 LEU A O 1
ATOM 5605 N N . LEU A 1 752 ? 39.362 -12.706 -15.356 1.00 87.56 752 LEU A N 1
ATOM 5606 C CA . LEU A 1 752 ? 38.917 -13.875 -14.584 1.00 87.56 752 LEU A CA 1
ATOM 5607 C C . LEU A 1 752 ? 39.928 -15.034 -14.638 1.00 87.56 752 LEU A C 1
ATOM 5609 O O . LEU A 1 752 ? 39.822 -15.957 -13.832 1.00 87.56 752 LEU A O 1
ATOM 5613 N N . LEU A 1 753 ? 40.864 -15.011 -15.596 1.00 78.44 753 LEU A N 1
ATOM 5614 C CA . LEU A 1 753 ? 41.793 -16.107 -15.904 1.00 78.44 753 LEU A CA 1
ATOM 5615 C C . LEU A 1 753 ? 43.268 -15.772 -15.619 1.00 78.44 753 LEU A C 1
ATOM 5617 O O . LEU A 1 753 ? 44.079 -16.688 -15.507 1.00 78.44 753 LEU A O 1
ATOM 5621 N N . VAL A 1 754 ? 43.607 -14.486 -15.511 1.00 72.94 754 VAL A N 1
ATOM 5622 C CA . VAL A 1 754 ? 44.846 -13.989 -14.886 1.00 72.94 754 VAL A CA 1
ATOM 5623 C C . VAL A 1 754 ? 44.606 -13.868 -13.374 1.00 72.94 754 VAL A C 1
ATOM 5625 O O . VAL A 1 754 ? 43.452 -13.709 -12.976 1.00 72.94 754 VAL A O 1
ATOM 5628 N N . ASP A 1 755 ? 45.657 -14.005 -12.558 1.00 55.34 755 ASP A N 1
ATOM 5629 C CA . ASP A 1 755 ? 45.619 -14.198 -11.088 1.00 55.34 755 ASP A CA 1
ATOM 5630 C C . ASP A 1 755 ? 44.668 -13.266 -10.305 1.00 55.34 755 ASP A C 1
ATOM 5632 O O . ASP A 1 755 ? 44.629 -12.045 -10.569 1.00 55.34 755 ASP A O 1
#